Protein AF-0000000069301835 (afdb_homodimer)

Sequence (1114 aa):
MPDAGPPASYEAAAAGYGGNSVKRPHSPSRDGSAAVSAAVAALTTGQQVQFWHEADAGKDQTALVLRHGAKKGVSARLLQSHGWLNGTVEQPFDPAALDPAREETWPLILPKSDNVFIDRRGKPVLAAGLPRRVLLVRAPSSKPPLLSVGFMRWGGVYSKWMDDQEANDGDWGKYGSPPSDEYMGHLVKLGLMAHPQLMADSQGHPTFELLHYFVTSSMDCWNMPELAPKLREIMRGTRKTLFWMLWPAEWEDTGDPDFACYIERQALFAAMRSCEALGIRTAFPHPADQLETITSKKWMATLSVHPGAFLPAATLVSKGAVMDNVARAAENALNALNHIRSFNPMPVSPGDPPAPSEVNKDGVKKGVVKLGWSWENRFVVTFNNPKQLQERLTEMMSQPGCTASQCLVQEWVDFDFEMRLYFLPPSDWPVKAPILPTMIQCNAWGPPDDTKGVGVSRASFSKLTEAACLERWEQDTAAWEMGKEKATKIGQLLLAWLLATEHQPVPMIRLDFMMRRTAPGHARAVFGEYCEMGACCLGWKEGPPTIWRAALDAQLRMPDAGPPASYEAAAAGYGGNSVKRPHSPSRDGSAAVSAAVAALTTGQQVQFWHEADAGKDQTALVLRHGAKKGVSARLLQSHGWLNGTVEQPFDPAALDPAREETWPLILPKSDNVFIDRRGKPVLAAGLPRRVLLVRAPSSKPPLLSVGFMRWGGVYSKWMDDQEANDGDWGKYGSPPSDEYMGHLVKLGLMAHPQLMADSQGHPTFELLHYFVTSSMDCWNMPELAPKLREIMRGTRKTLFWMLWPAEWEDTGDPDFACYIERQALFAAMRSCEALGIRTAFPHPADQLETITSKKWMATLSVHPGAFLPAATLVSKGAVMDNVARAAENALNALNHIRSFNPMPVSPGDPPAPSEVNKDGVKKGVVKLGWSWENRFVVTFNNPKQLQERLTEMMSQPGCTASQCLVQEWVDFDFEMRLYFLPPSDWPVKAPILPTMIQCNAWGPPDDTKGVGVSRASFSKLTEAACLERWEQDTAAWEMGKEKATKIGQLLLAWLLATEHQPVPMIRLDFMMRRTAPGHARAVFGEYCEMGACCLGWKEGPPTIWRAALDAQLR

Solvent-accessible surface area (backbone atoms only — not comparable to full-atom values): 57995 Å² total; per-residue (Å²): 131,81,78,76,67,78,76,76,74,86,65,66,82,64,61,77,59,68,69,70,64,75,56,65,79,58,77,66,73,76,65,90,47,80,63,52,48,62,73,44,67,73,42,49,59,67,38,70,28,24,33,63,42,80,38,58,78,72,43,84,76,30,54,22,34,61,76,42,76,48,56,94,91,43,83,47,39,36,30,31,30,33,31,78,38,56,27,28,26,69,43,67,30,60,51,87,61,53,41,95,90,39,63,88,45,31,47,36,32,28,45,39,83,86,62,45,37,20,20,91,85,65,46,74,28,68,75,66,57,41,70,41,63,40,75,48,50,43,72,69,71,88,71,60,33,55,33,21,40,33,36,39,28,59,58,52,65,72,24,66,66,58,68,66,35,57,81,46,79,49,19,56,65,36,61,52,55,56,56,34,52,59,58,47,53,46,38,45,56,46,18,50,67,57,29,68,77,34,33,41,40,101,63,25,41,70,28,48,34,34,35,36,37,40,35,60,42,29,66,55,28,62,45,26,59,76,43,31,64,56,50,56,67,68,43,58,22,79,32,44,33,32,34,52,36,59,40,41,23,52,36,65,53,80,60,49,36,86,45,34,31,46,24,23,37,68,27,47,42,50,22,43,43,38,30,14,58,71,34,32,37,47,54,30,50,43,41,43,69,48,36,50,52,49,42,42,44,60,53,49,16,50,43,13,55,30,77,70,52,43,32,55,32,20,22,24,43,47,32,25,45,42,60,61,40,34,68,56,40,38,51,35,39,44,51,32,31,46,33,35,32,68,77,30,60,64,82,62,59,91,89,44,62,56,54,59,16,66,85,36,63,91,43,66,42,37,27,36,40,32,58,39,44,37,70,58,71,79,46,47,45,74,29,74,33,67,69,44,38,30,52,49,53,49,56,66,62,64,39,85,58,50,65,56,60,46,32,37,40,31,48,45,70,62,56,73,33,36,40,35,35,32,36,59,51,50,86,77,61,55,71,90,58,83,72,67,63,79,42,78,46,34,34,31,73,43,76,54,52,61,87,68,68,43,59,79,33,62,55,40,28,39,81,41,52,71,67,55,53,28,56,77,51,72,63,36,62,54,14,51,54,45,27,53,49,49,45,48,53,36,45,51,54,53,54,44,41,49,22,12,59,25,26,57,60,54,46,47,40,34,42,32,25,35,28,26,78,56,48,94,56,30,42,43,56,32,48,70,41,73,35,55,42,74,60,63,42,78,71,45,87,66,34,43,43,51,53,35,42,40,32,49,51,62,62,74,101,132,80,79,78,69,79,76,79,74,87,66,67,84,66,63,76,61,68,70,72,63,76,56,68,77,59,77,68,74,73,66,90,44,78,62,50,48,63,73,43,66,74,40,50,60,67,38,72,28,24,34,63,42,80,37,58,80,71,45,85,75,31,53,22,35,61,74,40,76,50,54,93,92,42,83,47,37,36,32,31,30,34,32,78,39,58,26,27,27,69,43,68,32,58,50,87,61,54,41,95,91,39,65,89,44,31,46,36,33,29,45,38,84,85,63,44,36,19,21,91,84,66,46,76,30,68,75,66,58,41,70,39,65,40,76,48,53,43,72,69,72,87,71,60,33,56,32,20,40,31,36,38,28,60,58,52,67,70,24,67,68,55,69,69,34,58,88,53,81,52,18,57,60,52,58,54,58,58,58,34,50,58,56,47,51,48,38,44,56,44,19,51,65,59,29,68,77,36,32,41,41,102,60,26,40,70,27,47,32,34,35,35,36,41,35,60,43,30,66,55,30,59,46,27,59,76,44,30,65,58,50,55,64,70,45,59,22,80,31,45,34,32,34,50,37,59,40,41,24,53,36,65,54,80,60,49,32,86,44,32,32,47,23,22,36,69,27,48,43,50,23,43,44,39,29,14,57,70,32,33,36,47,54,31,51,44,41,45,69,48,37,49,51,50,42,42,46,59,54,49,17,50,44,14,54,32,77,70,51,43,32,54,32,21,23,24,43,45,30,25,45,40,59,61,39,33,67,56,41,37,52,35,38,42,50,30,32,46,34,35,32,68,78,29,60,62,83,62,58,92,88,41,61,56,54,59,15,67,86,36,63,91,43,67,41,36,25,36,40,33,58,40,44,37,71,59,70,79,46,47,44,73,27,73,33,67,69,45,38,28,51,49,51,48,56,67,61,64,37,83,56,49,64,57,60,46,32,38,42,31,49,46,73,63,57,73,34,36,38,35,36,33,35,60,50,51,85,76,63,53,71,89,57,82,72,68,62,79,44,78,47,33,33,31,73,42,75,52,52,59,88,68,68,42,58,77,30,57,53,37,26,39,81,42,51,72,68,55,52,28,55,75,50,72,63,38,60,54,14,50,54,44,26,52,50,49,46,47,55,36,45,51,53,53,53,44,42,49,23,13,58,26,25,58,61,53,47,49,40,36,41,33,25,36,30,26,78,56,48,96,55,29,43,44,56,31,48,69,40,74,38,60,42,70,82,57,39,75,75,46,89,67,33,42,44,52,52,36,43,39,32,50,52,62,64,75,101

Organism: Polarella glacialis (NCBI:txid89957)

Secondary structure (DSSP, 8-state):
---------TTGGGSSS------------SSS-------PPPB-TT-EEEEEEE--TTSTT--EEEEE---TT----EEEEEEEEEEEESS-B-GGG--TT-GGGS-EEEE-TT--EE-TTS-B-GGGGS-EE-S-EE----PPPSEEEEEEEE-SPPPHHHHHS---SS-TTTTSS--HHHHHHHIIIIIITT-TTTS-STTS---EEEEEEEE-SHHHHHTHHHHHHHHHHH--SSEEEEEEE-EEESB-----GGGTTEEEHHHHHHHHHHHHTTT-EEEES--HHHHHHHHH-THHHHHTT-TTT-PPPEEEEEHHHHHH-HHHHHHHHHHHHHHHHHHSPPP--TTPPPSS-STTTTS---EEEE--SS-GGGGEEEESSHHHHHHHHHHHHS-TTB--SEEEEEE----SEEEEEEE---TT--TT-----SEEEEEEE----GGGT-SS-TT-EEEE-HHHHHHHTTT-HHHHHHHHHHHHHHHHHHHHHHHHHSSSPPS-EEEEEEEEEEETTEEEEEEEEEE-TTSSTTSSTTHHHHHHHHHHHHHH-/---------TTGGGSSS------------STT----------B-TT-EEEEEEE--TTSTT--EEEEE---TT----EEEEEEEEEEEESS-B-GGG--TT-GGGS-EEEE-TT--EE-TTS-B-GGGGS-EE-S-EE----PPPSEEEEEEEE-SPPPHHHHSS---SS-TTT--S--HHHHHHHIIIIIITT-TTTS-STTS---EEEEEEEE-SHHHHHTHHHHHHHHHHH--SSEEEEEEE-EEESB-----GGGTTEEEHHHHHHHHHHHHTTT-EEEES--HHHHHHHHH-THHHHGGG-TTT-PPPEEEEEHHHHHH-HHHHHHHHHHHHHHHHHHSPPP--TTPPPSS-STTTTS---EEEE--SS-GGGGEEEESSHHHHHHHHHHHHS-TTB--SEEEEEE----SEEEEEEE---TT--TT-----SEEEEEEE----GGGT-SS-TT-EEEE-HHHHHHHTTT-HHHHHHHHHHHHHHHHHHHHHHHHHSSSPPS-EEEEEEEEEEETTEEEEEEEEEE-HHHHTTSSTTHHHHHHHHHHHHHH-

Radius of gyration: 33.51 Å; Cα contacts (8 Å, |Δi|>4): 2383; chains: 2; bounding box: 70×103×102 Å

Nearest PDB structures (foldseek):
  5k2m-assembly1_A  TM=6.375E-01  e=5.052E-06  Thermococcus kodakarensis KOD1
  1kjq-assembly1_A  TM=6.299E-01  e=2.627E-05  Escherichia coli
  2j9g-assembly1_A  TM=5.727E-01  e=1.667E-03  Escherichia coli
  6no1-assembly1_B  TM=4.934E-01  e=2.628E-03  Blastocystis sp. ATCC 50177/Nand II
  2r86-assembly1_A  TM=3.361E-01  e=2.862E-04  Pyrococcus furiosus

Foldseek 3Di:
DDDPDDPPDPPPVPPPVPCPVPPPPDLPDCDVQPPLLQPDDWDAFFDKWKAWAAWQLLDFLTWWWFLDDDDPPQQKTKTWGTDIFIWGFHHTADPVQDDPVDQVNATWTAGDPNTFIAHLNGHGNVVVRGIGGGRHMGHDDPDAFAEEEEEEFASAAADPLLVPPPPPAAFCPNPQAFPVSVLVVLLVSLFQSPFCVQQDDVSRHGRYIYMYIHDQALVSLQCLLVCLVVVVVSRRHPFAEYAYRAFEDQFHTPSPSNRTRYYHLVSNLSNQVSNVVVRHYYLPFHRSQLVCVAQQCQVLQVCLLPQLLQGFHKDKQFLVCLVVPLLVSLVVRQVNSVVSCVNHPHDDDVPFAHPQDNLQNPGFAKWWKARTRHDTQVGIAIGRGSVRSSVSSCVRSVDPRRNGGIIMTGGDGDFAWKKKFKWFAAQPRDPPDATHGPDIWIWHQPPQPCVVVRHSSSRHIHTDDPVRVCVSVVVQVLQVVVQRVSVSSSVRVVQVVSCVSPVTGRRMKMWMWGKHDGDRNHIDTHTDHIDTCSPCQVVDDCSSSSSSNSSVVVRSD/DDDPDDPPDPPPVPPPVPCVVVPPPDPPDCDVPPPLLQPPDWDAFFDKWKAWAAWQLLDFLTWWWFLDDDDPPQNKTKTWGTDIFIWGFHHTADPVQDDPVDQVNATWTAGDPNTFIAHLNGHGNVVVRGIGGGRHMGHDDPDAFAEEEEEEFASAAAPVQLVPQDPDAQFLPNPFAFVVSVLVVLCVSLFQSPFCVQQDDVSRHGRYIYMYIHDQALVNLQCLLVCLVVVVVSRRHPFAEYAYRAFEDQFHTPSPSNNTRYYHLVSNLSNQVSNVVVRHYYLPFHRSQLVCVAQQCQVLAVCLLPQLLQGFHKDKQFLVCLVVPLLVSLVVRQVNSVVSCVNHPHDDDVPFAHPQDNLQNPGFAKWWKARTRHSTQVGIAIGRGSVRSSVSSCVRSVDPRRNGGIIMTGGDGDFAWKKKFKWFAAQPRDPPDATHGPDIWIWDQPPQPCVVVRHSSSRDIHTDDPVRVCVSVVVQVLQVVQQRVSVSSSVRVVQVVSCVSPVTGRRMKMWMWGKHDGDRNHIDTHTDHIDTCSPCQVVDDCRSSSSSNSSVVVSSD

pLDDT: mean 81.41, std 20.79, range [18.62, 98.31]

Structure (mmCIF, N/CA/C/O backbone):
data_AF-0000000069301835-model_v1
#
loop_
_entity.id
_entity.type
_entity.pdbx_description
1 polymer 'Uncharacterized protein'
#
loop_
_atom_site.group_PDB
_atom_site.id
_atom_site.type_symbol
_atom_site.label_atom_id
_atom_site.label_alt_id
_atom_site.label_comp_id
_atom_site.label_asym_id
_atom_site.label_entity_id
_atom_site.label_seq_id
_atom_site.pdbx_PDB_ins_code
_atom_site.Cartn_x
_atom_site.Cartn_y
_atom_site.Cartn_z
_atom_site.occupancy
_atom_site.B_iso_or_equiv
_atom_site.auth_seq_id
_atom_site.auth_comp_id
_atom_site.auth_asym_id
_atom_site.auth_atom_id
_atom_site.pdbx_PDB_model_num
ATOM 1 N N . MET A 1 1 ? -0.937 -40.906 51.844 1 20.23 1 MET A N 1
ATOM 2 C CA . MET A 1 1 ? -1.339 -39.969 50.812 1 20.23 1 MET A CA 1
ATOM 3 C C . MET A 1 1 ? -1.026 -40.531 49.438 1 20.23 1 MET A C 1
ATOM 5 O O . MET A 1 1 ? 0.124 -40.875 49.125 1 20.23 1 MET A O 1
ATOM 9 N N . PRO A 1 2 ? -1.851 -41.125 48.688 1 20.03 2 PRO A N 1
ATOM 10 C CA . PRO A 1 2 ? -1.482 -42.25 47.844 1 20.03 2 PRO A CA 1
ATOM 11 C C . PRO A 1 2 ? -0.785 -41.812 46.562 1 20.03 2 PRO A C 1
ATOM 13 O O . PRO A 1 2 ? -0.923 -40.656 46.125 1 20.03 2 PRO A O 1
ATOM 16 N N . ASP A 1 3 ? 0.211 -42.5 46.156 1 18.64 3 ASP A N 1
ATOM 17 C CA . ASP A 1 3 ? 1.253 -42.5 45.125 1 18.64 3 ASP A CA 1
ATOM 18 C C . ASP A 1 3 ? 0.652 -42.344 43.719 1 18.64 3 ASP A C 1
ATOM 20 O O . ASP A 1 3 ? -0.146 -43.188 43.312 1 18.64 3 ASP A O 1
ATOM 24 N N . ALA A 1 4 ? 0.324 -41.125 43.438 1 24.08 4 ALA A N 1
ATOM 25 C CA . ALA A 1 4 ? -0.449 -40.781 42.25 1 24.08 4 ALA A CA 1
ATOM 26 C C . ALA A 1 4 ? 0.084 -41.469 41 1 24.08 4 ALA A C 1
ATOM 28 O O . ALA A 1 4 ? 1.288 -41.438 40.75 1 24.08 4 ALA A O 1
ATOM 29 N N . GLY A 1 5 ? -0.422 -42.562 40.656 1 19.27 5 GLY A N 1
ATOM 30 C CA . GLY A 1 5 ? 0.009 -43.562 39.719 1 19.27 5 GLY A CA 1
ATOM 31 C C . GLY A 1 5 ? 0.427 -43 38.375 1 19.27 5 GLY A C 1
ATOM 32 O O . GLY A 1 5 ? 0.106 -41.844 38.062 1 19.27 5 GLY A O 1
ATOM 33 N N . PRO A 1 6 ? 1.382 -43.562 37.781 1 22.69 6 PRO A N 1
ATOM 34 C CA . PRO A 1 6 ? 2.201 -43.062 36.688 1 22.69 6 PRO A CA 1
ATOM 35 C C . PRO A 1 6 ? 1.375 -42.75 35.438 1 22.69 6 PRO A C 1
ATOM 37 O O . PRO A 1 6 ? 0.33 -43.344 35.188 1 22.69 6 PRO A O 1
ATOM 40 N N . PRO A 1 7 ? 1.285 -41.562 35.031 1 21.17 7 PRO A N 1
ATOM 41 C CA . PRO A 1 7 ? 0.322 -41.094 34.062 1 21.17 7 PRO A CA 1
ATOM 42 C C . PRO A 1 7 ? 0.342 -41.906 32.781 1 21.17 7 PRO A C 1
ATOM 44 O O . PRO A 1 7 ? 1.377 -42.5 32.406 1 21.17 7 PRO A O 1
ATOM 47 N N . ALA A 1 8 ? -0.659 -42.625 32.469 1 19.5 8 ALA A N 1
ATOM 48 C CA . ALA A 1 8 ? -0.859 -43.625 31.438 1 19.5 8 ALA A CA 1
ATOM 49 C C . ALA A 1 8 ? -0.158 -43.219 30.141 1 19.5 8 ALA A C 1
ATOM 51 O O . ALA A 1 8 ? -0.048 -42.031 29.828 1 19.5 8 ALA A O 1
ATOM 52 N N . SER A 1 9 ? 0.614 -44.062 29.656 1 18.62 9 SER A N 1
ATOM 53 C CA . SER A 1 9 ? 1.595 -44.031 28.578 1 18.62 9 SER A CA 1
ATOM 54 C C . SER A 1 9 ? 0.954 -43.625 27.25 1 18.62 9 SER A C 1
ATOM 56 O O . SER A 1 9 ? -0.158 -44.062 26.938 1 18.62 9 SER A O 1
ATOM 58 N N . TYR A 1 10 ? 1.2 -42.5 26.844 1 19.48 10 TYR A N 1
ATOM 59 C CA . TYR A 1 10 ? 0.811 -41.75 25.656 1 19.48 10 TYR A CA 1
ATOM 60 C C . TYR A 1 10 ? 0.946 -42.594 24.391 1 19.48 10 TYR A C 1
ATOM 62 O O . TYR A 1 10 ? 0.994 -42.062 23.281 1 19.48 10 TYR A O 1
ATOM 70 N N . GLU A 1 11 ? 1.059 -44.031 24.516 1 20.3 11 GLU A N 1
ATOM 71 C CA . GLU A 1 11 ? 1.358 -44.938 23.422 1 20.3 11 GLU A CA 1
ATOM 72 C C . GLU A 1 11 ? 0.184 -45.031 22.453 1 20.3 11 GLU A C 1
ATOM 74 O O . GLU A 1 11 ? 0.381 -45.156 21.234 1 20.3 11 GLU A O 1
ATOM 79 N N . ALA A 1 12 ? -0.942 -45.25 22.922 1 20.22 12 ALA A N 1
ATOM 80 C CA . ALA A 1 12 ? -1.931 -45.938 22.094 1 20.22 12 ALA A CA 1
ATOM 81 C C . ALA A 1 12 ? -2.441 -45.062 20.969 1 20.22 12 ALA A C 1
ATOM 83 O O . ALA A 1 12 ? -2.84 -45.531 19.922 1 20.22 12 ALA A O 1
ATOM 84 N N . ALA A 1 13 ? -2.773 -43.906 21.375 1 19.95 13 ALA A N 1
ATOM 85 C CA . ALA A 1 13 ? -3.713 -43.219 20.469 1 19.95 13 ALA A CA 1
ATOM 86 C C . ALA A 1 13 ? -3.045 -42.875 19.156 1 19.95 13 ALA A C 1
ATOM 88 O O . ALA A 1 13 ? -3.66 -42.219 18.297 1 19.95 13 ALA A O 1
ATOM 89 N N . ALA A 1 14 ? -1.778 -43.156 18.906 1 22.2 14 ALA A N 1
ATOM 90 C CA . ALA A 1 14 ? -0.933 -43.031 17.719 1 22.2 14 ALA A CA 1
ATOM 91 C C . ALA A 1 14 ? -1.466 -43.875 16.578 1 22.2 14 ALA A C 1
ATOM 93 O O . ALA A 1 14 ? -0.909 -43.875 15.477 1 22.2 14 ALA A O 1
ATOM 94 N N . ALA A 1 15 ? -2.26 -44.875 16.797 1 22.55 15 ALA A N 1
ATOM 95 C CA . ALA A 1 15 ? -2.473 -45.938 15.836 1 22.55 15 ALA A CA 1
ATOM 96 C C . ALA A 1 15 ? -3.289 -45.469 14.641 1 22.55 15 ALA A C 1
ATOM 98 O O . ALA A 1 15 ? -3.145 -46 13.531 1 22.55 15 ALA A O 1
ATOM 99 N N . GLY A 1 16 ? -4.332 -44.812 14.914 1 20.27 16 GLY A N 1
ATOM 100 C CA . GLY A 1 16 ? -5.273 -44.75 13.812 1 20.27 16 GLY A CA 1
ATOM 101 C C . GLY A 1 16 ? -4.859 -43.812 12.711 1 20.27 16 GLY A C 1
ATOM 102 O O . GLY A 1 16 ? -5.629 -43.531 11.789 1 20.27 16 GLY A O 1
ATOM 103 N N . TYR A 1 17 ? -3.977 -42.906 13.172 1 24.22 17 TYR A N 1
ATOM 104 C CA . TYR A 1 17 ? -3.52 -42 12.133 1 24.22 17 TYR A CA 1
ATOM 105 C C . TYR A 1 17 ? -2.805 -42.781 11.023 1 24.22 17 TYR A C 1
ATOM 107 O O . TYR A 1 17 ? -1.649 -43.156 11.18 1 24.22 17 TYR A O 1
ATOM 115 N N . GLY A 1 18 ? -3.396 -43.781 10.422 1 20.97 18 GLY A N 1
ATOM 116 C CA . GLY A 1 18 ? -2.59 -44.375 9.375 1 20.97 18 GLY A CA 1
ATOM 117 C C . GLY A 1 18 ? -1.764 -43.375 8.594 1 20.97 18 GLY A C 1
ATOM 118 O O . GLY A 1 18 ? -2.295 -42.375 8.102 1 20.97 18 GLY A O 1
ATOM 119 N N . GLY A 1 19 ? -0.745 -42.938 9.195 1 24.33 19 GLY A N 1
ATOM 120 C CA . GLY A 1 19 ? 0.363 -42.156 8.664 1 24.33 19 GLY A CA 1
ATOM 121 C C . GLY A 1 19 ? 0.503 -42.25 7.156 1 24.33 19 GLY A C 1
ATOM 122 O O . GLY A 1 19 ? 0.991 -43.25 6.641 1 24.33 19 GLY A O 1
ATOM 123 N N . ASN A 1 20 ? -0.678 -42 6.473 1 21.44 20 ASN A N 1
ATOM 124 C CA . ASN A 1 20 ? -0.341 -42.156 5.062 1 21.44 20 ASN A CA 1
ATOM 125 C C . ASN A 1 20 ? 0.922 -41.406 4.699 1 21.44 20 ASN A C 1
ATOM 127 O O . ASN A 1 20 ? 0.954 -40.156 4.801 1 21.44 20 ASN A O 1
ATOM 131 N N . SER A 1 21 ? 2.012 -41.75 5.23 1 22.86 21 SER A N 1
ATOM 132 C CA . SER A 1 21 ? 3.318 -41.406 4.688 1 22.86 21 SER A CA 1
ATOM 133 C C . SER A 1 21 ? 3.207 -40.938 3.238 1 22.86 21 SER A C 1
ATOM 135 O O . SER A 1 21 ? 2.854 -41.719 2.357 1 22.86 21 SER A O 1
ATOM 137 N N . VAL A 1 22 ? 2.543 -39.812 3.154 1 25.8 22 VAL A N 1
ATOM 138 C CA . VAL A 1 22 ? 2.682 -39.406 1.763 1 25.8 22 VAL A CA 1
ATOM 139 C C . VAL A 1 22 ? 4.094 -39.719 1.271 1 25.8 22 VAL A C 1
ATOM 141 O O . VAL A 1 22 ? 5.066 -39.094 1.737 1 25.8 22 VAL A O 1
ATOM 144 N N . LYS A 1 23 ? 4.387 -40.875 1.141 1 28.7 23 LYS A N 1
ATOM 145 C CA . LYS A 1 23 ? 5.539 -41.281 0.349 1 28.7 23 LYS A CA 1
ATOM 146 C C . LYS A 1 23 ? 5.852 -40.281 -0.747 1 28.7 23 LYS A C 1
ATOM 148 O O . LYS A 1 23 ? 4.945 -39.688 -1.324 1 28.7 23 LYS A O 1
ATOM 153 N N . ARG A 1 24 ? 6.973 -39.656 -0.593 1 27.59 24 ARG A N 1
ATOM 154 C CA . ARG A 1 24 ? 7.547 -38.906 -1.713 1 27.59 24 ARG A CA 1
ATOM 155 C C . ARG A 1 24 ? 7.027 -39.438 -3.045 1 27.59 24 ARG A C 1
ATOM 157 O O . ARG A 1 24 ? 7.082 -40.656 -3.301 1 27.59 24 ARG A O 1
ATOM 164 N N . PRO A 1 25 ? 5.805 -38.938 -3.434 1 28.08 25 PRO A N 1
ATOM 165 C CA . PRO A 1 25 ? 5.602 -39.656 -4.695 1 28.08 25 PRO A CA 1
ATOM 166 C C . PRO A 1 25 ? 6.914 -40.062 -5.344 1 28.08 25 PRO A C 1
ATOM 168 O O . PRO A 1 25 ? 7.816 -39.25 -5.523 1 28.08 25 PRO A O 1
ATOM 171 N N . HIS A 1 26 ? 7.453 -41.125 -5.016 1 22.94 26 HIS A N 1
ATOM 172 C CA . HIS A 1 26 ? 8.477 -41.656 -5.91 1 22.94 26 HIS A CA 1
ATOM 173 C C . HIS A 1 26 ? 8.133 -41.375 -7.367 1 22.94 26 HIS A C 1
ATOM 175 O O . HIS A 1 26 ? 6.965 -41.156 -7.707 1 22.94 26 HIS A O 1
ATOM 181 N N . SER A 1 27 ? 9.109 -40.969 -8.203 1 25 27 SER A N 1
ATOM 182 C CA . SER A 1 27 ? 8.953 -40.875 -9.648 1 25 27 SER A CA 1
ATOM 183 C C . SER A 1 27 ? 7.922 -41.875 -10.164 1 25 27 SER A C 1
ATOM 185 O O . SER A 1 27 ? 8.047 -43.062 -9.93 1 25 27 SER A O 1
ATOM 187 N N . PRO A 1 28 ? 6.543 -41.594 -9.969 1 28.97 28 PRO A N 1
ATOM 188 C CA . PRO A 1 28 ? 5.84 -42.656 -10.68 1 28.97 28 PRO A CA 1
ATOM 189 C C . PRO A 1 28 ? 6.688 -43.312 -11.773 1 28.97 28 PRO A C 1
ATOM 191 O O . PRO A 1 28 ? 7.621 -42.656 -12.281 1 28.97 28 PRO A O 1
ATOM 194 N N . SER A 1 29 ? 6.719 -44.5 -11.734 1 27.73 29 SER A N 1
ATOM 195 C CA . SER A 1 29 ? 7.227 -45.125 -12.945 1 27.73 29 SER A CA 1
ATOM 196 C C . SER A 1 29 ? 6.707 -44.438 -14.203 1 27.73 29 SER A C 1
ATOM 198 O O . SER A 1 29 ? 5.59 -43.906 -14.203 1 27.73 29 SER A O 1
ATOM 200 N N . ARG A 1 30 ? 7.492 -44.094 -15.172 1 33.25 30 ARG A N 1
ATOM 201 C CA . ARG A 1 30 ? 7.367 -43.656 -16.547 1 33.25 30 ARG A CA 1
ATOM 202 C C . ARG A 1 30 ? 6.078 -44.156 -17.188 1 33.25 30 ARG A C 1
ATOM 204 O O . ARG A 1 30 ? 6.086 -44.656 -18.312 1 33.25 30 ARG A O 1
ATOM 211 N N . ASP A 1 31 ? 5.055 -44.406 -16.453 1 31.2 31 ASP A N 1
ATOM 212 C CA . ASP A 1 31 ? 4.051 -45 -17.328 1 31.2 31 ASP A CA 1
ATOM 213 C C . ASP A 1 31 ? 3.543 -44 -18.344 1 31.2 31 ASP A C 1
ATOM 215 O O . ASP A 1 31 ? 3.432 -44.281 -19.531 1 31.2 31 ASP A O 1
ATOM 219 N N . GLY A 1 32 ? 2.453 -43.062 -17.984 1 32.12 32 GLY A N 1
ATOM 220 C CA . GLY A 1 32 ? 1.926 -42.312 -19.109 1 32.12 32 GLY A CA 1
ATOM 221 C C . GLY A 1 32 ? 2.893 -41.25 -19.641 1 32.12 32 GLY A C 1
ATOM 222 O O . GLY A 1 32 ? 2.568 -40.062 -19.672 1 32.12 32 GLY A O 1
ATOM 223 N N . SER A 1 33 ? 4.094 -41.281 -19.422 1 33.22 33 SER A N 1
ATOM 224 C CA . SER A 1 33 ? 5.238 -40.469 -19.828 1 33.22 33 SER A CA 1
ATOM 225 C C . SER A 1 33 ? 5.078 -39.969 -21.266 1 33.22 33 SER A C 1
ATOM 227 O O . SER A 1 33 ? 4.797 -40.781 -22.172 1 33.22 33 SER A O 1
ATOM 229 N N . ALA A 1 34 ? 4.531 -38.844 -21.469 1 40.12 34 ALA A N 1
ATOM 230 C CA . ALA A 1 34 ? 4.902 -38.406 -22.812 1 40.12 34 ALA A CA 1
ATOM 231 C C . ALA A 1 34 ? 6.27 -38.938 -23.219 1 40.12 34 ALA A C 1
ATOM 233 O O . ALA A 1 34 ? 7.273 -38.688 -22.547 1 40.12 34 ALA A O 1
ATOM 234 N N . ALA A 1 35 ? 6.246 -40.062 -23.75 1 42.41 35 ALA A N 1
ATOM 235 C CA . ALA A 1 35 ? 7.391 -40.844 -24.25 1 42.41 35 ALA A CA 1
ATOM 236 C C . ALA A 1 35 ? 8.383 -39.906 -24.969 1 42.41 35 ALA A C 1
ATOM 238 O O . ALA A 1 35 ? 8.055 -39.312 -25.984 1 42.41 35 ALA A O 1
ATOM 239 N N . VAL A 1 36 ? 9.125 -39.188 -24.094 1 47.41 36 VAL A N 1
ATOM 240 C CA . VAL A 1 36 ? 10.289 -38.594 -24.766 1 47.41 36 VAL A CA 1
ATOM 241 C C . VAL A 1 36 ? 10.781 -39.531 -25.859 1 47.41 36 VAL A C 1
ATOM 243 O O . VAL A 1 36 ? 11.039 -40.719 -25.609 1 47.41 36 VAL A O 1
ATOM 246 N N . SER A 1 37 ? 10 -39.438 -26.938 1 49.72 37 SER A N 1
ATOM 247 C CA . SER A 1 37 ? 10.547 -40.25 -28.016 1 49.72 37 SER A CA 1
ATOM 248 C C . SER A 1 37 ? 12.039 -40 -28.203 1 49.72 37 SER A C 1
ATOM 250 O O . SER A 1 37 ? 12.461 -38.844 -28.391 1 49.72 37 SER A O 1
ATOM 252 N N . ALA A 1 38 ? 12.867 -40.688 -27.469 1 54.19 38 ALA A N 1
ATOM 253 C CA . ALA A 1 38 ? 14.32 -40.688 -27.594 1 54.19 38 ALA A CA 1
ATOM 254 C C . ALA A 1 38 ? 14.766 -40.938 -29.031 1 54.19 38 ALA A C 1
ATOM 256 O O . ALA A 1 38 ? 15.016 -42.094 -29.406 1 54.19 38 ALA A O 1
ATOM 257 N N . ALA A 1 39 ? 14.172 -40.219 -29.922 1 56.28 39 ALA A N 1
ATOM 258 C CA . ALA A 1 39 ? 14.812 -40.469 -31.203 1 56.28 39 ALA A CA 1
ATOM 259 C C . ALA A 1 39 ? 16.297 -40.125 -31.172 1 56.28 39 ALA A C 1
ATOM 261 O O . ALA A 1 39 ? 16.641 -38.938 -31.172 1 56.28 39 ALA A O 1
ATOM 262 N N . VAL A 1 40 ? 17.047 -41.062 -30.625 1 69.81 40 VAL A N 1
ATOM 263 C CA . VAL A 1 40 ? 18.5 -40.875 -30.656 1 69.81 40 VAL A CA 1
ATOM 264 C C . VAL A 1 40 ? 19.062 -41.469 -31.938 1 69.81 40 VAL A C 1
ATOM 266 O O . VAL A 1 40 ? 18.703 -42.594 -32.344 1 69.81 40 VAL A O 1
ATOM 269 N N . ALA A 1 41 ? 19.594 -40.656 -32.719 1 78.25 41 ALA A N 1
ATOM 270 C CA . ALA A 1 41 ? 20.281 -41.156 -33.906 1 78.25 41 ALA A CA 1
ATOM 271 C C . ALA A 1 41 ? 21.516 -41.969 -33.562 1 78.25 41 ALA A C 1
ATOM 273 O O . ALA A 1 41 ? 21.922 -42 -32.375 1 78.25 41 ALA A O 1
ATOM 274 N N . ALA A 1 42 ? 21.969 -42.688 -34.625 1 87.88 42 ALA A N 1
ATOM 275 C CA . ALA A 1 42 ? 23.266 -43.344 -34.406 1 87.88 42 ALA A CA 1
ATOM 276 C C . ALA A 1 42 ? 24.344 -42.344 -34.062 1 87.88 42 ALA A C 1
ATOM 278 O O . ALA A 1 42 ? 24.391 -41.25 -34.594 1 87.88 42 ALA A O 1
ATOM 279 N N . LEU A 1 43 ? 25.062 -42.812 -33.094 1 93.62 43 LEU A N 1
ATOM 280 C CA . LEU A 1 43 ? 26.141 -41.938 -32.625 1 93.62 43 LEU A CA 1
ATOM 281 C C . LEU A 1 43 ? 27.484 -42.625 -32.781 1 93.62 43 LEU A C 1
ATOM 283 O O . LEU A 1 43 ? 27.594 -43.844 -32.594 1 93.62 43 LEU A O 1
ATOM 287 N N . THR A 1 44 ? 28.469 -41.812 -33.094 1 94.81 44 THR A N 1
ATOM 288 C CA . THR A 1 44 ? 29.828 -42.312 -33.188 1 94.81 44 THR A CA 1
ATOM 289 C C . THR A 1 44 ? 30.703 -41.781 -32.062 1 94.81 44 THR A C 1
ATOM 291 O O . THR A 1 44 ? 30.438 -40.688 -31.516 1 94.81 44 THR A O 1
ATOM 294 N N . THR A 1 45 ? 31.719 -42.562 -31.766 1 95 45 THR A N 1
ATOM 295 C CA . THR A 1 45 ? 32.656 -42.156 -30.719 1 95 45 THR A CA 1
ATOM 296 C C . THR A 1 45 ? 33.281 -40.812 -31.062 1 95 45 THR A C 1
ATOM 298 O O . THR A 1 45 ? 33.719 -40.562 -32.188 1 95 45 THR A O 1
ATOM 301 N N . GLY A 1 46 ? 33.312 -39.938 -30.062 1 94.75 46 GLY A N 1
ATOM 302 C CA . GLY A 1 46 ? 33.938 -38.625 -30.25 1 94.75 46 GLY A CA 1
ATOM 303 C C . GLY A 1 46 ? 32.969 -37.562 -30.781 1 94.75 46 GLY A C 1
ATOM 304 O O . GLY A 1 46 ? 33.281 -36.375 -30.797 1 94.75 46 GLY A O 1
ATOM 305 N N . GLN A 1 47 ? 31.812 -38.062 -31.172 1 95.31 47 GLN A N 1
ATOM 306 C CA . GLN A 1 47 ? 30.828 -37.125 -31.688 1 95.31 47 GLN A CA 1
ATOM 307 C C . GLN A 1 47 ? 30.359 -36.156 -30.594 1 95.31 47 GLN A C 1
ATOM 309 O O . GLN A 1 47 ? 30.094 -36.562 -29.469 1 95.31 47 GLN A O 1
ATOM 314 N N . GLN A 1 48 ? 30.359 -34.844 -31 1 95.25 48 GLN A N 1
ATOM 315 C CA . GLN A 1 48 ? 29.812 -33.812 -30.094 1 95.25 48 GLN A CA 1
ATOM 316 C C . GLN A 1 48 ? 28.297 -33.875 -30.062 1 95.25 48 GLN A C 1
ATOM 318 O O . GLN A 1 48 ? 27.641 -33.938 -31.109 1 95.25 48 GLN A O 1
ATOM 323 N N . VAL A 1 49 ? 27.75 -33.875 -28.812 1 94.94 49 VAL A N 1
ATOM 324 C CA . VAL A 1 49 ? 26.297 -33.906 -28.641 1 94.94 49 VAL A CA 1
ATOM 325 C C . VAL A 1 49 ? 25.891 -33.031 -27.453 1 94.94 49 VAL A C 1
ATOM 327 O O . VAL A 1 49 ? 26.75 -32.5 -26.75 1 94.94 49 VAL A O 1
ATOM 330 N N . GLN A 1 50 ? 24.641 -32.75 -27.344 1 94.12 50 GLN A N 1
ATOM 331 C CA . GLN A 1 50 ? 24.047 -32.281 -26.109 1 94.12 50 GLN A CA 1
ATOM 332 C C . GLN A 1 50 ? 23.234 -33.375 -25.422 1 94.12 50 GLN A C 1
ATOM 334 O O . GLN A 1 50 ? 22.594 -34.188 -26.078 1 94.12 50 GLN A O 1
ATOM 339 N N . PHE A 1 51 ? 23.359 -33.375 -24.109 1 93.94 51 PHE A N 1
ATOM 340 C CA . PHE A 1 51 ? 22.594 -34.344 -23.328 1 93.94 51 PHE A CA 1
ATOM 341 C C . PHE A 1 51 ? 21.781 -33.656 -22.234 1 93.94 51 PHE A C 1
ATOM 343 O O . PHE A 1 51 ? 22.172 -32.594 -21.766 1 93.94 51 PHE A O 1
ATOM 350 N N . TRP A 1 52 ? 20.625 -34.281 -21.891 1 93.31 52 TRP A N 1
ATOM 351 C CA . TRP A 1 52 ? 19.75 -33.688 -20.875 1 93.31 52 TRP A CA 1
ATOM 352 C C . TRP A 1 52 ? 20.25 -34 -19.469 1 93.31 52 TRP A C 1
ATOM 354 O O . TRP A 1 52 ? 20.422 -35.188 -19.109 1 93.31 52 TRP A O 1
ATOM 364 N N . HIS A 1 53 ? 20.547 -32.969 -18.781 1 94.06 53 HIS A N 1
ATOM 365 C CA . HIS A 1 53 ? 20.953 -33.094 -17.391 1 94.06 53 HIS A CA 1
ATOM 366 C C . HIS A 1 53 ? 19.781 -32.812 -16.453 1 94.06 53 HIS A C 1
ATOM 368 O O . HIS A 1 53 ? 19.094 -31.797 -16.609 1 94.06 53 HIS A O 1
ATOM 374 N N . GLU A 1 54 ? 19.547 -33.719 -15.508 1 92.12 54 GLU A N 1
ATOM 375 C CA . GLU A 1 54 ? 18.531 -33.562 -14.477 1 92.12 54 GLU A CA 1
ATOM 376 C C . GLU A 1 54 ? 19.094 -33.875 -13.094 1 92.12 54 GLU A C 1
ATOM 378 O O . GLU A 1 54 ? 19.688 -34.938 -12.906 1 92.12 54 GLU A O 1
ATOM 383 N N . ALA A 1 55 ? 18.922 -32.906 -12.195 1 89.81 55 ALA A N 1
ATOM 384 C CA . ALA A 1 55 ? 19.359 -33.094 -10.82 1 89.81 55 ALA A CA 1
ATOM 385 C C . ALA A 1 55 ? 18.297 -32.625 -9.836 1 89.81 55 ALA A C 1
ATOM 387 O O . ALA A 1 55 ? 17.656 -31.594 -10.078 1 89.81 55 ALA A O 1
ATOM 388 N N . ASP A 1 56 ? 18.094 -33.344 -8.758 1 81.06 56 ASP A N 1
ATOM 389 C CA . ASP A 1 56 ? 17.203 -32.906 -7.68 1 81.06 56 ASP A CA 1
ATOM 390 C C . ASP A 1 56 ? 17.906 -31.922 -6.746 1 81.06 56 ASP A C 1
ATOM 392 O O . ASP A 1 56 ? 18.562 -32.344 -5.785 1 81.06 56 ASP A O 1
ATOM 396 N N . ALA A 1 57 ? 17.641 -30.75 -6.941 1 72 57 ALA A N 1
ATOM 397 C CA . ALA A 1 57 ? 18.344 -29.672 -6.234 1 72 57 ALA A CA 1
ATOM 398 C C . ALA A 1 57 ? 17.984 -29.672 -4.75 1 72 57 ALA A C 1
ATOM 400 O O . ALA A 1 57 ? 18.578 -28.922 -3.967 1 72 57 ALA A O 1
ATOM 401 N N . GLY A 1 58 ? 16.984 -30.469 -4.352 1 75.38 58 GLY A N 1
ATOM 402 C CA . GLY A 1 58 ? 16.625 -30.578 -2.943 1 75.38 58 GLY A CA 1
ATOM 403 C C . GLY A 1 58 ? 17.5 -31.562 -2.191 1 75.38 58 GLY A C 1
ATOM 404 O O . GLY A 1 58 ? 17.547 -31.562 -0.959 1 75.38 58 GLY A O 1
ATOM 405 N N . LYS A 1 59 ? 18.125 -32.406 -2.889 1 76.19 59 LYS A N 1
ATOM 406 C CA . LYS A 1 59 ? 18.938 -33.438 -2.264 1 76.19 59 LYS A CA 1
ATOM 407 C C . LYS A 1 59 ? 20.391 -32.969 -2.107 1 76.19 59 LYS A C 1
ATOM 409 O O . LYS A 1 59 ? 20.922 -32.312 -2.996 1 76.19 59 LYS A O 1
ATOM 414 N N . ASP A 1 60 ? 20.75 -33.469 -0.976 1 74.06 60 ASP A N 1
ATOM 415 C CA . ASP A 1 60 ? 22.156 -33.156 -0.718 1 74.06 60 ASP A CA 1
ATOM 416 C C . ASP A 1 60 ? 23.078 -33.875 -1.673 1 74.06 60 ASP A C 1
ATOM 418 O O . ASP A 1 60 ? 22.75 -34.969 -2.141 1 74.06 60 ASP A O 1
ATOM 422 N N . GLN A 1 61 ? 24.109 -33.375 -2.188 1 77.38 61 GLN A N 1
ATOM 423 C CA . GLN A 1 61 ? 25.219 -33.969 -2.951 1 77.38 61 GLN A CA 1
ATOM 424 C C . GLN A 1 61 ? 24.844 -34.125 -4.422 1 77.38 61 GLN A C 1
ATOM 426 O O . GLN A 1 61 ? 25.547 -34.812 -5.18 1 77.38 61 GLN A O 1
ATOM 431 N N . THR A 1 62 ? 23.625 -33.656 -4.691 1 87.44 62 THR A N 1
ATOM 432 C CA . THR A 1 62 ? 23.25 -33.688 -6.098 1 87.44 62 THR A CA 1
ATOM 433 C C . THR A 1 62 ? 24.125 -32.781 -6.934 1 87.44 62 THR A C 1
ATOM 435 O O . THR A 1 62 ? 24.547 -31.719 -6.453 1 87.44 62 THR A O 1
ATOM 438 N N . ALA A 1 63 ? 24.438 -33.219 -8.148 1 90.81 63 ALA A N 1
ATOM 439 C CA . ALA A 1 63 ? 25.328 -32.5 -9.031 1 90.81 63 ALA A CA 1
ATOM 440 C C . ALA A 1 63 ? 24.594 -31.375 -9.75 1 90.81 63 ALA A C 1
ATOM 442 O O . ALA A 1 63 ? 23.859 -31.609 -10.711 1 90.81 63 ALA A O 1
ATOM 443 N N . LEU A 1 64 ? 24.844 -30.188 -9.32 1 90.69 64 LEU A N 1
ATOM 444 C CA . LEU A 1 64 ? 24.359 -28.984 -9.984 1 90.69 64 LEU A CA 1
ATOM 445 C C . LEU A 1 64 ? 25.469 -28.328 -10.812 1 90.69 64 LEU A C 1
ATOM 447 O O . LEU A 1 64 ? 26.641 -28.516 -10.523 1 90.69 64 LEU A O 1
ATOM 451 N N . VAL A 1 65 ? 25.062 -27.688 -11.859 1 92.12 65 VAL A N 1
ATOM 452 C CA . VAL A 1 65 ? 26.047 -27.031 -12.727 1 92.12 65 VAL A CA 1
ATOM 453 C C . VAL A 1 65 ? 26.219 -25.578 -12.312 1 92.12 65 VAL A C 1
ATOM 455 O O . VAL A 1 65 ? 25.234 -24.828 -12.25 1 92.12 65 VAL A O 1
ATOM 458 N N . LEU A 1 66 ? 27.422 -25.172 -12.102 1 89 66 LEU A N 1
ATOM 459 C CA . LEU A 1 66 ? 27.719 -23.781 -11.734 1 89 66 LEU A CA 1
ATOM 460 C C . LEU A 1 66 ? 27.625 -22.875 -12.945 1 89 66 LEU A C 1
ATOM 462 O O . LEU A 1 66 ? 28.312 -23.078 -13.945 1 89 66 LEU A O 1
ATOM 466 N N . ARG A 1 67 ? 26.766 -21.906 -12.914 1 86 67 ARG A N 1
ATOM 467 C CA . ARG A 1 67 ? 26.625 -20.953 -14.008 1 86 67 ARG A CA 1
ATOM 468 C C . ARG A 1 67 ? 27.219 -19.594 -13.633 1 86 67 ARG A C 1
ATOM 470 O O . ARG A 1 67 ? 27.641 -18.844 -14.508 1 86 67 ARG A O 1
ATOM 477 N N . HIS A 1 68 ? 27.109 -19.219 -12.461 1 76.06 68 HIS A N 1
ATOM 478 C CA . HIS A 1 68 ? 27.719 -17.984 -11.977 1 76.06 68 HIS A CA 1
ATOM 479 C C . HIS A 1 68 ? 28.172 -18.125 -10.531 1 76.06 68 HIS A C 1
ATOM 481 O O . HIS A 1 68 ? 27.406 -18.531 -9.664 1 76.06 68 HIS A O 1
ATOM 487 N N . GLY A 1 69 ? 29.484 -18.062 -10.391 1 64.06 69 GLY A N 1
ATOM 488 C CA . GLY A 1 69 ? 30.047 -18.25 -9.062 1 64.06 69 GLY A CA 1
ATOM 489 C C . GLY A 1 69 ? 30.125 -16.969 -8.25 1 64.06 69 GLY A C 1
ATOM 490 O O . GLY A 1 69 ? 30.047 -15.875 -8.805 1 64.06 69 GLY A O 1
ATOM 491 N N . ALA A 1 70 ? 29.875 -17.219 -6.945 1 54.81 70 ALA A N 1
ATOM 492 C CA . ALA A 1 70 ? 29.938 -16.156 -5.938 1 54.81 70 ALA A CA 1
ATOM 493 C C . ALA A 1 70 ? 31.266 -15.414 -6.008 1 54.81 70 ALA A C 1
ATOM 495 O O . ALA A 1 70 ? 32.312 -16.016 -6.273 1 54.81 70 ALA A O 1
ATOM 496 N N . LYS A 1 71 ? 31.234 -14.219 -6.574 1 49.72 71 LYS A N 1
ATOM 497 C CA . LYS A 1 71 ? 32.438 -13.461 -6.254 1 49.72 71 LYS A CA 1
ATOM 498 C C . LYS A 1 71 ? 32.688 -13.43 -4.746 1 49.72 71 LYS A C 1
ATOM 500 O O . LYS A 1 71 ? 31.797 -13.742 -3.959 1 49.72 71 LYS A O 1
ATOM 505 N N . LYS A 1 72 ? 33.75 -13.125 -4.363 1 46.41 72 LYS A N 1
ATOM 506 C CA . LYS A 1 72 ? 34.156 -12.914 -2.973 1 46.41 72 LYS A CA 1
ATOM 507 C C . LYS A 1 72 ? 33.094 -12.117 -2.219 1 46.41 72 LYS A C 1
ATOM 509 O O . LYS A 1 72 ? 32.719 -11.023 -2.645 1 46.41 72 LYS A O 1
ATOM 514 N N . GLY A 1 73 ? 32.406 -12.742 -1.143 1 46.56 73 GLY A N 1
ATOM 515 C CA . GLY A 1 73 ? 31.469 -12.117 -0.224 1 46.56 73 GLY A CA 1
ATOM 516 C C . GLY A 1 73 ? 30.016 -12.438 -0.533 1 46.56 73 GLY A C 1
ATOM 517 O O . GLY A 1 73 ? 29.125 -12.141 0.263 1 46.56 73 GLY A O 1
ATOM 518 N N . VAL A 1 74 ? 29.766 -12.641 -1.817 1 48.28 74 VAL A N 1
ATOM 519 C CA . VAL A 1 74 ? 28.375 -13.023 -2.055 1 48.28 74 VAL A CA 1
ATOM 520 C C . VAL A 1 74 ? 28.266 -14.547 -2.111 1 48.28 74 VAL A C 1
ATOM 522 O O . VAL A 1 74 ? 28.953 -15.195 -2.904 1 48.28 74 VAL A O 1
ATOM 525 N N . SER A 1 75 ? 27.688 -15.102 -1.173 1 55.72 75 SER A N 1
ATOM 526 C CA . SER A 1 75 ? 27.5 -16.547 -1.015 1 55.72 75 SER A CA 1
ATOM 527 C C . SER A 1 75 ? 26.547 -17.094 -2.061 1 55.72 75 SER A C 1
ATOM 529 O O . SER A 1 75 ? 26.453 -18.312 -2.246 1 55.72 75 SER A O 1
ATOM 531 N N . ALA A 1 76 ? 25.859 -16.125 -2.686 1 59.69 76 ALA A N 1
ATOM 532 C CA . ALA A 1 76 ? 24.781 -16.625 -3.529 1 59.69 76 ALA A CA 1
ATOM 533 C C . ALA A 1 76 ? 25.344 -17.297 -4.785 1 59.69 76 ALA A C 1
ATOM 535 O O . ALA A 1 76 ? 26.344 -16.844 -5.348 1 59.69 76 ALA A O 1
ATOM 536 N N . ARG A 1 77 ? 24.953 -18.484 -5.027 1 74.44 77 ARG A N 1
ATOM 537 C CA . ARG A 1 77 ? 25.344 -19.281 -6.188 1 74.44 77 ARG A CA 1
ATOM 538 C C . ARG A 1 77 ? 24.172 -19.484 -7.137 1 74.44 77 ARG A C 1
ATOM 540 O O . ARG A 1 77 ? 23.047 -19.719 -6.691 1 74.44 77 ARG A O 1
ATOM 547 N N . LEU A 1 78 ? 24.516 -19.234 -8.344 1 85.12 78 LEU A N 1
ATOM 548 C CA . LEU A 1 78 ? 23.578 -19.594 -9.398 1 85.12 78 LEU A CA 1
ATOM 549 C C . LEU A 1 78 ? 23.906 -20.969 -9.992 1 85.12 78 LEU A C 1
ATOM 551 O O . LEU A 1 78 ? 24.984 -21.141 -10.578 1 85.12 78 LEU A O 1
ATOM 555 N N . LEU A 1 79 ? 23.016 -21.844 -9.734 1 90.62 79 LEU A N 1
ATOM 556 C CA . LEU A 1 79 ? 23.234 -23.234 -10.141 1 90.62 79 LEU A CA 1
ATOM 557 C C . LEU A 1 79 ? 22.141 -23.703 -11.094 1 90.62 79 LEU A C 1
ATOM 559 O O . LEU A 1 79 ? 21 -23.203 -11.039 1 90.62 79 LEU A O 1
ATOM 563 N N . GLN A 1 80 ? 22.5 -24.625 -11.898 1 93.56 80 GLN A N 1
ATOM 564 C CA . GLN A 1 80 ? 21.531 -25.219 -12.82 1 93.56 80 GLN A CA 1
ATOM 565 C C . GLN A 1 80 ? 21.297 -26.688 -12.477 1 93.56 80 GLN A C 1
ATOM 567 O O . GLN A 1 80 ? 22.234 -27.453 -12.289 1 93.56 80 GLN A O 1
ATOM 572 N N . SER A 1 81 ? 20.016 -27.016 -12.422 1 94.12 81 SER A N 1
ATOM 573 C CA . SER A 1 81 ? 19.672 -28.406 -12.117 1 94.12 81 SER A CA 1
ATOM 574 C C . SER A 1 81 ? 19.172 -29.141 -13.359 1 94.12 81 SER A C 1
ATOM 576 O O . SER A 1 81 ? 19.312 -30.359 -13.469 1 94.12 81 SER A O 1
ATOM 578 N N . HIS A 1 82 ? 18.531 -28.453 -14.25 1 94.69 82 HIS A N 1
ATOM 579 C CA . HIS A 1 82 ? 17.969 -29.047 -15.461 1 94.69 82 HIS A CA 1
ATOM 580 C C . HIS A 1 82 ? 18.375 -28.25 -16.703 1 94.69 82 HIS A C 1
ATOM 582 O O . HIS A 1 82 ? 18.406 -27.016 -16.672 1 94.69 82 HIS A O 1
ATOM 588 N N . GLY A 1 83 ? 18.719 -28.938 -17.734 1 94.31 83 GLY A N 1
ATOM 589 C CA . GLY A 1 83 ? 19.031 -28.297 -19 1 94.31 83 GLY A CA 1
ATOM 590 C C . GLY A 1 83 ? 19.922 -29.141 -19.906 1 94.31 83 GLY A C 1
ATOM 591 O O . GLY A 1 83 ? 20.344 -30.219 -19.5 1 94.31 83 GLY A O 1
ATOM 592 N N . TRP A 1 84 ? 20.062 -28.672 -21.062 1 93.75 84 TRP A N 1
ATOM 593 C CA . TRP A 1 84 ? 20.922 -29.359 -22.031 1 93.75 84 TRP A CA 1
ATOM 594 C C . TRP A 1 84 ? 22.375 -28.969 -21.828 1 93.75 84 TRP A C 1
ATOM 596 O O . TRP A 1 84 ? 22.719 -27.781 -21.781 1 93.75 84 TRP A O 1
ATOM 606 N N . LEU A 1 85 ? 23.203 -29.938 -21.703 1 94.62 85 LEU A N 1
ATOM 607 C CA . LEU A 1 85 ? 24.641 -29.734 -21.531 1 94.62 85 LEU A CA 1
ATOM 608 C C . LEU A 1 85 ? 25.422 -30.344 -22.688 1 94.62 85 LEU A C 1
ATOM 610 O O . LEU A 1 85 ? 24.938 -31.281 -23.344 1 94.62 85 LEU A O 1
ATOM 614 N N . ASN A 1 86 ? 26.562 -29.797 -22.891 1 94.44 86 ASN A N 1
ATOM 615 C CA . ASN A 1 86 ? 27.438 -30.328 -23.938 1 94.44 86 ASN A CA 1
ATOM 616 C C . ASN A 1 86 ? 28.25 -31.516 -23.438 1 94.44 86 ASN A C 1
ATOM 618 O O . ASN A 1 86 ? 28.641 -31.562 -22.266 1 94.44 86 ASN A O 1
ATOM 622 N N . GLY A 1 87 ? 28.484 -32.438 -24.375 1 95.75 87 GLY A N 1
ATOM 623 C CA . GLY A 1 87 ? 29.297 -33.594 -24.109 1 95.75 87 GLY A CA 1
ATOM 624 C C . GLY A 1 87 ? 29.766 -34.312 -25.359 1 95.75 87 GLY A C 1
ATOM 625 O O . GLY A 1 87 ? 29.562 -33.812 -26.469 1 95.75 87 GLY A O 1
ATOM 626 N N . THR A 1 88 ? 30.5 -35.438 -25.078 1 96.19 88 THR A N 1
ATOM 627 C CA . THR A 1 88 ? 31 -36.25 -26.172 1 96.19 88 THR A CA 1
ATOM 628 C C . THR A 1 88 ? 30.594 -37.719 -25.984 1 96.19 88 THR A C 1
ATOM 630 O O . THR A 1 88 ? 30.547 -38.219 -24.859 1 96.19 88 THR A O 1
ATOM 633 N N . VAL A 1 89 ? 30.406 -38.344 -27.172 1 95.88 89 VAL A N 1
ATOM 634 C CA . VAL A 1 89 ? 30.047 -39.781 -27.141 1 95.88 89 VAL A CA 1
ATOM 635 C C . VAL A 1 89 ? 31.281 -40.594 -26.828 1 95.88 89 VAL A C 1
ATOM 637 O O . VAL A 1 89 ? 32.312 -40.5 -27.5 1 95.88 89 VAL A O 1
ATOM 640 N N . GLU A 1 90 ? 31.094 -41.438 -25.844 1 95.94 90 GLU A N 1
ATOM 641 C CA . GLU A 1 90 ? 32.25 -42.188 -25.406 1 95.94 90 GLU A CA 1
ATOM 642 C C . GLU A 1 90 ? 32.312 -43.531 -26.125 1 95.94 90 GLU A C 1
ATOM 644 O O . GLU A 1 90 ? 33.406 -44.125 -26.25 1 95.94 90 GLU A O 1
ATOM 649 N N . GLN A 1 91 ? 31.109 -44.094 -26.5 1 94.31 91 GLN A N 1
ATOM 650 C CA . GLN A 1 91 ? 31 -45.375 -27.219 1 94.31 91 GLN A CA 1
ATOM 651 C C . GLN A 1 91 ? 29.938 -45.281 -28.328 1 94.31 91 GLN A C 1
ATOM 653 O O . GLN A 1 91 ? 28.922 -44.625 -28.156 1 94.31 91 GLN A O 1
ATOM 658 N N . PRO A 1 92 ? 30.344 -45.906 -29.438 1 91.94 92 PRO A N 1
ATOM 659 C CA . PRO A 1 92 ? 29.312 -45.906 -30.484 1 91.94 92 PRO A CA 1
ATOM 660 C C . PRO A 1 92 ? 27.953 -46.375 -29.953 1 91.94 92 PRO A C 1
ATOM 662 O O . PRO A 1 92 ? 27.891 -47.312 -29.141 1 91.94 92 PRO A O 1
ATOM 665 N N . PHE A 1 93 ? 26.984 -45.719 -30.484 1 91.44 93 PHE A N 1
ATOM 666 C CA . PHE A 1 93 ? 25.641 -46.031 -30.016 1 91.44 93 PHE A CA 1
ATOM 667 C C . PHE A 1 93 ? 24.734 -46.406 -31.188 1 91.44 93 PHE A C 1
ATOM 669 O O . PHE A 1 93 ? 24.641 -45.656 -32.156 1 91.44 93 PHE A O 1
ATOM 676 N N . ASP A 1 94 ? 24.125 -47.531 -31.047 1 89.25 94 ASP A N 1
ATOM 677 C CA . ASP A 1 94 ? 23.125 -48 -32 1 89.25 94 ASP A CA 1
ATOM 678 C C . ASP A 1 94 ? 21.703 -47.781 -31.469 1 89.25 94 ASP A C 1
ATOM 680 O O . ASP A 1 94 ? 21.297 -48.406 -30.5 1 89.25 94 ASP A O 1
ATOM 684 N N . PRO A 1 95 ? 20.969 -46.938 -32.156 1 88.62 95 PRO A N 1
ATOM 685 C CA . PRO A 1 95 ? 19.625 -46.594 -31.656 1 88.62 95 PRO A CA 1
ATOM 686 C C . PRO A 1 95 ? 18.719 -47.812 -31.547 1 88.62 95 PRO A C 1
ATOM 688 O O . PRO A 1 95 ? 17.766 -47.812 -30.766 1 88.62 95 PRO A O 1
ATOM 691 N N . ALA A 1 96 ? 18.984 -48.906 -32.25 1 87.12 96 ALA A N 1
ATOM 692 C CA . ALA A 1 96 ? 18.188 -50.125 -32.25 1 87.12 96 ALA A CA 1
ATOM 693 C C . ALA A 1 96 ? 18.312 -50.812 -30.891 1 87.12 96 ALA A C 1
ATOM 695 O O . ALA A 1 96 ? 17.438 -51.594 -30.516 1 87.12 96 ALA A O 1
ATOM 696 N N . ALA A 1 97 ? 19.344 -50.531 -30.234 1 87.25 97 ALA A N 1
ATOM 697 C CA . ALA A 1 97 ? 19.609 -51.188 -28.969 1 87.25 97 ALA A CA 1
ATOM 698 C C . ALA A 1 97 ? 19 -50.438 -27.797 1 87.25 97 ALA A C 1
ATOM 700 O O . ALA A 1 97 ? 19 -50.906 -26.672 1 87.25 97 ALA A O 1
ATOM 701 N N . LEU A 1 98 ? 18.391 -49.312 -28.047 1 88 98 LEU A N 1
ATOM 702 C CA . LEU A 1 98 ? 17.922 -48.438 -26.984 1 88 98 LEU A CA 1
ATOM 703 C C . LEU A 1 98 ? 16.656 -49 -26.344 1 88 98 LEU A C 1
ATOM 705 O O . LEU A 1 98 ? 15.688 -49.312 -27.047 1 88 98 LEU A O 1
ATOM 709 N N . ASP A 1 99 ? 16.656 -49.25 -25 1 86.88 99 ASP A N 1
ATOM 710 C CA . ASP A 1 99 ? 15.492 -49.469 -24.141 1 86.88 99 ASP A CA 1
ATOM 711 C C . ASP A 1 99 ? 15.375 -48.406 -23.062 1 86.88 99 ASP A C 1
ATOM 713 O O . ASP A 1 99 ? 16.156 -48.406 -22.109 1 86.88 99 ASP A O 1
ATOM 717 N N . PRO A 1 100 ? 14.43 -47.562 -23.203 1 86.06 100 PRO A N 1
ATOM 718 C CA . PRO A 1 100 ? 14.312 -46.469 -22.266 1 86.06 100 PRO A CA 1
ATOM 719 C C . PRO A 1 100 ? 14.219 -46.938 -20.812 1 86.06 100 PRO A C 1
ATOM 721 O O . PRO A 1 100 ? 14.531 -46.188 -19.891 1 86.06 100 PRO A O 1
ATOM 724 N N . ALA A 1 101 ? 13.789 -48.156 -20.625 1 88.19 101 ALA A N 1
ATOM 725 C CA . ALA A 1 101 ? 13.609 -48.656 -19.266 1 88.19 101 ALA A CA 1
ATOM 726 C C . ALA A 1 101 ? 14.898 -49.281 -18.719 1 88.19 101 ALA A C 1
ATOM 728 O O . ALA A 1 101 ? 15.008 -49.562 -17.531 1 88.19 101 ALA A O 1
ATOM 729 N N . ARG A 1 102 ? 15.898 -49.469 -19.625 1 91.81 102 ARG A N 1
ATOM 730 C CA . ARG A 1 102 ? 17.156 -50.094 -19.234 1 91.81 102 ARG A CA 1
ATOM 731 C C . ARG A 1 102 ? 18.328 -49.156 -19.438 1 91.81 102 ARG A C 1
ATOM 733 O O . ARG A 1 102 ? 18.844 -49.031 -20.562 1 91.81 102 ARG A O 1
ATOM 740 N N . GLU A 1 103 ? 18.859 -48.594 -18.406 1 91.06 103 GLU A N 1
ATOM 741 C CA . GLU A 1 103 ? 19.906 -47.562 -18.438 1 91.06 103 GLU A CA 1
ATOM 742 C C . GLU A 1 103 ? 21.156 -48.062 -19.141 1 91.06 103 GLU A C 1
ATOM 744 O O . GLU A 1 103 ? 21.859 -47.312 -19.797 1 91.06 103 GLU A O 1
ATOM 749 N N . GLU A 1 104 ? 21.453 -49.344 -19.031 1 91.56 104 GLU A N 1
ATOM 750 C CA . GLU A 1 104 ? 22.656 -49.938 -19.609 1 91.56 104 GLU A CA 1
ATOM 751 C C . GLU A 1 104 ? 22.672 -49.781 -21.125 1 91.56 104 GLU A C 1
ATOM 753 O O . GLU A 1 104 ? 23.719 -49.875 -21.766 1 91.56 104 GLU A O 1
ATOM 758 N N . THR A 1 105 ? 21.5 -49.594 -21.672 1 91.94 105 THR A N 1
ATOM 759 C CA . THR A 1 105 ? 21.406 -49.5 -23.125 1 91.94 105 THR A CA 1
ATOM 760 C C . THR A 1 105 ? 21.531 -48.031 -23.594 1 91.94 105 THR A C 1
ATOM 762 O O . THR A 1 105 ? 21.562 -47.781 -24.797 1 91.94 105 THR A O 1
ATOM 765 N N . TRP A 1 106 ? 21.547 -47.094 -22.656 1 93.31 106 TRP A N 1
ATOM 766 C CA . TRP A 1 106 ? 21.578 -45.688 -23.016 1 93.31 106 TRP A CA 1
ATOM 767 C C . TRP A 1 106 ? 22.969 -45.281 -23.531 1 93.31 106 TRP A C 1
ATOM 769 O O . TRP A 1 106 ? 23.953 -45.938 -23.25 1 93.31 106 TRP A O 1
ATOM 779 N N . PRO A 1 107 ? 23 -44.25 -24.375 1 94.19 107 PRO A N 1
ATOM 780 C CA . PRO A 1 107 ? 24.297 -43.75 -24.812 1 94.19 107 PRO A CA 1
ATOM 781 C C . PRO A 1 107 ? 25.203 -43.344 -23.641 1 94.19 107 PRO A C 1
ATOM 783 O O . PRO A 1 107 ? 24.703 -42.75 -22.672 1 94.19 107 PRO A O 1
ATOM 786 N N . LEU A 1 108 ? 26.469 -43.656 -23.812 1 95.94 108 LEU A N 1
ATOM 787 C CA . LEU A 1 108 ? 27.469 -43.219 -22.828 1 95.94 108 LEU A CA 1
ATOM 788 C C . LEU A 1 108 ? 28.109 -41.906 -23.219 1 95.94 108 LEU A C 1
ATOM 790 O O . LEU A 1 108 ? 28.797 -41.812 -24.234 1 95.94 108 LEU A O 1
ATOM 794 N N . ILE A 1 109 ? 27.844 -40.875 -22.375 1 95.88 109 ILE A N 1
ATOM 795 C CA . ILE A 1 109 ? 28.25 -39.531 -22.703 1 95.88 109 ILE A CA 1
ATOM 796 C C . ILE A 1 109 ? 29.281 -39.031 -21.688 1 95.88 109 ILE A C 1
ATOM 798 O O . ILE A 1 109 ? 29.109 -39.219 -20.484 1 95.88 109 ILE A O 1
ATOM 802 N N . LEU A 1 110 ? 30.344 -38.438 -22.156 1 96.88 110 LEU A N 1
ATOM 803 C CA . LEU A 1 110 ? 31.297 -37.688 -21.328 1 96.88 110 LEU A CA 1
ATOM 804 C C . LEU A 1 110 ? 30.969 -36.219 -21.328 1 96.88 110 LEU A C 1
ATOM 806 O O . LEU A 1 110 ? 31.109 -35.531 -22.344 1 96.88 110 LEU A O 1
ATOM 810 N N . PRO A 1 111 ? 30.516 -35.688 -20.109 1 95.62 111 PRO A N 1
ATOM 811 C CA . PRO A 1 111 ? 30.25 -34.25 -20.047 1 95.62 111 PRO A CA 1
ATOM 812 C C . PRO A 1 111 ? 31.484 -33.406 -20.406 1 95.62 111 PRO A C 1
ATOM 814 O O . PRO A 1 111 ? 32.594 -33.781 -20.031 1 95.62 111 PRO A O 1
ATOM 817 N N . LYS A 1 112 ? 31.219 -32.344 -21.078 1 94.06 112 LYS A N 1
ATOM 818 C CA . LYS A 1 112 ? 32.312 -31.438 -21.391 1 94.06 112 LYS A CA 1
ATOM 819 C C . LYS A 1 112 ? 32.969 -30.906 -20.109 1 94.06 112 LYS A C 1
ATOM 821 O O . LYS A 1 112 ? 32.281 -30.656 -19.109 1 94.06 112 LYS A O 1
ATOM 826 N N . SER A 1 113 ? 34.188 -30.578 -20.25 1 86 113 SER A N 1
ATOM 827 C CA . SER A 1 113 ? 35 -30.203 -19.078 1 86 113 SER A CA 1
ATOM 828 C C . SER A 1 113 ? 34.594 -28.828 -18.547 1 86 113 SER A C 1
ATOM 830 O O . SER A 1 113 ? 34.875 -28.516 -17.391 1 86 113 SER A O 1
ATOM 832 N N . ASP A 1 114 ? 34 -28.078 -19.328 1 86.56 114 ASP A N 1
ATOM 833 C CA . ASP A 1 114 ? 33.625 -26.734 -18.891 1 86.56 114 ASP A CA 1
ATOM 834 C C . ASP A 1 114 ? 32.406 -26.75 -17.969 1 86.56 114 ASP A C 1
ATOM 836 O O . ASP A 1 114 ? 32.094 -25.75 -17.328 1 86.56 114 ASP A O 1
ATOM 840 N N . ASN A 1 115 ? 31.812 -27.859 -17.906 1 88.31 115 ASN A N 1
ATOM 841 C CA . ASN A 1 115 ? 30.75 -28.016 -16.922 1 88.31 115 ASN A CA 1
ATOM 842 C C . ASN A 1 115 ? 31.312 -28.234 -15.516 1 88.31 115 ASN A C 1
ATOM 844 O O . ASN A 1 115 ? 31.938 -29.25 -15.25 1 88.31 115 ASN A O 1
ATOM 848 N N . VAL A 1 116 ? 31.125 -27.25 -14.602 1 89.25 116 VAL A N 1
ATOM 849 C CA . VAL A 1 116 ? 31.562 -27.375 -13.219 1 89.25 116 VAL A CA 1
ATOM 850 C C . VAL A 1 116 ? 30.406 -27.844 -12.344 1 89.25 116 VAL A C 1
ATOM 852 O O . VAL A 1 116 ? 29.438 -27.109 -12.148 1 89.25 116 VAL A O 1
ATOM 855 N N . PHE A 1 117 ? 30.594 -29.047 -11.836 1 92.06 117 PHE A N 1
ATOM 856 C CA . PHE A 1 117 ? 29.531 -29.625 -11.031 1 92.06 117 PHE A CA 1
ATOM 857 C C . PHE A 1 117 ? 29.797 -29.438 -9.547 1 92.06 117 PHE A C 1
ATOM 859 O O . PHE A 1 117 ? 30.859 -29.828 -9.047 1 92.06 117 PHE A O 1
ATOM 866 N N . ILE A 1 118 ? 28.844 -28.828 -8.883 1 88.25 118 ILE A N 1
ATOM 867 C CA . ILE A 1 118 ? 28.938 -28.625 -7.441 1 88.25 118 ILE A CA 1
ATOM 868 C C . ILE A 1 118 ? 27.609 -28.953 -6.77 1 88.25 118 ILE A C 1
ATOM 870 O O . ILE A 1 118 ? 26.578 -29 -7.43 1 88.25 118 ILE A O 1
ATOM 874 N N . ASP A 1 119 ? 27.656 -29.25 -5.52 1 84.06 119 ASP A N 1
ATOM 875 C CA . ASP A 1 119 ? 26.406 -29.438 -4.785 1 84.06 119 ASP A CA 1
ATOM 876 C C . ASP A 1 119 ? 25.844 -28.109 -4.297 1 84.06 119 ASP A C 1
ATOM 878 O O . ASP A 1 119 ? 26.406 -27.047 -4.586 1 84.06 119 ASP A O 1
ATOM 882 N N . ARG A 1 120 ? 24.719 -28.125 -3.652 1 80.06 120 ARG A N 1
ATOM 883 C CA . ARG A 1 120 ? 24 -26.922 -3.266 1 80.06 120 ARG A CA 1
ATOM 884 C C . ARG A 1 120 ? 24.812 -26.109 -2.254 1 80.06 120 ARG A C 1
ATOM 886 O O . ARG A 1 120 ? 24.516 -24.938 -2.02 1 80.06 120 ARG A O 1
ATOM 893 N N . ARG A 1 121 ? 25.797 -26.719 -1.674 1 77.69 121 ARG A N 1
ATOM 894 C CA . ARG A 1 121 ? 26.625 -26.047 -0.669 1 77.69 121 ARG A CA 1
ATOM 895 C C . ARG A 1 121 ? 27.953 -25.594 -1.261 1 77.69 121 ARG A C 1
ATOM 897 O O . ARG A 1 121 ? 28.797 -25.031 -0.55 1 77.69 121 ARG A O 1
ATOM 904 N N . GLY A 1 122 ? 28.109 -25.906 -2.434 1 80.62 122 GLY A N 1
ATOM 905 C CA . GLY A 1 122 ? 29.297 -25.406 -3.129 1 80.62 122 GLY A CA 1
ATOM 906 C C . GLY A 1 122 ? 30.422 -26.422 -3.186 1 80.62 122 GLY A C 1
ATOM 907 O O . GLY A 1 122 ? 31.516 -26.125 -3.668 1 80.62 122 GLY A O 1
ATOM 908 N N . LYS A 1 123 ? 30.188 -27.547 -2.779 1 84 123 LYS A N 1
ATOM 909 C CA . LYS A 1 123 ? 31.203 -28.578 -2.83 1 84 123 LYS A CA 1
ATOM 910 C C . LYS A 1 123 ? 31.234 -29.266 -4.195 1 84 123 LYS A C 1
ATOM 912 O O . LYS A 1 123 ? 30.188 -29.594 -4.75 1 84 123 LYS A O 1
ATOM 917 N N . PRO A 1 124 ? 32.406 -29.484 -4.652 1 89.25 124 PRO A N 1
ATOM 918 C CA . PRO A 1 124 ? 32.5 -30.141 -5.957 1 89.25 124 PRO A CA 1
ATOM 919 C C . PRO A 1 124 ? 31.938 -31.562 -5.953 1 89.25 124 PRO A C 1
ATOM 921 O O . PRO A 1 124 ? 32.094 -32.312 -4.977 1 89.25 124 PRO A O 1
ATOM 924 N N . VAL A 1 125 ? 31.266 -31.875 -6.996 1 91.44 125 VAL A N 1
ATOM 925 C CA . VAL A 1 125 ? 30.781 -33.219 -7.242 1 91.44 125 VAL A CA 1
ATOM 926 C C . VAL A 1 125 ? 31.547 -33.844 -8.414 1 91.44 125 VAL A C 1
ATOM 928 O O . VAL A 1 125 ? 31.031 -33.875 -9.539 1 91.44 125 VAL A O 1
ATOM 931 N N . LEU A 1 126 ? 32.562 -34.469 -8.25 1 89.12 126 LEU A N 1
ATOM 932 C CA . LEU A 1 126 ? 33.5 -34.906 -9.266 1 89.12 126 LEU A CA 1
ATOM 933 C C . LEU A 1 126 ? 32.938 -36.031 -10.109 1 89.12 126 LEU A C 1
ATOM 935 O O . LEU A 1 126 ? 33.188 -36.125 -11.312 1 89.12 126 LEU A O 1
ATOM 939 N N . ALA A 1 127 ? 32.188 -36.875 -9.531 1 88.62 127 ALA A N 1
ATOM 940 C CA . ALA A 1 127 ? 31.625 -38.031 -10.211 1 88.62 127 ALA A CA 1
ATOM 941 C C . ALA A 1 127 ? 30.75 -37.594 -11.391 1 88.62 127 ALA A C 1
ATOM 943 O O . ALA A 1 127 ? 30.578 -38.344 -12.344 1 88.62 127 ALA A O 1
ATOM 944 N N . ALA A 1 128 ? 30.312 -36.406 -11.336 1 91.06 128 ALA A N 1
ATOM 945 C CA . ALA A 1 128 ? 29.391 -35.906 -12.359 1 91.06 128 ALA A CA 1
ATOM 946 C C . ALA A 1 128 ? 30.141 -35.562 -13.641 1 91.06 128 ALA A C 1
ATOM 948 O O . ALA A 1 128 ? 29.516 -35.406 -14.695 1 91.06 128 ALA A O 1
ATOM 949 N N . GLY A 1 129 ? 31.422 -35.5 -13.531 1 90.69 129 GLY A N 1
ATOM 950 C CA . GLY A 1 129 ? 32.25 -35.219 -14.703 1 90.69 129 GLY A CA 1
ATOM 951 C C . GLY A 1 129 ? 32.719 -36.469 -15.422 1 90.69 129 GLY A C 1
ATOM 952 O O . GLY A 1 129 ? 33.375 -36.406 -16.453 1 90.69 129 GLY A O 1
ATOM 953 N N . LEU A 1 130 ? 32.312 -37.594 -14.906 1 93.19 130 LEU A N 1
ATOM 954 C CA . LEU A 1 130 ? 32.688 -38.875 -15.508 1 93.19 130 LEU A CA 1
ATOM 955 C C . LEU A 1 130 ? 31.641 -39.281 -16.531 1 93.19 130 LEU A C 1
ATOM 957 O O . LEU A 1 130 ? 30.516 -38.75 -16.547 1 93.19 130 LEU A O 1
ATOM 961 N N . PRO A 1 131 ? 32.094 -40.188 -17.438 1 94.44 131 PRO A N 1
ATOM 962 C CA . PRO A 1 131 ? 31.109 -40.656 -18.406 1 94.44 131 PRO A CA 1
ATOM 963 C C . PRO A 1 131 ? 29.875 -41.281 -17.734 1 94.44 131 PRO A C 1
ATOM 965 O O . PRO A 1 131 ? 30 -41.938 -16.703 1 94.44 131 PRO A O 1
ATOM 968 N N . ARG A 1 132 ? 28.766 -41.031 -18.297 1 93.31 132 ARG A N 1
ATOM 969 C CA . ARG A 1 132 ? 27.531 -41.562 -17.734 1 93.31 132 ARG A CA 1
ATOM 970 C C . ARG A 1 132 ? 26.516 -41.875 -18.844 1 93.31 132 ARG A C 1
ATOM 972 O O . ARG A 1 132 ? 26.594 -41.281 -19.938 1 93.31 132 ARG A O 1
ATOM 979 N N . ARG A 1 133 ? 25.656 -42.75 -18.531 1 93.5 133 ARG A N 1
ATOM 980 C CA . ARG A 1 133 ? 24.578 -43.094 -19.438 1 93.5 133 ARG A CA 1
ATOM 981 C C . ARG A 1 133 ? 23.422 -42.094 -19.328 1 93.5 133 ARG A C 1
ATOM 983 O O . ARG A 1 133 ? 22.953 -41.812 -18.234 1 93.5 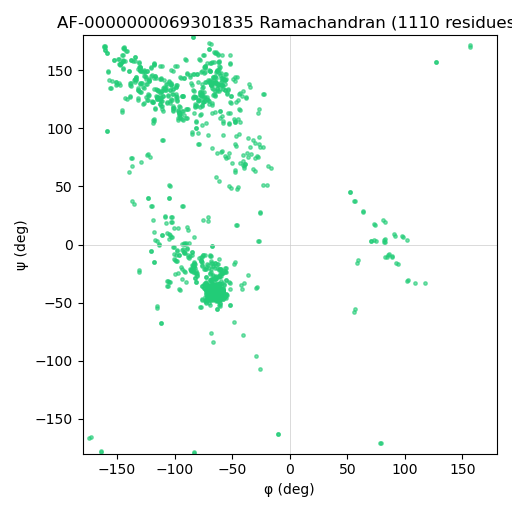133 ARG A O 1
ATOM 990 N N . VAL A 1 134 ? 23.078 -41.594 -20.5 1 92.69 134 VAL A N 1
ATOM 991 C CA . VAL A 1 134 ? 22.031 -40.594 -20.531 1 92.69 134 VAL A CA 1
ATOM 992 C C . VAL A 1 134 ? 21 -40.938 -21.594 1 92.69 134 VAL A C 1
ATOM 994 O O . VAL A 1 134 ? 21.359 -41.312 -22.719 1 92.69 134 VAL A O 1
ATOM 997 N N . LEU A 1 135 ? 19.781 -40.844 -21.172 1 89.25 135 LEU A N 1
ATOM 998 C CA . LEU A 1 135 ? 18.703 -41.25 -22.047 1 89.25 135 LEU A CA 1
ATOM 999 C C . LEU A 1 135 ? 18.484 -40.25 -23.188 1 89.25 135 LEU A C 1
ATOM 1001 O O . LEU A 1 135 ? 18.359 -40.625 -24.344 1 89.25 135 LEU A O 1
ATOM 1005 N N . LEU A 1 136 ? 18.422 -39 -22.875 1 90.25 136 LEU A N 1
ATOM 1006 C CA . LEU A 1 136 ? 18.094 -37.969 -23.859 1 90.25 136 LEU A CA 1
ATOM 1007 C C . LEU A 1 136 ? 19.359 -37.312 -24.406 1 90.25 136 LEU A C 1
ATOM 1009 O O . LEU A 1 136 ? 20.062 -36.625 -23.656 1 90.25 136 LEU A O 1
ATOM 1013 N N . VAL A 1 137 ? 19.562 -37.5 -25.672 1 91.56 137 VAL A N 1
ATOM 1014 C CA . VAL A 1 137 ? 20.719 -36.938 -26.375 1 91.56 137 VAL A CA 1
ATOM 1015 C C . VAL A 1 137 ? 20.266 -36.312 -27.703 1 91.56 137 VAL A C 1
ATOM 1017 O O . VAL A 1 137 ? 19.344 -36.812 -28.344 1 91.56 137 VAL A O 1
ATOM 1020 N N . ARG A 1 138 ? 20.859 -35.219 -28.047 1 90.31 138 ARG A N 1
ATOM 1021 C CA . ARG A 1 138 ? 20.547 -34.562 -29.328 1 90.31 138 ARG A CA 1
ATOM 1022 C C . ARG A 1 138 ? 21.781 -33.938 -29.953 1 90.31 138 ARG A C 1
ATOM 1024 O O . ARG A 1 138 ? 22.828 -33.844 -29.312 1 90.31 138 ARG A O 1
ATOM 1031 N N . ALA A 1 139 ? 21.578 -33.562 -31.234 1 90.12 139 ALA A N 1
ATOM 1032 C CA . ALA A 1 139 ? 22.625 -32.781 -31.891 1 90.12 139 ALA A CA 1
ATOM 1033 C C . ALA A 1 139 ? 22.781 -31.406 -31.219 1 90.12 139 ALA A C 1
ATOM 1035 O O . ALA A 1 139 ? 21.812 -30.828 -30.719 1 90.12 139 ALA A O 1
ATOM 1036 N N . PRO A 1 140 ? 24.016 -30.984 -31.203 1 91.12 140 PRO A N 1
ATOM 1037 C CA . PRO A 1 140 ? 24.234 -29.656 -30.625 1 91.12 140 PRO A CA 1
ATOM 1038 C C . PRO A 1 140 ? 23.359 -28.578 -31.266 1 91.12 140 PRO A C 1
ATOM 1040 O O . PRO A 1 140 ? 23.172 -28.578 -32.469 1 91.12 140 PRO A O 1
ATOM 1043 N N . SER A 1 141 ? 22.766 -27.797 -30.422 1 89.25 141 SER A N 1
ATOM 1044 C CA . SER A 1 141 ? 21.891 -26.719 -30.875 1 89.25 141 SER A CA 1
ATOM 1045 C C . SER A 1 141 ? 22.125 -25.438 -30.078 1 89.25 141 SER A C 1
ATOM 1047 O O . SER A 1 141 ? 22.359 -25.5 -28.859 1 89.25 141 SER A O 1
ATOM 1049 N N . SER A 1 142 ? 22.172 -24.328 -30.797 1 89.62 142 SER A N 1
ATOM 1050 C CA . SER A 1 142 ? 22.266 -23.031 -30.141 1 89.62 142 SER A CA 1
ATOM 1051 C C . SER A 1 142 ? 20.891 -22.438 -29.875 1 89.62 142 SER A C 1
ATOM 1053 O O . SER A 1 142 ? 20.781 -21.359 -29.281 1 89.62 142 SER A O 1
ATOM 1055 N N . LYS A 1 143 ? 19.922 -23.141 -30.25 1 88.88 143 LYS A N 1
ATOM 1056 C CA . LYS A 1 143 ? 18.562 -22.641 -30.031 1 88.88 143 LYS A CA 1
ATOM 1057 C C . LYS A 1 143 ? 18.266 -22.547 -28.531 1 88.88 143 LYS A C 1
ATOM 1059 O O . LYS A 1 143 ? 18.5 -23.484 -27.781 1 88.88 143 LYS A O 1
ATOM 1064 N N . PRO A 1 144 ? 17.812 -21.406 -28.203 1 92.5 144 PRO A N 1
ATOM 1065 C CA . PRO A 1 144 ? 17.469 -21.281 -26.781 1 92.5 144 PRO A CA 1
ATOM 1066 C C . PRO A 1 144 ? 16.234 -22.094 -26.391 1 92.5 144 PRO A C 1
ATOM 1068 O O . PRO A 1 144 ? 15.375 -22.359 -27.234 1 92.5 144 PRO A O 1
ATOM 1071 N N . PRO A 1 145 ? 16.25 -22.5 -25.172 1 93.94 145 PRO A N 1
ATOM 1072 C CA . PRO A 1 145 ? 15 -23.125 -24.734 1 93.94 145 PRO A CA 1
ATOM 1073 C C . PRO A 1 145 ? 13.82 -22.156 -24.719 1 93.94 145 PRO A C 1
ATOM 1075 O O . PRO A 1 145 ? 14.023 -20.938 -24.828 1 93.94 145 PRO A O 1
ATOM 1078 N N . LEU A 1 146 ? 12.672 -22.75 -24.641 1 94.44 146 LEU A N 1
ATOM 1079 C CA . LEU A 1 146 ? 11.453 -21.953 -24.609 1 94.44 146 LEU A CA 1
ATOM 1080 C C . LEU A 1 146 ? 11.344 -21.172 -23.312 1 94.44 146 LEU A C 1
ATOM 1082 O O . LEU A 1 146 ? 10.984 -19.984 -23.312 1 94.44 146 LEU A O 1
ATOM 1086 N N . LEU A 1 147 ? 11.695 -21.812 -22.219 1 96 147 LEU A N 1
ATOM 1087 C CA . LEU A 1 147 ? 11.469 -21.203 -20.906 1 96 147 LEU A CA 1
ATOM 1088 C C . LEU A 1 147 ? 12.672 -21.438 -20 1 96 147 LEU A C 1
ATOM 1090 O O . LEU A 1 147 ? 13.164 -22.562 -19.875 1 96 147 LEU A O 1
ATOM 1094 N N . SER A 1 148 ? 13.172 -20.328 -19.422 1 96.44 148 SER A N 1
ATOM 1095 C CA . SER A 1 148 ? 14.062 -20.422 -18.281 1 96.44 148 SER A CA 1
ATOM 1096 C C . SER A 1 148 ? 13.305 -20.188 -16.969 1 96.44 148 SER A C 1
ATOM 1098 O O . SER A 1 148 ? 12.625 -19.172 -16.812 1 96.44 148 SER A O 1
ATOM 1100 N N . VAL A 1 149 ? 13.438 -21.125 -16.047 1 96.38 149 VAL A N 1
ATOM 1101 C CA . VAL A 1 149 ? 12.82 -20.984 -14.734 1 96.38 149 VAL A CA 1
ATOM 1102 C C . VAL A 1 149 ? 13.914 -20.828 -13.672 1 96.38 149 VAL A C 1
ATOM 1104 O O . VAL A 1 149 ? 14.836 -21.641 -13.602 1 96.38 149 VAL A O 1
ATOM 1107 N N . GLY A 1 150 ? 13.812 -19.781 -12.945 1 94.94 150 GLY A N 1
ATOM 1108 C CA . GLY A 1 150 ? 14.68 -19.609 -11.789 1 94.94 150 GLY A CA 1
ATOM 1109 C C . GLY A 1 150 ? 13.945 -19.781 -10.469 1 94.94 150 GLY A C 1
ATOM 1110 O O . GLY A 1 150 ? 12.852 -19.25 -10.281 1 94.94 150 GLY A O 1
ATOM 1111 N N . PHE A 1 151 ? 14.602 -20.578 -9.586 1 93.06 151 PHE A N 1
ATOM 1112 C CA . PHE A 1 151 ? 14.094 -20.703 -8.227 1 93.06 151 PHE A CA 1
ATOM 1113 C C . PHE A 1 151 ? 14.891 -19.844 -7.262 1 93.06 151 PHE A C 1
ATOM 1115 O O . PHE A 1 151 ? 16.109 -20.016 -7.137 1 93.06 151 PHE A O 1
ATOM 1122 N N . MET A 1 152 ? 14.211 -18.938 -6.691 1 92.19 152 MET A N 1
ATOM 1123 C CA . MET A 1 152 ? 14.766 -18.25 -5.531 1 92.19 152 MET A CA 1
ATOM 1124 C C . MET A 1 152 ? 14.336 -18.922 -4.234 1 92.19 152 MET A C 1
ATOM 1126 O O . MET A 1 152 ? 13.18 -18.828 -3.824 1 92.19 152 MET A O 1
ATOM 1130 N N . ARG A 1 153 ? 15.211 -19.578 -3.607 1 86.5 153 ARG A N 1
ATOM 1131 C CA . ARG A 1 153 ? 14.789 -20.422 -2.498 1 86.5 153 ARG A CA 1
ATOM 1132 C C . ARG A 1 153 ? 15.82 -20.422 -1.376 1 86.5 153 ARG A C 1
ATOM 1134 O O . ARG A 1 153 ? 16.922 -19.875 -1.539 1 86.5 153 ARG A O 1
ATOM 1141 N N . TRP A 1 154 ? 15.43 -20.969 -0.276 1 81.62 154 TRP A N 1
ATOM 1142 C CA . TRP A 1 154 ? 16.266 -20.953 0.921 1 81.62 154 TRP A CA 1
ATOM 1143 C C . TRP A 1 154 ? 17.422 -21.938 0.791 1 81.62 154 TRP A C 1
ATOM 1145 O O . TRP A 1 154 ? 17.203 -23.109 0.432 1 81.62 154 TRP A O 1
ATOM 1155 N N . GLY A 1 155 ? 18.547 -21.453 1.002 1 76.88 155 GLY A N 1
ATOM 1156 C CA . GLY A 1 155 ? 19.75 -22.281 0.967 1 76.88 155 GLY A CA 1
ATOM 1157 C C . GLY A 1 155 ? 20.422 -22.406 2.318 1 76.88 155 GLY A C 1
ATOM 1158 O O . GLY A 1 155 ? 21.438 -23.094 2.449 1 76.88 155 GLY A O 1
ATOM 1159 N N . GLY A 1 156 ? 19.859 -21.766 3.299 1 70.56 156 GLY A N 1
ATOM 1160 C CA . GLY A 1 156 ? 20.453 -21.812 4.625 1 70.56 156 GLY A CA 1
ATOM 1161 C C . GLY A 1 156 ? 20.062 -23.062 5.41 1 70.56 156 GLY A C 1
ATOM 1162 O O . GLY A 1 156 ? 19.453 -23.969 4.867 1 70.56 156 GLY A O 1
ATOM 1163 N N . VAL A 1 157 ? 20.641 -23.047 6.652 1 66.94 157 VAL A N 1
ATOM 1164 C CA . VAL A 1 157 ? 20.391 -24.172 7.555 1 66.94 157 VAL A CA 1
ATOM 1165 C C . VAL A 1 157 ? 18.984 -24.078 8.125 1 66.94 157 VAL A C 1
ATOM 1167 O O . VAL A 1 157 ? 18.453 -22.984 8.32 1 66.94 157 VAL A O 1
ATOM 1170 N N . TYR A 1 158 ? 18.312 -25.188 8.133 1 64.12 158 TYR A N 1
ATOM 1171 C CA . TYR A 1 158 ? 17.016 -25.266 8.797 1 64.12 158 TYR A CA 1
ATOM 1172 C C . TYR A 1 158 ? 17.172 -25.516 10.289 1 64.12 158 TYR A C 1
ATOM 1174 O O . TYR A 1 158 ? 18.109 -26.203 10.711 1 64.12 158 TYR A O 1
ATOM 1182 N N . SER A 1 159 ? 16.422 -24.688 11.086 1 56.81 159 SER A N 1
ATOM 1183 C CA . SER A 1 159 ? 16.469 -25.016 12.508 1 56.81 159 SER A CA 1
ATOM 1184 C C . SER A 1 159 ? 15.961 -26.438 12.758 1 56.81 159 SER A C 1
ATOM 1186 O O . SER A 1 159 ? 15.141 -26.953 12 1 56.81 159 SER A O 1
ATOM 1188 N N . LYS A 1 160 ? 16.609 -27.047 13.844 1 50.97 160 LYS A N 1
ATOM 1189 C CA . LYS A 1 160 ? 16.219 -28.375 14.305 1 50.97 160 LYS A CA 1
ATOM 1190 C C . LYS A 1 160 ? 14.711 -28.438 14.57 1 50.97 160 LYS A C 1
ATOM 1192 O O . LYS A 1 160 ? 14.086 -29.469 14.359 1 50.97 160 LYS A O 1
ATOM 1197 N N . TRP A 1 161 ? 14.242 -27.328 14.969 1 48.22 161 TRP A N 1
ATOM 1198 C CA . TRP A 1 161 ? 12.82 -27.281 15.312 1 48.22 161 TRP A CA 1
ATOM 1199 C C . TRP A 1 161 ? 11.961 -27.484 14.07 1 48.22 161 TRP A C 1
ATOM 1201 O O . TRP A 1 161 ? 10.906 -28.125 14.125 1 48.22 161 TRP A O 1
ATOM 1211 N N . MET A 1 162 ? 12.422 -27 13.016 1 49.59 162 MET A N 1
ATOM 1212 C CA . MET A 1 162 ? 11.68 -27.188 11.773 1 49.59 162 MET A CA 1
ATOM 1213 C C . MET A 1 162 ? 11.773 -28.625 11.297 1 49.59 162 MET A C 1
ATOM 1215 O O . MET A 1 162 ? 10.836 -29.156 10.688 1 49.59 162 MET A O 1
ATOM 1219 N N . ASP A 1 163 ? 13.016 -29.219 11.594 1 46.44 163 ASP A N 1
ATOM 1220 C CA . ASP A 1 163 ? 13.219 -30.625 11.227 1 46.44 163 ASP A CA 1
ATOM 1221 C C . ASP A 1 163 ? 12.312 -31.547 12.047 1 46.44 163 ASP A C 1
ATOM 1223 O O . ASP A 1 163 ? 11.836 -32.562 11.539 1 46.44 163 ASP A O 1
ATOM 1227 N N . ASP A 1 164 ? 12.297 -31.266 13.359 1 43.44 164 ASP A N 1
ATOM 1228 C CA . ASP A 1 164 ? 11.57 -32.156 14.258 1 43.44 164 ASP A CA 1
ATOM 1229 C C . ASP A 1 164 ? 10.062 -31.922 14.164 1 43.44 164 ASP A C 1
ATOM 1231 O O . ASP A 1 164 ? 9.281 -32.625 14.805 1 43.44 164 ASP A O 1
ATOM 1235 N N . GLN A 1 165 ? 9.797 -30.938 13.633 1 41.06 165 GLN A N 1
ATOM 1236 C CA . GLN A 1 165 ? 8.352 -30.734 13.602 1 41.06 165 GLN A CA 1
ATOM 1237 C C . GLN A 1 165 ? 7.68 -31.703 12.633 1 41.06 165 GLN A C 1
ATOM 1239 O O . GLN A 1 165 ? 8.062 -31.781 11.469 1 41.06 165 GLN A O 1
ATOM 1244 N N . GLU A 1 166 ? 7.223 -32.781 13.125 1 39.09 166 GLU A N 1
ATOM 1245 C CA . GLU A 1 166 ? 6.402 -33.719 12.375 1 39.09 166 GLU A CA 1
ATOM 1246 C C . GLU A 1 166 ? 5.324 -33 11.57 1 39.09 166 GLU A C 1
ATOM 1248 O O . GLU A 1 166 ? 4.867 -31.906 11.969 1 39.09 166 GLU A O 1
ATOM 1253 N N . ALA A 1 167 ? 5.301 -33.25 10.227 1 37.41 167 ALA A N 1
ATOM 1254 C CA . ALA A 1 167 ? 4.203 -32.781 9.391 1 37.41 167 ALA A CA 1
ATOM 1255 C C . ALA A 1 167 ? 2.891 -32.75 10.172 1 37.41 167 ALA A C 1
ATOM 1257 O O . ALA A 1 167 ? 2.383 -33.781 10.594 1 37.41 167 ALA A O 1
ATOM 1258 N N . ASN A 1 168 ? 2.779 -31.938 11.172 1 34.62 168 ASN A N 1
ATOM 1259 C CA . ASN A 1 168 ? 1.477 -31.984 11.82 1 34.62 168 ASN A CA 1
ATOM 1260 C C . ASN A 1 168 ? 0.344 -31.719 10.836 1 34.62 168 ASN A C 1
ATOM 1262 O O . ASN A 1 168 ? 0.528 -31 9.859 1 34.62 168 ASN A O 1
ATOM 1266 N N . ASP A 1 169 ? -0.651 -32.562 10.906 1 31.56 169 ASP A N 1
ATOM 1267 C CA . ASP A 1 169 ? -1.967 -32.594 10.273 1 31.56 169 ASP A CA 1
ATOM 1268 C C . ASP A 1 169 ? -2.684 -31.25 10.445 1 31.56 169 ASP A C 1
ATOM 1270 O O . ASP A 1 169 ? -3.326 -31 11.469 1 31.56 169 ASP A O 1
ATOM 1274 N N . GLY A 1 170 ? -2.25 -30.234 9.797 1 37.22 170 GLY A N 1
ATOM 1275 C CA . GLY A 1 170 ? -3.053 -29.031 9.711 1 37.22 170 GLY A CA 1
ATOM 1276 C C . GLY A 1 170 ? -2.385 -27.828 10.359 1 37.22 170 GLY A C 1
ATOM 1277 O O . GLY A 1 170 ? -2.973 -26.734 10.422 1 37.22 170 GLY A O 1
ATOM 1278 N N . ASP A 1 171 ? -1.611 -28.156 11.461 1 37.41 171 ASP A N 1
ATOM 1279 C CA . ASP A 1 171 ? -0.999 -27.062 12.203 1 37.41 171 ASP A CA 1
ATOM 1280 C C . ASP A 1 171 ? -0.046 -26.266 11.312 1 37.41 171 ASP A C 1
ATOM 1282 O O . ASP A 1 171 ? 0.68 -26.844 10.5 1 37.41 171 ASP A O 1
ATOM 1286 N N . TRP A 1 172 ? -0.424 -25.094 11.117 1 42.97 172 TRP A N 1
ATOM 1287 C CA . TRP A 1 172 ? 0.461 -24.109 10.492 1 42.97 172 TRP A CA 1
ATOM 1288 C C . TRP A 1 172 ? 1.904 -24.328 10.938 1 42.97 172 TRP A C 1
ATOM 1290 O O . TRP A 1 172 ? 2.814 -23.656 10.445 1 42.97 172 TRP A O 1
ATOM 1300 N N . GLY A 1 173 ? 2.109 -24.875 12.047 1 38.75 173 GLY A N 1
ATOM 1301 C CA . GLY A 1 173 ? 3.398 -25.062 12.688 1 38.75 173 GLY A CA 1
ATOM 1302 C C . GLY A 1 173 ? 4.445 -25.656 11.758 1 38.75 173 GLY A C 1
ATOM 1303 O O . GLY A 1 173 ? 5.547 -25.109 11.633 1 38.75 173 GLY A O 1
ATOM 1304 N N . LYS A 1 174 ? 4.16 -26.938 11.398 1 41.47 174 LYS A N 1
ATOM 1305 C CA . LYS A 1 174 ? 5.293 -27.531 10.688 1 41.47 174 LYS A CA 1
ATOM 1306 C C . LYS A 1 174 ? 5.648 -26.719 9.453 1 41.47 174 LYS A C 1
ATOM 1308 O O . LYS A 1 174 ? 6.805 -26.703 9.023 1 41.47 174 LYS A O 1
ATOM 1313 N N . TYR A 1 175 ? 4.629 -26.391 8.797 1 40.97 175 TYR A N 1
ATOM 1314 C CA . TYR A 1 175 ? 4.875 -25.719 7.531 1 40.97 175 TYR A CA 1
ATOM 1315 C C . TYR A 1 175 ? 5.102 -24.219 7.746 1 40.97 175 TYR A C 1
ATOM 1317 O O . TYR A 1 175 ? 4.895 -23.422 6.836 1 40.97 175 TYR A O 1
ATOM 1325 N N . GLY A 1 176 ? 5.152 -23.953 9.039 1 41.59 176 GLY A N 1
ATOM 1326 C CA . GLY A 1 176 ? 5.66 -22.578 9.016 1 41.59 176 GLY A CA 1
ATOM 1327 C C . GLY A 1 176 ? 6.539 -22.297 7.82 1 41.59 176 GLY A C 1
ATOM 1328 O O . GLY A 1 176 ? 6.043 -21.938 6.746 1 41.59 176 GLY A O 1
ATOM 1329 N N . SER A 1 177 ? 8.039 -22.484 8.203 1 46.88 177 SER A N 1
ATOM 1330 C CA . SER A 1 177 ? 9.078 -22.047 7.281 1 46.88 177 SER A CA 1
ATOM 1331 C C . SER A 1 177 ? 8.992 -22.797 5.957 1 46.88 177 SER A C 1
ATOM 1333 O O . SER A 1 177 ? 8.594 -23.969 5.922 1 46.88 177 SER A O 1
ATOM 1335 N N . PRO A 1 178 ? 9.336 -22.172 4.879 1 53.53 178 PRO A N 1
ATOM 1336 C CA . PRO A 1 178 ? 9.164 -22.406 3.445 1 53.53 178 PRO A CA 1
ATOM 1337 C C . PRO A 1 178 ? 9.758 -23.734 2.986 1 53.53 178 PRO A C 1
ATOM 1339 O O . PRO A 1 178 ? 10.977 -23.922 3.062 1 53.53 178 PRO A O 1
ATOM 1342 N N . PRO A 1 179 ? 8.977 -24.812 2.914 1 58.03 179 PRO A N 1
ATOM 1343 C CA . PRO A 1 179 ? 9.195 -26.094 2.225 1 58.03 179 PRO A CA 1
ATOM 1344 C C . PRO A 1 179 ? 9.711 -25.906 0.797 1 58.03 179 PRO A C 1
ATOM 1346 O O . PRO A 1 179 ? 9.531 -26.781 -0.047 1 58.03 179 PRO A O 1
ATOM 1349 N N . SER A 1 180 ? 10.68 -25.094 0.673 1 73.56 180 SER A N 1
ATOM 1350 C CA . SER A 1 180 ? 10.992 -24.719 -0.703 1 73.56 180 SER A CA 1
ATOM 1351 C C . SER A 1 180 ? 11.367 -25.953 -1.531 1 73.56 180 SER A C 1
ATOM 1353 O O . SER A 1 180 ? 11.055 -26.016 -2.723 1 73.56 180 SER A O 1
ATOM 1355 N N . ASP A 1 181 ? 11.867 -26.938 -0.856 1 76.06 181 ASP A N 1
ATOM 1356 C CA . ASP A 1 181 ? 12.25 -28.141 -1.602 1 76.06 181 ASP A CA 1
ATOM 1357 C C . ASP A 1 181 ? 11.016 -28.891 -2.09 1 76.06 181 ASP A C 1
ATOM 1359 O O . ASP A 1 181 ? 10.984 -29.375 -3.225 1 76.06 181 ASP A O 1
ATOM 1363 N N . GLU A 1 182 ? 10.07 -28.953 -1.276 1 75.31 182 GLU A N 1
ATOM 1364 C CA . GLU A 1 182 ? 8.852 -29.672 -1.651 1 75.31 182 GLU A CA 1
ATOM 1365 C C . GLU A 1 182 ? 8.117 -28.953 -2.783 1 75.31 182 GLU A C 1
ATOM 1367 O O . GLU A 1 182 ? 7.691 -29.578 -3.752 1 75.31 182 GLU A O 1
ATOM 1372 N N . TYR A 1 183 ? 8.008 -27.688 -2.672 1 79.56 183 TYR A N 1
ATOM 1373 C CA . TYR A 1 183 ? 7.352 -26.906 -3.721 1 79.56 183 TYR A CA 1
ATOM 1374 C C . TYR A 1 183 ? 8.094 -27.062 -5.047 1 79.56 183 TYR A C 1
ATOM 1376 O O . TYR A 1 183 ? 7.473 -27.281 -6.086 1 79.56 183 TYR A O 1
ATOM 1384 N N . MET A 1 184 ? 9.297 -26.984 -4.891 1 83.5 184 MET A N 1
ATOM 1385 C CA . MET A 1 184 ? 10.117 -27.109 -6.098 1 83.5 184 MET A CA 1
ATOM 1386 C C . MET A 1 184 ? 9.953 -28.5 -6.719 1 83.5 184 MET A C 1
ATOM 1388 O O . MET A 1 184 ? 9.75 -28.625 -7.926 1 83.5 184 MET A O 1
ATOM 1392 N N . GLY A 1 185 ? 10.055 -29.5 -5.879 1 83.62 185 GLY A N 1
ATOM 1393 C CA . GLY A 1 185 ? 9.891 -30.844 -6.375 1 83.62 185 GLY A CA 1
ATOM 1394 C C . GLY A 1 185 ? 8.578 -31.062 -7.105 1 83.62 185 GLY A C 1
ATOM 1395 O O . GLY A 1 185 ? 8.555 -31.672 -8.18 1 83.62 185 GLY A O 1
ATOM 1396 N N . HIS A 1 186 ? 7.555 -30.547 -6.574 1 84.94 186 HIS A N 1
ATOM 1397 C CA . HIS A 1 186 ? 6.234 -30.672 -7.184 1 84.94 186 HIS A CA 1
ATOM 1398 C C . HIS A 1 186 ? 6.148 -29.891 -8.484 1 84.94 186 HIS A C 1
ATOM 1400 O O . HIS A 1 186 ? 5.578 -30.375 -9.469 1 84.94 186 HIS A O 1
ATOM 1406 N N . LEU A 1 187 ? 6.676 -28.812 -8.469 1 88 187 LEU A N 1
ATOM 1407 C CA . LEU A 1 187 ? 6.656 -28 -9.68 1 88 187 LEU A CA 1
ATOM 1408 C C . LEU A 1 187 ? 7.406 -28.688 -10.812 1 88 187 LEU A C 1
ATOM 1410 O O . LEU A 1 187 ? 6.941 -28.703 -11.953 1 88 187 LEU A O 1
ATOM 1414 N N . VAL A 1 188 ? 8.516 -29.188 -10.43 1 89.62 188 VAL A N 1
ATOM 1415 C CA . VAL A 1 188 ? 9.32 -29.844 -11.445 1 89.62 188 VAL A CA 1
ATOM 1416 C C . VAL A 1 188 ? 8.57 -31.047 -12.016 1 89.62 188 VAL A C 1
ATOM 1418 O O . VAL A 1 188 ? 8.383 -31.156 -13.227 1 89.62 188 VAL A O 1
ATOM 1421 N N . LYS A 1 189 ? 8.086 -31.797 -11.172 1 88.06 189 LYS A N 1
ATOM 1422 C CA . LYS A 1 189 ? 7.496 -33.062 -11.562 1 88.06 189 LYS A CA 1
ATOM 1423 C C . LYS A 1 189 ? 6.117 -32.875 -12.188 1 88.06 189 LYS A C 1
ATOM 1425 O O . LYS A 1 189 ? 5.812 -33.438 -13.227 1 88.06 189 LYS A O 1
ATOM 1430 N N . LEU A 1 190 ? 5.336 -32.094 -11.516 1 88.88 190 LEU A N 1
ATOM 1431 C CA . LEU A 1 190 ? 3.92 -32 -11.867 1 88.88 190 LEU A CA 1
ATOM 1432 C C . LEU A 1 190 ? 3.633 -30.781 -12.727 1 88.88 190 LEU A C 1
ATOM 1434 O O . LEU A 1 190 ? 2.531 -30.641 -13.258 1 88.88 190 LEU A O 1
ATOM 1438 N N . GLY A 1 191 ? 4.551 -29.953 -12.867 1 90.69 191 GLY A N 1
ATOM 1439 C CA . GLY A 1 191 ? 4.418 -28.75 -13.68 1 90.69 191 GLY A CA 1
ATOM 1440 C C . GLY A 1 191 ? 5.277 -28.781 -14.93 1 90.69 191 GLY A C 1
ATOM 1441 O O . GLY A 1 191 ? 4.793 -29.109 -16.016 1 90.69 191 GLY A O 1
ATOM 1442 N N . LEU A 1 192 ? 6.551 -28.734 -14.742 1 92.19 192 LEU A N 1
ATOM 1443 C CA . LEU A 1 192 ? 7.48 -28.562 -15.852 1 92.19 192 LEU A CA 1
ATOM 1444 C C . LEU A 1 192 ? 7.574 -29.828 -16.688 1 92.19 192 LEU A C 1
ATOM 1446 O O . LEU A 1 192 ? 7.328 -29.812 -17.891 1 92.19 192 LEU A O 1
ATOM 1450 N N . MET A 1 193 ? 7.781 -30.906 -16.047 1 88.88 193 MET A N 1
ATOM 1451 C CA . MET A 1 193 ? 8.008 -32.156 -16.766 1 88.88 193 MET A CA 1
ATOM 1452 C C . MET A 1 193 ? 6.695 -32.719 -17.312 1 88.88 193 MET A C 1
ATOM 1454 O O . MET A 1 193 ? 6.703 -33.562 -18.219 1 88.88 193 MET A O 1
ATOM 1458 N N . ALA A 1 194 ? 5.629 -32.25 -16.781 1 87.75 194 ALA A N 1
ATOM 1459 C CA . ALA A 1 194 ? 4.32 -32.719 -17.234 1 87.75 194 ALA A CA 1
ATOM 1460 C C . ALA A 1 194 ? 3.691 -31.766 -18.234 1 87.75 194 ALA A C 1
ATOM 1462 O O . ALA A 1 194 ? 2.648 -32.062 -18.812 1 87.75 194 ALA A O 1
ATOM 1463 N N . HIS A 1 195 ? 4.305 -30.703 -18.453 1 91.19 195 HIS A N 1
ATOM 1464 C CA . HIS A 1 195 ? 3.701 -29.672 -19.297 1 91.19 195 HIS A CA 1
ATOM 1465 C C . HIS A 1 195 ? 3.834 -30.031 -20.781 1 91.19 195 HIS A C 1
ATOM 1467 O O . HIS A 1 195 ? 4.941 -30.266 -21.266 1 91.19 195 HIS A O 1
ATOM 1473 N N . PRO A 1 196 ? 2.82 -29.969 -21.547 1 86.5 196 PRO A N 1
ATOM 1474 C CA . PRO A 1 196 ? 2.881 -30.453 -22.922 1 86.5 196 PRO A CA 1
ATOM 1475 C C . PRO A 1 196 ? 3.785 -29.594 -23.812 1 86.5 196 PRO A C 1
ATOM 1477 O O . PRO A 1 196 ? 4.449 -30.109 -24.703 1 86.5 196 PRO A O 1
ATOM 1480 N N . GLN A 1 197 ? 3.859 -28.297 -23.578 1 88.31 197 GLN A N 1
ATOM 1481 C CA . GLN A 1 197 ? 4.652 -27.406 -24.422 1 88.31 197 GLN A CA 1
ATOM 1482 C C . GLN A 1 197 ? 6.125 -27.438 -24.031 1 88.31 197 GLN A C 1
ATOM 1484 O O . GLN A 1 197 ? 6.992 -27.047 -24.812 1 88.31 197 GLN A O 1
ATOM 1489 N N . LEU A 1 198 ? 6.348 -27.828 -22.812 1 91.88 198 LEU A N 1
ATOM 1490 C CA . LEU A 1 198 ? 7.719 -27.766 -22.312 1 91.88 198 LEU A CA 1
ATOM 1491 C C . LEU A 1 198 ? 8.43 -29.094 -22.5 1 91.88 198 LEU A C 1
ATOM 1493 O O . LEU A 1 198 ? 9.664 -29.156 -22.453 1 91.88 198 LEU A O 1
ATOM 1497 N N . MET A 1 199 ? 7.703 -30.172 -22.641 1 83.12 199 MET A N 1
ATOM 1498 C CA . MET A 1 199 ? 8.289 -31.484 -22.891 1 83.12 199 MET A CA 1
ATOM 1499 C C . MET A 1 199 ? 8.094 -31.891 -24.344 1 83.12 199 MET A C 1
ATOM 1501 O O . MET A 1 199 ? 8.422 -33.031 -24.719 1 83.12 199 MET A O 1
ATOM 1505 N N . ALA A 1 200 ? 7.605 -31.156 -25.141 1 70.69 200 ALA A N 1
ATOM 1506 C CA . ALA A 1 200 ? 7.281 -31.719 -26.453 1 70.69 200 ALA A CA 1
ATOM 1507 C C . ALA A 1 200 ? 7.672 -30.766 -27.578 1 70.69 200 ALA A C 1
ATOM 1509 O O . ALA A 1 200 ? 6.824 -30.047 -28.109 1 70.69 200 ALA A O 1
ATOM 1510 N N . ASP A 1 201 ? 9.008 -30.672 -27.609 1 63.66 201 ASP A N 1
ATOM 1511 C CA . ASP A 1 201 ? 9.266 -30.125 -28.938 1 63.66 201 ASP A CA 1
ATOM 1512 C C . ASP A 1 201 ? 8.969 -31.141 -30.031 1 63.66 201 ASP A C 1
ATOM 1514 O O . ASP A 1 201 ? 8.344 -32.188 -29.766 1 63.66 201 ASP A O 1
ATOM 1518 N N . SER A 1 202 ? 9.031 -30.781 -31.203 1 62.28 202 SER A N 1
ATOM 1519 C CA . SER A 1 202 ? 8.68 -31.656 -32.312 1 62.28 202 SER A CA 1
ATOM 1520 C C . SER A 1 202 ? 9.344 -33.031 -32.188 1 62.28 202 SER A C 1
ATOM 1522 O O . SER A 1 202 ? 8.852 -34 -32.719 1 62.28 202 SER A O 1
ATOM 1524 N N . GLN A 1 203 ? 10.391 -33.094 -31.312 1 67.12 203 GLN A N 1
ATOM 1525 C CA . GLN A 1 203 ? 11.156 -34.344 -31.172 1 67.12 203 GLN A CA 1
ATOM 1526 C C . GLN A 1 203 ? 10.984 -34.938 -29.766 1 67.12 203 GLN A C 1
ATOM 1528 O O . GLN A 1 203 ? 11.68 -35.875 -29.406 1 67.12 203 GLN A O 1
ATOM 1533 N N . GLY A 1 204 ? 10.133 -34.25 -28.984 1 75.75 204 GLY A N 1
ATOM 1534 C CA . GLY A 1 204 ? 9.867 -34.75 -27.641 1 75.75 204 GLY A CA 1
ATOM 1535 C C . GLY A 1 204 ? 10.914 -34.344 -26.625 1 75.75 204 GLY A C 1
ATOM 1536 O O . GLY A 1 204 ? 11.148 -35.062 -25.641 1 75.75 204 GLY A O 1
ATOM 1537 N N . HIS A 1 205 ? 11.656 -33.344 -26.922 1 85.75 205 HIS A N 1
ATOM 1538 C CA . HIS A 1 205 ? 12.719 -32.875 -26.031 1 85.75 205 HIS A CA 1
ATOM 1539 C C . HIS A 1 205 ? 12.242 -31.75 -25.125 1 85.75 205 HIS A C 1
ATOM 1541 O O . HIS A 1 205 ? 11.438 -30.922 -25.547 1 85.75 205 HIS A O 1
ATOM 1547 N N . PRO A 1 206 ? 12.758 -31.797 -23.875 1 91.12 206 PRO A N 1
ATOM 1548 C CA . PRO A 1 206 ? 12.438 -30.672 -23 1 91.12 206 PRO A CA 1
ATOM 1549 C C . PRO A 1 206 ? 12.906 -29.328 -23.562 1 91.12 206 PRO A C 1
ATOM 1551 O O . PRO A 1 206 ? 13.977 -29.25 -24.172 1 91.12 206 PRO A O 1
ATOM 1554 N N . THR A 1 207 ? 12.125 -28.344 -23.391 1 94 207 THR A N 1
ATOM 1555 C CA . THR A 1 207 ? 12.438 -27.016 -23.906 1 94 207 THR A CA 1
ATOM 1556 C C . THR A 1 207 ? 12.5 -26 -22.766 1 94 207 THR A C 1
ATOM 1558 O O . THR A 1 207 ? 12.039 -24.875 -22.922 1 94 207 THR A O 1
ATOM 1561 N N . PHE A 1 208 ? 12.938 -26.453 -21.625 1 95.19 208 PHE A N 1
ATOM 1562 C CA . PHE A 1 208 ? 13.102 -25.562 -20.5 1 95.19 208 PHE A CA 1
ATOM 1563 C C . PHE A 1 208 ? 14.438 -25.797 -19.797 1 95.19 208 PHE A C 1
ATOM 1565 O O . PHE A 1 208 ? 15.133 -26.766 -20.109 1 95.19 208 PHE A O 1
ATOM 1572 N N . GLU A 1 209 ? 14.906 -24.891 -19.031 1 95.94 209 GLU A N 1
ATOM 1573 C CA . GLU A 1 209 ? 16.016 -25.016 -18.094 1 95.94 209 GLU A CA 1
ATOM 1574 C C . GLU A 1 209 ? 15.648 -24.5 -16.703 1 95.94 209 GLU A C 1
ATOM 1576 O O . GLU A 1 209 ? 14.742 -23.672 -16.562 1 95.94 209 GLU A O 1
ATOM 1581 N N . LEU A 1 210 ? 16.312 -25.078 -15.742 1 96.38 210 LEU A N 1
ATOM 1582 C CA . LEU A 1 210 ? 16.016 -24.734 -14.359 1 96.38 210 LEU A CA 1
ATOM 1583 C C . LEU A 1 210 ? 17.266 -24.25 -13.633 1 96.38 210 LEU A C 1
ATOM 1585 O O . LEU A 1 210 ? 18.266 -24.969 -13.586 1 96.38 210 LEU A O 1
ATOM 1589 N N . LEU A 1 211 ? 17.109 -23.078 -13.102 1 94.5 211 LEU A N 1
ATOM 1590 C CA . LEU A 1 211 ? 18.188 -22.469 -12.344 1 94.5 211 LEU A CA 1
ATOM 1591 C C . LEU A 1 211 ? 17.781 -22.234 -10.898 1 94.5 211 LEU A C 1
ATOM 1593 O O . LEU A 1 211 ? 16.594 -22.094 -10.602 1 94.5 211 LEU A O 1
ATOM 1597 N N . HIS A 1 212 ? 18.812 -22.172 -10.039 1 91.31 212 HIS A N 1
ATOM 1598 C CA . HIS A 1 212 ? 18.562 -21.969 -8.609 1 91.31 212 HIS A CA 1
ATOM 1599 C C . HIS A 1 212 ? 19.469 -20.859 -8.062 1 91.31 212 HIS A C 1
ATOM 1601 O O . HIS A 1 212 ? 20.672 -20.828 -8.328 1 91.31 212 HIS A O 1
ATOM 1607 N N . TYR A 1 213 ? 18.812 -20.031 -7.352 1 89.5 213 TYR A N 1
ATOM 1608 C CA . TYR A 1 213 ? 19.5 -19.047 -6.516 1 89.5 213 TYR A CA 1
ATOM 1609 C C . TYR A 1 213 ? 19.188 -19.281 -5.039 1 89.5 213 TYR A C 1
ATOM 1611 O O . TYR A 1 213 ? 18.047 -19.109 -4.602 1 89.5 213 TYR A O 1
ATOM 1619 N N . PHE A 1 214 ? 20.203 -19.594 -4.324 1 83.94 214 PHE A N 1
ATOM 1620 C CA . PHE A 1 214 ? 20.031 -19.938 -2.916 1 83.94 214 PHE A CA 1
ATOM 1621 C C . PHE A 1 214 ? 20.281 -18.719 -2.033 1 83.94 214 PHE A C 1
ATOM 1623 O O . PHE A 1 214 ? 21.391 -18.172 -2.018 1 83.94 214 PHE A O 1
ATOM 1630 N N . VAL A 1 215 ? 19.234 -18.391 -1.349 1 83.88 215 VAL A N 1
ATOM 1631 C CA . VAL A 1 215 ? 19.234 -17.25 -0.441 1 83.88 215 VAL A CA 1
ATOM 1632 C C . VAL A 1 215 ? 19.453 -17.734 0.992 1 83.88 215 VAL A C 1
ATOM 1634 O O . VAL A 1 215 ? 18.828 -18.703 1.429 1 83.88 215 VAL A O 1
ATOM 1637 N N . THR A 1 216 ? 20.344 -17.031 1.746 1 81.06 216 THR A N 1
ATOM 1638 C CA . THR A 1 216 ? 20.594 -17.453 3.117 1 81.06 216 THR A CA 1
ATOM 1639 C C . THR A 1 216 ? 20.203 -16.375 4.109 1 81.06 216 THR A C 1
ATOM 1641 O O . THR A 1 216 ? 20.094 -16.625 5.309 1 81.06 216 THR A O 1
ATOM 1644 N N . SER A 1 217 ? 20.016 -15.203 3.619 1 83.19 217 SER A N 1
ATOM 1645 C CA . SER A 1 217 ? 19.609 -14.07 4.441 1 83.19 217 SER A CA 1
ATOM 1646 C C . SER A 1 217 ? 19 -12.953 3.588 1 83.19 217 SER A C 1
ATOM 1648 O O . SER A 1 217 ? 19.078 -12.992 2.359 1 83.19 217 SER A O 1
ATOM 1650 N N . SER A 1 218 ? 18.438 -11.961 4.219 1 87.94 218 SER A N 1
ATOM 1651 C CA . SER A 1 218 ? 17.875 -10.797 3.531 1 87.94 218 SER A CA 1
ATOM 1652 C C . SER A 1 218 ? 18.938 -10.047 2.746 1 87.94 218 SER A C 1
ATOM 1654 O O . SER A 1 218 ? 18.656 -9.414 1.733 1 87.94 218 SER A O 1
ATOM 1656 N N . MET A 1 219 ? 20.188 -10.141 3.178 1 86.88 219 MET A N 1
ATOM 1657 C CA . MET A 1 219 ? 21.266 -9.445 2.496 1 86.88 219 MET A CA 1
ATOM 1658 C C . MET A 1 219 ? 21.438 -9.969 1.072 1 86.88 219 MET A C 1
ATOM 1660 O O . MET A 1 219 ? 21.766 -9.203 0.163 1 86.88 219 MET A O 1
ATOM 1664 N N . ASP A 1 220 ? 21.203 -11.211 0.895 1 86.25 220 ASP A N 1
ATOM 1665 C CA . ASP A 1 220 ? 21.281 -11.781 -0.447 1 86.25 220 ASP A CA 1
ATOM 1666 C C . ASP A 1 220 ? 20.234 -11.156 -1.366 1 86.25 220 ASP A C 1
ATOM 1668 O O . ASP A 1 220 ? 20.5 -10.938 -2.553 1 86.25 220 ASP A O 1
ATOM 1672 N N . CYS A 1 221 ? 19.078 -10.883 -0.818 1 90.88 221 CYS A N 1
ATOM 1673 C CA . CYS A 1 221 ? 18.016 -10.25 -1.59 1 90.88 221 CYS A CA 1
ATOM 1674 C C . CYS A 1 221 ? 18.344 -8.797 -1.889 1 90.88 221 CYS A C 1
ATOM 1676 O O . CYS A 1 221 ? 18.047 -8.297 -2.977 1 90.88 221 CYS A O 1
ATOM 1678 N N . TRP A 1 222 ? 19.016 -8.156 -0.943 1 89.94 222 TRP A N 1
ATOM 1679 C CA . TRP A 1 222 ? 19.406 -6.77 -1.143 1 89.94 222 TRP A CA 1
ATOM 1680 C C . TRP A 1 222 ? 20.438 -6.652 -2.254 1 89.94 222 TRP A C 1
ATOM 1682 O O . TRP A 1 222 ? 20.594 -5.586 -2.857 1 89.94 222 TRP A O 1
ATOM 1692 N N . ASN A 1 223 ? 21.078 -7.676 -2.6 1 89.56 223 ASN A N 1
ATOM 1693 C CA . ASN A 1 223 ? 22.109 -7.68 -3.633 1 89.56 223 ASN A CA 1
ATOM 1694 C C . ASN A 1 223 ? 21.531 -8 -5.004 1 89.56 223 ASN A C 1
ATOM 1696 O O . ASN A 1 223 ? 22.203 -7.863 -6.023 1 89.56 223 ASN A O 1
ATOM 1700 N N . MET A 1 224 ? 20.328 -8.336 -5.055 1 91.25 224 MET A N 1
ATOM 1701 C CA . MET A 1 224 ? 19.719 -8.812 -6.289 1 91.25 224 MET A CA 1
ATOM 1702 C C . MET A 1 224 ? 19.672 -7.703 -7.34 1 91.25 224 MET A C 1
ATOM 1704 O O . MET A 1 224 ? 19.875 -7.965 -8.531 1 91.25 224 MET A O 1
ATOM 1708 N N . PRO A 1 225 ? 19.422 -6.465 -6.977 1 87.5 225 PRO A N 1
ATOM 1709 C CA . PRO A 1 225 ? 19.406 -5.418 -8 1 87.5 225 PRO A CA 1
ATOM 1710 C C . PRO A 1 225 ? 20.703 -5.359 -8.805 1 87.5 225 PRO A C 1
ATOM 1712 O O . PRO A 1 225 ? 20.672 -5.074 -10.008 1 87.5 225 PRO A O 1
ATOM 1715 N N . GLU A 1 226 ? 21.766 -5.699 -8.227 1 88 226 GLU A N 1
ATOM 1716 C CA . GLU A 1 226 ? 23.047 -5.727 -8.914 1 88 226 GLU A CA 1
ATOM 1717 C C . GLU A 1 226 ? 23.219 -7.02 -9.711 1 88 226 GLU A C 1
ATOM 1719 O O . GLU A 1 226 ? 23.875 -7.031 -10.75 1 88 226 GLU A O 1
ATOM 1724 N N . LEU A 1 227 ? 22.625 -7.996 -9.273 1 88.75 227 LEU A N 1
ATOM 1725 C CA . LEU A 1 227 ? 22.812 -9.32 -9.844 1 88.75 227 LEU A CA 1
ATOM 1726 C C . LEU A 1 227 ? 21.812 -9.594 -10.953 1 88.75 227 LEU A C 1
ATOM 1728 O O . LEU A 1 227 ? 22.016 -10.484 -11.781 1 88.75 227 LEU A O 1
ATOM 1732 N N . ALA A 1 228 ? 20.688 -8.914 -10.938 1 92.31 228 ALA A N 1
ATOM 1733 C CA . ALA A 1 228 ? 19.547 -9.203 -11.805 1 92.31 228 ALA A CA 1
ATOM 1734 C C . ALA A 1 228 ? 19.938 -9.141 -13.273 1 92.31 228 ALA A C 1
ATOM 1736 O O . ALA A 1 228 ? 19.562 -10.016 -14.062 1 92.31 228 ALA A O 1
ATOM 1737 N N . PRO A 1 229 ? 20.797 -8.18 -13.703 1 91.38 229 PRO A N 1
ATOM 1738 C CA . PRO A 1 229 ? 21.203 -8.172 -15.109 1 91.38 229 PRO A CA 1
ATOM 1739 C C . PRO A 1 229 ? 21.984 -9.422 -15.508 1 91.38 229 PRO A C 1
ATOM 1741 O O . PRO A 1 229 ? 21.781 -9.961 -16.594 1 91.38 229 PRO A O 1
ATOM 1744 N N . LYS A 1 230 ? 22.812 -9.828 -14.68 1 90.56 230 LYS A N 1
ATOM 1745 C CA . LYS A 1 230 ? 23.578 -11.039 -14.938 1 90.56 230 LYS A CA 1
ATOM 1746 C C . LYS A 1 230 ? 22.656 -12.266 -14.984 1 90.56 230 LYS A C 1
ATOM 1748 O O . LYS A 1 230 ? 22.844 -13.156 -15.82 1 90.56 230 LYS A O 1
ATOM 1753 N N . LEU A 1 231 ? 21.781 -12.328 -14.086 1 92.81 231 LEU A N 1
ATOM 1754 C CA . LEU A 1 231 ? 20.812 -13.414 -14.078 1 92.81 231 LEU A CA 1
ATOM 1755 C C . LEU A 1 231 ? 20.062 -13.492 -15.406 1 92.81 231 LEU A C 1
ATOM 1757 O O . LEU A 1 231 ? 19.922 -14.57 -15.984 1 92.81 231 LEU A O 1
ATOM 1761 N N . ARG A 1 232 ? 19.625 -12.359 -15.867 1 93.75 232 ARG A N 1
ATOM 1762 C CA . ARG A 1 232 ? 18.906 -12.312 -17.125 1 93.75 232 ARG A CA 1
ATOM 1763 C C . ARG A 1 232 ? 19.766 -12.852 -18.281 1 93.75 232 ARG A C 1
ATOM 1765 O O . ARG A 1 232 ? 19.266 -13.547 -19.156 1 93.75 232 ARG A O 1
ATOM 1772 N N . GLU A 1 233 ? 21.016 -12.523 -18.188 1 92.94 233 GLU A N 1
ATOM 1773 C CA . GLU A 1 233 ? 21.953 -12.977 -19.234 1 92.94 233 GLU A CA 1
ATOM 1774 C C . GLU A 1 233 ? 22.141 -14.484 -19.172 1 92.94 233 GLU A C 1
ATOM 1776 O O . GLU A 1 233 ? 22.203 -15.148 -20.219 1 92.94 233 GLU A O 1
ATOM 1781 N N . ILE A 1 234 ? 22.172 -14.977 -18.047 1 92.81 234 ILE A N 1
ATOM 1782 C CA . ILE A 1 234 ? 22.453 -16.391 -17.844 1 92.81 234 ILE A CA 1
ATOM 1783 C C . ILE A 1 234 ? 21.219 -17.219 -18.25 1 92.81 234 ILE A C 1
ATOM 1785 O O . ILE A 1 234 ? 21.359 -18.328 -18.766 1 92.81 234 ILE A O 1
ATOM 1789 N N . MET A 1 235 ? 20.062 -16.688 -18.016 1 94.94 235 MET A N 1
ATOM 1790 C CA . MET A 1 235 ? 18.828 -17.312 -18.469 1 94.94 235 MET A CA 1
ATOM 1791 C C . MET A 1 235 ? 18.719 -17.281 -19.984 1 94.94 235 MET A C 1
ATOM 1793 O O . MET A 1 235 ? 18.5 -16.203 -20.562 1 94.94 235 MET A O 1
ATOM 1797 N N . ARG A 1 236 ? 18.641 -18.328 -20.562 1 94 236 ARG A N 1
ATOM 1798 C CA . ARG A 1 236 ? 18.766 -18.391 -22.016 1 94 236 ARG A CA 1
ATOM 1799 C C . ARG A 1 236 ? 17.391 -18.5 -22.672 1 94 236 ARG A C 1
ATOM 1801 O O . ARG A 1 236 ? 17.281 -18.359 -23.891 1 94 236 ARG A O 1
ATOM 1808 N N . GLY A 1 237 ? 16.438 -18.766 -21.906 1 94.75 237 GLY A N 1
ATOM 1809 C CA . GLY A 1 237 ? 15.109 -18.984 -22.453 1 94.75 237 GLY A CA 1
ATOM 1810 C C . GLY A 1 237 ? 14.539 -17.75 -23.141 1 94.75 237 GLY A C 1
ATOM 1811 O O . GLY A 1 237 ? 14.828 -16.625 -22.734 1 94.75 237 GLY A O 1
ATOM 1812 N N . THR A 1 238 ? 13.711 -18.031 -24.141 1 92.81 238 THR A N 1
ATOM 1813 C CA . THR A 1 238 ? 12.992 -16.938 -24.797 1 92.81 238 THR A CA 1
ATOM 1814 C C . THR A 1 238 ? 12.07 -16.234 -23.797 1 92.81 238 THR A C 1
ATOM 1816 O O . THR A 1 238 ? 11.867 -15.023 -23.875 1 92.81 238 THR A O 1
ATOM 1819 N N . ARG A 1 239 ? 11.555 -17.031 -22.938 1 92.88 239 ARG A N 1
ATOM 1820 C CA . ARG A 1 239 ? 10.812 -16.531 -21.781 1 92.88 239 ARG A CA 1
ATOM 1821 C C . ARG A 1 239 ? 11.57 -16.797 -20.484 1 92.88 239 ARG A C 1
ATOM 1823 O O . ARG A 1 239 ? 12.258 -17.812 -20.359 1 92.88 239 ARG A O 1
ATOM 1830 N N . LYS A 1 240 ? 11.484 -15.891 -19.656 1 95.12 240 LYS A N 1
ATOM 1831 C CA . LYS A 1 240 ? 12.195 -15.992 -18.391 1 95.12 240 LYS A CA 1
ATOM 1832 C C . LYS A 1 240 ? 11.258 -15.727 -17.203 1 95.12 240 LYS A C 1
ATOM 1834 O O . LYS A 1 240 ? 10.477 -14.781 -17.234 1 95.12 240 LYS A O 1
ATOM 1839 N N . THR A 1 241 ? 11.305 -16.609 -16.219 1 95.56 241 THR A N 1
ATOM 1840 C CA . THR A 1 241 ? 10.438 -16.422 -15.062 1 95.56 241 THR A CA 1
ATOM 1841 C C . THR A 1 241 ? 11.133 -16.875 -13.781 1 95.56 241 THR A C 1
ATOM 1843 O O . THR A 1 241 ? 12.047 -17.703 -13.828 1 95.56 241 THR A O 1
ATOM 1846 N N . LEU A 1 242 ? 10.742 -16.25 -12.727 1 95.88 242 LEU A N 1
ATOM 1847 C CA . LEU A 1 242 ? 11.25 -16.641 -11.414 1 95.88 242 LEU A CA 1
ATOM 1848 C C . LEU A 1 242 ? 10.117 -17.156 -10.523 1 95.88 242 LEU A C 1
ATOM 1850 O O . LEU A 1 242 ? 8.992 -16.656 -10.594 1 95.88 242 LEU A O 1
ATOM 1854 N N . PHE A 1 243 ? 10.414 -18.141 -9.742 1 93.44 243 PHE A N 1
ATOM 1855 C CA . PHE A 1 243 ? 9.602 -18.641 -8.648 1 93.44 243 PHE A CA 1
ATOM 1856 C C . PHE A 1 243 ? 10.25 -18.328 -7.305 1 93.44 243 PHE A C 1
ATOM 1858 O O . PHE A 1 243 ? 11.32 -18.859 -6.988 1 93.44 243 PHE A O 1
ATOM 1865 N N . TRP A 1 244 ? 9.555 -17.516 -6.59 1 92.19 244 TRP A N 1
ATOM 1866 C CA . TRP A 1 244 ? 10.078 -17.109 -5.293 1 92.19 244 TRP A CA 1
ATOM 1867 C C . TRP A 1 244 ? 9.516 -17.984 -4.172 1 92.19 244 TRP A C 1
ATOM 1869 O O . TRP A 1 244 ? 8.336 -17.875 -3.836 1 92.19 244 TRP A O 1
ATOM 1879 N N . MET A 1 245 ? 10.336 -18.797 -3.627 1 87.5 245 MET A N 1
ATOM 1880 C CA . MET A 1 245 ? 9.945 -19.672 -2.531 1 87.5 245 MET A CA 1
ATOM 1881 C C . MET A 1 245 ? 10.492 -19.172 -1.202 1 87.5 245 MET A C 1
ATOM 1883 O O . MET A 1 245 ? 11.164 -19.906 -0.479 1 87.5 245 MET A O 1
ATOM 1887 N N . LEU A 1 246 ? 10.234 -17.953 -0.966 1 85.25 246 LEU A N 1
ATOM 1888 C CA . LEU A 1 246 ? 10.609 -17.203 0.233 1 85.25 246 LEU A CA 1
ATOM 1889 C C . LEU A 1 246 ? 9.406 -16.469 0.817 1 85.25 246 LEU A C 1
ATOM 1891 O O . LEU A 1 246 ? 8.469 -16.125 0.091 1 85.25 246 LEU A O 1
ATOM 1895 N N . TRP A 1 247 ? 9.445 -16.25 2.098 1 82.75 247 TRP A N 1
ATOM 1896 C CA . TRP A 1 247 ? 8.305 -15.648 2.775 1 82.75 247 TRP A CA 1
ATOM 1897 C C . TRP A 1 247 ? 8.664 -14.273 3.336 1 82.75 247 TRP A C 1
ATOM 1899 O O . TRP A 1 247 ? 9.602 -14.148 4.121 1 82.75 247 TRP A O 1
ATOM 1909 N N . PRO A 1 248 ? 7.871 -13.266 2.938 1 87.12 248 PRO A N 1
ATOM 1910 C CA . PRO A 1 248 ? 8.156 -11.93 3.469 1 87.12 248 PRO A CA 1
ATOM 1911 C C . PRO A 1 248 ? 7.766 -11.781 4.938 1 87.12 248 PRO A C 1
ATOM 1913 O O . PRO A 1 248 ? 6.723 -12.289 5.359 1 87.12 248 PRO A O 1
ATOM 1916 N N . ALA A 1 249 ? 8.602 -11.078 5.742 1 82.62 249 ALA A N 1
ATOM 1917 C CA . ALA A 1 249 ? 8.32 -10.836 7.156 1 82.62 249 ALA A CA 1
ATOM 1918 C C . ALA A 1 249 ? 8.656 -9.398 7.547 1 82.62 249 ALA A C 1
ATOM 1920 O O . ALA A 1 249 ? 9.406 -8.719 6.844 1 82.62 249 ALA A O 1
ATOM 1921 N N . GLU A 1 250 ? 8.031 -8.969 8.656 1 83.38 250 GLU A N 1
ATOM 1922 C CA . GLU A 1 250 ? 8.305 -7.656 9.242 1 83.38 250 GLU A CA 1
ATOM 1923 C C . GLU A 1 250 ? 9.375 -7.75 10.32 1 83.38 250 GLU A C 1
ATOM 1925 O O . GLU A 1 250 ? 9.281 -7.086 11.359 1 83.38 250 GLU A O 1
ATOM 1930 N N . TRP A 1 251 ? 10.281 -8.633 10.148 1 78.69 251 TRP A N 1
ATOM 1931 C CA . TRP A 1 251 ? 11.328 -8.82 11.148 1 78.69 251 TRP A CA 1
ATOM 1932 C C . TRP A 1 251 ? 12.703 -8.812 10.492 1 78.69 251 TRP A C 1
ATOM 1934 O O . TRP A 1 251 ? 12.859 -9.242 9.352 1 78.69 251 TRP A O 1
ATOM 1944 N N . GLU A 1 252 ? 13.555 -8.336 11.359 1 74.62 252 GLU A N 1
ATOM 1945 C CA . GLU A 1 252 ? 14.945 -8.422 10.93 1 74.62 252 GLU A CA 1
ATOM 1946 C C . GLU A 1 252 ? 15.406 -9.867 10.836 1 74.62 252 GLU A C 1
ATOM 1948 O O . GLU A 1 252 ? 15.031 -10.703 11.656 1 74.62 252 GLU A O 1
ATOM 1953 N N . ASP A 1 253 ? 15.953 -10.086 9.656 1 71.19 253 ASP A N 1
ATOM 1954 C CA . ASP A 1 253 ? 16.484 -11.422 9.422 1 71.19 253 ASP A CA 1
ATOM 1955 C C . ASP A 1 253 ? 17.906 -11.555 9.961 1 71.19 253 ASP A C 1
ATOM 1957 O O . ASP A 1 253 ? 18.844 -11.047 9.359 1 71.19 253 ASP A O 1
ATOM 1961 N N . THR A 1 254 ? 18 -12.094 11.172 1 63.09 254 THR A N 1
ATOM 1962 C CA . THR A 1 254 ? 19.328 -12.211 11.758 1 63.09 254 THR A CA 1
ATOM 1963 C C . THR A 1 254 ? 19.969 -13.531 11.375 1 63.09 254 THR A C 1
ATOM 1965 O O . THR A 1 254 ? 20.969 -13.938 11.969 1 63.09 254 THR A O 1
ATOM 1968 N N . GLY A 1 255 ? 19.391 -14.141 10.391 1 59.28 255 GLY A N 1
ATOM 1969 C CA . GLY A 1 255 ? 19.953 -15.422 10 1 59.28 255 GLY A CA 1
ATOM 1970 C C . GLY A 1 255 ? 19.656 -16.531 10.992 1 59.28 255 GLY A C 1
ATOM 1971 O O . GLY A 1 255 ? 20.328 -17.562 10.984 1 59.28 255 GLY A O 1
ATOM 1972 N N . ASP A 1 256 ? 18.656 -16.266 11.82 1 63.12 256 ASP A N 1
ATOM 1973 C CA . ASP A 1 256 ? 18.266 -17.281 12.797 1 63.12 256 ASP A CA 1
ATOM 1974 C C . ASP A 1 256 ? 17.594 -18.469 12.102 1 63.12 256 ASP A C 1
ATOM 1976 O O . ASP A 1 256 ? 16.625 -18.297 11.367 1 63.12 256 ASP A O 1
ATOM 1980 N N . PRO A 1 257 ? 18.203 -19.641 12.359 1 63.81 257 PRO A N 1
ATOM 1981 C CA . PRO A 1 257 ? 17.672 -20.844 11.703 1 63.81 257 PRO A CA 1
ATOM 1982 C C . PRO A 1 257 ? 16.203 -21.078 11.992 1 63.81 257 PRO A C 1
ATOM 1984 O O . PRO A 1 257 ? 15.516 -21.75 11.227 1 63.81 257 PRO A O 1
ATOM 1987 N N . ASP A 1 258 ? 15.703 -20.469 13.07 1 64.12 258 ASP A N 1
ATOM 1988 C CA . ASP A 1 258 ? 14.297 -20.625 13.43 1 64.12 258 ASP A CA 1
ATOM 1989 C C . ASP A 1 258 ? 13.398 -19.828 12.492 1 64.12 258 ASP A C 1
ATOM 1991 O O . ASP A 1 258 ? 12.195 -20.094 12.398 1 64.12 258 ASP A O 1
ATOM 1995 N N . PHE A 1 259 ? 14.086 -19.031 11.695 1 67.62 259 PHE A N 1
ATOM 1996 C CA . PHE A 1 259 ? 13.312 -18.203 10.781 1 67.62 259 PHE A CA 1
ATOM 1997 C C . PHE A 1 259 ? 13.727 -18.453 9.336 1 67.62 259 PHE A C 1
ATOM 1999 O O . PHE A 1 259 ? 13.742 -17.531 8.516 1 67.62 259 PHE A O 1
ATOM 2006 N N . ALA A 1 260 ? 13.945 -19.812 9.195 1 72.75 260 ALA A N 1
ATOM 2007 C CA . ALA A 1 260 ? 14.359 -20.188 7.848 1 72.75 260 ALA A CA 1
ATOM 2008 C C . ALA A 1 260 ? 13.289 -19.844 6.82 1 72.75 260 ALA A C 1
ATOM 2010 O O . ALA A 1 260 ? 12.094 -20.047 7.059 1 72.75 260 ALA A O 1
ATOM 2011 N N . CYS A 1 261 ? 13.664 -19.188 5.684 1 77.5 261 CYS A N 1
ATOM 2012 C CA . CYS A 1 261 ? 12.875 -18.844 4.512 1 77.5 261 CYS A CA 1
ATOM 2013 C C . CYS A 1 261 ? 12.156 -17.516 4.711 1 77.5 261 CYS A C 1
ATOM 2015 O O . CYS A 1 261 ? 11.555 -16.984 3.779 1 77.5 261 CYS A O 1
ATOM 2017 N N . TYR A 1 262 ? 12.25 -17.031 5.969 1 80.44 262 TYR A N 1
ATOM 2018 C CA . TYR A 1 262 ? 11.68 -15.695 6.184 1 80.44 262 TYR A CA 1
ATOM 2019 C C . TYR A 1 262 ? 12.68 -14.609 5.801 1 80.44 262 TYR A C 1
ATOM 2021 O O . TYR A 1 262 ? 13.844 -14.656 6.211 1 80.44 262 TYR A O 1
ATOM 2029 N N . ILE A 1 263 ? 12.203 -13.773 4.977 1 85.5 263 ILE A N 1
ATOM 2030 C CA . ILE A 1 263 ? 13.031 -12.68 4.473 1 85.5 263 ILE A CA 1
ATOM 2031 C C . ILE A 1 263 ? 12.367 -11.344 4.785 1 85.5 263 ILE A C 1
ATOM 2033 O O . ILE A 1 263 ? 11.141 -11.219 4.707 1 85.5 263 ILE A O 1
ATOM 2037 N N . GLU A 1 264 ? 13.234 -10.375 5.152 1 88.31 264 GLU A N 1
ATOM 2038 C CA . GLU A 1 264 ? 12.688 -9.031 5.289 1 88.31 264 GLU A CA 1
ATOM 2039 C C . GLU A 1 264 ? 11.898 -8.625 4.047 1 88.31 264 GLU A C 1
ATOM 2041 O O . GLU A 1 264 ? 12.406 -8.719 2.928 1 88.31 264 GLU A O 1
ATOM 2046 N N . ARG A 1 265 ? 10.688 -8.18 4.27 1 90.5 265 ARG A N 1
ATOM 2047 C CA . ARG A 1 265 ? 9.789 -7.918 3.15 1 90.5 265 ARG A CA 1
ATOM 2048 C C . ARG A 1 265 ? 10.391 -6.902 2.188 1 90.5 265 ARG A C 1
ATOM 2050 O O . ARG A 1 265 ? 10.234 -7.02 0.972 1 90.5 265 ARG A O 1
ATOM 2057 N N . GLN A 1 266 ? 11.047 -5.855 2.678 1 89.81 266 GLN A N 1
ATOM 2058 C CA . GLN A 1 266 ? 11.617 -4.828 1.812 1 89.81 266 GLN A CA 1
ATOM 2059 C C . GLN A 1 266 ? 12.688 -5.418 0.897 1 89.81 266 GLN A C 1
ATOM 2061 O O . GLN A 1 266 ? 12.734 -5.105 -0.295 1 89.81 266 GLN A O 1
ATOM 2066 N N . ALA A 1 267 ? 13.492 -6.227 1.489 1 92.12 267 ALA A N 1
ATOM 2067 C CA . ALA A 1 267 ? 14.547 -6.875 0.713 1 92.12 267 ALA A CA 1
ATOM 2068 C C . ALA A 1 267 ? 13.961 -7.781 -0.364 1 92.12 267 ALA A C 1
ATOM 2070 O O . ALA A 1 267 ? 14.375 -7.734 -1.522 1 92.12 267 ALA A O 1
ATOM 2071 N N . LEU A 1 268 ? 13.023 -8.547 0.02 1 93.25 268 LEU A N 1
ATOM 2072 C CA . LEU A 1 268 ? 12.406 -9.492 -0.903 1 93.25 268 LEU A CA 1
ATOM 2073 C C . LEU A 1 268 ? 11.766 -8.766 -2.08 1 93.25 268 LEU A C 1
ATOM 2075 O O . LEU A 1 268 ? 12.039 -9.094 -3.238 1 93.25 268 LEU A O 1
ATOM 2079 N N . PHE A 1 269 ? 10.961 -7.785 -1.822 1 95.12 269 PHE A N 1
ATOM 2080 C CA . PHE A 1 269 ? 10.211 -7.125 -2.885 1 95.12 269 PHE A CA 1
ATOM 2081 C C . PHE A 1 269 ? 11.125 -6.258 -3.736 1 95.12 269 PHE A C 1
ATOM 2083 O O . PHE A 1 269 ? 10.898 -6.102 -4.938 1 95.12 269 PHE A O 1
ATOM 2090 N N . ALA A 1 270 ? 12.148 -5.691 -3.119 1 93.94 270 ALA A N 1
ATOM 2091 C CA . ALA A 1 270 ? 13.156 -5.004 -3.926 1 93.94 270 ALA A CA 1
ATOM 2092 C C . ALA A 1 270 ? 13.812 -5.961 -4.918 1 93.94 270 ALA A C 1
ATOM 2094 O O . ALA A 1 270 ? 14.008 -5.617 -6.086 1 93.94 270 ALA A O 1
ATOM 2095 N N . ALA A 1 271 ? 14.125 -7.098 -4.453 1 95.81 271 ALA A N 1
ATOM 2096 C CA . ALA A 1 271 ? 14.727 -8.125 -5.305 1 95.81 271 ALA A CA 1
ATOM 2097 C C . ALA A 1 271 ? 13.781 -8.516 -6.434 1 95.81 271 ALA A C 1
ATOM 2099 O O . ALA A 1 271 ? 14.18 -8.547 -7.602 1 95.81 271 ALA A O 1
ATOM 2100 N N . MET A 1 272 ? 12.562 -8.773 -6.117 1 96.69 272 MET A N 1
ATOM 2101 C CA . MET A 1 272 ? 11.57 -9.18 -7.113 1 96.69 272 MET A CA 1
ATOM 2102 C C . MET A 1 272 ? 11.391 -8.094 -8.172 1 96.69 272 MET A C 1
ATOM 2104 O O . MET A 1 272 ? 11.445 -8.383 -9.375 1 96.69 272 MET A O 1
ATOM 2108 N N . ARG A 1 273 ? 11.258 -6.906 -7.719 1 95.19 273 ARG A N 1
ATOM 2109 C CA . ARG A 1 273 ? 11.016 -5.789 -8.625 1 95.19 273 ARG A CA 1
ATOM 2110 C C . ARG A 1 273 ? 12.203 -5.57 -9.555 1 95.19 273 ARG A C 1
ATOM 2112 O O . ARG A 1 273 ? 12.031 -5.207 -10.719 1 95.19 273 ARG A O 1
ATOM 2119 N N . SER A 1 274 ? 13.367 -5.742 -9.016 1 94 274 SER A N 1
ATOM 2120 C CA . SER A 1 274 ? 14.562 -5.566 -9.844 1 94 274 SER A CA 1
ATOM 2121 C C . SER A 1 274 ? 14.602 -6.582 -10.977 1 94 274 SER A C 1
ATOM 2123 O O . SER A 1 274 ? 14.961 -6.242 -12.109 1 94 274 SER A O 1
ATOM 2125 N N . CYS A 1 275 ? 14.203 -7.734 -10.711 1 96.06 275 CYS A N 1
ATOM 2126 C CA . CYS A 1 275 ? 14.164 -8.766 -11.742 1 96.06 275 CYS A CA 1
ATOM 2127 C C . CYS A 1 275 ? 13.039 -8.5 -12.734 1 96.06 275 CYS A C 1
ATOM 2129 O O . CYS A 1 275 ? 13.242 -8.586 -13.945 1 96.06 275 CYS A O 1
ATOM 2131 N N . GLU A 1 276 ? 11.93 -8.156 -12.25 1 94.31 276 GLU A N 1
ATOM 2132 C CA . GLU A 1 276 ? 10.781 -7.883 -13.109 1 94.31 276 GLU A CA 1
ATOM 2133 C C . GLU A 1 276 ? 11.055 -6.699 -14.031 1 94.31 276 GLU A C 1
ATOM 2135 O O . GLU A 1 276 ? 10.648 -6.707 -15.195 1 94.31 276 GLU A O 1
ATOM 2140 N N . ALA A 1 277 ? 11.742 -5.738 -13.508 1 91.44 277 ALA A N 1
ATOM 2141 C CA . ALA A 1 277 ? 12.07 -4.543 -14.281 1 91.44 277 ALA A CA 1
ATOM 2142 C C . ALA A 1 277 ? 12.945 -4.883 -15.484 1 91.44 277 ALA A C 1
ATOM 2144 O O . ALA A 1 277 ? 13.062 -4.086 -16.422 1 91.44 277 ALA A O 1
ATOM 2145 N N . LEU A 1 278 ? 13.539 -6.035 -15.477 1 92.12 278 LEU A N 1
ATOM 2146 C CA . LEU A 1 278 ? 14.414 -6.465 -16.562 1 92.12 278 LEU A CA 1
ATOM 2147 C C . LEU A 1 278 ? 13.703 -7.465 -17.469 1 92.12 278 LEU A C 1
ATOM 2149 O O . LEU A 1 278 ? 14.328 -8.102 -18.312 1 92.12 278 LEU A O 1
ATOM 2153 N N . GLY A 1 279 ? 12.477 -7.648 -17.219 1 89.88 279 GLY A N 1
ATOM 2154 C CA . GLY A 1 279 ? 11.688 -8.523 -18.062 1 89.88 279 GLY A CA 1
ATOM 2155 C C . GLY A 1 279 ? 11.672 -9.961 -17.594 1 89.88 279 GLY A C 1
ATOM 2156 O O . GLY A 1 279 ? 11.211 -10.852 -18.312 1 89.88 279 GLY A O 1
ATOM 2157 N N . ILE A 1 280 ? 12.211 -10.203 -16.391 1 94.88 280 ILE A N 1
ATOM 2158 C CA . ILE A 1 280 ? 12.055 -11.523 -15.789 1 94.88 280 ILE A CA 1
ATOM 2159 C C . ILE A 1 280 ? 10.781 -11.562 -14.945 1 94.88 280 ILE A C 1
ATOM 2161 O O . ILE A 1 280 ? 10.758 -11.062 -13.82 1 94.88 280 ILE A O 1
ATOM 2165 N N . ARG A 1 281 ? 9.852 -12.203 -15.359 1 91.25 281 ARG A N 1
ATOM 2166 C CA . ARG A 1 281 ? 8.547 -12.195 -14.695 1 91.25 281 ARG A CA 1
ATOM 2167 C C . ARG A 1 281 ? 8.562 -13.078 -13.453 1 91.25 281 ARG A C 1
ATOM 2169 O O . ARG A 1 281 ? 9.414 -13.953 -13.32 1 91.25 281 ARG A O 1
ATOM 2176 N N . THR A 1 282 ? 7.621 -12.781 -12.617 1 93.94 282 THR A N 1
ATOM 2177 C CA . THR A 1 282 ? 7.387 -13.648 -11.469 1 93.94 282 THR A CA 1
ATOM 2178 C C . THR A 1 282 ? 6.141 -14.508 -11.688 1 93.94 282 THR A C 1
ATOM 2180 O O . THR A 1 282 ? 5.031 -13.984 -11.797 1 93.94 282 THR A O 1
ATOM 2183 N N . ALA A 1 283 ? 6.367 -15.797 -11.633 1 91.12 283 ALA A N 1
ATOM 2184 C CA . ALA A 1 283 ? 5.254 -16.719 -11.867 1 91.12 283 ALA A CA 1
ATOM 2185 C C . ALA A 1 283 ? 4.652 -17.203 -10.547 1 91.12 283 ALA A C 1
ATOM 2187 O O . ALA A 1 283 ? 3.51 -17.656 -10.508 1 91.12 283 ALA A O 1
ATOM 2188 N N . PHE A 1 284 ? 5.5 -17.141 -9.562 1 89.81 284 PHE A N 1
ATOM 2189 C CA . PHE A 1 284 ? 5.078 -17.656 -8.266 1 89.81 284 PHE A CA 1
ATOM 2190 C C . PHE A 1 284 ? 5.73 -16.875 -7.133 1 89.81 284 PHE A C 1
ATOM 2192 O O . PHE A 1 284 ? 6.949 -16.672 -7.133 1 89.81 284 PHE A O 1
ATOM 2199 N N . PRO A 1 285 ? 5.051 -16.562 -6.109 1 88.94 285 PRO A N 1
ATOM 2200 C CA . PRO A 1 285 ? 3.604 -16.719 -5.957 1 88.94 285 PRO A CA 1
ATOM 2201 C C . PRO A 1 285 ? 2.811 -15.711 -6.793 1 88.94 285 PRO A C 1
ATOM 2203 O O . PRO A 1 285 ? 1.765 -16.047 -7.348 1 88.94 285 PRO A O 1
ATOM 2206 N N . HIS A 1 286 ? 3.139 -14.508 -6.812 1 91.75 286 HIS A N 1
ATOM 2207 C CA . HIS A 1 286 ? 2.568 -13.406 -7.59 1 91.75 286 HIS A CA 1
ATOM 2208 C C . HIS A 1 286 ? 3.629 -12.367 -7.938 1 91.75 286 HIS A C 1
ATOM 2210 O O . HIS A 1 286 ? 4.707 -12.352 -7.336 1 91.75 286 HIS A O 1
ATOM 2216 N N . PRO A 1 287 ? 3.326 -11.578 -8.977 1 93.06 287 PRO A N 1
ATOM 2217 C CA . PRO A 1 287 ? 4.238 -10.445 -9.18 1 93.06 287 PRO A CA 1
ATOM 2218 C C . PRO A 1 287 ? 4.445 -9.625 -7.91 1 93.06 287 PRO A C 1
ATOM 2220 O O . PRO A 1 287 ? 3.58 -9.602 -7.031 1 93.06 287 PRO A O 1
ATOM 2223 N N . ALA A 1 288 ? 5.559 -8.961 -7.879 1 95.25 288 ALA A N 1
ATOM 2224 C CA . ALA A 1 288 ? 6.059 -8.328 -6.66 1 95.25 288 ALA A CA 1
ATOM 2225 C C . ALA A 1 288 ? 4.992 -7.449 -6.02 1 95.25 288 ALA A C 1
ATOM 2227 O O . ALA A 1 288 ? 4.688 -7.59 -4.832 1 95.25 288 ALA A O 1
ATOM 2228 N N . ASP A 1 289 ? 4.426 -6.582 -6.746 1 93.69 289 ASP A N 1
ATOM 2229 C CA . ASP A 1 289 ? 3.506 -5.598 -6.184 1 93.69 289 ASP A CA 1
ATOM 2230 C C . ASP A 1 289 ? 2.191 -6.25 -5.762 1 93.69 289 ASP A C 1
ATOM 2232 O O . ASP A 1 289 ? 1.602 -5.871 -4.746 1 93.69 289 ASP A O 1
ATOM 2236 N N . GLN A 1 290 ? 1.74 -7.152 -6.465 1 93.94 290 GLN A N 1
ATOM 2237 C CA . GLN A 1 290 ? 0.529 -7.879 -6.094 1 93.94 290 GLN A CA 1
ATOM 2238 C C . GLN A 1 290 ? 0.765 -8.742 -4.859 1 93.94 290 GLN A C 1
ATOM 2240 O O . GLN A 1 290 ? -0.083 -8.805 -3.967 1 93.94 290 GLN A O 1
ATOM 2245 N N . LEU A 1 291 ? 1.903 -9.391 -4.895 1 93.75 291 LEU A N 1
ATOM 2246 C CA . LEU A 1 291 ? 2.244 -10.188 -3.721 1 93.75 291 LEU A CA 1
ATOM 2247 C C . LEU A 1 291 ? 2.326 -9.312 -2.475 1 93.75 291 LEU A C 1
ATOM 2249 O O . LEU A 1 291 ? 1.826 -9.695 -1.412 1 93.75 291 LEU A O 1
ATOM 2253 N N . GLU A 1 292 ? 2.961 -8.234 -2.629 1 94.12 292 GLU A N 1
ATOM 2254 C CA . GLU A 1 292 ? 3.055 -7.297 -1.513 1 94.12 292 GLU A CA 1
ATOM 2255 C C . GLU A 1 292 ? 1.671 -6.883 -1.021 1 94.12 292 GLU A C 1
ATOM 2257 O O . GLU A 1 292 ? 1.412 -6.875 0.184 1 94.12 292 GLU A O 1
ATOM 2262 N N . THR A 1 293 ? 0.827 -6.586 -1.931 1 94 293 THR A N 1
ATOM 2263 C CA . THR A 1 293 ? -0.534 -6.191 -1.579 1 94 293 THR A CA 1
ATOM 2264 C C . THR A 1 293 ? -1.244 -7.316 -0.829 1 94 293 THR A C 1
ATOM 2266 O O . THR A 1 293 ? -1.82 -7.09 0.237 1 94 293 THR A O 1
ATOM 2269 N N . ILE A 1 294 ? -1.152 -8.477 -1.317 1 93 294 ILE A N 1
ATOM 2270 C CA . ILE A 1 294 ? -1.882 -9.609 -0.764 1 93 294 ILE A CA 1
ATOM 2271 C C . ILE A 1 294 ? -1.339 -9.945 0.624 1 93 294 ILE A C 1
ATOM 2273 O O . ILE A 1 294 ? -2.105 -10.086 1.58 1 93 294 ILE A O 1
ATOM 2277 N N . THR A 1 295 ? -0.085 -9.992 0.771 1 90.88 295 THR A N 1
ATOM 2278 C CA . THR A 1 295 ? 0.517 -10.492 2 1 90.88 295 THR A CA 1
ATOM 2279 C C . THR A 1 295 ? 0.535 -9.414 3.078 1 90.88 295 THR A C 1
ATOM 2281 O O . THR A 1 295 ? 0.62 -9.719 4.27 1 90.88 295 THR A O 1
ATOM 2284 N N . SER A 1 296 ? 0.506 -8.18 2.707 1 91.19 296 SER A N 1
ATOM 2285 C CA . SER A 1 296 ? 0.528 -7.105 3.691 1 91.19 296 SER A CA 1
ATOM 2286 C C . SER A 1 296 ? -0.705 -7.148 4.586 1 91.19 296 SER A C 1
ATOM 2288 O O . SER A 1 296 ? -0.662 -6.699 5.734 1 91.19 296 SER A O 1
ATOM 2290 N N . LYS A 1 297 ? -1.833 -7.547 4.008 1 92.31 297 LYS A N 1
ATOM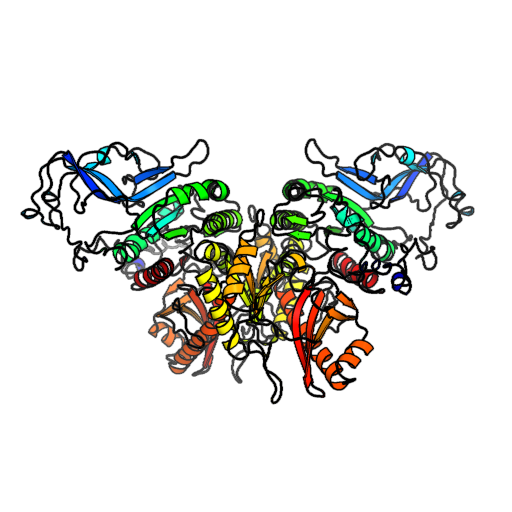 2291 C CA . LYS A 1 297 ? -3.141 -7.652 4.648 1 92.31 297 LYS A CA 1
ATOM 2292 C C . LYS A 1 297 ? -3.719 -6.273 4.953 1 92.31 297 LYS A C 1
ATOM 2294 O O . LYS A 1 297 ? -4.836 -6.164 5.461 1 92.31 297 LYS A O 1
ATOM 2299 N N . LYS A 1 298 ? -3.043 -5.223 4.578 1 92.62 298 LYS A N 1
ATOM 2300 C CA . LYS A 1 298 ? -3.551 -3.875 4.801 1 92.62 298 LYS A CA 1
ATOM 2301 C C . LYS A 1 298 ? -4.867 -3.654 4.062 1 92.62 298 LYS A C 1
ATOM 2303 O O . LYS A 1 298 ? -5.68 -2.816 4.465 1 92.62 298 LYS A O 1
ATOM 2308 N N . TRP A 1 299 ? -4.984 -4.395 2.998 1 95.62 299 TRP A N 1
ATOM 2309 C CA . TRP A 1 299 ? -6.207 -4.301 2.205 1 95.62 299 TRP A CA 1
ATOM 2310 C C . TRP A 1 299 ? -7.43 -4.645 3.045 1 95.62 299 TRP A C 1
ATOM 2312 O O . TRP A 1 299 ? -8.539 -4.207 2.74 1 95.62 299 TRP A O 1
ATOM 2322 N N . MET A 1 300 ? -7.27 -5.422 4.113 1 95.75 300 MET A N 1
ATOM 2323 C CA . MET A 1 300 ? -8.391 -5.773 4.98 1 95.75 300 MET A CA 1
ATOM 2324 C C . MET A 1 300 ? -9.039 -4.52 5.562 1 95.75 300 MET A C 1
ATOM 2326 O O . MET A 1 300 ? -10.266 -4.457 5.703 1 95.75 300 MET A O 1
ATOM 2330 N N . ALA A 1 301 ? -8.211 -3.604 5.902 1 96.44 301 ALA A N 1
ATOM 2331 C CA . ALA A 1 301 ? -8.727 -2.359 6.469 1 96.44 301 ALA A CA 1
ATOM 2332 C C . ALA A 1 301 ? -9.438 -1.525 5.406 1 96.44 301 ALA A C 1
ATOM 2334 O O . ALA A 1 301 ? -10.617 -1.185 5.562 1 96.44 301 ALA A O 1
ATOM 2335 N N . THR A 1 302 ? -8.875 -1.351 4.297 1 94.38 302 THR A N 1
ATOM 2336 C CA . THR A 1 302 ? -9.414 -0.448 3.287 1 94.38 302 THR A CA 1
ATOM 2337 C C . THR A 1 302 ? -10.609 -1.083 2.582 1 94.38 302 THR A C 1
ATOM 2339 O O . THR A 1 302 ? -11.578 -0.395 2.24 1 94.38 302 THR A O 1
ATOM 2342 N N . LEU A 1 303 ? -10.547 -2.326 2.395 1 95.38 303 LEU A N 1
ATOM 2343 C CA . LEU A 1 303 ? -11.633 -3.02 1.713 1 95.38 303 LEU A CA 1
ATOM 2344 C C . LEU A 1 303 ? -12.82 -3.219 2.648 1 95.38 303 LEU A C 1
ATOM 2346 O O . LEU A 1 303 ? -13.922 -3.545 2.199 1 95.38 303 LEU A O 1
ATOM 2350 N N . SER A 1 304 ? -12.648 -3.039 3.914 1 95.38 304 SER A N 1
ATOM 2351 C CA . SER A 1 304 ? -13.727 -3.252 4.875 1 95.38 304 SER A CA 1
ATOM 2352 C C . SER A 1 304 ? -14.828 -2.209 4.715 1 95.38 304 SER A C 1
ATOM 2354 O O . SER A 1 304 ? -15.953 -2.406 5.184 1 95.38 304 SER A O 1
ATOM 2356 N N . VAL A 1 305 ? -14.508 -1.167 4.035 1 94.44 305 VAL A N 1
ATOM 2357 C CA . VAL A 1 305 ? -15.5 -0.125 3.807 1 94.44 305 VAL A CA 1
ATOM 2358 C C . VAL A 1 305 ? -16.375 -0.501 2.615 1 94.44 305 VAL A C 1
ATOM 2360 O O . VAL A 1 305 ? -17.422 0.115 2.387 1 94.44 305 VAL A O 1
ATOM 2363 N N . HIS A 1 306 ? -16 -1.431 1.829 1 95 306 HIS A N 1
ATOM 2364 C CA . HIS A 1 306 ? -16.75 -1.843 0.646 1 95 306 HIS A CA 1
ATOM 2365 C C . HIS A 1 306 ? -17.922 -2.752 1.021 1 95 306 HIS A C 1
ATOM 2367 O O . HIS A 1 306 ? -17.703 -3.836 1.571 1 95 306 HIS A O 1
ATOM 2373 N N . PRO A 1 307 ? -19.094 -2.424 0.651 1 93.69 307 PRO A N 1
ATOM 2374 C CA . PRO A 1 307 ? -20.25 -3.217 1.08 1 93.69 307 PRO A CA 1
ATOM 2375 C C . PRO A 1 307 ? -20.281 -4.605 0.443 1 93.69 307 PRO A C 1
ATOM 2377 O O . PRO A 1 307 ? -20.844 -5.539 1.018 1 93.69 307 PRO A O 1
ATOM 2380 N N . GLY A 1 308 ? -19.688 -4.789 -0.651 1 93.56 308 GLY A N 1
ATOM 2381 C CA . GLY A 1 308 ? -19.719 -6.059 -1.357 1 93.56 308 GLY A CA 1
ATOM 2382 C C . GLY A 1 308 ? -18.609 -7.008 -0.918 1 93.56 308 GLY A C 1
ATOM 2383 O O . GLY A 1 308 ? -18.625 -8.188 -1.272 1 93.56 308 GLY A O 1
ATOM 2384 N N . ALA A 1 309 ? -17.703 -6.5 -0.137 1 94.75 309 ALA A N 1
ATOM 2385 C CA . ALA A 1 309 ? -16.562 -7.324 0.237 1 94.75 309 ALA A CA 1
ATOM 2386 C C . ALA A 1 309 ? -16.875 -8.188 1.453 1 94.75 309 ALA A C 1
ATOM 2388 O O . ALA A 1 309 ? -16.203 -9.18 1.716 1 94.75 309 ALA A O 1
ATOM 2389 N N . PHE A 1 310 ? -17.891 -7.75 2.246 1 96.12 310 PHE A N 1
ATOM 2390 C CA . PHE A 1 310 ? -18.312 -8.461 3.445 1 96.12 310 PHE A CA 1
ATOM 2391 C C . PHE A 1 310 ? -17.125 -8.742 4.355 1 96.12 310 PHE A C 1
ATOM 2393 O O . PHE A 1 310 ? -16.938 -9.875 4.812 1 96.12 310 PHE A O 1
ATOM 2400 N N . LEU A 1 311 ? -16.312 -7.789 4.555 1 96.56 311 LEU A N 1
ATOM 2401 C CA . LEU A 1 311 ? -15.203 -7.809 5.5 1 96.56 311 LEU A CA 1
ATOM 2402 C C . LEU A 1 311 ? -15.578 -7.105 6.801 1 96.56 311 LEU A C 1
ATOM 2404 O O . LEU A 1 311 ? -16.266 -6.082 6.781 1 96.56 311 LEU A O 1
ATOM 2408 N N . PRO A 1 312 ? -15.172 -7.738 7.906 1 96.44 312 PRO A N 1
ATOM 2409 C CA . PRO A 1 312 ? -15.383 -6.984 9.141 1 96.44 312 PRO A CA 1
ATOM 2410 C C . PRO A 1 312 ? -14.617 -5.664 9.172 1 96.44 312 PRO A C 1
ATOM 2412 O O . PRO A 1 312 ? -13.594 -5.527 8.492 1 96.44 312 PRO A O 1
ATOM 2415 N N . ALA A 1 313 ? -15.109 -4.742 9.992 1 96.94 313 ALA A N 1
ATOM 2416 C CA . ALA A 1 313 ? -14.461 -3.439 10.117 1 96.94 313 ALA A CA 1
ATOM 2417 C C . ALA A 1 313 ? -13.016 -3.59 10.586 1 96.94 313 ALA A C 1
ATOM 2419 O O . ALA A 1 313 ? -12.719 -4.402 11.469 1 96.94 313 ALA A O 1
ATOM 2420 N N . ALA A 1 314 ? -12.156 -2.867 10.008 1 97.56 314 ALA A N 1
ATOM 2421 C CA . ALA A 1 314 ? -10.742 -2.898 10.359 1 97.56 314 ALA A CA 1
ATOM 2422 C C . ALA A 1 314 ? -10.094 -1.528 10.172 1 97.56 314 ALA A C 1
ATOM 2424 O O . ALA A 1 314 ? -10.594 -0.701 9.406 1 97.56 314 ALA A O 1
ATOM 2425 N N . THR A 1 315 ? -9.039 -1.271 10.883 1 97.81 315 THR A N 1
ATOM 2426 C CA . THR A 1 315 ? -8.234 -0.061 10.742 1 97.81 315 THR A CA 1
ATOM 2427 C C . THR A 1 315 ? -6.762 -0.36 10.992 1 97.81 315 THR A C 1
ATOM 2429 O O . THR A 1 315 ? -6.414 -1.444 11.461 1 97.81 315 THR A O 1
ATOM 2432 N N . LEU A 1 316 ? -5.945 0.525 10.57 1 97.38 316 LEU A N 1
ATOM 2433 C CA . LEU A 1 316 ? -4.508 0.414 10.797 1 97.38 316 LEU A CA 1
ATOM 2434 C C . LEU A 1 316 ? -4.055 1.36 11.906 1 97.38 316 LEU A C 1
ATOM 2436 O O . LEU A 1 316 ? -4.461 2.525 11.938 1 97.38 316 LEU A O 1
ATOM 2440 N N . VAL A 1 317 ? -3.277 0.839 12.805 1 96.62 317 VAL A N 1
ATOM 2441 C CA . VAL A 1 317 ? -2.748 1.618 13.914 1 96.62 317 VAL A CA 1
ATOM 2442 C C . VAL A 1 317 ? -1.238 1.787 13.758 1 96.62 317 VAL A C 1
ATOM 2444 O O . VAL A 1 317 ? -0.505 0.802 13.648 1 96.62 317 VAL A O 1
ATOM 2447 N N . SER A 1 318 ? -0.823 2.955 13.797 1 93.62 318 SER A N 1
ATOM 2448 C CA . SER A 1 318 ? 0.589 3.238 13.57 1 93.62 318 SER A CA 1
ATOM 2449 C C . SER A 1 318 ? 1.419 2.979 14.82 1 93.62 318 SER A C 1
ATOM 2451 O O . SER A 1 318 ? 0.954 3.209 15.938 1 93.62 318 SER A O 1
ATOM 2453 N N . LYS A 1 319 ? 2.646 2.547 14.602 1 92.25 319 LYS A N 1
ATOM 2454 C CA . LYS A 1 319 ? 3.602 2.34 15.688 1 92.25 319 LYS A CA 1
ATOM 2455 C C . LYS A 1 319 ? 3.863 3.639 16.438 1 92.25 319 LYS A C 1
ATOM 2457 O O . LYS A 1 319 ? 3.98 3.635 17.672 1 92.25 319 LYS A O 1
ATOM 2462 N N . GLY A 1 320 ? 3.924 4.727 15.711 1 88.81 320 GLY A N 1
ATOM 2463 C CA . GLY A 1 320 ? 4.125 6.023 16.344 1 88.81 320 GLY A CA 1
ATOM 2464 C C . GLY A 1 320 ? 3.055 6.363 17.359 1 88.81 320 GLY A C 1
ATOM 2465 O O . GLY A 1 320 ? 3.359 6.875 18.438 1 88.81 320 GLY A O 1
ATOM 2466 N N . ALA A 1 321 ? 1.865 6.121 17.031 1 91.25 321 ALA A N 1
ATOM 2467 C CA . ALA A 1 321 ? 0.76 6.391 17.953 1 91.25 321 ALA A CA 1
ATOM 2468 C C . ALA A 1 321 ? 0.853 5.516 19.203 1 91.25 321 ALA A C 1
ATOM 2470 O O . ALA A 1 321 ? 0.572 5.973 20.312 1 91.25 321 ALA A O 1
ATOM 2471 N N . VAL A 1 322 ? 1.215 4.289 18.984 1 94.06 322 VAL A N 1
ATOM 2472 C CA . VAL A 1 322 ? 1.333 3.348 20.094 1 94.06 322 VAL A CA 1
ATOM 2473 C C . VAL A 1 322 ? 2.455 3.791 21.031 1 94.06 322 VAL A C 1
ATOM 2475 O O . VAL A 1 322 ? 2.281 3.807 22.25 1 94.06 322 VAL A O 1
ATOM 2478 N N . MET A 1 323 ? 3.561 4.156 20.469 1 89.88 323 MET A N 1
ATOM 2479 C CA . MET A 1 323 ? 4.727 4.566 21.25 1 89.88 323 MET A CA 1
ATOM 2480 C C . MET A 1 323 ? 4.461 5.879 21.984 1 89.88 323 MET A C 1
ATOM 2482 O O . MET A 1 323 ? 4.996 6.109 23.062 1 89.88 323 MET A O 1
ATOM 2486 N N . ASP A 1 324 ? 3.662 6.691 21.469 1 86.06 324 ASP A N 1
ATOM 2487 C CA . ASP A 1 324 ? 3.34 7.98 22.078 1 86.06 324 ASP A CA 1
ATOM 2488 C C . ASP A 1 324 ? 2.354 7.812 23.234 1 86.06 324 ASP A C 1
ATOM 2490 O O . ASP A 1 324 ? 2.605 8.281 24.344 1 86.06 324 ASP A O 1
ATOM 2494 N N . ASN A 1 325 ? 1.259 7.152 22.922 1 90.5 325 ASN A N 1
ATOM 2495 C CA . ASN A 1 325 ? 0.184 6.938 23.891 1 90.5 325 ASN A CA 1
ATOM 2496 C C . ASN A 1 325 ? -0.697 5.758 23.484 1 90.5 325 ASN A C 1
ATOM 2498 O O . ASN A 1 325 ? -1.665 5.922 22.75 1 90.5 325 ASN A O 1
ATOM 2502 N N . VAL A 1 326 ? -0.406 4.621 24.078 1 95 326 VAL A N 1
ATOM 2503 C CA . VAL A 1 326 ? -1.051 3.383 23.656 1 95 326 VAL A CA 1
ATOM 2504 C C . VAL A 1 326 ? -2.527 3.41 24.031 1 95 326 VAL A C 1
ATOM 2506 O O . VAL A 1 326 ? -3.373 2.875 23.312 1 95 326 VAL A O 1
ATOM 2509 N N . ALA A 1 327 ? -2.855 4.004 25.203 1 95.81 327 ALA A N 1
ATOM 2510 C CA . ALA A 1 327 ? -4.254 4.094 25.609 1 95.81 327 ALA A CA 1
ATOM 2511 C C . ALA A 1 327 ? -5.078 4.875 24.594 1 95.81 327 ALA A C 1
ATOM 2513 O O . ALA A 1 327 ? -6.16 4.434 24.203 1 95.81 327 ALA A O 1
ATOM 2514 N N . ARG A 1 328 ? -4.547 5.898 24.156 1 92.56 328 ARG A N 1
ATOM 2515 C CA . ARG A 1 328 ? -5.23 6.711 23.156 1 92.56 328 ARG A CA 1
ATOM 2516 C C . ARG A 1 328 ? -5.293 5.992 21.812 1 92.56 328 ARG A C 1
ATOM 2518 O O . ARG A 1 328 ? -6.297 6.078 21.094 1 92.56 328 ARG A O 1
ATOM 2525 N N . ALA A 1 329 ? -4.203 5.387 21.438 1 94.5 329 ALA A N 1
ATOM 2526 C CA . ALA A 1 329 ? -4.184 4.625 20.203 1 94.5 329 ALA A CA 1
ATOM 2527 C C . ALA A 1 329 ? -5.289 3.574 20.172 1 94.5 329 ALA A C 1
ATOM 2529 O O . ALA A 1 329 ? -5.996 3.428 19.172 1 94.5 329 ALA A O 1
ATOM 2530 N N . ALA A 1 330 ? -5.438 2.91 21.266 1 97.5 330 ALA A N 1
ATOM 2531 C CA . ALA A 1 330 ? -6.473 1.884 21.391 1 97.5 330 ALA A CA 1
ATOM 2532 C C . ALA A 1 330 ? -7.867 2.498 21.297 1 97.5 330 ALA A C 1
ATOM 2534 O O . ALA A 1 330 ? -8.734 1.984 20.594 1 97.5 330 ALA A O 1
ATOM 2535 N N . GLU A 1 331 ? -8.047 3.568 22.031 1 95.19 331 GLU A N 1
ATOM 2536 C CA . GLU A 1 331 ? -9.328 4.262 22.016 1 95.19 331 GLU A CA 1
ATOM 2537 C C . GLU A 1 331 ? -9.688 4.727 20.609 1 95.19 331 GLU A C 1
ATOM 2539 O O . GLU A 1 331 ? -10.82 4.527 20.141 1 95.19 331 GLU A O 1
ATOM 2544 N N . ASN A 1 332 ? -8.75 5.305 19.969 1 93.94 332 ASN A N 1
ATOM 2545 C CA . ASN A 1 332 ? -8.969 5.781 18.609 1 93.94 332 ASN A CA 1
ATOM 2546 C C . ASN A 1 332 ? -9.273 4.625 17.656 1 93.94 332 ASN A C 1
ATOM 2548 O O . ASN A 1 332 ? -10.094 4.766 16.75 1 93.94 332 ASN A O 1
ATOM 2552 N N . ALA A 1 333 ? -8.57 3.559 17.844 1 97.12 333 ALA A N 1
ATOM 2553 C CA . ALA A 1 333 ? -8.797 2.393 17 1 97.12 333 ALA A CA 1
ATOM 2554 C C . ALA A 1 333 ? -10.234 1.892 17.125 1 97.12 333 ALA A C 1
ATOM 2556 O O . ALA A 1 333 ? -10.906 1.624 16.125 1 97.12 333 ALA A O 1
ATOM 2557 N N . LEU A 1 334 ? -10.695 1.812 18.328 1 96.81 334 LEU A N 1
ATOM 2558 C CA . LEU A 1 334 ? -12.062 1.355 18.562 1 96.81 334 LEU A CA 1
ATOM 2559 C C . LEU A 1 334 ? -13.07 2.344 18 1 96.81 334 LEU A C 1
ATOM 2561 O O . LEU A 1 334 ? -14.07 1.939 17.391 1 96.81 334 LEU A O 1
ATOM 2565 N N . ASN A 1 335 ? -12.797 3.594 18.156 1 94.44 335 ASN A N 1
ATOM 2566 C CA . ASN A 1 335 ? -13.664 4.613 17.562 1 94.44 335 ASN A CA 1
ATOM 2567 C C . ASN A 1 335 ? -13.695 4.508 16.047 1 94.44 335 ASN A C 1
ATOM 2569 O O . ASN A 1 335 ? -14.766 4.617 15.438 1 94.44 335 ASN A O 1
ATOM 2573 N N . ALA A 1 336 ? -12.57 4.324 15.5 1 95.75 336 ALA A N 1
ATOM 2574 C CA . ALA A 1 336 ? -12.477 4.176 14.055 1 95.75 336 ALA A CA 1
ATOM 2575 C C . ALA A 1 336 ? -13.305 2.984 13.57 1 95.75 336 ALA A C 1
ATOM 2577 O O . ALA A 1 336 ? -14.047 3.09 12.594 1 95.75 336 ALA A O 1
ATOM 2578 N N . LEU A 1 337 ? -13.172 1.87 14.258 1 96.75 337 LEU A N 1
ATOM 2579 C CA . LEU A 1 337 ? -13.938 0.68 13.898 1 96.75 337 LEU A CA 1
ATOM 2580 C C . LEU A 1 337 ? -15.438 0.961 13.945 1 96.75 337 LEU A C 1
ATOM 2582 O O . LEU A 1 337 ? -16.172 0.57 13.031 1 96.75 337 LEU A O 1
ATOM 2586 N N . ASN A 1 338 ? -15.82 1.661 14.938 1 94.94 338 ASN A N 1
ATOM 2587 C CA . ASN A 1 338 ? -17.234 1.987 15.07 1 94.94 338 ASN A CA 1
ATOM 2588 C C . ASN A 1 338 ? -17.703 2.924 13.953 1 94.94 338 ASN A C 1
ATOM 2590 O O . ASN A 1 338 ? -18.828 2.807 13.469 1 94.94 338 ASN A O 1
ATOM 2594 N N . HIS A 1 339 ? -16.844 3.764 13.594 1 92.88 339 HIS A N 1
ATOM 2595 C CA . HIS A 1 339 ? -17.156 4.652 12.477 1 92.88 339 HIS A CA 1
ATOM 2596 C C . HIS A 1 339 ? -17.281 3.871 11.172 1 92.88 339 HIS A C 1
ATOM 2598 O O . HIS A 1 339 ? -18.25 4.043 10.43 1 92.88 339 HIS A O 1
ATOM 2604 N N . ILE A 1 340 ? -16.375 3.033 10.898 1 93.19 340 ILE A N 1
ATOM 2605 C CA . ILE A 1 340 ? -16.344 2.242 9.672 1 93.19 340 ILE A CA 1
ATOM 2606 C C . ILE A 1 340 ? -17.578 1.345 9.602 1 93.19 340 ILE A C 1
ATOM 2608 O O . ILE A 1 340 ? -18.25 1.271 8.57 1 93.19 340 ILE A O 1
ATOM 2612 N N . ARG A 1 341 ? -17.969 0.825 10.703 1 92.06 341 ARG A N 1
ATOM 2613 C CA . ARG A 1 341 ? -19.156 0 10.812 1 92.06 341 ARG A CA 1
ATOM 2614 C C . ARG A 1 341 ? -20.406 0.802 10.453 1 92.06 341 ARG A C 1
ATOM 2616 O O . ARG A 1 341 ? -21.344 0.271 9.852 1 92.06 341 ARG A O 1
ATOM 2623 N N . SER A 1 342 ? -20.375 1.92 10.906 1 90.06 342 SER A N 1
ATOM 2624 C CA . SER A 1 342 ? -21.562 2.75 10.688 1 90.06 342 SER A CA 1
ATOM 2625 C C . SER A 1 342 ? -21.719 3.121 9.219 1 90.06 342 SER A C 1
ATOM 2627 O O . SER A 1 342 ? -22.828 3.303 8.734 1 90.06 342 SER A O 1
ATOM 2629 N N . PHE A 1 343 ? -20.641 3.227 8.523 1 86.5 343 PHE A N 1
ATOM 2630 C CA . PHE A 1 343 ? -20.672 3.576 7.109 1 86.5 343 PHE A CA 1
ATOM 2631 C C . PHE A 1 343 ? -20.984 2.355 6.254 1 86.5 343 PHE A C 1
ATOM 2633 O O . PHE A 1 343 ? -21.594 2.477 5.191 1 86.5 343 PHE A O 1
ATOM 2640 N N . ASN A 1 344 ? -20.531 1.268 6.75 1 87.88 344 ASN A N 1
ATOM 2641 C CA . ASN A 1 344 ? -20.75 0.015 6.035 1 87.88 344 ASN A CA 1
ATOM 2642 C C . ASN A 1 344 ? -21.141 -1.109 6.988 1 87.88 344 ASN A C 1
ATOM 2644 O O . ASN A 1 344 ? -20.406 -2.074 7.16 1 87.88 344 ASN A O 1
ATOM 2648 N N . PRO A 1 345 ? -22.344 -1.01 7.41 1 88.81 345 PRO A N 1
ATOM 2649 C CA . PRO A 1 345 ? -22.781 -2.088 8.297 1 88.81 345 PRO A CA 1
ATOM 2650 C C . PRO A 1 345 ? -22.938 -3.422 7.574 1 88.81 345 PRO A C 1
ATOM 2652 O O . PRO A 1 345 ? -23.438 -3.463 6.449 1 88.81 345 PRO A O 1
ATOM 2655 N N . MET A 1 346 ? -22.516 -4.422 8.219 1 90.69 346 MET A N 1
ATOM 2656 C CA . MET A 1 346 ? -22.781 -5.746 7.656 1 90.69 346 MET A CA 1
ATOM 2657 C C . MET A 1 346 ? -24.281 -6.055 7.668 1 90.69 346 MET A C 1
ATOM 2659 O O . MET A 1 346 ? -24.938 -5.883 8.688 1 90.69 346 MET A O 1
ATOM 2663 N N . PRO A 1 347 ? -24.75 -6.559 6.559 1 87.88 347 PRO A N 1
ATOM 2664 C CA . PRO A 1 347 ? -26.188 -6.824 6.496 1 87.88 347 PRO A CA 1
ATOM 2665 C C . PRO A 1 347 ? -26.609 -7.949 7.43 1 87.88 347 PRO A C 1
ATOM 2667 O O . PRO A 1 347 ? -25.891 -8.938 7.59 1 87.88 347 PRO A O 1
ATOM 2670 N N . VAL A 1 348 ? -27.734 -7.699 8.023 1 89.25 348 VAL A N 1
ATOM 2671 C CA . VAL A 1 348 ? -28.359 -8.695 8.883 1 89.25 348 VAL A CA 1
ATOM 2672 C C . VAL A 1 348 ? -29.812 -8.914 8.438 1 89.25 348 VAL A C 1
ATOM 2674 O O . VAL A 1 348 ? -30.594 -7.973 8.359 1 89.25 348 VAL A O 1
ATOM 2677 N N . SER A 1 349 ? -30.062 -10.164 8.102 1 83.38 349 SER A N 1
ATOM 2678 C CA . SER A 1 349 ? -31.438 -10.492 7.77 1 83.38 349 SER A CA 1
ATOM 2679 C C . SER A 1 349 ? -32.312 -10.531 9.016 1 83.38 349 SER A C 1
ATOM 2681 O O . SER A 1 349 ? -31.828 -10.805 10.117 1 83.38 349 SER A O 1
ATOM 2683 N N . PRO A 1 350 ? -33.656 -10.227 8.75 1 83.81 350 PRO A N 1
ATOM 2684 C CA . PRO A 1 350 ? -34.531 -10.336 9.891 1 83.81 350 PRO A CA 1
ATOM 2685 C C . PRO A 1 350 ? -34.469 -11.703 10.57 1 83.81 350 PRO A C 1
ATOM 2687 O O . PRO A 1 350 ? -34.531 -12.734 9.891 1 83.81 350 PRO A O 1
ATOM 2690 N N . GLY A 1 351 ? -34.312 -11.656 11.852 1 82.62 351 GLY A N 1
ATOM 2691 C CA . GLY A 1 351 ? -34.25 -12.898 12.602 1 82.62 351 GLY A CA 1
ATOM 2692 C C . GLY A 1 351 ? -32.844 -13.43 12.797 1 82.62 351 GLY A C 1
ATOM 2693 O O . GLY A 1 351 ? -32.625 -14.312 13.633 1 82.62 351 GLY A O 1
ATOM 2694 N N . ASP A 1 352 ? -31.875 -12.953 12.047 1 87.5 352 ASP A N 1
ATOM 2695 C CA . ASP A 1 352 ? -30.484 -13.375 12.172 1 87.5 352 ASP A CA 1
ATOM 2696 C C . ASP A 1 352 ? -29.812 -12.727 13.383 1 87.5 352 ASP A C 1
ATOM 2698 O O . ASP A 1 352 ? -30.203 -11.633 13.797 1 87.5 352 ASP A O 1
ATOM 2702 N N . PRO A 1 353 ? -28.922 -13.453 13.898 1 90.5 353 PRO A N 1
ATOM 2703 C CA . PRO A 1 353 ? -28.141 -12.812 14.953 1 90.5 353 PRO A CA 1
ATOM 2704 C C . PRO A 1 353 ? -27.359 -11.609 14.445 1 90.5 353 PRO A C 1
ATOM 2706 O O . PRO A 1 353 ? -27.172 -11.445 13.242 1 90.5 353 PRO A O 1
ATOM 2709 N N . PRO A 1 354 ? -26.906 -10.781 15.406 1 89.69 354 PRO A N 1
ATOM 2710 C CA . PRO A 1 354 ? -26.094 -9.617 15.023 1 89.69 354 PRO A CA 1
ATOM 2711 C C . PRO A 1 354 ? -24.859 -10 14.211 1 89.69 354 PRO A C 1
ATOM 2713 O O . PRO A 1 354 ? -24.312 -11.086 14.406 1 89.69 354 PRO A O 1
ATOM 2716 N N . ALA A 1 355 ? -24.5 -9.141 13.328 1 91.44 355 ALA A N 1
ATOM 2717 C CA . ALA A 1 355 ? -23.344 -9.352 12.469 1 91.44 355 ALA A CA 1
ATOM 2718 C C . ALA A 1 355 ? -22.281 -8.289 12.711 1 91.44 355 ALA A C 1
ATOM 2720 O O . ALA A 1 355 ? -22.594 -7.129 12.984 1 91.44 355 ALA A O 1
ATOM 2721 N N . PRO A 1 356 ? -20.969 -8.562 12.633 1 93.44 356 PRO A N 1
ATOM 2722 C CA . PRO A 1 356 ? -20.5 -9.914 12.312 1 93.44 356 PRO A CA 1
ATOM 2723 C C . PRO A 1 356 ? -20.406 -10.812 13.539 1 93.44 356 PRO A C 1
ATOM 2725 O O . PRO A 1 356 ? -20.094 -12 13.422 1 93.44 356 PRO A O 1
ATOM 2728 N N . SER A 1 357 ? -20.641 -10.164 14.742 1 95.5 357 SER A N 1
ATOM 2729 C CA . SER A 1 357 ? -20.578 -10.945 15.977 1 95.5 357 SER A CA 1
ATOM 2730 C C . SER A 1 357 ? -21.578 -10.438 17.016 1 95.5 357 SER A C 1
ATOM 2732 O O . SER A 1 357 ? -21.875 -9.25 17.062 1 95.5 357 SER A O 1
ATOM 2734 N N . GLU A 1 358 ? -21.906 -11.352 17.891 1 94.94 358 GLU A N 1
ATOM 2735 C CA . GLU A 1 358 ? -22.828 -11.016 18.969 1 94.94 358 GLU A CA 1
ATOM 2736 C C . GLU A 1 358 ? -22.156 -10.133 20.016 1 94.94 358 GLU A C 1
ATOM 2738 O O . GLU A 1 358 ? -22.75 -9.172 20.516 1 94.94 358 GLU A O 1
ATOM 2743 N N . VAL A 1 359 ? -21 -10.398 20.266 1 95.12 359 VAL A N 1
ATOM 2744 C CA . VAL A 1 359 ? -20.281 -9.719 21.344 1 95.12 359 VAL A CA 1
ATOM 2745 C C . VAL A 1 359 ? -20.094 -8.242 20.984 1 95.12 359 VAL A C 1
ATOM 2747 O O . VAL A 1 359 ? -20 -7.395 21.875 1 95.12 359 VAL A O 1
ATOM 2750 N N . ASN A 1 360 ? -20.062 -7.887 19.688 1 96.06 360 ASN A N 1
ATOM 2751 C CA . ASN A 1 360 ? -19.797 -6.523 19.25 1 96.06 360 ASN A CA 1
ATOM 2752 C C . ASN A 1 360 ? -21.078 -5.824 18.812 1 96.06 360 ASN A C 1
ATOM 2754 O O . ASN A 1 360 ? -21.031 -4.824 18.094 1 96.06 360 ASN A O 1
ATOM 2758 N N . LYS A 1 361 ? -22.203 -6.285 19.203 1 93.56 361 LYS A N 1
ATOM 2759 C CA . LYS A 1 361 ? -23.484 -5.777 18.719 1 93.56 361 LYS A CA 1
ATOM 2760 C C . LYS A 1 361 ? -23.656 -4.301 19.078 1 93.56 361 LYS A C 1
ATOM 2762 O O . LYS A 1 361 ? -24.234 -3.535 18.312 1 93.56 361 LYS A O 1
ATOM 2767 N N . ASP A 1 362 ? -23.125 -3.822 20.266 1 92.38 362 ASP A N 1
ATOM 2768 C CA . ASP A 1 362 ? -23.297 -2.453 20.734 1 92.38 362 ASP A CA 1
ATOM 2769 C C . ASP A 1 362 ? -21.984 -1.664 20.625 1 92.38 362 ASP A C 1
ATOM 2771 O O . ASP A 1 362 ? -21.734 -0.757 21.422 1 92.38 362 ASP A O 1
ATOM 2775 N N . GLY A 1 363 ? -21.203 -2.125 19.766 1 93.5 363 GLY A N 1
ATOM 2776 C CA . GLY A 1 363 ? -19.906 -1.511 19.609 1 93.5 363 GLY A CA 1
ATOM 2777 C C . GLY A 1 363 ? -18.766 -2.506 19.688 1 93.5 363 GLY A C 1
ATOM 2778 O O . GLY A 1 363 ? -18.891 -3.555 20.328 1 93.5 363 GLY A O 1
ATOM 2779 N N . VAL A 1 364 ? -17.75 -2.135 19.141 1 96 364 VAL A N 1
ATOM 2780 C CA . VAL A 1 364 ? -16.641 -3.072 19.062 1 96 364 VAL A CA 1
ATOM 2781 C C . VAL A 1 364 ? -15.898 -3.115 20.391 1 96 364 VAL A C 1
ATOM 2783 O O . VAL A 1 364 ? -15.398 -2.092 20.875 1 96 364 VAL A O 1
ATOM 2786 N N . LYS A 1 365 ? -15.789 -4.266 20.938 1 94.94 365 LYS A N 1
ATOM 2787 C CA . LYS A 1 365 ? -15.062 -4.488 22.172 1 94.94 365 LYS A CA 1
ATOM 2788 C C . LYS A 1 365 ? -14.094 -5.656 22.047 1 94.94 365 LYS A C 1
ATOM 2790 O O . LYS A 1 365 ? -13.156 -5.781 22.828 1 94.94 365 LYS A O 1
ATOM 2795 N N . LYS A 1 366 ? -14.391 -6.527 21.078 1 96.81 366 LYS A N 1
ATOM 2796 C CA . LYS A 1 366 ? -13.57 -7.699 20.797 1 96.81 366 LYS A CA 1
ATOM 2797 C C . LYS A 1 366 ? -13.078 -7.699 19.344 1 96.81 366 LYS A C 1
ATOM 2799 O O . LYS A 1 366 ? -13.805 -7.27 18.438 1 96.81 366 LYS A O 1
ATOM 2804 N N . GLY A 1 367 ? -11.867 -8.148 19.219 1 96.69 367 GLY A N 1
ATOM 2805 C CA . GLY A 1 367 ? -11.305 -8.195 17.875 1 96.69 367 GLY A CA 1
ATOM 2806 C C . GLY A 1 367 ? -9.945 -8.859 17.828 1 96.69 367 GLY A C 1
ATOM 2807 O O . GLY A 1 367 ? -9.617 -9.68 18.688 1 96.69 367 GLY A O 1
ATOM 2808 N N . VAL A 1 368 ? -9.305 -8.672 16.734 1 94.38 368 VAL A N 1
ATOM 2809 C CA . VAL A 1 368 ? -7.992 -9.258 16.5 1 94.38 368 VAL A CA 1
ATOM 2810 C C . VAL A 1 368 ? -7 -8.164 16.109 1 94.38 368 VAL A C 1
ATOM 2812 O O . VAL A 1 368 ? -7.383 -7.148 15.531 1 94.38 368 VAL A O 1
ATOM 2815 N N . VAL A 1 369 ? -5.754 -8.32 16.547 1 93.44 369 VAL A N 1
ATOM 2816 C CA . VAL A 1 369 ? -4.617 -7.52 16.109 1 93.44 369 VAL A CA 1
ATOM 2817 C C . VAL A 1 369 ? -3.672 -8.375 15.258 1 93.44 369 VAL A C 1
ATOM 2819 O O . VAL A 1 369 ? -3.277 -9.469 15.672 1 93.44 369 VAL A O 1
ATOM 2822 N N . LYS A 1 370 ? -3.363 -7.824 14.031 1 89.44 370 LYS A N 1
ATOM 2823 C CA . LYS A 1 370 ? -2.533 -8.57 13.094 1 89.44 370 LYS A CA 1
ATOM 2824 C C . LYS A 1 370 ? -1.362 -7.727 12.602 1 89.44 370 LYS A C 1
ATOM 2826 O O . LYS A 1 370 ? -1.516 -6.527 12.352 1 89.44 370 LYS A O 1
ATOM 2831 N N . LEU A 1 371 ? -0.185 -8.211 12.453 1 84.44 371 LEU A N 1
ATOM 2832 C CA . LEU A 1 371 ? 0.95 -7.52 11.852 1 84.44 371 LEU A CA 1
ATOM 2833 C C . LEU A 1 371 ? 0.951 -7.695 10.336 1 84.44 371 LEU A C 1
ATOM 2835 O O . LEU A 1 371 ? 1.51 -6.867 9.609 1 84.44 371 LEU A O 1
ATOM 2839 N N . GLY A 1 372 ? 0.324 -8.664 9.758 1 77.94 372 GLY A N 1
ATOM 2840 C CA . GLY A 1 372 ? 0.427 -8.977 8.344 1 77.94 372 GLY A CA 1
ATOM 2841 C C . GLY A 1 372 ? 1.695 -9.734 7.988 1 77.94 372 GLY A C 1
ATOM 2842 O O . GLY A 1 372 ? 2.477 -10.094 8.867 1 77.94 372 GLY A O 1
ATOM 2843 N N . TRP A 1 373 ? 2.039 -9.945 6.609 1 73.75 373 TRP A N 1
ATOM 2844 C CA . TRP A 1 373 ? 3.221 -10.539 5.992 1 73.75 373 TRP A CA 1
ATOM 2845 C C . TRP A 1 373 ? 3.457 -11.953 6.52 1 73.75 373 TRP A C 1
ATOM 2847 O O . TRP A 1 373 ? 3.943 -12.82 5.789 1 73.75 373 TRP A O 1
ATOM 2857 N N . SER A 1 374 ? 3.623 -11.898 8.133 1 58.97 374 SER A N 1
ATOM 2858 C CA . SER A 1 374 ? 4.145 -13.117 8.75 1 58.97 374 SER A CA 1
ATOM 2859 C C . SER A 1 374 ? 3.105 -14.234 8.734 1 58.97 374 SER A C 1
ATOM 2861 O O . SER A 1 374 ? 1.927 -13.992 8.469 1 58.97 374 SER A O 1
ATOM 2863 N N . TRP A 1 375 ? 3.803 -15.312 8.812 1 55.62 375 TRP A N 1
ATOM 2864 C CA . TRP A 1 375 ? 2.934 -16.469 9.039 1 55.62 375 TRP A CA 1
ATOM 2865 C C . TRP A 1 375 ? 1.948 -16.188 10.172 1 55.62 375 TRP A C 1
ATOM 2867 O O . TRP A 1 375 ? 2.342 -15.727 11.242 1 55.62 375 TRP A O 1
ATOM 2877 N N . GLU A 1 376 ? 0.693 -16.016 9.711 1 54.47 376 GLU A N 1
ATOM 2878 C CA . GLU A 1 376 ? -0.535 -15.547 10.352 1 54.47 376 GLU A CA 1
ATOM 2879 C C . GLU A 1 376 ? -0.55 -15.875 11.836 1 54.47 376 GLU A C 1
ATOM 2881 O O . GLU A 1 376 ? -0.875 -15.023 12.664 1 54.47 376 GLU A O 1
ATOM 2886 N N . ASN A 1 377 ? -0.038 -17 12.102 1 54.66 377 ASN A N 1
ATOM 2887 C CA . ASN A 1 377 ? -0.43 -17.391 13.453 1 54.66 377 ASN A CA 1
ATOM 2888 C C . ASN A 1 377 ? 0.485 -16.766 14.5 1 54.66 377 ASN A C 1
ATOM 2890 O O . ASN A 1 377 ? 0.073 -16.562 15.648 1 54.66 377 ASN A O 1
ATOM 2894 N N . ARG A 1 378 ? 1.601 -16.344 14.008 1 61.62 378 ARG A N 1
ATOM 2895 C CA . ARG A 1 378 ? 2.549 -15.867 15.008 1 61.62 378 ARG A CA 1
ATOM 2896 C C . ARG A 1 378 ? 2.271 -14.422 15.391 1 61.62 378 ARG A C 1
ATOM 2898 O O . ARG A 1 378 ? 2.578 -13.992 16.5 1 61.62 378 ARG A O 1
ATOM 2905 N N . PHE A 1 379 ? 1.554 -13.852 14.523 1 75.25 379 PHE A N 1
ATOM 2906 C CA . PHE A 1 379 ? 1.44 -12.43 14.805 1 75.25 379 PHE A CA 1
ATOM 2907 C C . PHE A 1 379 ? 0 -11.953 14.641 1 75.25 379 PHE A C 1
ATOM 2909 O O . PHE A 1 379 ? -0.252 -10.898 14.062 1 75.25 379 PHE A O 1
ATOM 2916 N N . VAL A 1 380 ? -0.844 -12.844 15 1 82 380 VAL A N 1
ATOM 2917 C CA . VAL A 1 380 ? -2.26 -12.523 15.148 1 82 380 VAL A CA 1
ATOM 2918 C C . VAL A 1 380 ? -2.699 -12.789 16.594 1 82 380 VAL A C 1
ATOM 2920 O O . VAL A 1 380 ? -2.545 -13.898 17.094 1 82 380 VAL A O 1
ATOM 2923 N N . VAL A 1 381 ? -3.221 -11.852 17.281 1 87.44 381 VAL A N 1
ATOM 2924 C CA . VAL A 1 381 ? -3.662 -11.984 18.656 1 87.44 381 VAL A CA 1
ATOM 2925 C C . VAL A 1 381 ? -5.07 -11.422 18.812 1 87.44 381 VAL A C 1
ATOM 2927 O O . VAL A 1 381 ? -5.473 -10.523 18.062 1 87.44 381 VAL A O 1
ATOM 2930 N N . THR A 1 382 ? -5.777 -11.977 19.797 1 92.12 382 THR A N 1
ATOM 2931 C CA . THR A 1 382 ? -7.137 -11.516 20.062 1 92.12 382 THR A CA 1
ATOM 2932 C C . THR A 1 382 ? -7.156 -10.539 21.234 1 92.12 382 THR A C 1
ATOM 2934 O O . THR A 1 382 ? -6.246 -10.547 22.062 1 92.12 382 THR A O 1
ATOM 2937 N N . PHE A 1 383 ? -8.102 -9.67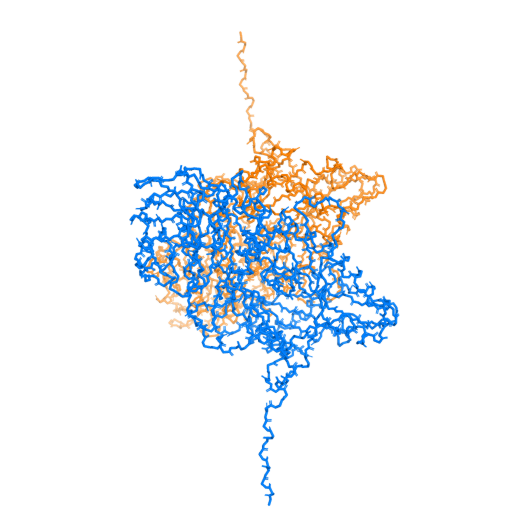2 21.266 1 95.94 383 PHE A N 1
ATOM 2938 C CA . PHE A 1 383 ? -8.422 -8.859 22.438 1 95.94 383 PHE A CA 1
ATOM 2939 C C . PHE A 1 383 ? -9.906 -8.914 22.75 1 95.94 383 PHE A C 1
ATOM 2941 O O . PHE A 1 383 ? -10.734 -9.055 21.844 1 95.94 383 PHE A O 1
ATOM 2948 N N . ASN A 1 384 ? -10.258 -8.766 24.062 1 96.44 384 ASN A N 1
ATOM 2949 C CA . ASN A 1 384 ? -11.641 -8.906 24.484 1 96.44 384 ASN A CA 1
ATOM 2950 C C . ASN A 1 384 ? -12.164 -7.641 25.156 1 96.44 384 ASN A C 1
ATOM 2952 O O . ASN A 1 384 ? -13.328 -7.574 25.547 1 96.44 384 ASN A O 1
ATOM 2956 N N . ASN A 1 385 ? -11.336 -6.719 25.344 1 95.19 385 ASN A N 1
ATOM 2957 C CA . ASN A 1 385 ? -11.695 -5.418 25.906 1 95.19 385 ASN A CA 1
ATOM 2958 C C . ASN A 1 385 ? -10.641 -4.363 25.578 1 95.19 385 ASN A C 1
ATOM 2960 O O . ASN A 1 385 ? -9.555 -4.691 25.109 1 95.19 385 ASN A O 1
ATOM 2964 N N . PRO A 1 386 ? -10.93 -3.109 25.781 1 95.56 386 PRO A N 1
ATOM 2965 C CA . PRO A 1 386 ? -10 -2.035 25.406 1 95.56 386 PRO A CA 1
ATOM 2966 C C . PRO A 1 386 ? -8.648 -2.158 26.109 1 95.56 386 PRO A C 1
ATOM 2968 O O . PRO A 1 386 ? -7.613 -1.852 25.5 1 95.56 386 PRO A O 1
ATOM 2971 N N . LYS A 1 387 ? -8.633 -2.527 27.328 1 97.12 387 LYS A N 1
ATOM 2972 C CA . LYS A 1 387 ? -7.379 -2.674 28.047 1 97.12 387 LYS A CA 1
ATOM 2973 C C . LYS A 1 387 ? -6.496 -3.746 27.406 1 97.12 387 LYS A C 1
ATOM 2975 O O . LYS A 1 387 ? -5.289 -3.561 27.266 1 97.12 387 LYS A O 1
ATOM 2980 N N . GLN A 1 388 ? -7.125 -4.82 27.047 1 97.25 388 GLN A N 1
ATOM 2981 C CA . GLN A 1 388 ? -6.379 -5.879 26.375 1 97.25 388 GLN A CA 1
ATOM 2982 C C . GLN A 1 388 ? -5.871 -5.414 25.016 1 97.25 388 GLN A C 1
ATOM 2984 O O . GLN A 1 388 ? -4.789 -5.812 24.578 1 97.25 388 GLN A O 1
ATOM 2989 N N . LEU A 1 389 ? -6.672 -4.652 24.344 1 97.94 389 LEU A N 1
ATOM 2990 C CA . LEU A 1 389 ? -6.207 -4.105 23.078 1 97.94 389 LEU A CA 1
ATOM 2991 C C . LEU A 1 389 ? -4.938 -3.285 23.266 1 97.94 389 LEU A C 1
ATOM 2993 O O . LEU A 1 389 ? -3.996 -3.396 22.484 1 97.94 389 LEU A O 1
ATOM 2997 N N . GLN A 1 390 ? -4.887 -2.49 24.375 1 97.69 390 GLN A N 1
ATOM 2998 C CA . GLN A 1 390 ? -3.68 -1.736 24.688 1 97.69 390 GLN A CA 1
ATOM 2999 C C . GLN A 1 390 ? -2.475 -2.662 24.844 1 97.69 390 GLN A C 1
ATOM 3001 O O . GLN A 1 390 ? -1.411 -2.4 24.281 1 97.69 390 GLN A O 1
ATOM 3006 N N . GLU A 1 391 ? -2.709 -3.697 25.516 1 96.62 391 GLU A N 1
ATOM 3007 C CA . GLU A 1 391 ? -1.644 -4.66 25.766 1 96.62 391 GLU A CA 1
ATOM 3008 C C . GLU A 1 391 ? -1.172 -5.312 24.469 1 96.62 391 GLU A C 1
ATOM 3010 O O . GLU A 1 391 ? 0.031 -5.461 24.234 1 96.62 391 GLU A O 1
ATOM 3015 N N . ARG A 1 392 ? -2.133 -5.664 23.656 1 95 392 ARG A N 1
ATOM 3016 C CA . ARG A 1 392 ? -1.806 -6.328 22.391 1 95 392 ARG A CA 1
ATOM 3017 C C . ARG A 1 392 ? -1.051 -5.391 21.453 1 95 392 ARG A C 1
ATOM 3019 O O . ARG A 1 392 ? -0.116 -5.809 20.766 1 95 392 ARG A O 1
ATOM 3026 N N . LEU A 1 393 ? -1.478 -4.176 21.359 1 95.81 393 LEU A N 1
ATOM 3027 C CA . LEU A 1 393 ? -0.792 -3.188 20.531 1 95.81 393 LEU A CA 1
ATOM 3028 C C . LEU A 1 393 ? 0.658 -3.02 20.969 1 95.81 393 LEU A C 1
ATOM 3030 O O . LEU A 1 393 ? 1.567 -3.008 20.141 1 95.81 393 LEU A O 1
ATOM 3034 N N . THR A 1 394 ? 0.858 -2.971 22.266 1 94.25 394 THR A N 1
ATOM 3035 C CA . THR A 1 394 ? 2.205 -2.852 22.812 1 94.25 394 THR A CA 1
ATOM 3036 C C . THR A 1 394 ? 3.033 -4.094 22.484 1 94.25 394 THR A C 1
ATOM 3038 O O . THR A 1 394 ? 4.18 -3.984 22.047 1 94.25 394 THR A O 1
ATOM 3041 N N . GLU A 1 395 ? 2.422 -5.168 22.688 1 89.62 395 GLU A N 1
ATOM 3042 C CA . GLU A 1 395 ? 3.086 -6.441 22.422 1 89.62 395 GLU A CA 1
ATOM 3043 C C . GLU A 1 395 ? 3.537 -6.547 20.969 1 89.62 395 GLU A C 1
ATOM 3045 O O . GLU A 1 395 ? 4.676 -6.926 20.688 1 89.62 395 GLU A O 1
ATOM 3050 N N . MET A 1 396 ? 2.705 -6.188 20.094 1 87.56 396 MET A N 1
ATOM 3051 C CA . MET A 1 396 ? 2.961 -6.352 18.672 1 87.56 396 MET A CA 1
ATOM 3052 C C . MET A 1 396 ? 3.969 -5.324 18.172 1 87.56 396 MET A C 1
ATOM 3054 O O . MET A 1 396 ? 4.844 -5.641 17.359 1 87.56 396 MET A O 1
ATOM 3058 N N . MET A 1 397 ? 3.92 -4.137 18.656 1 89.25 397 MET A N 1
ATOM 3059 C CA . MET A 1 397 ? 4.66 -3.033 18.047 1 89.25 397 MET A CA 1
ATOM 3060 C C . MET A 1 397 ? 5.992 -2.816 18.766 1 89.25 397 MET A C 1
ATOM 3062 O O . MET A 1 397 ? 6.863 -2.105 18.266 1 89.25 397 MET A O 1
ATOM 3066 N N . SER A 1 398 ? 6.188 -3.479 19.891 1 85.25 398 SER A N 1
ATOM 3067 C CA . SER A 1 398 ? 7.398 -3.221 20.656 1 85.25 398 SER A CA 1
ATOM 3068 C C . SER A 1 398 ? 8.344 -4.418 20.625 1 85.25 398 SER A C 1
ATOM 3070 O O . SER A 1 398 ? 9.344 -4.445 21.344 1 85.25 398 SER A O 1
ATOM 3072 N N . GLN A 1 399 ? 8.047 -5.348 19.844 1 79.81 399 GLN A N 1
ATOM 3073 C CA . GLN A 1 399 ? 8.922 -6.516 19.766 1 79.81 399 GLN A CA 1
ATOM 3074 C C . GLN A 1 399 ? 10.266 -6.16 19.141 1 79.81 399 GLN A C 1
ATOM 3076 O O . GLN A 1 399 ? 10.312 -5.457 18.125 1 79.81 399 GLN A O 1
ATOM 3081 N N . PRO A 1 400 ? 11.281 -6.699 19.75 1 78 400 PRO A N 1
ATOM 3082 C CA . PRO A 1 400 ? 12.602 -6.441 19.156 1 78 400 PRO A CA 1
ATOM 3083 C C . PRO A 1 400 ? 12.727 -6.996 17.734 1 78 400 PRO A C 1
ATOM 3085 O O . PRO A 1 400 ? 12.258 -8.102 17.469 1 78 400 PRO A O 1
ATOM 3088 N N . GLY A 1 401 ? 13.281 -6.262 16.938 1 78.12 401 GLY A N 1
ATOM 3089 C CA . GLY A 1 401 ? 13.516 -6.703 15.578 1 78.12 401 GLY A CA 1
ATOM 3090 C C . GLY A 1 401 ? 12.32 -6.492 14.672 1 78.12 401 GLY A C 1
ATOM 3091 O O . GLY A 1 401 ? 12.422 -6.652 13.453 1 78.12 401 GLY A O 1
ATOM 3092 N N . CYS A 1 402 ? 11.156 -6.145 15.281 1 82.25 402 CYS A N 1
ATOM 3093 C CA . CYS A 1 402 ? 9.977 -5.871 14.477 1 82.25 402 CYS A CA 1
ATOM 3094 C C . CYS A 1 402 ? 10.117 -4.555 13.719 1 82.25 402 CYS A C 1
ATOM 3096 O O . CYS A 1 402 ? 10.344 -3.508 14.328 1 82.25 402 CYS A O 1
ATOM 3098 N N . THR A 1 403 ? 9.961 -4.66 12.461 1 83.75 403 THR A N 1
ATOM 3099 C CA . THR A 1 403 ? 10.148 -3.477 11.625 1 83.75 403 THR A CA 1
ATOM 3100 C C . THR A 1 403 ? 8.812 -2.914 11.172 1 83.75 403 THR A C 1
ATOM 3102 O O . THR A 1 403 ? 8.758 -1.976 10.375 1 83.75 403 THR A O 1
ATOM 3105 N N . ALA A 1 404 ? 7.746 -3.43 11.695 1 89 404 ALA A N 1
ATOM 3106 C CA . ALA A 1 404 ? 6.418 -2.984 11.281 1 89 404 ALA A CA 1
ATOM 3107 C C . ALA A 1 404 ? 6.152 -1.551 11.734 1 89 404 ALA A C 1
ATOM 3109 O O . ALA A 1 404 ? 6.512 -1.17 12.852 1 89 404 ALA A O 1
ATOM 3110 N N . SER A 1 405 ? 5.562 -0.78 10.812 1 91.56 405 SER A N 1
ATOM 3111 C CA . SER A 1 405 ? 5.195 0.59 11.148 1 91.56 405 SER A CA 1
ATOM 3112 C C . SER A 1 405 ? 3.719 0.688 11.523 1 91.56 405 SER A C 1
ATOM 3114 O O . SER A 1 405 ? 3.273 1.708 12.055 1 91.56 405 SER A O 1
ATOM 3116 N N . GLN A 1 406 ? 2.984 -0.332 11.219 1 92.75 406 GLN A N 1
ATOM 3117 C CA . GLN A 1 406 ? 1.558 -0.391 11.516 1 92.75 406 GLN A CA 1
ATOM 3118 C C . GLN A 1 406 ? 1.129 -1.811 11.875 1 92.75 406 GLN A C 1
ATOM 3120 O O . GLN A 1 406 ? 1.812 -2.777 11.531 1 92.75 406 GLN A O 1
ATOM 3125 N N . CYS A 1 407 ? 0.069 -1.886 12.547 1 93.44 407 CYS A N 1
ATOM 3126 C CA . CYS A 1 407 ? -0.634 -3.152 12.719 1 93.44 407 CYS A CA 1
ATOM 3127 C C . CYS A 1 407 ? -2.119 -2.996 12.422 1 93.44 407 CYS A C 1
ATOM 3129 O O . CYS A 1 407 ? -2.645 -1.88 12.422 1 93.44 407 CYS A O 1
ATOM 3131 N N . LEU A 1 408 ? -2.736 -4.098 12.07 1 95.56 408 LEU A N 1
ATOM 3132 C CA . LEU A 1 408 ? -4.156 -4.145 11.742 1 95.56 408 LEU A CA 1
ATOM 3133 C C . LEU A 1 408 ? -4.988 -4.488 12.969 1 95.56 408 LEU A C 1
ATOM 3135 O O . LEU A 1 408 ? -4.68 -5.441 13.688 1 95.56 408 LEU A O 1
ATOM 3139 N N . VAL A 1 409 ? -5.969 -3.697 13.258 1 97.69 409 VAL A N 1
ATOM 3140 C CA . VAL A 1 409 ? -6.984 -4.004 14.258 1 97.69 409 VAL A CA 1
ATOM 3141 C C . VAL A 1 409 ? -8.328 -4.246 13.578 1 97.69 409 VAL A C 1
ATOM 3143 O O . VAL A 1 409 ? -8.828 -3.383 12.852 1 97.69 409 VAL A O 1
ATOM 3146 N N . GLN A 1 410 ? -8.906 -5.359 13.805 1 97.06 410 GLN A N 1
ATOM 3147 C CA . GLN A 1 410 ? -10.117 -5.781 13.117 1 97.06 410 GLN A CA 1
ATOM 3148 C C . GLN A 1 410 ? -11.141 -6.34 14.102 1 97.06 410 GLN A C 1
ATOM 3150 O O . GLN A 1 410 ? -10.781 -7.035 15.055 1 97.06 410 GLN A O 1
ATOM 3155 N N . GLU A 1 411 ? -12.438 -6.059 13.914 1 97.06 411 GLU A N 1
ATOM 3156 C CA . GLU A 1 411 ? -13.461 -6.578 14.812 1 97.06 411 GLU A CA 1
ATOM 3157 C C . GLU A 1 411 ? -13.602 -8.094 14.672 1 97.06 411 GLU A C 1
ATOM 3159 O O . GLU A 1 411 ? -13.281 -8.656 13.625 1 97.06 411 GLU A O 1
ATOM 3164 N N . TRP A 1 412 ? -14.07 -8.664 15.664 1 96.56 412 TRP A N 1
ATOM 3165 C CA . TRP A 1 412 ? -14.227 -10.109 15.758 1 96.56 412 TRP A CA 1
ATOM 3166 C C . TRP A 1 412 ? -15.406 -10.578 14.906 1 96.56 412 TRP A C 1
ATOM 3168 O O . TRP A 1 412 ? -16.422 -9.883 14.797 1 96.56 412 TRP A O 1
ATOM 3178 N N . VAL A 1 413 ? -15.25 -11.828 14.367 1 96.19 413 VAL A N 1
ATOM 3179 C CA . VAL A 1 413 ? -16.312 -12.469 13.594 1 96.19 413 VAL A CA 1
ATOM 3180 C C . VAL A 1 413 ? -16.656 -13.812 14.234 1 96.19 413 VAL A C 1
ATOM 3182 O O . VAL A 1 413 ? -15.781 -14.617 14.547 1 96.19 413 VAL A O 1
ATOM 3185 N N . ASP A 1 414 ? -18.016 -13.992 14.461 1 95 414 ASP A N 1
ATOM 3186 C CA . ASP A 1 414 ? -18.484 -15.312 14.859 1 95 414 ASP A CA 1
ATOM 3187 C C . ASP A 1 414 ? -18.562 -16.25 13.656 1 95 414 ASP A C 1
ATOM 3189 O O . ASP A 1 414 ? -19.188 -15.922 12.641 1 95 414 ASP A O 1
ATOM 3193 N N . PHE A 1 415 ? -17.969 -17.453 13.789 1 94.31 415 PHE A N 1
ATOM 3194 C CA . PHE A 1 415 ? -18.047 -18.391 12.672 1 94.31 415 PHE A CA 1
ATOM 3195 C C . PHE A 1 415 ? -17.953 -19.828 13.172 1 94.31 415 PHE A C 1
ATOM 3197 O O . PHE A 1 415 ? -17.531 -20.078 14.297 1 94.31 415 PHE A O 1
ATOM 3204 N N . ASP A 1 416 ? -18.422 -20.781 12.398 1 94.38 416 ASP A N 1
ATOM 3205 C CA . ASP A 1 416 ? -18.438 -22.203 12.734 1 94.38 416 ASP A CA 1
ATOM 3206 C C . ASP A 1 416 ? -17.219 -22.906 12.156 1 94.38 416 ASP A C 1
ATOM 3208 O O . ASP A 1 416 ? -16.656 -23.812 12.789 1 94.38 416 ASP A O 1
ATOM 3212 N N . PHE A 1 417 ? -16.875 -22.547 11.023 1 93.81 417 PHE A N 1
ATOM 3213 C CA . PHE A 1 417 ? -15.703 -23.094 10.344 1 93.81 417 PHE A CA 1
ATOM 3214 C C . PHE A 1 417 ? -15.258 -22.156 9.219 1 93.81 417 PHE A C 1
ATOM 3216 O O . PHE A 1 417 ? -15.938 -21.188 8.898 1 93.81 417 PHE A O 1
ATOM 3223 N N . GLU A 1 418 ? -14.07 -22.453 8.664 1 93.69 418 GLU A N 1
ATOM 3224 C CA . GLU A 1 418 ? -13.516 -21.688 7.539 1 93.69 418 GLU A CA 1
ATOM 3225 C C . GLU A 1 418 ? -13.68 -22.453 6.23 1 93.69 418 GLU A C 1
ATOM 3227 O O . GLU A 1 418 ? -13.359 -23.641 6.152 1 93.69 418 GLU A O 1
ATOM 3232 N N . MET A 1 419 ? -14.273 -21.812 5.305 1 95.56 419 MET A N 1
ATOM 3233 C CA . MET A 1 419 ? -14.391 -22.344 3.957 1 95.56 419 MET A CA 1
ATOM 3234 C C . MET A 1 419 ? -13.391 -21.703 3.014 1 95.56 419 MET A C 1
ATOM 3236 O O . MET A 1 419 ? -13.32 -20.469 2.924 1 95.56 419 MET A O 1
ATOM 3240 N N . ARG A 1 420 ? -12.641 -22.531 2.275 1 92.88 420 ARG A N 1
ATOM 3241 C CA . ARG A 1 420 ? -11.602 -22.078 1.351 1 92.88 420 ARG A CA 1
ATOM 3242 C C . ARG A 1 420 ? -12.008 -22.344 -0.096 1 92.88 420 ARG A C 1
ATOM 3244 O O . ARG A 1 420 ? -12.266 -23.484 -0.477 1 92.88 420 ARG A O 1
ATOM 3251 N N . LEU A 1 421 ? -12.109 -21.297 -0.832 1 95 421 LEU A N 1
ATOM 3252 C CA . LEU A 1 421 ? -12.414 -21.406 -2.254 1 95 421 LEU A CA 1
ATOM 3253 C C . LEU A 1 421 ? -11.18 -21.125 -3.1 1 95 421 LEU A C 1
ATOM 3255 O O . LEU A 1 421 ? -10.516 -20.094 -2.92 1 95 421 LEU A O 1
ATOM 3259 N N . TYR A 1 422 ? -10.859 -22.031 -4.016 1 93.19 422 TYR A N 1
ATOM 3260 C CA . TYR A 1 422 ? -9.75 -21.859 -4.945 1 93.19 422 TYR A CA 1
ATOM 3261 C C . TYR A 1 422 ? -10.25 -21.406 -6.312 1 93.19 422 TYR A C 1
ATOM 3263 O O . TYR A 1 422 ? -11.055 -22.094 -6.949 1 93.19 422 TYR A O 1
ATOM 3271 N N . PHE A 1 423 ? -9.828 -20.219 -6.715 1 93.5 423 PHE A N 1
ATOM 3272 C CA . PHE A 1 423 ? -10.211 -19.672 -8.008 1 93.5 423 PHE A CA 1
ATOM 3273 C C . PHE A 1 423 ? -9.031 -19.672 -8.977 1 93.5 423 PHE A C 1
ATOM 3275 O O . PHE A 1 423 ? -7.922 -19.297 -8.602 1 93.5 423 PHE A O 1
ATOM 3282 N N . LEU A 1 424 ? -9.281 -20.109 -10.195 1 91.62 424 LEU A N 1
ATOM 3283 C CA . LEU A 1 424 ? -8.305 -20.078 -11.273 1 91.62 424 LEU A CA 1
ATOM 3284 C C . LEU A 1 424 ? -8.844 -19.312 -12.477 1 91.62 424 LEU A C 1
ATOM 3286 O O . LEU A 1 424 ? -9.172 -19.922 -13.508 1 91.62 424 LEU A O 1
ATOM 3290 N N . PRO A 1 425 ? -8.82 -18 -12.352 1 90.44 425 PRO A N 1
ATOM 3291 C CA . PRO A 1 425 ? -9.289 -17.25 -13.523 1 90.44 425 PRO A CA 1
ATOM 3292 C C . PRO A 1 425 ? -8.43 -17.484 -14.758 1 90.44 425 PRO A C 1
ATOM 3294 O O . PRO A 1 425 ? -7.203 -17.578 -14.656 1 90.44 425 PRO A O 1
ATOM 3297 N N . PRO A 1 426 ? -9.117 -17.625 -15.875 1 87.06 426 PRO A N 1
ATOM 3298 C CA . PRO A 1 426 ? -8.312 -17.734 -17.094 1 87.06 426 PRO A CA 1
ATOM 3299 C C . PRO A 1 426 ? -7.57 -16.453 -17.438 1 87.06 426 PRO A C 1
ATOM 3301 O O . PRO A 1 426 ? -7.996 -15.359 -17.031 1 87.06 426 PRO A O 1
ATOM 3304 N N . SER A 1 427 ? -6.52 -16.562 -18.188 1 79.62 427 SER A N 1
ATOM 3305 C CA . SER A 1 427 ? -5.715 -15.406 -18.547 1 79.62 427 SER A CA 1
ATOM 3306 C C . SER A 1 427 ? -6.496 -14.438 -19.422 1 79.62 427 SER A C 1
ATOM 3308 O O . SER A 1 427 ? -6.215 -13.242 -19.453 1 79.62 427 SER A O 1
ATOM 3310 N N . ASP A 1 428 ? -7.438 -15.016 -20.188 1 80.31 428 ASP A N 1
ATOM 3311 C CA . ASP A 1 428 ? -8.312 -14.219 -21.047 1 80.31 428 ASP A CA 1
ATOM 3312 C C . ASP A 1 428 ? -9.711 -14.102 -20.453 1 80.31 428 ASP A C 1
ATOM 3314 O O . ASP A 1 428 ? -10.711 -14.203 -21.172 1 80.31 428 ASP A O 1
ATOM 3318 N N . TRP A 1 429 ? -9.727 -13.93 -19.125 1 86.62 429 TRP A N 1
ATOM 3319 C CA . TRP A 1 429 ? -10.992 -13.852 -18.406 1 86.62 429 TRP A CA 1
ATOM 3320 C C . TRP A 1 429 ? -11.953 -12.891 -19.109 1 86.62 429 TRP A C 1
ATOM 3322 O O . TRP A 1 429 ? -11.758 -11.672 -19.078 1 86.62 429 TRP A O 1
ATOM 3332 N N . PRO A 1 430 ? -12.969 -13.469 -19.781 1 86.44 430 PRO A N 1
ATOM 3333 C CA . PRO A 1 430 ? -13.938 -12.609 -20.469 1 86.44 430 PRO A CA 1
ATOM 3334 C C . PRO A 1 430 ? -14.719 -11.719 -19.5 1 86.44 430 PRO A C 1
ATOM 3336 O O . PRO A 1 430 ? -15.07 -12.156 -18.391 1 86.44 430 PRO A O 1
ATOM 3339 N N . VAL A 1 431 ? -15.062 -10.609 -20.016 1 85.81 431 VAL A N 1
ATOM 3340 C CA . VAL A 1 431 ? -15.789 -9.641 -19.203 1 85.81 431 VAL A CA 1
ATOM 3341 C C . VAL A 1 431 ? -17.141 -10.234 -18.781 1 85.81 431 VAL A C 1
ATOM 3343 O O . VAL A 1 431 ? -17.828 -10.859 -19.594 1 85.81 431 VAL A O 1
ATOM 3346 N N . LYS A 1 432 ? -17.547 -10.125 -17.594 1 79.31 432 LYS A N 1
ATOM 3347 C CA . LYS A 1 432 ? -18.828 -10.469 -16.984 1 79.31 432 LYS A CA 1
ATOM 3348 C C . LYS A 1 432 ? -18.984 -11.984 -16.844 1 79.31 432 LYS A C 1
ATOM 3350 O O . LYS A 1 432 ? -20.031 -12.469 -16.406 1 79.31 432 LYS A O 1
ATOM 3355 N N . ALA A 1 433 ? -17.953 -12.727 -17.203 1 87.38 433 ALA A N 1
ATOM 3356 C CA . ALA A 1 433 ? -18.031 -14.164 -17 1 87.38 433 ALA A CA 1
ATOM 3357 C C . ALA A 1 433 ? -17.703 -14.547 -15.555 1 87.38 433 ALA A C 1
ATOM 3359 O O . ALA A 1 433 ? -16.594 -14.266 -15.078 1 87.38 433 ALA A O 1
ATOM 3360 N N . PRO A 1 434 ? -18.609 -15.148 -14.93 1 90.81 434 PRO A N 1
ATOM 3361 C CA . PRO A 1 434 ? -18.266 -15.539 -13.562 1 90.81 434 PRO A CA 1
ATOM 3362 C C . PRO A 1 434 ? -17.234 -16.641 -13.5 1 90.81 434 PRO A C 1
ATOM 3364 O O . PRO A 1 434 ? -17.156 -17.484 -14.406 1 90.81 434 PRO A O 1
ATOM 3367 N N . ILE A 1 435 ? -16.453 -16.641 -12.5 1 93.88 435 ILE A N 1
ATOM 3368 C CA . ILE A 1 435 ? -15.492 -17.703 -12.242 1 93.88 435 ILE A CA 1
ATOM 3369 C C . ILE A 1 435 ? -15.977 -18.562 -11.078 1 93.88 435 ILE A C 1
ATOM 3371 O O . ILE A 1 435 ? -16.234 -18.062 -9.984 1 93.88 435 ILE A O 1
ATOM 3375 N N . LEU A 1 436 ? -16.109 -19.828 -11.359 1 95.56 436 LEU A N 1
ATOM 3376 C CA . LEU A 1 436 ? -16.469 -20.75 -10.297 1 95.56 436 LEU A CA 1
ATOM 3377 C C . LEU A 1 436 ? -15.234 -21.297 -9.594 1 95.56 436 LEU A C 1
ATOM 3379 O O . LEU A 1 436 ? -14.188 -21.469 -10.211 1 95.56 436 LEU A O 1
ATOM 3383 N N . PRO A 1 437 ? -15.383 -21.578 -8.266 1 95.19 437 PRO A N 1
ATOM 3384 C CA . PRO A 1 437 ? -14.234 -22.203 -7.594 1 95.19 437 PRO A CA 1
ATOM 3385 C C . PRO A 1 437 ? -13.906 -23.594 -8.133 1 95.19 437 PRO A C 1
ATOM 3387 O O . PRO A 1 437 ? -14.812 -24.391 -8.383 1 95.19 437 PRO A O 1
ATOM 3390 N N . THR A 1 438 ? -12.672 -23.828 -8.266 1 92.19 438 THR A N 1
ATOM 3391 C CA . THR A 1 438 ? -12.203 -25.125 -8.719 1 92.19 438 THR A CA 1
ATOM 3392 C C . THR A 1 438 ? -12.195 -26.125 -7.574 1 92.19 438 THR A C 1
ATOM 3394 O O . THR A 1 438 ? -12.336 -27.344 -7.797 1 92.19 438 THR A O 1
ATOM 3397 N N . MET A 1 439 ? -12.078 -25.672 -6.406 1 91.56 439 MET A N 1
ATOM 3398 C CA . MET A 1 439 ? -12.031 -26.5 -5.203 1 91.56 439 MET A CA 1
ATOM 3399 C C . MET A 1 439 ? -12.586 -25.75 -4 1 91.56 439 MET A C 1
ATOM 3401 O O . MET A 1 439 ? -12.367 -24.531 -3.867 1 91.56 439 MET A O 1
ATOM 3405 N N . ILE A 1 440 ? -13.367 -26.422 -3.211 1 93.25 440 ILE A N 1
ATOM 3406 C CA . ILE A 1 440 ? -13.852 -25.922 -1.93 1 93.25 440 ILE A CA 1
ATOM 3407 C C . ILE A 1 440 ? -13.367 -26.828 -0.802 1 93.25 440 ILE A C 1
ATOM 3409 O O . ILE A 1 440 ? -13.547 -28.047 -0.858 1 93.25 440 ILE A O 1
ATOM 3413 N N . GLN A 1 441 ? -12.664 -26.25 0.147 1 90 441 GLN A N 1
ATOM 3414 C CA . GLN A 1 441 ? -12.219 -26.953 1.342 1 90 441 GLN A CA 1
ATOM 3415 C C . GLN A 1 441 ? -12.695 -26.25 2.609 1 90 441 GLN A C 1
ATOM 3417 O O . GLN A 1 441 ? -12.867 -25.031 2.621 1 90 441 GLN A O 1
ATOM 3422 N N . CYS A 1 442 ? -12.898 -27.016 3.568 1 92.06 442 CYS A N 1
ATOM 3423 C CA . CYS A 1 442 ? -13.305 -26.438 4.848 1 92.06 442 CYS A CA 1
ATOM 3424 C C . CYS A 1 442 ? -12.367 -26.875 5.965 1 92.06 442 CYS A C 1
ATOM 3426 O O . CYS A 1 442 ? -11.852 -28 5.938 1 92.06 442 CYS A O 1
ATOM 3428 N N . ASN A 1 443 ? -12.172 -25.922 6.844 1 86.44 443 ASN A N 1
ATOM 3429 C CA . ASN A 1 443 ? -11.32 -26.188 8 1 86.44 443 ASN A CA 1
ATOM 3430 C C . ASN A 1 443 ? -11.961 -25.703 9.297 1 86.44 443 ASN A C 1
ATOM 3432 O O . ASN A 1 443 ? -12.766 -24.766 9.273 1 86.44 443 ASN A O 1
ATOM 3436 N N . ALA A 1 444 ? -11.68 -26.5 10.266 1 82.12 444 ALA A N 1
ATOM 3437 C CA . ALA A 1 444 ? -12.102 -26.062 11.602 1 82.12 444 ALA A CA 1
ATOM 3438 C C . ALA A 1 444 ? -10.898 -25.734 12.477 1 82.12 444 ALA A C 1
ATOM 3440 O O . ALA A 1 444 ? -9.82 -26.312 12.305 1 82.12 444 ALA A O 1
ATOM 3441 N N . TRP A 1 445 ? -11.195 -24.734 13.219 1 69.5 445 TRP A N 1
ATOM 3442 C CA . TRP A 1 445 ? -10.195 -24.391 14.219 1 69.5 445 TRP A CA 1
ATOM 3443 C C . TRP A 1 445 ? -10.445 -25.125 15.531 1 69.5 445 TRP A C 1
ATOM 3445 O O . TRP A 1 445 ? -11.602 -25.281 15.945 1 69.5 445 TRP A O 1
ATOM 3455 N N . GLY A 1 446 ? -9.531 -25.953 15.891 1 59.09 446 GLY A N 1
ATOM 3456 C CA . GLY A 1 446 ? -9.688 -26.641 17.172 1 59.09 446 GLY A CA 1
ATOM 3457 C C . GLY A 1 446 ? -9.727 -25.688 18.344 1 59.09 446 GLY A C 1
ATOM 3458 O O . GLY A 1 446 ? -9.438 -24.5 18.203 1 59.09 446 GLY A O 1
ATOM 3459 N N . PRO A 1 447 ? -10.477 -26.125 19.453 1 52.72 447 PRO A N 1
ATOM 3460 C CA . PRO A 1 447 ? -10.477 -25.297 20.656 1 52.72 447 PRO A CA 1
ATOM 3461 C C . PRO A 1 447 ? -9.086 -24.781 21.031 1 52.72 447 PRO A C 1
ATOM 3463 O O . PRO A 1 447 ? -8.086 -25.438 20.734 1 52.72 447 PRO A O 1
ATOM 3466 N N . PRO A 1 448 ? -9.055 -23.391 21.266 1 45.62 448 PRO A N 1
ATOM 3467 C CA . PRO A 1 448 ? -7.746 -22.938 21.75 1 45.62 448 PRO A CA 1
ATOM 3468 C C . PRO A 1 448 ? -7.141 -23.859 22.797 1 45.62 448 PRO A C 1
ATOM 3470 O O . PRO A 1 448 ? -7.859 -24.359 23.672 1 45.62 448 PRO A O 1
ATOM 3473 N N . ASP A 1 449 ? -6.191 -24.609 22.484 1 41.56 449 ASP A N 1
ATOM 3474 C CA . ASP A 1 449 ? -5.492 -25.281 23.578 1 41.56 449 ASP A CA 1
ATOM 3475 C C . ASP A 1 449 ? -4.883 -24.266 24.547 1 41.56 449 ASP A C 1
ATOM 3477 O O . ASP A 1 449 ? -3.861 -23.641 24.234 1 41.56 449 ASP A O 1
ATOM 3481 N N . ASP A 1 450 ? -5.664 -23.703 25.422 1 41.88 450 ASP A N 1
ATOM 3482 C CA . ASP A 1 450 ? -5.289 -22.75 26.469 1 41.88 450 ASP A CA 1
ATOM 3483 C C . ASP A 1 450 ? -3.992 -23.172 27.156 1 41.88 450 ASP A C 1
ATOM 3485 O O . ASP A 1 450 ? -3.418 -22.406 27.922 1 41.88 450 ASP A O 1
ATOM 3489 N N . THR A 1 451 ? -3.74 -24.359 27.328 1 42.59 451 THR A N 1
ATOM 3490 C CA . THR A 1 451 ? -2.59 -24.766 28.125 1 42.59 451 THR A CA 1
ATOM 3491 C C . THR A 1 451 ? -1.294 -24.234 27.531 1 42.59 451 THR A C 1
ATOM 3493 O O . THR A 1 451 ? -0.25 -24.25 28.188 1 42.59 451 THR A O 1
ATOM 3496 N N . LYS A 1 452 ? -1.404 -24.031 26.359 1 40.94 452 LYS A N 1
ATOM 3497 C CA . LYS A 1 452 ? -0.123 -23.609 25.797 1 40.94 452 LYS A CA 1
ATOM 3498 C C . LYS A 1 452 ? -0.045 -22.078 25.688 1 40.94 452 LYS A C 1
ATOM 3500 O O . LYS A 1 452 ? 0.938 -21.547 25.188 1 40.94 452 LYS A O 1
ATOM 3505 N N . GLY A 1 453 ? -1.073 -21.422 26.438 1 37.94 453 GLY A N 1
ATOM 3506 C CA . GLY A 1 453 ? -1.032 -19.984 26.641 1 37.94 453 GLY A CA 1
ATOM 3507 C C . GLY A 1 453 ? -1.026 -19.203 25.328 1 37.94 453 GLY A C 1
ATOM 3508 O O . GLY A 1 453 ? -0.712 -18.016 25.312 1 37.94 453 GLY A O 1
ATOM 3509 N N . VAL A 1 454 ? -0.731 -19.969 24.391 1 37.34 454 VAL A N 1
ATOM 3510 C CA . VAL A 1 454 ? -0.686 -19.188 23.172 1 37.34 454 VAL A CA 1
ATOM 3511 C C . VAL A 1 454 ? -2.104 -18.812 22.734 1 37.34 454 VAL A C 1
ATOM 3513 O O . VAL A 1 454 ? -3.051 -19.562 22.984 1 37.34 454 VAL A O 1
ATOM 3516 N N . GLY A 1 455 ? -2.621 -17.703 22.844 1 36.59 455 GLY A N 1
ATOM 3517 C CA . GLY A 1 455 ? -3.91 -17.266 22.344 1 36.59 455 GLY A CA 1
ATOM 3518 C C . GLY A 1 455 ? -4.566 -18.266 21.406 1 36.59 455 GLY A C 1
ATOM 3519 O O . GLY A 1 455 ? -4.18 -19.438 21.375 1 36.59 455 GLY A O 1
ATOM 3520 N N . VAL A 1 456 ? -5.574 -17.953 20.578 1 39 456 VAL A N 1
ATOM 3521 C CA . VAL A 1 456 ? -6.168 -18.875 19.625 1 39 456 VAL A CA 1
ATOM 3522 C C . VAL A 1 456 ? -5.078 -19.734 18.984 1 39 456 VAL A C 1
ATOM 3524 O O . VAL A 1 456 ? -4.234 -19.219 18.25 1 39 456 VAL A O 1
ATOM 3527 N N . SER A 1 457 ? -4.473 -20.531 19.75 1 38.22 457 SER A N 1
ATOM 3528 C CA . SER A 1 457 ? -3.543 -21.438 19.078 1 38.22 457 SER A CA 1
ATOM 3529 C C . SER A 1 457 ? -4.117 -21.953 17.766 1 38.22 457 SER A C 1
ATOM 3531 O O . SER A 1 457 ? -5.145 -22.641 17.75 1 38.22 457 SER A O 1
ATOM 3533 N N . ARG A 1 458 ? -4.258 -21.203 16.844 1 43.44 458 ARG A N 1
ATOM 3534 C CA . ARG A 1 458 ? -4.453 -21.688 15.477 1 43.44 458 ARG A CA 1
ATOM 3535 C C . ARG A 1 458 ? -3.801 -23.047 15.266 1 43.44 458 ARG A C 1
ATOM 3537 O O . ARG A 1 458 ? -3.598 -23.469 14.133 1 43.44 458 ARG A O 1
ATOM 3544 N N . ALA A 1 459 ? -3.193 -23.719 16.203 1 44.47 459 ALA A N 1
ATOM 3545 C CA . ALA A 1 459 ? -2.414 -24.953 16.219 1 44.47 459 ALA A CA 1
ATOM 3546 C C . ALA A 1 459 ? -3.174 -26.094 15.547 1 44.47 459 ALA A C 1
ATOM 3548 O O . ALA A 1 459 ? -2.564 -27.016 14.992 1 44.47 459 ALA A O 1
ATOM 3549 N N . SER A 1 460 ? -4.629 -26.172 15.773 1 51.38 460 SER A N 1
ATOM 3550 C CA . SER A 1 460 ? -4.988 -27.453 15.18 1 51.38 460 SER A CA 1
ATOM 3551 C C . SER A 1 460 ? -6.027 -27.281 14.078 1 51.38 460 SER A C 1
ATOM 3553 O O . SER A 1 460 ? -7.211 -27.078 14.352 1 51.38 460 SER A O 1
ATOM 3555 N N . PHE A 1 461 ? -5.496 -26.781 12.945 1 62.84 461 PHE A N 1
ATOM 3556 C CA . PHE A 1 461 ? -6.367 -26.781 11.773 1 62.84 461 PHE A CA 1
ATOM 3557 C C . PHE A 1 461 ? -6.703 -28.203 11.344 1 62.84 461 PHE A C 1
ATOM 3559 O O . PHE A 1 461 ? -5.824 -29.062 11.281 1 62.84 461 PHE A O 1
ATOM 3566 N N . SER A 1 462 ? -8.039 -28.516 11.5 1 71.38 462 SER A N 1
ATOM 3567 C CA . SER A 1 462 ? -8.484 -29.812 10.977 1 71.38 462 SER A CA 1
ATOM 3568 C C . SER A 1 462 ? -9.328 -29.641 9.719 1 71.38 462 SER A C 1
ATOM 3570 O O . SER A 1 462 ? -10.172 -28.75 9.656 1 71.38 462 SER A O 1
ATOM 3572 N N . LYS A 1 463 ? -8.992 -30.453 8.797 1 81.31 463 LYS A N 1
ATOM 3573 C CA . LYS A 1 463 ? -9.805 -30.453 7.582 1 81.31 463 LYS A CA 1
ATOM 3574 C C . LYS A 1 463 ? -11.18 -31.047 7.844 1 81.31 463 LYS A C 1
ATOM 3576 O O . LYS A 1 463 ? -11.312 -32.062 8.555 1 81.31 463 LYS A O 1
ATOM 3581 N N . LEU A 1 464 ? -12.141 -30.422 7.227 1 88.06 464 LEU A N 1
ATOM 3582 C CA . LEU A 1 464 ? -13.516 -30.906 7.344 1 88.06 464 LEU A CA 1
ATOM 3583 C C . LEU A 1 464 ? -14.031 -31.391 6 1 88.06 464 LEU A C 1
ATOM 3585 O O . LEU A 1 464 ? -13.867 -30.719 4.98 1 88.06 464 LEU A O 1
ATOM 3589 N N . THR A 1 465 ? -14.617 -32.531 6.062 1 89.19 465 THR A N 1
ATOM 3590 C CA . THR A 1 465 ? -15.391 -32.969 4.902 1 89.19 465 THR A CA 1
ATOM 3591 C C . THR A 1 465 ? -16.719 -32.219 4.824 1 89.19 465 THR A C 1
ATOM 3593 O O . THR A 1 465 ? -17.141 -31.609 5.809 1 89.19 465 THR A O 1
ATOM 3596 N N . GLU A 1 466 ? -17.281 -32.281 3.689 1 92.38 466 GLU A N 1
ATOM 3597 C CA . GLU A 1 466 ? -18.594 -31.672 3.549 1 92.38 466 GLU A CA 1
ATOM 3598 C C . GLU A 1 466 ? -19.594 -32.281 4.535 1 92.38 466 GLU A C 1
ATOM 3600 O O . GLU A 1 466 ? -20.406 -31.562 5.129 1 92.38 466 GLU A O 1
ATOM 3605 N N . ALA A 1 467 ? -19.516 -33.531 4.691 1 94 467 ALA A N 1
ATOM 3606 C CA . ALA A 1 467 ? -20.391 -34.25 5.629 1 94 467 ALA A CA 1
ATOM 3607 C C . ALA A 1 467 ? -20.219 -33.719 7.047 1 94 467 ALA A C 1
ATOM 3609 O O . ALA A 1 467 ? -21.188 -33.531 7.781 1 94 467 ALA A O 1
ATOM 3610 N N . ALA A 1 468 ? -18.969 -33.5 7.402 1 93.06 468 ALA A N 1
ATOM 3611 C CA . ALA A 1 468 ? -18.688 -32.969 8.742 1 93.06 468 ALA A CA 1
ATOM 3612 C C . ALA A 1 468 ? -19.234 -31.562 8.914 1 93.06 468 ALA A C 1
ATOM 3614 O O . ALA A 1 468 ? -19.719 -31.219 9.992 1 93.06 468 ALA A O 1
ATOM 3615 N N . CYS A 1 469 ? -19.094 -30.75 7.91 1 95.06 469 CYS A N 1
ATOM 3616 C CA . CYS A 1 469 ? -19.672 -29.406 7.941 1 95.06 469 CYS A CA 1
ATOM 3617 C C . CYS A 1 469 ? -21.188 -29.469 8.117 1 95.06 469 CYS A C 1
ATOM 3619 O O . CYS A 1 469 ? -21.734 -28.734 8.938 1 95.06 469 CYS A O 1
ATOM 3621 N N . LEU A 1 470 ? -21.781 -30.375 7.387 1 96.12 470 LEU A N 1
ATOM 3622 C CA . LEU A 1 470 ? -23.234 -30.516 7.457 1 96.12 470 LEU A CA 1
ATOM 3623 C C . LEU A 1 470 ? -23.672 -31.031 8.828 1 96.12 470 LEU A C 1
ATOM 3625 O O . LEU A 1 470 ? -24.719 -30.641 9.336 1 96.12 470 LEU A O 1
ATOM 3629 N N . GLU A 1 471 ? -22.891 -31.891 9.352 1 95.69 471 GLU A N 1
ATOM 3630 C CA . GLU A 1 471 ? -23.172 -32.344 10.703 1 95.69 471 GLU A CA 1
ATOM 3631 C C . GLU A 1 471 ? -23.172 -31.188 11.703 1 95.69 471 GLU A C 1
ATOM 3633 O O . GLU A 1 471 ? -24.062 -31.094 12.547 1 95.69 471 GLU A O 1
ATOM 3638 N N . ARG A 1 472 ? -22.219 -30.328 11.523 1 93.62 472 ARG A N 1
ATOM 3639 C CA . ARG A 1 472 ? -22.125 -29.156 12.383 1 93.62 472 ARG A CA 1
ATOM 3640 C C . ARG A 1 472 ? -23.344 -28.25 12.188 1 93.62 472 ARG A C 1
ATOM 3642 O O . ARG A 1 472 ? -23.734 -27.531 13.102 1 93.62 472 ARG A O 1
ATOM 3649 N N . TRP A 1 473 ? -23.875 -28.312 10.977 1 96.81 473 TRP A N 1
ATOM 3650 C CA . TRP A 1 473 ? -25.016 -27.469 10.633 1 96.81 473 TRP A CA 1
ATOM 3651 C C . TRP A 1 473 ? -26.312 -28.266 10.664 1 96.81 473 TRP A C 1
ATOM 3653 O O . TRP A 1 473 ? -27.25 -27.984 9.906 1 96.81 473 TRP A O 1
ATOM 3663 N N . GLU A 1 474 ? -26.328 -29.375 11.43 1 96.56 474 GLU A N 1
ATOM 3664 C CA . GLU A 1 474 ? -27.516 -30.203 11.641 1 96.56 474 GLU A CA 1
ATOM 3665 C C . GLU A 1 474 ? -28.094 -30.688 10.312 1 96.56 474 GLU A C 1
ATOM 3667 O O . GLU A 1 474 ? -29.297 -30.656 10.109 1 96.56 474 GLU A O 1
ATOM 3672 N N . GLN A 1 475 ? -27.25 -30.984 9.438 1 96.88 475 GLN A N 1
ATOM 3673 C CA . GLN A 1 475 ? -27.578 -31.531 8.133 1 96.88 475 GLN A CA 1
ATOM 3674 C C . GLN A 1 475 ? -28.391 -30.531 7.305 1 96.88 475 GLN A C 1
ATOM 3676 O O . GLN A 1 475 ? -29.266 -30.922 6.523 1 96.88 475 GLN A O 1
ATOM 3681 N N . ASP A 1 476 ? -28.25 -29.281 7.504 1 97.25 476 ASP A N 1
ATOM 3682 C CA . ASP A 1 476 ? -28.953 -28.219 6.809 1 97.25 476 ASP A CA 1
ATOM 3683 C C . ASP A 1 476 ? -28.344 -27.953 5.434 1 97.25 476 ASP A C 1
ATOM 3685 O O . ASP A 1 476 ? -27.609 -26.984 5.25 1 97.25 476 ASP A O 1
ATOM 3689 N N . THR A 1 477 ? -28.766 -28.672 4.398 1 97.5 477 THR A N 1
ATOM 3690 C CA . THR A 1 477 ? -28.234 -28.609 3.045 1 97.5 477 THR A CA 1
ATOM 3691 C C . THR A 1 477 ? -28.562 -27.266 2.398 1 97.5 477 THR A C 1
ATOM 3693 O O . THR A 1 477 ? -27.781 -26.734 1.61 1 97.5 477 THR A O 1
ATOM 3696 N N . ALA A 1 478 ? -29.656 -26.797 2.809 1 97.38 478 ALA A N 1
ATOM 3697 C CA . ALA A 1 478 ? -30.062 -25.516 2.248 1 97.38 478 ALA A CA 1
ATOM 3698 C C . ALA A 1 478 ? -29.141 -24.391 2.703 1 97.38 478 ALA A C 1
ATOM 3700 O O . ALA A 1 478 ? -28.734 -23.547 1.901 1 97.38 478 ALA A O 1
ATOM 3701 N N . ALA A 1 479 ? -28.781 -24.344 3.922 1 96.94 479 ALA A N 1
ATOM 3702 C CA . ALA A 1 479 ? -27.844 -23.359 4.445 1 96.94 479 ALA A CA 1
ATOM 3703 C C . ALA A 1 479 ? -26.469 -23.531 3.805 1 96.94 479 ALA A C 1
ATOM 3705 O O . ALA A 1 479 ? -25.797 -22.547 3.486 1 96.94 479 ALA A O 1
ATOM 3706 N N . TRP A 1 480 ? -26.109 -24.75 3.615 1 97.25 480 TRP A N 1
ATOM 3707 C CA . TRP A 1 480 ? -24.812 -25.047 3.004 1 97.25 480 TRP A CA 1
ATOM 3708 C C . TRP A 1 480 ? -24.734 -24.484 1.589 1 97.25 480 TRP A C 1
ATOM 3710 O O . TRP A 1 480 ? -23.766 -23.812 1.238 1 97.25 480 TRP A O 1
ATOM 3720 N N . GLU A 1 481 ? -25.766 -24.75 0.809 1 97.56 481 GLU A N 1
ATOM 3721 C CA . GLU A 1 481 ? -25.797 -24.281 -0.573 1 97.56 481 GLU A CA 1
ATOM 3722 C C . GLU A 1 481 ? -25.844 -22.75 -0.639 1 97.56 481 GLU A C 1
ATOM 3724 O O . GLU A 1 481 ? -25.172 -22.141 -1.474 1 97.56 481 GLU A O 1
ATOM 3729 N N . MET A 1 482 ? -26.547 -22.172 0.268 1 96.44 482 MET A N 1
ATOM 3730 C CA . MET A 1 482 ? -26.578 -20.719 0.333 1 96.44 482 MET A CA 1
ATOM 3731 C C . MET A 1 482 ? -25.203 -20.156 0.667 1 96.44 482 MET A C 1
ATOM 3733 O O . MET A 1 482 ? -24.781 -19.156 0.076 1 96.44 482 MET A O 1
ATOM 3737 N N . GLY A 1 483 ? -24.609 -20.766 1.653 1 97.12 483 GLY A N 1
ATOM 3738 C CA . GLY A 1 483 ? -23.266 -20.328 2.033 1 97.12 483 GLY A CA 1
ATOM 3739 C C . GLY A 1 483 ? -22.281 -20.375 0.887 1 97.12 483 GLY A C 1
ATOM 3740 O O . GLY A 1 483 ? -21.547 -19.406 0.66 1 97.12 483 GLY A O 1
ATOM 3741 N N . LYS A 1 484 ? -22.312 -21.422 0.149 1 97.38 484 LYS A N 1
ATOM 3742 C CA . LYS A 1 484 ? -21.422 -21.578 -1.003 1 97.38 484 LYS A CA 1
ATOM 3743 C C . LYS A 1 484 ? -21.719 -20.531 -2.066 1 97.38 484 LYS A C 1
ATOM 3745 O O . LYS A 1 484 ? -20.797 -19.922 -2.623 1 97.38 484 LYS A O 1
ATOM 3750 N N . GLU A 1 485 ? -22.906 -20.344 -2.262 1 97.38 485 GLU A N 1
ATOM 3751 C CA . GLU A 1 485 ? -23.328 -19.375 -3.258 1 97.38 485 GLU A CA 1
ATOM 3752 C C . GLU A 1 485 ? -22.875 -17.969 -2.865 1 97.38 485 GLU A C 1
ATOM 3754 O O . GLU A 1 485 ? -22.328 -17.234 -3.689 1 97.38 485 GLU A O 1
ATOM 3759 N N . LYS A 1 486 ? -23.109 -17.609 -1.653 1 96.69 486 LYS A N 1
ATOM 3760 C CA . LYS A 1 486 ? -22.719 -16.297 -1.16 1 96.69 486 LYS A CA 1
ATOM 3761 C C . LYS A 1 486 ? -21.203 -16.109 -1.246 1 96.69 486 LYS A C 1
ATOM 3763 O O . LYS A 1 486 ? -20.734 -15.07 -1.733 1 96.69 486 LYS A O 1
ATOM 3768 N N . ALA A 1 487 ? -20.5 -17.094 -0.776 1 98.31 487 ALA A N 1
ATOM 3769 C CA . ALA A 1 487 ? -19.047 -17.016 -0.823 1 98.31 487 ALA A CA 1
ATOM 3770 C C . ALA A 1 487 ? -18.547 -16.875 -2.26 1 98.31 487 ALA A C 1
ATOM 3772 O O . ALA A 1 487 ? -17.656 -16.062 -2.537 1 98.31 487 ALA A O 1
ATOM 3773 N N . THR A 1 488 ? -19.156 -17.578 -3.162 1 97.75 488 THR A N 1
ATOM 3774 C CA . THR A 1 488 ? -18.766 -17.531 -4.566 1 97.75 488 THR A CA 1
ATOM 3775 C C . THR A 1 488 ? -19.094 -16.156 -5.168 1 97.75 488 THR A C 1
ATOM 3777 O O . THR A 1 488 ? -18.297 -15.617 -5.938 1 97.75 488 THR A O 1
ATOM 3780 N N . LYS A 1 489 ? -20.188 -15.672 -4.773 1 95.69 489 LYS A N 1
ATOM 3781 C CA . LYS A 1 489 ? -20.594 -14.359 -5.266 1 95.69 489 LYS A CA 1
ATOM 3782 C C . LYS A 1 489 ? -19.641 -13.273 -4.766 1 95.69 489 LYS A C 1
ATOM 3784 O O . LYS A 1 489 ? -19.219 -12.406 -5.535 1 95.69 489 LYS A O 1
ATOM 3789 N N . ILE A 1 490 ? -19.328 -13.281 -3.523 1 96.75 490 ILE A N 1
ATOM 3790 C CA . ILE A 1 490 ? -18.359 -12.352 -2.961 1 96.75 490 ILE A CA 1
ATOM 3791 C C . ILE A 1 490 ? -17.016 -12.492 -3.684 1 96.75 490 ILE A C 1
ATOM 3793 O O . ILE A 1 490 ? -16.359 -11.5 -3.977 1 96.75 490 ILE A O 1
ATOM 3797 N N . GLY A 1 491 ? -16.688 -13.734 -3.982 1 96.81 491 GLY A N 1
ATOM 3798 C CA . GLY A 1 491 ? -15.445 -14.031 -4.672 1 96.81 491 GLY A CA 1
ATOM 3799 C C . GLY A 1 491 ? -15.312 -13.312 -6.008 1 96.81 491 GLY A C 1
ATOM 3800 O O . GLY A 1 491 ? -14.219 -12.914 -6.398 1 96.81 491 GLY A O 1
ATOM 3801 N N . GLN A 1 492 ? -16.438 -13.109 -6.723 1 94.5 492 GLN A N 1
ATOM 3802 C CA . GLN A 1 492 ? -16.391 -12.406 -8 1 94.5 492 GLN A CA 1
ATOM 3803 C C . GLN A 1 492 ? -15.852 -10.992 -7.836 1 94.5 492 GLN A C 1
ATOM 3805 O O . GLN A 1 492 ? -14.984 -10.547 -8.602 1 94.5 492 GLN A O 1
ATOM 3810 N N . LEU A 1 493 ? -16.344 -10.328 -6.832 1 93.88 493 LEU A N 1
ATOM 3811 C CA . LEU A 1 493 ? -15.898 -8.961 -6.547 1 93.88 493 LEU A CA 1
ATOM 3812 C C . LEU A 1 493 ? -14.43 -8.938 -6.152 1 93.88 493 LEU A C 1
ATOM 3814 O O . LEU A 1 493 ? -13.672 -8.078 -6.605 1 93.88 493 LEU A O 1
ATOM 3818 N N . LEU A 1 494 ? -14.07 -9.844 -5.34 1 96.38 494 LEU A N 1
ATOM 3819 C CA . LEU A 1 494 ? -12.703 -9.898 -4.828 1 96.38 494 LEU A CA 1
ATOM 3820 C C . LEU A 1 494 ? -11.711 -10.172 -5.953 1 96.38 494 LEU A C 1
ATOM 3822 O O . LEU A 1 494 ? -10.602 -9.633 -5.953 1 96.38 494 LEU A O 1
ATOM 3826 N N . LEU A 1 495 ? -12.117 -10.961 -6.918 1 94.38 495 LEU A N 1
ATOM 3827 C CA . LEU A 1 495 ? -11.281 -11.203 -8.086 1 94.38 495 LEU A CA 1
ATOM 3828 C C . LEU A 1 495 ? -11.141 -9.938 -8.93 1 94.38 495 LEU A C 1
ATOM 3830 O O . LEU A 1 495 ? -10.055 -9.625 -9.422 1 94.38 495 LEU A O 1
ATOM 3834 N N . ALA A 1 496 ? -12.195 -9.242 -9.023 1 92.81 496 ALA A N 1
ATOM 3835 C CA . ALA A 1 496 ? -12.148 -7.973 -9.734 1 92.81 496 ALA A CA 1
ATOM 3836 C C . ALA A 1 496 ? -11.242 -6.977 -9.016 1 92.81 496 ALA A C 1
ATOM 3838 O O . ALA A 1 496 ? -10.523 -6.203 -9.656 1 92.81 496 ALA A O 1
ATOM 3839 N N . TRP A 1 497 ? -11.32 -6.992 -7.723 1 96.38 497 TRP A N 1
ATOM 3840 C CA . TRP A 1 497 ? -10.461 -6.113 -6.934 1 96.38 497 TRP A CA 1
ATOM 3841 C C . TRP A 1 497 ? -8.992 -6.426 -7.18 1 96.38 497 TRP A C 1
ATOM 3843 O O . TRP A 1 497 ? -8.172 -5.512 -7.301 1 96.38 497 TRP A O 1
ATOM 3853 N N . LEU A 1 498 ? -8.672 -7.66 -7.277 1 95.75 498 LEU A N 1
ATOM 3854 C CA . LEU A 1 498 ? -7.293 -8.039 -7.566 1 95.75 498 LEU A CA 1
ATOM 3855 C C . LEU A 1 498 ? -6.867 -7.531 -8.945 1 95.75 498 LEU A C 1
ATOM 3857 O O . LEU A 1 498 ? -5.707 -7.168 -9.141 1 95.75 498 LEU A O 1
ATOM 3861 N N . LEU A 1 499 ? -7.766 -7.512 -9.852 1 94.69 499 LEU A N 1
ATOM 3862 C CA . LEU A 1 499 ? -7.484 -6.98 -11.18 1 94.69 499 LEU A CA 1
ATOM 3863 C C . LEU A 1 499 ? -7.168 -5.488 -11.117 1 94.69 499 LEU A C 1
ATOM 3865 O O . LEU A 1 499 ? -6.445 -4.969 -11.969 1 94.69 499 LEU A O 1
ATOM 3869 N N . ALA A 1 500 ? -7.707 -4.848 -10.141 1 96.06 500 ALA A N 1
ATOM 3870 C CA . ALA A 1 500 ? -7.41 -3.432 -9.945 1 96.06 500 ALA A CA 1
ATOM 3871 C C . ALA A 1 500 ? -5.992 -3.236 -9.414 1 96.06 500 ALA A C 1
ATOM 3873 O O . ALA A 1 500 ? -5.371 -2.199 -9.648 1 96.06 500 ALA A O 1
ATOM 3874 N N . THR A 1 501 ? -5.484 -4.23 -8.703 1 96.06 501 THR A N 1
ATOM 3875 C CA . THR A 1 501 ? -4.148 -4.129 -8.125 1 96.06 501 THR A CA 1
ATOM 3876 C C . THR A 1 501 ? -3.086 -4.539 -9.141 1 96.06 501 THR A C 1
ATOM 3878 O O . THR A 1 501 ? -1.902 -4.246 -8.961 1 96.06 501 THR A O 1
ATOM 3881 N N . GLU A 1 502 ? -3.479 -5.234 -10.086 1 95.19 502 GLU A N 1
ATOM 3882 C CA . GLU A 1 502 ? -2.648 -5.727 -11.18 1 95.19 502 GLU A CA 1
ATOM 3883 C C . GLU A 1 502 ? -3.486 -6.023 -12.414 1 95.19 502 GLU A C 1
ATOM 3885 O O . GLU A 1 502 ? -4.473 -6.762 -12.344 1 95.19 502 GLU A O 1
ATOM 3890 N N . HIS A 1 503 ? -3.041 -5.613 -13.523 1 94.25 503 HIS A N 1
ATOM 3891 C CA . HIS A 1 503 ? -3.842 -5.602 -14.742 1 94.25 503 HIS A CA 1
ATOM 3892 C C . HIS A 1 503 ? -4.07 -7.016 -15.266 1 94.25 503 HIS A C 1
ATOM 3894 O O . HIS A 1 503 ? -4.941 -7.242 -16.109 1 94.25 503 HIS A O 1
ATOM 3900 N N . GLN A 1 504 ? -3.295 -7.953 -14.812 1 90.88 504 GLN A N 1
ATOM 3901 C CA . GLN A 1 504 ? -3.459 -9.336 -15.242 1 90.88 504 GLN A CA 1
ATOM 3902 C C . GLN A 1 504 ? -4.156 -10.172 -14.18 1 90.88 504 GLN A C 1
ATOM 3904 O O . GLN A 1 504 ? -3.861 -10.039 -12.984 1 90.88 504 GLN A O 1
ATOM 3909 N N . PRO A 1 505 ? -5.035 -10.992 -14.648 1 90.56 505 PRO A N 1
ATOM 3910 C CA . PRO A 1 505 ? -5.633 -11.898 -13.656 1 90.56 505 PRO A CA 1
ATOM 3911 C C . PRO A 1 505 ? -4.602 -12.789 -12.969 1 90.56 505 PRO A C 1
ATOM 3913 O O . PRO A 1 505 ? -3.641 -13.227 -13.609 1 90.56 505 PRO A O 1
ATOM 3916 N N . VAL A 1 506 ? -4.816 -13.016 -11.781 1 90.94 506 VAL A N 1
ATOM 3917 C CA . VAL A 1 506 ? -3.977 -13.977 -11.07 1 90.94 506 VAL A CA 1
ATOM 3918 C C . VAL A 1 506 ? -4.195 -15.375 -11.625 1 90.94 506 VAL A C 1
ATOM 3920 O O . VAL A 1 506 ? -5.324 -15.75 -11.953 1 90.94 506 VAL A O 1
ATOM 3923 N N . PRO A 1 507 ? -3.113 -16.141 -11.664 1 89.12 507 PRO A N 1
ATOM 3924 C CA . PRO A 1 507 ? -3.318 -17.516 -12.125 1 89.12 507 PRO A CA 1
ATOM 3925 C C . PRO A 1 507 ? -4.164 -18.344 -11.156 1 89.12 507 PRO A C 1
ATOM 3927 O O . PRO A 1 507 ? -4.902 -19.234 -11.578 1 89.12 507 PRO A O 1
ATOM 3930 N N . MET A 1 508 ? -3.984 -18.047 -9.945 1 90.62 508 MET A N 1
ATOM 3931 C CA . MET A 1 508 ? -4.766 -18.703 -8.906 1 90.62 508 MET A CA 1
ATOM 3932 C C . MET A 1 508 ? -4.801 -17.844 -7.637 1 90.62 508 MET A C 1
ATOM 3934 O O . MET A 1 508 ? -3.836 -17.141 -7.328 1 90.62 508 MET A O 1
ATOM 3938 N N . ILE A 1 509 ? -5.902 -17.984 -6.949 1 92.81 509 ILE A N 1
ATOM 3939 C CA . ILE A 1 509 ? -6.016 -17.359 -5.633 1 92.81 509 ILE A CA 1
ATOM 3940 C C . ILE A 1 509 ? -6.961 -18.172 -4.754 1 92.81 509 ILE A C 1
ATOM 3942 O O . ILE A 1 509 ? -7.922 -18.766 -5.25 1 92.81 509 ILE A O 1
ATOM 3946 N N . ARG A 1 510 ? -6.566 -18.266 -3.551 1 93 510 ARG A N 1
ATOM 3947 C CA . ARG A 1 510 ? -7.473 -18.844 -2.564 1 93 510 ARG A CA 1
ATOM 3948 C C . ARG A 1 510 ? -8.141 -17.75 -1.729 1 93 510 ARG A C 1
ATOM 3950 O O . ARG A 1 510 ? -7.477 -16.828 -1.27 1 93 510 ARG A O 1
ATOM 3957 N N . LEU A 1 511 ? -9.43 -17.875 -1.571 1 95.5 511 LEU A N 1
ATOM 3958 C CA . LEU A 1 511 ? -10.203 -16.984 -0.714 1 95.5 511 LEU A CA 1
ATOM 3959 C C . LEU A 1 511 ? -10.789 -17.734 0.47 1 95.5 511 LEU A C 1
ATOM 3961 O O . LEU A 1 511 ? -11.453 -18.766 0.289 1 95.5 511 LEU A O 1
ATOM 3965 N N . ASP A 1 512 ? -10.523 -17.234 1.621 1 93.94 512 ASP A N 1
ATOM 3966 C CA . ASP A 1 512 ? -11.023 -17.875 2.836 1 93.94 512 ASP A CA 1
ATOM 3967 C C . ASP A 1 512 ? -12.227 -17.109 3.396 1 93.94 512 ASP A C 1
ATOM 3969 O O . ASP A 1 512 ? -12.203 -15.883 3.475 1 93.94 512 ASP A O 1
ATOM 3973 N N . PHE A 1 513 ? -13.211 -17.891 3.807 1 97 513 PHE A N 1
ATOM 3974 C CA . PHE A 1 513 ? -14.445 -17.312 4.332 1 97 513 PHE A CA 1
ATOM 3975 C C . PHE A 1 513 ? -14.781 -17.906 5.699 1 97 513 PHE A C 1
ATOM 3977 O O . PHE A 1 513 ? -14.672 -19.109 5.898 1 97 513 PHE A O 1
ATOM 3984 N N . MET A 1 514 ? -15.141 -17.062 6.562 1 96.38 514 MET A N 1
ATOM 3985 C CA . MET A 1 514 ? -15.734 -17.484 7.824 1 96.38 514 MET A CA 1
ATOM 3986 C C . MET A 1 514 ? -17.219 -17.766 7.66 1 96.38 514 MET A C 1
ATOM 3988 O O . MET A 1 514 ? -18 -16.844 7.414 1 96.38 514 MET A O 1
ATOM 3992 N N . MET A 1 515 ? -17.562 -19.016 7.922 1 96.69 515 MET A N 1
ATOM 3993 C CA . MET A 1 515 ? -18.938 -19.453 7.664 1 96.69 515 MET A CA 1
ATOM 3994 C C . MET A 1 515 ? -19.703 -19.641 8.969 1 96.69 515 MET A C 1
ATOM 3996 O O . MET A 1 515 ? -19.172 -20.156 9.945 1 96.69 515 MET A O 1
ATOM 4000 N N . ARG A 1 516 ? -20.984 -19.156 8.898 1 96.38 516 ARG A N 1
ATOM 4001 C CA . ARG A 1 516 ? -21.844 -19.328 10.062 1 96.38 516 ARG A CA 1
ATOM 4002 C C . ARG A 1 516 ? -23.281 -19.625 9.633 1 96.38 516 ARG A C 1
ATOM 4004 O O . ARG A 1 516 ? -23.844 -18.906 8.805 1 96.38 516 ARG A O 1
ATOM 4011 N N . ARG A 1 517 ? -23.766 -20.688 10.164 1 96.62 517 ARG A N 1
ATOM 4012 C CA . ARG A 1 517 ? -25.203 -20.906 10.047 1 96.62 517 ARG A CA 1
ATOM 4013 C C . ARG A 1 517 ? -25.969 -19.969 10.984 1 96.62 517 ARG A C 1
ATOM 4015 O O . ARG A 1 517 ? -25.766 -19.984 12.195 1 96.62 517 ARG A O 1
ATOM 4022 N N . THR A 1 518 ? -26.859 -19.203 10.453 1 95.19 518 THR A N 1
ATOM 4023 C CA . THR A 1 518 ? -27.516 -18.188 11.258 1 95.19 518 THR A CA 1
ATOM 4024 C C . THR A 1 518 ? -28.938 -18.609 11.602 1 95.19 518 THR A C 1
ATOM 4026 O O . THR A 1 518 ? -29.484 -18.219 12.641 1 95.19 518 THR A O 1
ATOM 4029 N N . ALA A 1 519 ? -29.641 -19.344 10.766 1 93.5 519 ALA A N 1
ATOM 4030 C CA . ALA A 1 519 ? -30.984 -19.906 10.883 1 93.5 519 ALA A CA 1
ATOM 4031 C C . ALA A 1 519 ? -31.172 -21.078 9.93 1 93.5 519 ALA A C 1
ATOM 4033 O O . ALA A 1 519 ? -30.312 -21.344 9.086 1 93.5 519 ALA A O 1
ATOM 4034 N N . PRO A 1 520 ? -32.281 -21.875 10.203 1 93.38 520 PRO A N 1
ATOM 4035 C CA . PRO A 1 520 ? -32.531 -22.938 9.227 1 93.38 520 PRO A CA 1
ATOM 4036 C C . PRO A 1 520 ? -32.562 -22.438 7.789 1 93.38 520 PRO A C 1
ATOM 4038 O O . PRO A 1 520 ? -33.344 -21.531 7.469 1 93.38 520 PRO A O 1
ATOM 4041 N N . GLY A 1 521 ? -31.734 -22.969 6.996 1 94.88 521 GLY A N 1
ATOM 4042 C CA . GLY A 1 521 ? -31.672 -22.609 5.586 1 94.88 521 GLY A CA 1
ATOM 4043 C C . GLY A 1 521 ? -30.875 -21.344 5.32 1 94.88 521 GLY A C 1
ATOM 4044 O O . GLY A 1 521 ? -30.797 -20.891 4.176 1 94.88 521 GLY A O 1
ATOM 4045 N N . HIS A 1 522 ? -30.312 -20.781 6.398 1 94.81 522 HIS A N 1
ATOM 4046 C CA . HIS A 1 522 ? -29.625 -19.516 6.242 1 94.81 522 HIS A CA 1
ATOM 4047 C C . HIS A 1 522 ? -28.188 -19.594 6.73 1 94.81 522 HIS A C 1
ATOM 4049 O O . HIS A 1 522 ? -27.906 -20.234 7.75 1 94.81 522 HIS A O 1
ATOM 4055 N N . ALA A 1 523 ? -27.328 -18.969 5.934 1 95.81 523 ALA A N 1
ATOM 4056 C CA . ALA A 1 523 ? -25.906 -18.922 6.285 1 95.81 523 ALA A CA 1
ATOM 4057 C C . ALA A 1 523 ? -25.312 -17.562 5.973 1 95.81 523 ALA A C 1
ATOM 4059 O O . ALA A 1 523 ? -25.828 -16.828 5.117 1 95.81 523 ALA A O 1
ATOM 4060 N N . ARG A 1 524 ? -24.359 -17.203 6.73 1 95.81 524 ARG A N 1
ATOM 4061 C CA . ARG A 1 524 ? -23.562 -16 6.512 1 95.81 524 ARG A CA 1
ATOM 4062 C C . ARG A 1 524 ? -22.125 -16.359 6.113 1 95.81 524 ARG A C 1
ATOM 4064 O O . ARG A 1 524 ? -21.531 -17.281 6.684 1 95.81 524 ARG A O 1
ATOM 4071 N N . ALA A 1 525 ? -21.703 -15.727 5.094 1 97.06 525 ALA A N 1
ATOM 4072 C CA . ALA A 1 525 ? -20.297 -15.812 4.668 1 97.06 525 ALA A CA 1
ATOM 4073 C C . ALA A 1 525 ? -19.594 -14.477 4.859 1 97.06 525 ALA A C 1
ATOM 4075 O O . ALA A 1 525 ? -20.031 -13.445 4.336 1 97.06 525 ALA A O 1
ATOM 4076 N N . VAL A 1 526 ? -18.516 -14.5 5.668 1 97.31 526 VAL A N 1
ATOM 4077 C CA . VAL A 1 526 ? -17.688 -13.32 5.883 1 97.31 526 VAL A CA 1
ATOM 4078 C C . VAL A 1 526 ? -16.297 -13.57 5.309 1 97.31 526 VAL A C 1
ATOM 4080 O O . VAL A 1 526 ? -15.648 -14.57 5.629 1 97.31 526 VAL A O 1
ATOM 4083 N N . PHE A 1 527 ? -15.875 -12.68 4.48 1 97.69 527 PHE A N 1
ATOM 4084 C CA . PHE A 1 527 ? -14.547 -12.812 3.893 1 97.69 527 PHE A CA 1
ATOM 4085 C C . PHE A 1 527 ? -13.469 -12.648 4.957 1 97.69 527 PHE A C 1
ATOM 4087 O O . PHE A 1 527 ? -13.562 -11.758 5.805 1 97.69 527 PHE A O 1
ATOM 4094 N N . GLY A 1 528 ? -12.469 -13.523 4.809 1 93.75 528 GLY A N 1
ATOM 4095 C CA . GLY A 1 528 ? -11.398 -13.5 5.793 1 93.75 528 GLY A CA 1
ATOM 4096 C C . GLY A 1 528 ? -10.062 -13.094 5.211 1 93.75 528 GLY A C 1
ATOM 4097 O O . GLY A 1 528 ? -9.477 -12.094 5.633 1 93.75 528 GLY A O 1
ATOM 4098 N N . GLU A 1 529 ? -9.719 -13.867 4.176 1 91.5 529 GLU A N 1
ATOM 4099 C CA . GLU A 1 529 ? -8.352 -13.617 3.75 1 91.5 529 GLU A CA 1
ATOM 4100 C C . GLU A 1 529 ? -8.148 -13.977 2.281 1 91.5 529 GLU A C 1
ATOM 4102 O O . GLU A 1 529 ? -8.727 -14.961 1.798 1 91.5 529 GLU A O 1
ATOM 4107 N N . TYR A 1 530 ? -7.32 -13.07 1.616 1 92.75 530 TYR A N 1
ATOM 4108 C CA . TYR A 1 530 ? -6.633 -13.523 0.413 1 92.75 530 TYR A CA 1
ATOM 4109 C C . TYR A 1 530 ? -5.445 -14.406 0.765 1 92.75 530 TYR A C 1
ATOM 4111 O O . TYR A 1 530 ? -4.617 -14.047 1.606 1 92.75 530 TYR A O 1
ATOM 4119 N N . CYS A 1 531 ? -5.434 -15.477 0.135 1 88.62 531 CYS A N 1
ATOM 4120 C CA . CYS A 1 531 ? -4.266 -16.328 0.317 1 88.62 531 CYS A CA 1
ATOM 4121 C C . CYS A 1 531 ? -3.502 -16.484 -0.991 1 88.62 531 CYS A C 1
ATOM 4123 O O . CYS A 1 531 ? -4.07 -16.922 -1.999 1 88.62 531 CYS A O 1
ATOM 4125 N N . GLU A 1 532 ? -2.271 -16.219 -0.914 1 82.44 532 GLU A N 1
ATOM 4126 C CA . GLU A 1 532 ? -1.438 -16.266 -2.111 1 82.44 532 GLU A CA 1
ATOM 4127 C C . GLU A 1 532 ? -1.243 -17.703 -2.584 1 82.44 532 GLU A C 1
ATOM 4129 O O . GLU A 1 532 ? -1.507 -18.656 -1.838 1 82.44 532 GLU A O 1
ATOM 4134 N N . MET A 1 533 ? -0.708 -17.828 -3.775 1 72.19 533 MET A N 1
ATOM 4135 C CA . MET A 1 533 ? -0.545 -19.125 -4.438 1 72.19 533 MET A CA 1
ATOM 4136 C C . MET A 1 533 ? 0.366 -20.047 -3.629 1 72.19 533 MET A C 1
ATOM 4138 O O . MET A 1 533 ? 0.195 -21.266 -3.641 1 72.19 533 MET A O 1
ATOM 4142 N N . GLY A 1 534 ? 1.279 -19.359 -3.002 1 63.22 534 GLY A N 1
ATOM 4143 C CA . GLY A 1 534 ? 2.254 -20.172 -2.279 1 63.22 534 GLY A CA 1
ATOM 4144 C C . GLY A 1 534 ? 1.671 -20.859 -1.064 1 63.22 534 GLY A C 1
ATOM 4145 O O . GLY A 1 534 ? 2.148 -21.922 -0.663 1 63.22 534 GLY A O 1
ATOM 4146 N N . ALA A 1 535 ? 0.496 -20.141 -0.734 1 59.38 535 ALA A N 1
ATOM 4147 C CA . ALA A 1 535 ? -0.096 -20.734 0.466 1 59.38 535 ALA A CA 1
ATOM 4148 C C . ALA A 1 535 ? -1.114 -21.812 0.105 1 59.38 535 ALA A C 1
ATOM 4150 O O . ALA A 1 535 ? -1.967 -21.609 -0.762 1 59.38 535 ALA A O 1
ATOM 4151 N N . CYS A 1 536 ? -1.051 -23.156 0.292 1 62.91 536 CYS A N 1
ATOM 4152 C CA . CYS A 1 536 ? -2.043 -24.234 0.302 1 62.91 536 CYS A CA 1
ATOM 4153 C C . CYS A 1 536 ? -2.018 -25.016 -1.009 1 62.91 536 CYS A C 1
ATOM 4155 O O . CYS A 1 536 ? -2.891 -25.844 -1.257 1 62.91 536 CYS A O 1
ATOM 4157 N N . CYS A 1 537 ? -1.021 -24.594 -1.887 1 62.16 537 CYS A N 1
ATOM 4158 C CA . CYS A 1 537 ? -1.096 -25.203 -3.209 1 62.16 537 CYS A CA 1
ATOM 4159 C C . CYS A 1 537 ? -0.933 -26.719 -3.117 1 62.16 537 CYS A C 1
ATOM 4161 O O . CYS A 1 537 ? -1.316 -27.453 -4.035 1 62.16 537 CYS A O 1
ATOM 4163 N N . LEU A 1 538 ? -0.543 -27.109 -2.023 1 66 538 LEU A N 1
ATOM 4164 C CA . LEU A 1 538 ? -0.315 -28.531 -1.873 1 66 538 LEU A CA 1
ATOM 4165 C C . LEU A 1 538 ? -1.401 -29.172 -1.012 1 66 538 LEU A C 1
ATOM 4167 O O . LEU A 1 538 ? -1.241 -30.297 -0.534 1 66 538 LEU A O 1
ATOM 4171 N N . GLY A 1 539 ? -2.49 -28.453 -0.895 1 65.69 539 GLY A N 1
ATOM 4172 C CA . GLY A 1 539 ? -3.471 -28.844 0.107 1 65.69 539 GLY A CA 1
ATOM 4173 C C . GLY A 1 539 ? -4.398 -29.953 -0.362 1 65.69 539 GLY A C 1
ATOM 4174 O O . GLY A 1 539 ? -5.09 -30.562 0.447 1 65.69 539 GLY A O 1
ATOM 4175 N N . TRP A 1 540 ? -4.48 -30.219 -1.669 1 73.19 540 TRP A N 1
ATOM 4176 C CA . TRP A 1 540 ? -5.332 -31.281 -2.207 1 73.19 540 TRP A CA 1
ATOM 4177 C C . TRP A 1 540 ? -4.66 -31.969 -3.393 1 73.19 540 TRP A C 1
ATOM 4179 O O . TRP A 1 540 ? -3.756 -31.406 -4.016 1 73.19 540 TRP A O 1
ATOM 4189 N N . LYS A 1 541 ? -5.035 -33.125 -3.676 1 77.5 541 LYS A N 1
ATOM 4190 C CA . LYS A 1 541 ? -4.336 -34.062 -4.574 1 77.5 541 LYS A CA 1
ATOM 4191 C C . LYS A 1 541 ? -4.18 -33.438 -5.965 1 77.5 541 LYS A C 1
ATOM 4193 O O . LYS A 1 541 ? -3.092 -33.469 -6.547 1 77.5 541 LYS A O 1
ATOM 4198 N N . GLU A 1 542 ? -5.223 -32.844 -6.535 1 83.62 542 GLU A N 1
ATOM 4199 C CA . GLU A 1 542 ? -5.191 -32.312 -7.887 1 83.62 542 GLU A CA 1
ATOM 4200 C C . GLU A 1 542 ? -4.738 -30.844 -7.879 1 83.62 542 GLU A C 1
ATOM 4202 O O . GLU A 1 542 ? -4.598 -30.234 -8.938 1 83.62 542 GLU A O 1
ATOM 4207 N N . GLY A 1 543 ? -4.449 -30.344 -6.727 1 84 543 GLY A N 1
ATOM 4208 C CA . GLY A 1 543 ? -4.066 -28.953 -6.574 1 84 543 GLY A CA 1
ATOM 4209 C C . GLY A 1 543 ? -2.779 -28.609 -7.293 1 84 543 GLY A C 1
ATOM 4210 O O . GLY A 1 543 ? -2.783 -27.797 -8.227 1 84 543 GLY A O 1
ATOM 4211 N N . PRO A 1 544 ? -1.728 -29.328 -6.992 1 83.75 544 PRO A N 1
ATOM 4212 C CA . PRO A 1 544 ? -0.427 -28.953 -7.551 1 83.75 544 PRO A CA 1
ATOM 4213 C C . PRO A 1 544 ? -0.407 -28.984 -9.078 1 83.75 544 PRO A C 1
ATOM 4215 O O . PRO A 1 544 ? -0.12 -27.969 -9.719 1 83.75 544 PRO A O 1
ATOM 4218 N N . PRO A 1 545 ? -0.811 -30.094 -9.734 1 86.5 545 PRO A N 1
ATOM 4219 C CA . PRO A 1 545 ? -0.763 -30.078 -11.195 1 86.5 545 PRO A CA 1
ATOM 4220 C C . PRO A 1 545 ? -1.657 -29 -11.797 1 86.5 545 PRO A C 1
ATOM 4222 O O . PRO A 1 545 ? -1.311 -28.406 -12.828 1 86.5 545 PRO A O 1
ATOM 4225 N N . THR A 1 546 ? -2.764 -28.75 -11.141 1 87.44 546 THR A N 1
ATOM 4226 C CA . THR A 1 546 ? -3.703 -27.75 -11.625 1 87.44 546 THR A CA 1
ATOM 4227 C C . THR A 1 546 ? -3.117 -26.344 -11.492 1 87.44 546 THR A C 1
ATOM 4229 O O . THR A 1 546 ? -3.133 -25.562 -12.445 1 87.44 546 THR A O 1
ATOM 4232 N N . ILE A 1 547 ? -2.607 -26.094 -10.398 1 87.06 547 ILE A N 1
ATOM 4233 C CA . ILE A 1 547 ? -2.104 -24.766 -10.07 1 87.06 547 ILE A CA 1
ATOM 4234 C C . ILE A 1 547 ? -0.817 -24.484 -10.844 1 87.06 547 ILE A C 1
ATOM 4236 O O . ILE A 1 547 ? -0.647 -23.406 -11.422 1 87.06 547 ILE A O 1
ATOM 4240 N N . TRP A 1 548 ? 0.038 -25.453 -10.922 1 89.94 548 TRP A N 1
ATOM 4241 C CA . TRP A 1 548 ? 1.299 -25.281 -11.641 1 89.94 548 TRP A CA 1
ATOM 4242 C C . TRP A 1 548 ? 1.058 -25.109 -13.133 1 89.94 548 TRP A C 1
ATOM 4244 O O . TRP A 1 548 ? 1.719 -24.297 -13.789 1 89.94 548 TRP A O 1
ATOM 4254 N N . ARG A 1 549 ? 0.146 -25.875 -13.641 1 89.5 549 ARG A N 1
ATOM 4255 C CA . ARG A 1 549 ? -0.214 -25.703 -15.047 1 89.5 549 ARG A CA 1
ATOM 4256 C C . ARG A 1 549 ? -0.694 -24.281 -15.328 1 89.5 549 ARG A C 1
ATOM 4258 O O . ARG A 1 549 ? -0.271 -23.656 -16.297 1 89.5 549 ARG A O 1
ATOM 4265 N N . ALA A 1 550 ? -1.523 -23.797 -14.484 1 88.44 550 ALA A N 1
ATOM 4266 C CA . ALA A 1 550 ? -2.049 -22.438 -14.664 1 88.44 550 ALA A CA 1
ATOM 4267 C C . ALA A 1 550 ? -0.931 -21.406 -14.594 1 88.44 550 ALA A C 1
ATOM 4269 O O . ALA A 1 550 ? -0.89 -20.469 -15.406 1 88.44 550 ALA A O 1
ATOM 4270 N N . ALA A 1 551 ? -0.039 -21.531 -13.672 1 89.88 551 ALA A N 1
ATOM 4271 C CA . ALA A 1 551 ? 1.076 -20.609 -13.5 1 89.88 551 ALA A CA 1
ATOM 4272 C C . ALA A 1 551 ? 1.996 -20.609 -14.719 1 89.88 551 ALA A C 1
ATOM 4274 O O . ALA A 1 551 ? 2.406 -19.562 -15.203 1 89.88 551 ALA A O 1
ATOM 4275 N N . LEU A 1 552 ? 2.262 -21.781 -15.203 1 91.88 552 L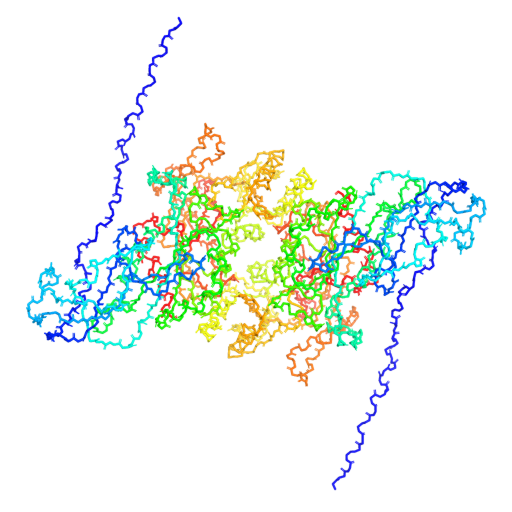EU A N 1
ATOM 4276 C CA . LEU A 1 552 ? 3.172 -21.922 -16.328 1 91.88 552 LEU A CA 1
ATOM 4277 C C . LEU A 1 552 ? 2.516 -21.438 -17.625 1 91.88 552 LEU A C 1
ATOM 4279 O O . LEU A 1 552 ? 3.16 -20.781 -18.438 1 91.88 552 LEU A O 1
ATOM 4283 N N . ASP A 1 553 ? 1.274 -21.75 -17.781 1 89.62 553 ASP A N 1
ATOM 4284 C CA . ASP A 1 553 ? 0.554 -21.281 -18.969 1 89.62 553 ASP A CA 1
ATOM 4285 C C . ASP A 1 553 ? 0.581 -19.766 -19.062 1 89.62 553 ASP A C 1
ATOM 4287 O O . ASP A 1 553 ? 0.716 -19.203 -20.141 1 89.62 553 ASP A O 1
ATOM 4291 N N . ALA A 1 554 ? 0.477 -19.188 -17.953 1 86.69 554 ALA A N 1
ATOM 4292 C CA . ALA A 1 554 ? 0.483 -17.719 -17.906 1 86.69 554 ALA A CA 1
ATOM 4293 C C . ALA A 1 554 ? 1.833 -17.172 -18.359 1 86.69 554 ALA A C 1
ATOM 4295 O O . ALA A 1 554 ? 1.908 -16.062 -18.891 1 86.69 554 ALA A O 1
ATOM 4296 N N . GLN A 1 555 ? 2.871 -17.891 -18.172 1 88.19 555 GLN A N 1
ATOM 4297 C CA . GLN A 1 555 ? 4.215 -17.453 -18.531 1 88.19 555 GLN A CA 1
ATOM 4298 C C . GLN A 1 555 ? 4.512 -17.719 -20 1 88.19 555 GLN A C 1
ATOM 4300 O O . GLN A 1 555 ? 5.41 -17.109 -20.594 1 88.19 555 GLN A O 1
ATOM 4305 N N . LEU A 1 556 ? 3.824 -18.641 -20.609 1 87.25 556 LEU A N 1
ATOM 4306 C CA . LEU A 1 556 ? 4.117 -19.062 -21.969 1 87.25 556 LEU A CA 1
ATOM 4307 C C . LEU A 1 556 ? 3.281 -18.281 -22.984 1 87.25 556 LEU A C 1
ATOM 4309 O O . LEU A 1 556 ? 3.48 -18.422 -24.188 1 87.25 556 LEU A O 1
ATOM 4313 N N . ARG A 1 557 ? 2.424 -17.469 -22.484 1 76.44 557 ARG A N 1
ATOM 4314 C CA . ARG A 1 557 ? 1.634 -16.609 -23.359 1 76.44 557 ARG A CA 1
ATOM 4315 C C . ARG A 1 557 ? 2.332 -15.273 -23.594 1 76.44 557 ARG A C 1
ATOM 4317 O O . ARG A 1 557 ? 2.893 -14.688 -22.672 1 76.44 557 ARG A O 1
ATOM 4324 N N . MET B 1 1 ? 6.871 39.938 -52.281 1 20.62 1 MET B N 1
ATOM 4325 C CA . MET B 1 1 ? 6.648 38.906 -51.25 1 20.62 1 MET B CA 1
ATOM 4326 C C . MET B 1 1 ? 6.504 39.562 -49.875 1 20.62 1 MET B C 1
ATOM 4328 O O . MET B 1 1 ? 7.438 40.188 -49.375 1 20.62 1 MET B O 1
ATOM 4332 N N . PRO B 1 2 ? 5.422 40 -49.438 1 19.8 2 PRO B N 1
ATOM 4333 C CA . PRO B 1 2 ? 5.355 41.188 -48.562 1 19.8 2 PRO B CA 1
ATOM 4334 C C . PRO B 1 2 ? 5.793 40.875 -47.125 1 19.8 2 PRO B C 1
ATOM 4336 O O . PRO B 1 2 ? 5.773 39.719 -46.688 1 19.8 2 PRO B O 1
ATOM 4339 N N . ASP B 1 3 ? 6.562 41.781 -46.531 1 18.73 3 ASP B N 1
ATOM 4340 C CA . ASP B 1 3 ? 7.32 41.938 -45.281 1 18.73 3 ASP B CA 1
ATOM 4341 C C . ASP B 1 3 ? 6.426 41.719 -44.062 1 18.73 3 ASP B C 1
ATOM 4343 O O . ASP B 1 3 ? 5.453 42.469 -43.875 1 18.73 3 ASP B O 1
ATOM 4347 N N . ALA B 1 4 ? 6.137 40.438 -43.875 1 24.2 4 ALA B N 1
ATOM 4348 C CA . ALA B 1 4 ? 5.145 40.031 -42.875 1 24.2 4 ALA B CA 1
ATOM 4349 C C . ALA B 1 4 ? 5.348 40.812 -41.562 1 24.2 4 ALA B C 1
ATOM 4351 O O . ALA B 1 4 ? 6.469 40.875 -41.062 1 24.2 4 ALA B O 1
ATOM 4352 N N . GLY B 1 5 ? 4.668 41.844 -41.375 1 19.61 5 GLY B N 1
ATOM 4353 C CA . GLY B 1 5 ? 4.762 42.906 -40.344 1 19.61 5 GLY B CA 1
ATOM 4354 C C . GLY B 1 5 ? 4.938 42.375 -38.938 1 19.61 5 GLY B C 1
ATOM 4355 O O . GLY B 1 5 ? 4.676 41.188 -38.688 1 19.61 5 GLY B O 1
ATOM 4356 N N . PRO B 1 6 ? 5.691 43.031 -38.125 1 23.22 6 PRO B N 1
ATOM 4357 C CA . PRO B 1 6 ? 6.305 42.656 -36.875 1 23.22 6 PRO B CA 1
ATOM 4358 C C . PRO B 1 6 ? 5.277 42.219 -35.812 1 23.22 6 PRO B C 1
ATOM 4360 O O . PRO B 1 6 ? 4.156 42.75 -35.812 1 23.22 6 PRO B O 1
ATOM 4363 N N . PRO B 1 7 ? 5.207 41 -35.438 1 21.3 7 PRO B N 1
ATOM 4364 C CA . PRO B 1 7 ? 4.121 40.406 -34.656 1 21.3 7 PRO B CA 1
ATOM 4365 C C . PRO B 1 7 ? 3.822 41.219 -33.375 1 21.3 7 PRO B C 1
ATOM 4367 O O . PRO B 1 7 ? 4.719 41.875 -32.844 1 21.3 7 PRO B O 1
ATOM 4370 N N . ALA B 1 8 ? 2.686 41.844 -33.25 1 19.89 8 ALA B N 1
ATOM 4371 C CA . ALA B 1 8 ? 2.182 42.781 -32.281 1 19.89 8 ALA B CA 1
ATOM 4372 C C . ALA B 1 8 ? 2.656 42.406 -30.875 1 19.89 8 ALA B C 1
ATOM 4374 O O . ALA B 1 8 ? 2.828 41.219 -30.562 1 19.89 8 ALA B O 1
ATOM 4375 N N . SER B 1 9 ? 3.246 43.312 -30.219 1 18.98 9 SER B N 1
ATOM 4376 C CA . SER B 1 9 ? 3.982 43.375 -28.969 1 18.98 9 SER B CA 1
ATOM 4377 C C . SER B 1 9 ? 3.119 42.906 -27.797 1 18.98 9 SER B C 1
ATOM 4379 O O . SER B 1 9 ? 1.936 43.25 -27.719 1 18.98 9 SER B O 1
ATOM 4381 N N . TYR B 1 10 ? 3.348 41.75 -27.328 1 19.77 10 TYR B N 1
ATOM 4382 C CA . TYR B 1 10 ? 2.771 40.969 -26.25 1 19.77 10 TYR B CA 1
ATOM 4383 C C . TYR B 1 10 ? 2.611 41.781 -24.984 1 19.77 10 TYR B C 1
ATOM 4385 O O . TYR B 1 10 ? 2.484 41.219 -23.891 1 19.77 10 TYR B O 1
ATOM 4393 N N . GLU B 1 11 ? 2.654 43.219 -25 1 19.95 11 GLU B N 1
ATOM 4394 C CA . GLU B 1 11 ? 2.672 44.125 -23.859 1 19.95 11 GLU B CA 1
ATOM 4395 C C . GLU B 1 11 ? 1.331 44.125 -23.125 1 19.95 11 GLU B C 1
ATOM 4397 O O . GLU B 1 11 ? 1.282 44.25 -21.906 1 19.95 11 GLU B O 1
ATOM 4402 N N . ALA B 1 12 ? 0.271 44.312 -23.766 1 20.97 12 ALA B N 1
ATOM 4403 C CA . ALA B 1 12 ? -0.92 44.875 -23.156 1 20.97 12 ALA B CA 1
ATOM 4404 C C . ALA B 1 12 ? -1.553 43.938 -22.156 1 20.97 12 ALA B C 1
ATOM 4406 O O . ALA B 1 12 ? -2.238 44.375 -21.219 1 20.97 12 ALA B O 1
ATOM 4407 N N . ALA B 1 13 ? -1.695 42.75 -22.578 1 20.19 13 ALA B N 1
ATOM 4408 C CA . ALA B 1 13 ? -2.705 41.969 -21.859 1 20.19 13 ALA B CA 1
ATOM 4409 C C . ALA B 1 13 ? -2.266 41.688 -20.422 1 20.19 13 ALA B C 1
ATOM 4411 O O . ALA B 1 13 ? -2.926 40.938 -19.703 1 20.19 13 ALA B O 1
ATOM 4412 N N . ALA B 1 14 ? -1.112 42.094 -19.938 1 22.25 14 ALA B N 1
ATOM 4413 C CA . ALA B 1 14 ? -0.506 42 -18.609 1 22.25 14 ALA B CA 1
ATOM 4414 C C . ALA B 1 14 ? -1.307 42.812 -17.594 1 22.25 14 ALA B C 1
ATOM 4416 O O . ALA B 1 14 ? -0.97 42.812 -16.406 1 22.25 14 ALA B O 1
ATOM 4417 N N . ALA B 1 15 ? -2.117 43.75 -17.922 1 22.91 15 ALA B N 1
ATOM 4418 C CA . ALA B 1 15 ? -2.598 44.812 -17.016 1 22.91 15 ALA B CA 1
ATOM 4419 C C . ALA B 1 15 ? -3.596 44.219 -16.016 1 22.91 15 ALA B C 1
ATOM 4421 O O . ALA B 1 15 ? -3.746 44.781 -14.914 1 22.91 15 ALA B O 1
ATOM 4422 N N . GLY B 1 16 ? -4.492 43.5 -16.5 1 19.91 16 GLY B N 1
ATOM 4423 C CA . GLY B 1 16 ? -5.641 43.344 -15.609 1 19.91 16 GLY B CA 1
ATOM 4424 C C . GLY B 1 16 ? -5.367 42.438 -14.43 1 19.91 16 GLY B C 1
ATOM 4425 O O . GLY B 1 16 ? -6.281 42.094 -13.672 1 19.91 16 GLY B O 1
ATOM 4426 N N . TYR B 1 17 ? -4.355 41.656 -14.695 1 23.77 17 TYR B N 1
ATOM 4427 C CA . TYR B 1 17 ? -4.078 40.75 -13.57 1 23.77 17 TYR B CA 1
ATOM 4428 C C . TYR B 1 17 ? -3.645 41.562 -12.344 1 23.77 17 TYR B C 1
ATOM 4430 O O . TYR B 1 17 ? -2.51 42.031 -12.273 1 23.77 17 TYR B O 1
ATOM 4438 N N . GLY B 1 18 ? -4.426 42.5 -11.836 1 20.38 18 GLY B N 1
ATOM 4439 C CA . GLY B 1 18 ? -3.893 43.188 -10.664 1 20.38 18 GLY B CA 1
ATOM 4440 C C . GLY B 1 18 ? -3.123 42.25 -9.742 1 20.38 18 GLY B C 1
ATOM 4441 O O . GLY B 1 18 ? -3.615 41.188 -9.375 1 20.38 18 GLY B O 1
ATOM 4442 N N . GLY B 1 19 ? -1.97 41.969 -10.102 1 24.09 19 GLY B N 1
ATOM 4443 C CA . GLY B 1 19 ? -0.91 41.281 -9.367 1 24.09 19 GLY B CA 1
ATOM 4444 C C . GLY B 1 19 ? -1.09 41.375 -7.859 1 24.09 19 GLY B C 1
ATOM 4445 O O . GLY B 1 19 ? -0.832 42.406 -7.254 1 24.09 19 GLY B O 1
ATOM 4446 N N . ASN B 1 20 ? -2.359 41 -7.426 1 21.25 20 ASN B N 1
ATOM 4447 C CA . ASN B 1 20 ? -2.324 41.156 -5.977 1 21.25 20 ASN B CA 1
ATOM 4448 C C . ASN B 1 20 ? -1.078 40.531 -5.363 1 21.25 20 ASN B C 1
ATOM 4450 O O . ASN B 1 20 ? -0.905 39.312 -5.414 1 21.25 20 ASN B O 1
ATOM 4454 N N . SER B 1 21 ? 0.053 41 -5.707 1 22.83 21 SER B N 1
ATOM 4455 C CA . SER B 1 21 ? 1.257 40.781 -4.914 1 22.83 21 SER B CA 1
ATOM 4456 C C . SER B 1 21 ? 0.909 40.375 -3.484 1 22.83 21 SER B C 1
ATOM 4458 O O . SER B 1 21 ? 0.339 41.156 -2.729 1 22.83 21 SER B O 1
ATOM 4460 N N . VAL B 1 22 ? 0.347 39.188 -3.453 1 25.55 22 VAL B N 1
ATOM 4461 C CA . VAL B 1 22 ? 0.267 38.875 -2.035 1 25.55 22 VAL B CA 1
ATOM 4462 C C . VAL B 1 22 ? 1.538 39.344 -1.325 1 25.55 22 VAL B C 1
ATOM 4464 O O . VAL B 1 22 ? 2.623 38.812 -1.568 1 25.55 22 VAL B O 1
ATOM 4467 N N . LYS B 1 23 ? 1.733 40.562 -1.248 1 28.03 23 LYS B N 1
ATOM 4468 C CA . LYS B 1 23 ? 2.713 41.125 -0.324 1 28.03 23 LYS B CA 1
ATOM 4469 C C . LYS B 1 23 ? 2.922 40.219 0.882 1 28.03 23 LYS B C 1
ATOM 4471 O O . LYS B 1 23 ? 1.982 39.562 1.347 1 28.03 23 LYS B O 1
ATOM 4476 N N . ARG B 1 24 ? 4.102 39.75 0.97 1 27.11 24 ARG B N 1
ATOM 4477 C CA . ARG B 1 24 ? 4.527 39.125 2.221 1 27.11 24 ARG B CA 1
ATOM 4478 C C . ARG B 1 24 ? 3.738 39.688 3.402 1 27.11 24 ARG B C 1
ATOM 4480 O O . ARG B 1 24 ? 3.658 40.906 3.59 1 27.11 24 ARG B O 1
ATOM 4487 N N . PRO B 1 25 ? 2.52 39.094 3.602 1 27.47 25 PRO B N 1
ATOM 4488 C CA . PRO B 1 25 ? 2.029 39.844 4.758 1 27.47 25 PRO B CA 1
ATOM 4489 C C . PRO B 1 25 ? 3.158 40.406 5.625 1 27.47 25 PRO B C 1
ATOM 4491 O O . PRO B 1 25 ? 4.113 39.688 5.93 1 27.47 25 PRO B O 1
ATOM 4494 N N . HIS B 1 26 ? 3.582 41.531 5.422 1 22.62 26 HIS B N 1
ATOM 4495 C CA . HIS B 1 26 ? 4.371 42.156 6.477 1 22.62 26 HIS B CA 1
ATOM 4496 C C . HIS B 1 26 ? 3.861 41.75 7.859 1 22.62 26 HIS B C 1
ATOM 4498 O O . HIS B 1 26 ? 2.695 41.406 8.016 1 22.62 26 HIS B O 1
ATOM 4504 N N . SER B 1 27 ? 4.742 41.406 8.82 1 24.36 27 SER B N 1
ATOM 4505 C CA . SER B 1 27 ? 4.383 41.219 10.227 1 24.36 27 SER B CA 1
ATOM 4506 C C . SER B 1 27 ? 3.174 42.062 10.609 1 24.36 27 SER B C 1
ATOM 4508 O O . SER B 1 27 ? 3.18 43.281 10.43 1 24.36 27 SER B O 1
ATOM 4510 N N . PRO B 1 28 ? 1.897 41.656 10.18 1 28.44 28 PRO B N 1
ATOM 4511 C CA . PRO B 1 28 ? 0.96 42.625 10.773 1 28.44 28 PRO B CA 1
ATOM 4512 C C . PRO B 1 28 ? 1.533 43.312 12 1 28.44 28 PRO B C 1
ATOM 4514 O O . PRO B 1 28 ? 2.43 42.781 12.656 1 28.44 28 PRO B O 1
ATOM 4517 N N . SER B 1 29 ? 1.443 44.531 11.969 1 27.33 29 SER B N 1
ATOM 4518 C CA . SER B 1 29 ? 1.675 45.188 13.25 1 27.33 29 SER B CA 1
ATOM 4519 C C . SER B 1 29 ? 1.004 44.438 14.391 1 27.33 29 SER B C 1
ATOM 4521 O O . SER B 1 29 ? -0.059 43.844 14.211 1 27.33 29 SER B O 1
ATOM 4523 N N . ARG B 1 30 ? 1.664 44.094 15.453 1 33.19 30 ARG B N 1
ATOM 4524 C CA . ARG B 1 30 ? 1.32 43.625 16.797 1 33.19 30 ARG B CA 1
ATOM 4525 C C . ARG B 1 30 ? -0.074 44.094 17.203 1 33.19 30 ARG B C 1
ATOM 4527 O O . ARG B 1 30 ? -0.274 44.562 18.312 1 33.19 30 ARG B O 1
ATOM 4534 N N . ASP B 1 31 ? -0.954 44.312 16.328 1 30.86 31 ASP B N 1
ATOM 4535 C CA . ASP B 1 31 ? -2.125 44.875 17 1 30.86 31 ASP B CA 1
ATOM 4536 C C . ASP B 1 31 ? -2.797 43.844 17.891 1 30.86 31 ASP B C 1
ATOM 4538 O O . ASP B 1 31 ? -3.225 44.156 19 1 30.86 31 ASP B O 1
ATOM 4542 N N . GLY B 1 32 ? -3.629 42.781 17.297 1 31.83 32 GLY B N 1
ATOM 4543 C CA . GLY B 1 32 ? -4.301 41.969 18.297 1 31.83 32 GLY B CA 1
ATOM 4544 C C . GLY B 1 32 ? -3.352 41.062 19.062 1 31.83 32 GLY B C 1
ATOM 4545 O O . GLY B 1 32 ? -3.316 39.875 18.844 1 31.83 32 GLY B O 1
ATOM 4546 N N . SER B 1 33 ? -2.191 41.281 19.172 1 31.97 33 SER B N 1
ATOM 4547 C CA . SER B 1 33 ? -1.086 40.688 19.906 1 31.97 33 SER B CA 1
ATOM 4548 C C . SER B 1 33 ? -1.547 40.156 21.266 1 31.97 33 SER B C 1
ATOM 4550 O O . SER B 1 33 ? -2.1 40.906 22.078 1 31.97 33 SER B O 1
ATOM 4552 N N . ALA B 1 34 ? -2.057 39.031 21.328 1 38.72 34 ALA B N 1
ATOM 4553 C CA . ALA B 1 34 ? -1.955 38.594 22.719 1 38.72 34 ALA B CA 1
ATOM 4554 C C . ALA B 1 34 ? -0.708 39.156 23.391 1 38.72 34 ALA B C 1
ATOM 4556 O O . ALA B 1 34 ? 0.411 38.938 22.922 1 38.72 34 ALA B O 1
ATOM 4557 N N . ALA B 1 35 ? -0.903 40.25 23.938 1 41.78 35 ALA B N 1
ATOM 4558 C CA . ALA B 1 35 ? 0.087 41 24.688 1 41.78 35 ALA B CA 1
ATOM 4559 C C . ALA B 1 35 ? 0.946 40.094 25.562 1 41.78 35 ALA B C 1
ATOM 4561 O O . ALA B 1 35 ? 0.44 39.438 26.469 1 41.78 35 ALA B O 1
ATOM 4562 N N . VAL B 1 36 ? 1.82 39.344 24.828 1 46.41 36 VAL B N 1
ATOM 4563 C CA . VAL B 1 36 ? 2.838 38.781 25.703 1 46.41 36 VAL B CA 1
ATOM 4564 C C . VAL B 1 36 ? 3.076 39.719 26.891 1 46.41 36 VAL B C 1
ATOM 4566 O O . VAL B 1 36 ? 3.369 40.875 26.703 1 46.41 36 VAL B O 1
ATOM 4569 N N . SER B 1 37 ? 2.059 39.625 27.75 1 47.97 37 SER B N 1
ATOM 4570 C CA . SER B 1 37 ? 2.348 40.438 28.938 1 47.97 37 SER B CA 1
ATOM 4571 C C . SER B 1 37 ? 3.771 40.188 29.438 1 47.97 37 SER B C 1
ATOM 4573 O O . SER B 1 37 ? 4.16 39.062 29.719 1 47.97 37 SER B O 1
ATOM 4575 N N . ALA B 1 38 ? 4.719 40.906 28.844 1 53.03 38 ALA B N 1
ATOM 4576 C CA . ALA B 1 38 ? 6.117 40.906 29.266 1 53.03 38 ALA B CA 1
ATOM 4577 C C . ALA B 1 38 ? 6.238 41.219 30.766 1 53.03 38 ALA B C 1
ATOM 4579 O O . ALA B 1 38 ? 6.359 42.375 31.172 1 53.03 38 ALA B O 1
ATOM 4580 N N . ALA B 1 39 ? 5.48 40.5 31.516 1 55.5 39 ALA B N 1
ATOM 4581 C CA . ALA B 1 39 ? 5.836 40.781 32.906 1 55.5 39 ALA B CA 1
ATOM 4582 C C . ALA B 1 39 ? 7.312 40.531 33.156 1 55.5 39 ALA B C 1
ATOM 4584 O O . ALA B 1 39 ? 7.734 39.375 33.25 1 55.5 39 ALA B O 1
ATOM 4585 N N . VAL B 1 40 ? 8.109 41.469 32.688 1 68.38 40 VAL B N 1
ATOM 4586 C CA . VAL B 1 40 ? 9.531 41.406 33.031 1 68.38 40 VAL B CA 1
ATOM 4587 C C . VAL B 1 40 ? 9.789 42 34.375 1 68.38 40 VAL B C 1
ATOM 4589 O O . VAL B 1 40 ? 9.289 43.094 34.688 1 68.38 40 VAL B O 1
ATOM 4592 N N . ALA B 1 41 ? 10.164 41.219 35.281 1 78.06 41 ALA B N 1
ATOM 4593 C CA . ALA B 1 41 ? 10.57 41.75 36.594 1 78.06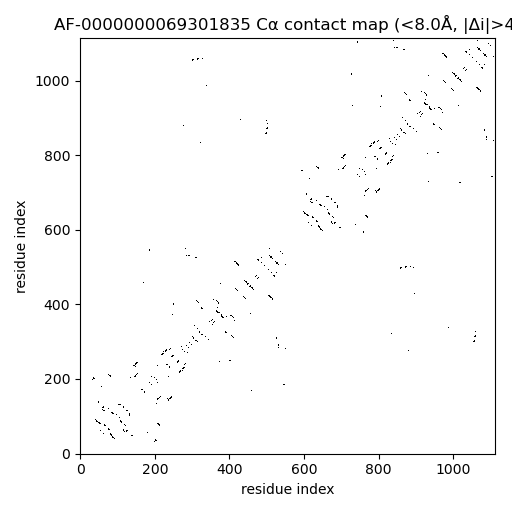 41 ALA B CA 1
ATOM 4594 C C . ALA B 1 41 ? 11.812 42.625 36.469 1 78.06 41 ALA B C 1
ATOM 4596 O O . ALA B 1 41 ? 12.414 42.719 35.406 1 78.06 41 ALA B O 1
ATOM 4597 N N . ALA B 1 42 ? 12 43.375 37.594 1 87.31 42 ALA B N 1
ATOM 4598 C CA . ALA B 1 42 ? 13.258 44.094 37.625 1 87.31 42 ALA B CA 1
ATOM 4599 C C . ALA B 1 42 ? 14.453 43.156 37.5 1 87.31 42 ALA B C 1
ATOM 4601 O O . ALA B 1 42 ? 14.438 42.062 38.062 1 87.31 42 ALA B O 1
ATOM 4602 N N . LEU B 1 43 ? 15.312 43.688 36.656 1 93.25 43 LEU B N 1
ATOM 4603 C CA . LEU B 1 43 ? 16.5 42.875 36.438 1 93.25 43 LEU B CA 1
ATOM 4604 C C . LEU B 1 43 ? 17.766 43.625 36.844 1 93.25 43 LEU B C 1
ATOM 4606 O O . LEU B 1 43 ? 17.844 44.844 36.688 1 93.25 43 LEU B O 1
ATOM 4610 N N . THR B 1 44 ? 18.703 42.844 37.344 1 94.69 44 THR B N 1
ATOM 4611 C CA . THR B 1 44 ? 19.984 43.438 37.719 1 94.69 44 THR B CA 1
ATOM 4612 C C . THR B 1 44 ? 21.094 42.938 36.812 1 94.69 44 THR B C 1
ATOM 4614 O O . THR B 1 44 ? 21 41.875 36.219 1 94.69 44 THR B O 1
ATOM 4617 N N . THR B 1 45 ? 22.109 43.812 36.719 1 95.06 45 THR B N 1
ATOM 4618 C CA . THR B 1 45 ? 23.266 43.469 35.906 1 95.06 45 THR B CA 1
ATOM 4619 C C . THR B 1 45 ? 23.875 42.156 36.344 1 95.06 45 THR B C 1
ATOM 4621 O O . THR B 1 45 ? 24.078 41.938 37.562 1 95.06 45 THR B O 1
ATOM 4624 N N . GLY B 1 46 ? 24.172 41.281 35.375 1 94.69 46 GLY B N 1
ATOM 4625 C CA . GLY B 1 46 ? 24.812 40 35.688 1 94.69 46 GLY B CA 1
ATOM 4626 C C . GLY B 1 46 ? 23.812 38.906 36 1 94.69 46 GLY B C 1
ATOM 4627 O O . GLY B 1 46 ? 24.188 37.719 36.094 1 94.69 46 GLY B O 1
ATOM 4628 N N . GLN B 1 47 ? 22.594 39.312 36.156 1 95.19 47 GLN B N 1
ATOM 4629 C CA . GLN B 1 47 ? 21.562 38.312 36.469 1 95.19 47 GLN B CA 1
ATOM 4630 C C . GLN B 1 47 ? 21.406 37.312 35.312 1 95.19 47 GLN B C 1
ATOM 4632 O O . GLN B 1 47 ? 21.344 37.719 34.156 1 95.19 47 GLN B O 1
ATOM 4637 N N . GLN B 1 48 ? 21.391 36.031 35.719 1 95.25 48 GLN B N 1
ATOM 4638 C CA . GLN B 1 48 ? 21.109 35 34.719 1 95.25 48 GLN B CA 1
ATOM 4639 C C . GLN B 1 48 ? 19.625 34.938 34.375 1 95.25 48 GLN B C 1
ATOM 4641 O O . GLN B 1 48 ? 18.766 34.969 35.281 1 95.25 48 GLN B O 1
ATOM 4646 N N . VAL B 1 49 ? 19.344 34.938 33.062 1 95 49 VAL B N 1
ATOM 4647 C CA . VAL B 1 49 ? 17.969 34.906 32.594 1 95 49 VAL B CA 1
ATOM 4648 C C . VAL B 1 49 ? 17.859 34 31.359 1 95 49 VAL B C 1
ATOM 4650 O O . VAL B 1 49 ? 18.859 33.531 30.844 1 95 49 VAL B O 1
ATOM 4653 N N . GLN B 1 50 ? 16.656 33.656 30.984 1 94.06 50 GLN B N 1
ATOM 4654 C CA . GLN B 1 50 ? 16.344 33.156 29.656 1 94.06 50 GLN B CA 1
ATOM 4655 C C . GLN B 1 50 ? 15.641 34.219 28.812 1 94.06 50 GLN B C 1
ATOM 4657 O O . GLN B 1 50 ? 14.82 34.969 29.328 1 94.06 50 GLN B O 1
ATOM 4662 N N . PHE B 1 51 ? 16.031 34.25 27.562 1 94 51 PHE B N 1
ATOM 4663 C CA . PHE B 1 51 ? 15.398 35.188 26.625 1 94 51 PHE B CA 1
ATOM 4664 C C . PHE B 1 51 ? 14.867 34.438 25.406 1 94 51 PHE B C 1
ATOM 4666 O O . PHE B 1 51 ? 15.398 33.406 25.031 1 94 51 PHE B O 1
ATOM 4673 N N . TRP B 1 52 ? 13.758 34.969 24.828 1 93.38 52 TRP B N 1
ATOM 4674 C CA . TRP B 1 52 ? 13.148 34.375 23.656 1 93.38 52 TRP B CA 1
ATOM 4675 C C . TRP B 1 52 ? 13.914 34.719 22.391 1 93.38 52 TRP B C 1
ATOM 4677 O O . TRP B 1 52 ? 14.086 35.906 22.078 1 93.38 52 TRP B O 1
ATOM 4687 N N . HIS B 1 53 ? 14.398 33.688 21.781 1 94.19 53 HIS B N 1
ATOM 4688 C CA . HIS B 1 53 ? 15.07 33.844 20.5 1 94.19 53 HIS B CA 1
ATOM 4689 C C . HIS B 1 53 ? 14.133 33.5 19.344 1 94.19 53 HIS B C 1
ATOM 4691 O O . HIS B 1 53 ? 13.469 32.469 19.375 1 94.19 53 HIS B O 1
ATOM 4697 N N . GLU B 1 54 ? 14.023 34.406 18.375 1 92.06 54 GLU B N 1
ATOM 4698 C CA . GLU B 1 54 ? 13.242 34.219 17.156 1 92.06 54 GLU B CA 1
ATOM 4699 C C . GLU B 1 54 ? 14.039 34.594 15.914 1 92.06 54 GLU B C 1
ATOM 4701 O O . GLU B 1 54 ? 14.594 35.688 15.836 1 92.06 54 GLU B O 1
ATOM 4706 N N . ALA B 1 55 ? 14.117 33.594 15.008 1 89.5 55 ALA B N 1
ATOM 4707 C CA . ALA B 1 55 ? 14.805 33.844 13.742 1 89.5 55 ALA B CA 1
ATOM 4708 C C . ALA B 1 55 ? 14 33.281 12.57 1 89.5 55 ALA B C 1
ATOM 4710 O O . ALA B 1 55 ? 13.375 32.219 12.68 1 89.5 55 ALA B O 1
ATOM 4711 N N . ASP B 1 56 ? 13.977 34 11.461 1 80.19 56 ASP B N 1
ATOM 4712 C CA . ASP B 1 56 ? 13.352 33.531 10.227 1 80.19 56 ASP B CA 1
ATOM 4713 C C . ASP B 1 56 ? 14.289 32.594 9.469 1 80.19 56 ASP B C 1
ATOM 4715 O O . ASP B 1 56 ? 15.109 33.031 8.672 1 80.19 56 ASP B O 1
ATOM 4719 N N . ALA B 1 57 ? 14.047 31.422 9.602 1 72.38 57 ALA B N 1
ATOM 4720 C CA . ALA B 1 57 ? 14.938 30.391 9.062 1 72.38 57 ALA B CA 1
ATOM 4721 C C . ALA B 1 57 ? 14.883 30.375 7.539 1 72.38 57 ALA B C 1
ATOM 4723 O O . ALA B 1 57 ? 15.672 29.672 6.895 1 72.38 57 ALA B O 1
ATOM 4724 N N . GLY B 1 58 ? 13.938 31.109 6.93 1 75 58 GLY B N 1
ATOM 4725 C CA . GLY B 1 58 ? 13.883 31.219 5.48 1 75 58 GLY B CA 1
ATOM 4726 C C . GLY B 1 58 ? 14.836 32.25 4.918 1 75 58 GLY B C 1
ATOM 4727 O O . GLY B 1 58 ? 15.125 32.25 3.721 1 75 58 GLY B O 1
ATOM 4728 N N . LYS B 1 59 ? 15.25 33.125 5.715 1 75.88 59 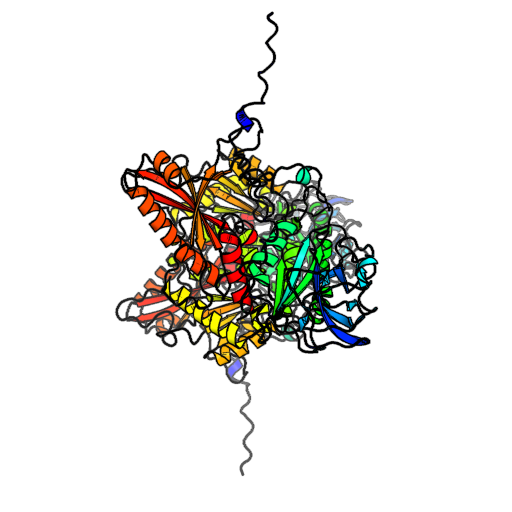LYS B N 1
ATOM 4729 C CA . LYS B 1 59 ? 16.109 34.219 5.258 1 75.88 59 LYS B CA 1
ATOM 4730 C C . LYS B 1 59 ? 17.594 33.844 5.402 1 75.88 59 LYS B C 1
ATOM 4732 O O . LYS B 1 59 ? 17.984 33.219 6.391 1 75.88 59 LYS B O 1
ATOM 4737 N N . ASP B 1 60 ? 18.141 34.375 4.371 1 74 60 ASP B N 1
ATOM 4738 C CA . ASP B 1 60 ? 19.578 34.125 4.402 1 74 60 ASP B CA 1
ATOM 4739 C C . ASP B 1 60 ? 20.25 34.906 5.523 1 74 60 ASP B C 1
ATOM 4741 O O . ASP B 1 60 ? 19.781 36 5.902 1 74 60 ASP B O 1
ATOM 4745 N N . GLN B 1 61 ? 21.172 34.5 6.246 1 77.94 61 GLN B N 1
ATOM 4746 C CA . GLN B 1 61 ? 22.062 35.125 7.211 1 77.94 61 GLN B CA 1
ATOM 4747 C C . GLN B 1 61 ? 21.391 35.25 8.57 1 77.94 61 GLN B C 1
ATOM 4749 O O . GLN B 1 61 ? 21.875 35.969 9.445 1 77.94 61 GLN B O 1
ATOM 4754 N N . THR B 1 62 ? 20.188 34.688 8.617 1 87.69 62 THR B N 1
ATOM 4755 C CA . THR B 1 62 ? 19.531 34.688 9.922 1 87.69 62 THR B CA 1
ATOM 4756 C C . THR B 1 62 ? 20.281 33.812 10.914 1 87.69 62 THR B C 1
ATOM 4758 O O . THR B 1 62 ? 20.859 32.781 10.539 1 87.69 62 THR B O 1
ATOM 4761 N N . ALA B 1 63 ? 20.297 34.281 12.164 1 91.19 63 ALA B N 1
ATOM 4762 C CA . ALA B 1 63 ? 21.047 33.594 13.219 1 91.19 63 ALA B CA 1
ATOM 4763 C C . ALA B 1 63 ? 20.234 32.406 13.766 1 91.19 63 ALA B C 1
ATOM 4765 O O . ALA B 1 63 ? 19.312 32.594 14.555 1 91.19 63 ALA B O 1
ATOM 4766 N N . LEU B 1 64 ? 20.656 31.25 13.406 1 91.31 64 LEU B N 1
ATOM 4767 C CA . LEU B 1 64 ? 20.125 30.016 13.953 1 91.31 64 LEU B CA 1
ATOM 4768 C C . LEU B 1 64 ? 21.078 29.422 14.984 1 91.31 64 LEU B C 1
ATOM 4770 O O . LEU B 1 64 ? 22.281 29.672 14.938 1 91.31 64 LEU B O 1
ATOM 4774 N N . VAL B 1 65 ? 20.516 28.734 15.93 1 92.69 65 VAL B N 1
ATOM 4775 C CA . VAL B 1 65 ? 21.328 28.141 16.984 1 92.69 65 VAL B CA 1
ATOM 4776 C C . VAL B 1 65 ? 21.672 26.703 16.609 1 92.69 65 VAL B C 1
ATOM 4778 O O . VAL B 1 65 ? 20.781 25.891 16.359 1 92.69 65 VAL B O 1
ATOM 4781 N N . LEU B 1 66 ? 22.922 26.359 16.641 1 89.81 66 LEU B N 1
ATOM 4782 C CA . LEU B 1 66 ? 23.375 25 16.344 1 89.81 66 LEU B CA 1
ATOM 4783 C C . LEU B 1 66 ? 23.094 24.062 17.516 1 89.81 66 LEU B C 1
ATOM 4785 O O . LEU B 1 66 ? 23.578 24.297 18.625 1 89.81 66 LEU B O 1
ATOM 4789 N N . ARG B 1 67 ? 22.328 23.078 17.312 1 86.62 67 ARG B N 1
ATOM 4790 C CA . ARG B 1 67 ? 22.016 22.094 18.359 1 86.62 67 ARG B CA 1
ATOM 4791 C C . ARG B 1 67 ? 22.75 20.781 18.125 1 86.62 67 ARG B C 1
ATOM 4793 O O . ARG B 1 67 ? 23.031 20.047 19.062 1 86.62 67 ARG B O 1
ATOM 4800 N N . HIS B 1 68 ? 22.906 20.422 16.953 1 76.75 68 HIS B N 1
ATOM 4801 C CA . HIS B 1 68 ? 23.672 19.234 16.594 1 76.75 68 HIS B CA 1
ATOM 4802 C C . HIS B 1 68 ? 24.406 19.422 15.273 1 76.75 68 HIS B C 1
ATOM 4804 O O . HIS B 1 68 ? 23.781 19.797 14.273 1 76.75 68 HIS B O 1
ATOM 4810 N N . GLY B 1 69 ? 25.719 19.391 15.414 1 64.62 69 GLY B N 1
ATOM 4811 C CA . GLY B 1 69 ? 26.531 19.625 14.227 1 64.62 69 GLY B CA 1
ATOM 4812 C C . GLY B 1 69 ? 26.797 18.359 13.422 1 64.62 69 GLY B C 1
ATOM 4813 O O . GLY B 1 69 ? 26.656 17.25 13.945 1 64.62 69 GLY B O 1
ATOM 4814 N N . ALA B 1 70 ? 26.844 18.641 12.125 1 55.69 70 ALA B N 1
ATOM 4815 C CA . ALA B 1 70 ? 27.141 17.609 11.133 1 55.69 70 ALA B CA 1
ATOM 4816 C C . ALA B 1 70 ? 28.422 16.859 11.477 1 55.69 70 ALA B C 1
ATOM 4818 O O . ALA B 1 70 ? 29.359 17.438 12 1 55.69 70 ALA B O 1
ATOM 4819 N N . LYS B 1 71 ? 28.297 15.617 11.977 1 49.94 71 LYS B N 1
ATOM 4820 C CA . LYS B 1 71 ? 29.531 14.852 11.945 1 49.94 71 LYS B CA 1
ATOM 4821 C C . LYS B 1 71 ? 30.062 14.727 10.516 1 49.94 71 LYS B C 1
ATOM 4823 O O . LYS B 1 71 ? 29.344 15.008 9.555 1 49.94 71 LYS B O 1
ATOM 4828 N N . LYS B 1 72 ? 31.188 14.398 10.383 1 46.94 72 LYS B N 1
ATOM 4829 C CA . LYS B 1 72 ? 31.828 14.102 9.109 1 46.94 72 LYS B CA 1
ATOM 4830 C C . LYS B 1 72 ? 30.938 13.25 8.219 1 46.94 72 LYS B C 1
ATOM 4832 O O . LYS B 1 72 ? 30.469 12.188 8.633 1 46.94 72 LYS B O 1
ATOM 4837 N N . GLY B 1 73 ? 30.469 13.789 6.973 1 47.75 73 GLY B N 1
ATOM 4838 C CA . GLY B 1 73 ? 29.703 13.102 5.934 1 47.75 73 GLY B CA 1
ATOM 4839 C C . GLY B 1 73 ? 28.234 13.438 5.949 1 47.75 73 GLY B C 1
ATOM 4840 O O . GLY B 1 73 ? 27.5 13.109 5.012 1 47.75 73 GLY B O 1
ATOM 4841 N N . VAL B 1 74 ? 27.75 13.703 7.156 1 49.22 74 VAL B N 1
ATOM 4842 C CA . VAL B 1 74 ? 26.344 14.102 7.133 1 49.22 74 VAL B CA 1
ATOM 4843 C C . VAL B 1 74 ? 26.234 15.617 7.168 1 49.22 74 VAL B C 1
ATOM 4845 O O . VAL B 1 74 ? 26.734 16.266 8.094 1 49.22 74 VAL B O 1
ATOM 4848 N N . SER B 1 75 ? 25.891 16.172 6.125 1 56.31 75 SER B N 1
ATOM 4849 C CA . SER B 1 75 ? 25.766 17.625 5.949 1 56.31 75 SER B CA 1
ATOM 4850 C C . SER B 1 75 ? 24.578 18.172 6.754 1 56.31 75 SER B C 1
ATOM 4852 O O . SER B 1 75 ? 24.453 19.375 6.918 1 56.31 75 SER B O 1
ATOM 4854 N N . ALA B 1 76 ? 23.828 17.188 7.254 1 60.69 76 ALA B N 1
ATOM 4855 C CA . ALA B 1 76 ? 22.578 17.688 7.832 1 60.69 76 ALA B CA 1
ATOM 4856 C C . ALA B 1 76 ? 22.828 18.391 9.164 1 60.69 76 ALA B C 1
ATOM 4858 O O . ALA B 1 76 ? 23.688 17.969 9.938 1 60.69 76 ALA B O 1
ATOM 4859 N N . ARG B 1 77 ? 22.359 19.578 9.289 1 74.75 77 ARG B N 1
ATOM 4860 C CA . ARG B 1 77 ? 22.453 20.391 10.492 1 74.75 77 ARG B CA 1
ATOM 4861 C C . ARG B 1 77 ? 21.094 20.531 11.18 1 74.75 77 ARG B C 1
ATOM 4863 O O . ARG B 1 77 ? 20.062 20.672 10.508 1 74.75 77 ARG B O 1
ATOM 4870 N N . LEU B 1 78 ? 21.188 20.312 12.438 1 85.56 78 LEU B N 1
ATOM 4871 C CA . LEU B 1 78 ? 20.031 20.609 13.273 1 85.56 78 LEU B CA 1
ATOM 4872 C C . LEU B 1 78 ? 20.156 21.984 13.906 1 85.56 78 LEU B C 1
ATOM 4874 O O . LEU B 1 78 ? 21.062 22.219 14.711 1 85.56 78 LEU B O 1
ATOM 4878 N N . LEU B 1 79 ? 19.281 22.828 13.461 1 90.88 79 LEU B N 1
ATOM 4879 C CA . LEU B 1 79 ? 19.344 24.219 13.891 1 90.88 79 LEU B CA 1
ATOM 4880 C C . LEU B 1 79 ? 18.047 24.625 14.594 1 90.88 79 LEU B C 1
ATOM 4882 O O . LEU B 1 79 ? 16.984 24.078 14.305 1 90.88 79 LEU B O 1
ATOM 4886 N N . GLN B 1 80 ? 18.172 25.547 15.461 1 93.62 80 GLN B N 1
ATOM 4887 C CA . GLN B 1 80 ? 17.016 26.078 16.172 1 93.62 80 GLN B CA 1
ATOM 4888 C C . GLN B 1 80 ? 16.75 27.531 15.781 1 93.62 80 GLN B C 1
ATOM 4890 O O . GLN B 1 80 ? 17.672 28.344 15.781 1 93.62 80 GLN B O 1
ATOM 4895 N N . SER B 1 81 ? 15.508 27.781 15.453 1 94.25 81 SER B N 1
ATOM 4896 C CA . SER B 1 81 ? 15.156 29.156 15.086 1 94.25 81 SER B CA 1
ATOM 4897 C C . SER B 1 81 ? 14.375 29.844 16.203 1 94.25 81 SER B C 1
ATOM 4899 O O . SER B 1 81 ? 14.414 31.062 16.328 1 94.25 81 SER B O 1
ATOM 4901 N N . HIS B 1 82 ? 13.609 29.109 16.938 1 94.75 82 HIS B N 1
ATOM 4902 C CA . HIS B 1 82 ? 12.789 29.656 18.016 1 94.75 82 HIS B CA 1
ATOM 4903 C C . HIS B 1 82 ? 12.977 28.875 19.297 1 94.75 82 HIS B C 1
ATOM 4905 O O . HIS B 1 82 ? 13.07 27.641 19.281 1 94.75 82 HIS B O 1
ATOM 4911 N N . GLY B 1 83 ? 13.047 29.578 20.391 1 94.31 83 GLY B N 1
ATOM 4912 C CA . GLY B 1 83 ? 13.141 28.938 21.688 1 94.31 83 GLY B CA 1
ATOM 4913 C C . GLY B 1 83 ? 13.766 29.828 22.75 1 94.31 83 GLY B C 1
ATOM 4914 O O . GLY B 1 83 ? 14.219 30.938 22.453 1 94.31 83 GLY B O 1
ATOM 4915 N N . TRP B 1 84 ? 13.695 29.391 23.922 1 93.94 84 TRP B N 1
ATOM 4916 C CA . TRP B 1 84 ? 14.297 30.109 25.047 1 93.94 84 TRP B CA 1
ATOM 4917 C C . TRP B 1 84 ? 15.781 29.797 25.156 1 93.94 84 TRP B C 1
ATOM 4919 O O . TRP B 1 84 ? 16.188 28.641 25.188 1 93.94 84 TRP B O 1
ATOM 4929 N N . LEU B 1 85 ? 16.562 30.812 25.188 1 94.81 85 LEU B N 1
ATOM 4930 C CA . LEU B 1 85 ? 18.016 30.688 25.328 1 94.81 85 LEU B CA 1
ATOM 4931 C C . LEU B 1 85 ? 18.5 31.344 26.609 1 94.81 85 LEU B C 1
ATOM 4933 O O . LEU B 1 85 ? 17.844 32.25 27.141 1 94.81 85 LEU B O 1
ATOM 4937 N N . ASN B 1 86 ? 19.609 30.859 27.047 1 94.56 86 ASN B N 1
ATOM 4938 C CA . ASN B 1 86 ? 20.219 31.438 28.25 1 94.56 86 ASN B CA 1
ATOM 4939 C C . ASN B 1 86 ? 21.047 32.656 27.906 1 94.56 86 ASN B C 1
ATOM 4941 O O . ASN B 1 86 ? 21.672 32.75 26.844 1 94.56 86 ASN B O 1
ATOM 4945 N N . GLY B 1 87 ? 21.031 33.594 28.891 1 95.88 87 GLY B N 1
ATOM 4946 C CA . GLY B 1 87 ? 21.812 34.812 28.781 1 95.88 87 GLY B CA 1
ATOM 4947 C C . GLY B 1 87 ? 21.969 35.531 30.094 1 95.88 87 GLY B C 1
ATOM 4948 O O . GLY B 1 87 ? 21.562 35.031 31.141 1 95.88 87 GLY B O 1
ATOM 4949 N N . THR B 1 88 ? 22.672 36.688 29.969 1 96.25 88 THR B N 1
ATOM 4950 C CA . THR B 1 88 ? 22.891 37.531 31.141 1 96.25 88 THR B CA 1
ATOM 4951 C C . THR B 1 88 ? 22.438 38.969 30.859 1 96.25 88 THR B C 1
ATOM 4953 O O . THR B 1 88 ? 22.609 39.469 29.734 1 96.25 88 THR B O 1
ATOM 4956 N N . VAL B 1 89 ? 21.984 39.594 31.969 1 95.88 89 VAL B N 1
ATOM 4957 C CA . VAL B 1 89 ? 21.562 40.969 31.859 1 95.88 89 VAL B CA 1
ATOM 4958 C C . VAL B 1 89 ? 22.797 41.906 31.797 1 95.88 89 VAL B C 1
ATOM 4960 O O . VAL B 1 89 ? 23.656 41.844 32.688 1 95.88 89 VAL B O 1
ATOM 4963 N N . GLU B 1 90 ? 22.75 42.688 30.812 1 95.94 90 GLU B N 1
ATOM 4964 C CA . GLU B 1 90 ? 23.922 43.562 30.609 1 95.94 90 GLU B CA 1
ATOM 4965 C C . GLU B 1 90 ? 23.766 44.875 31.328 1 95.94 90 GLU B C 1
ATOM 4967 O O . GLU B 1 90 ? 24.766 45.531 31.656 1 95.94 90 GLU B O 1
ATOM 4972 N N . GLN B 1 91 ? 22.469 45.375 31.453 1 94.19 91 GLN B N 1
ATOM 4973 C CA . GLN B 1 91 ? 22.141 46.594 32.125 1 94.19 91 GLN B CA 1
ATOM 4974 C C . GLN B 1 91 ? 20.891 46.469 32.969 1 94.19 91 GLN B C 1
ATOM 4976 O O . GLN B 1 91 ? 19.969 45.719 32.625 1 94.19 91 GLN B O 1
ATOM 4981 N N . PRO B 1 92 ? 21.031 47.094 34.156 1 91.94 92 PRO B N 1
ATOM 4982 C CA . PRO B 1 92 ? 19.812 47.031 34.969 1 91.94 92 PRO B CA 1
ATOM 4983 C C . PRO B 1 92 ? 18.562 47.406 34.188 1 91.94 92 PRO B C 1
ATOM 4985 O O . PRO B 1 92 ? 18.609 48.344 33.344 1 91.94 92 PRO B O 1
ATOM 4988 N N . PHE B 1 93 ? 17.547 46.688 34.469 1 91.62 93 PHE B N 1
ATOM 4989 C CA . PHE B 1 93 ? 16.312 46.938 33.75 1 91.62 93 PHE B CA 1
ATOM 4990 C C . PHE B 1 93 ? 15.164 47.25 34.719 1 91.62 93 PHE B C 1
ATOM 4992 O O . PHE B 1 93 ? 14.922 46.5 35.656 1 91.62 93 PHE B O 1
ATOM 4999 N N . ASP B 1 94 ? 14.539 48.344 34.438 1 89.06 94 ASP B N 1
ATOM 5000 C CA . ASP B 1 94 ? 13.344 48.75 35.188 1 89.06 94 ASP B CA 1
ATOM 5001 C C . ASP B 1 94 ? 12.086 48.438 34.375 1 89.06 94 ASP B C 1
ATOM 5003 O O . ASP B 1 94 ? 11.836 49.062 33.344 1 89.06 94 ASP B O 1
ATOM 5007 N N . PRO B 1 95 ? 11.281 47.531 34.875 1 88.44 95 PRO B N 1
ATOM 5008 C CA . PRO B 1 95 ? 10.078 47.156 34.156 1 88.44 95 PRO B CA 1
ATOM 5009 C C . PRO B 1 95 ? 9.148 48.312 33.844 1 88.44 95 PRO B C 1
ATOM 5011 O O . PRO B 1 95 ? 8.375 48.25 32.906 1 88.44 95 PRO B O 1
ATOM 5014 N N . ALA B 1 96 ? 9.219 49.406 34.625 1 87 96 ALA B N 1
ATOM 5015 C CA . ALA B 1 96 ? 8.375 50.562 34.406 1 87 96 ALA B CA 1
ATOM 5016 C C . ALA B 1 96 ? 8.719 51.281 33.125 1 87 96 ALA B C 1
ATOM 5018 O O . ALA B 1 96 ? 7.898 52.031 32.562 1 87 96 ALA B O 1
ATOM 5019 N N . ALA B 1 97 ? 9.875 51.062 32.688 1 86.69 97 ALA B N 1
ATOM 5020 C CA . ALA B 1 97 ? 10.359 51.75 31.484 1 86.69 97 ALA B CA 1
ATOM 5021 C C . ALA B 1 97 ? 10.031 50.969 30.219 1 86.69 97 ALA B C 1
ATOM 5023 O O . ALA B 1 97 ? 10.234 51.438 29.109 1 86.69 97 ALA B O 1
ATOM 5024 N N . LEU B 1 98 ? 9.461 49.812 30.375 1 87.94 98 LEU B N 1
ATOM 5025 C CA . LEU B 1 98 ? 9.273 48.906 29.234 1 87.94 98 LEU B CA 1
ATOM 5026 C C . LEU B 1 98 ? 8.125 49.406 28.344 1 87.94 98 LEU B C 1
ATOM 5028 O O . LEU B 1 98 ? 7.016 49.625 28.828 1 87.94 98 LEU B O 1
ATOM 5032 N N . ASP B 1 99 ? 8.375 49.656 27.047 1 87.06 99 ASP B N 1
ATOM 5033 C CA . ASP B 1 99 ? 7.395 49.844 25.969 1 87.06 99 ASP B CA 1
ATOM 5034 C C . ASP B 1 99 ? 7.559 48.781 24.891 1 87.06 99 ASP B C 1
ATOM 5036 O O . ASP B 1 99 ? 8.508 48.812 24.109 1 87.06 99 ASP B O 1
ATOM 5040 N N . PRO B 1 100 ? 6.656 47.875 24.844 1 86 100 PRO B N 1
ATOM 5041 C CA . PRO B 1 100 ? 6.805 46.781 23.891 1 86 100 PRO B CA 1
ATOM 5042 C C . PRO B 1 100 ? 6.969 47.25 22.453 1 86 100 PRO B C 1
ATOM 5044 O O . PRO B 1 100 ? 7.516 46.531 21.625 1 86 100 PRO B O 1
ATOM 5047 N N . ALA B 1 101 ? 6.508 48.438 22.172 1 88 101 ALA B N 1
ATOM 5048 C CA . ALA B 1 101 ? 6.566 48.938 20.797 1 88 101 ALA B CA 1
ATOM 5049 C C . ALA B 1 101 ? 7.906 49.625 20.531 1 88 101 ALA B C 1
ATOM 5051 O O . ALA B 1 101 ? 8.242 49.906 19.375 1 88 101 ALA B O 1
ATOM 5052 N N . ARG B 1 102 ? 8.695 49.875 21.609 1 91.94 102 ARG B N 1
ATOM 5053 C CA . ARG B 1 102 ? 9.969 50.562 21.469 1 91.94 102 ARG B CA 1
ATOM 5054 C C . ARG B 1 102 ? 11.133 49.688 21.906 1 91.94 102 ARG B C 1
ATOM 5056 O O . ARG B 1 102 ? 11.438 49.625 23.109 1 91.94 102 ARG B O 1
ATOM 5063 N N . GLU B 1 103 ? 11.891 49.188 21.016 1 91 103 GLU B N 1
ATOM 5064 C CA . GLU B 1 103 ? 12.969 48.219 21.266 1 91 103 GLU B CA 1
ATOM 5065 C C . GLU B 1 103 ? 14.016 48.781 22.203 1 91 103 GLU B C 1
ATOM 5067 O O . GLU B 1 103 ? 14.617 48.062 23 1 91 103 GLU B O 1
ATOM 5072 N N . GLU B 1 104 ? 14.234 50.094 22.156 1 91.62 104 GLU B N 1
ATOM 5073 C CA . GLU B 1 104 ? 15.266 50.75 22.969 1 91.62 104 GLU B CA 1
ATOM 5074 C C . GLU B 1 104 ? 14.977 50.594 24.453 1 91.62 104 GLU B C 1
ATOM 5076 O O . GLU B 1 104 ? 15.883 50.75 25.281 1 91.62 104 GLU B O 1
ATOM 5081 N N . THR B 1 105 ? 13.742 50.312 24.75 1 92 105 THR B N 1
ATOM 5082 C CA . THR B 1 105 ? 13.359 50.188 26.141 1 92 105 THR B CA 1
ATOM 5083 C C . THR B 1 105 ? 13.484 48.75 26.625 1 92 105 THR B C 1
ATOM 5085 O O . THR B 1 105 ? 13.297 48.469 27.812 1 92 105 THR B O 1
ATOM 5088 N N . TRP B 1 106 ? 13.758 47.812 25.734 1 93.31 106 TRP B N 1
ATOM 5089 C CA . TRP B 1 106 ? 13.805 46.406 26.078 1 93.31 106 TRP B CA 1
ATOM 5090 C C . TRP B 1 106 ? 15.07 46.094 26.875 1 93.31 106 TRP B C 1
ATOM 5092 O O . TRP B 1 106 ? 16.062 46.812 26.797 1 93.31 106 TRP B O 1
ATOM 5102 N N . PRO B 1 107 ? 14.992 45.062 27.703 1 94.19 107 PRO B N 1
ATOM 5103 C CA . PRO B 1 107 ? 16.219 44.625 28.391 1 94.19 107 PRO B CA 1
ATOM 5104 C C . PRO B 1 107 ? 17.344 44.281 27.438 1 94.19 107 PRO B C 1
ATOM 5106 O O . PRO B 1 107 ? 17.109 43.656 26.391 1 94.19 107 PRO B O 1
ATOM 5109 N N . LEU B 1 108 ? 18.531 44.656 27.859 1 95.94 108 LEU B N 1
ATOM 5110 C CA . LEU B 1 108 ? 19.734 44.312 27.109 1 95.94 108 LEU B CA 1
ATOM 5111 C C . LEU B 1 108 ? 20.344 43 27.625 1 95.94 108 LEU B C 1
ATOM 5113 O O . LEU B 1 108 ? 20.812 42.969 28.766 1 95.94 108 LEU B O 1
ATOM 5117 N N . ILE B 1 109 ? 20.328 42 26.75 1 95.94 109 ILE B N 1
ATOM 5118 C CA . ILE B 1 109 ? 20.75 40.656 27.172 1 95.94 109 ILE B CA 1
ATOM 5119 C C . ILE B 1 109 ? 21.984 40.219 26.375 1 95.94 109 ILE B C 1
ATOM 5121 O O . ILE B 1 109 ? 22.031 40.406 25.156 1 95.94 109 ILE B O 1
ATOM 5125 N N . LEU B 1 110 ? 22.953 39.688 27.047 1 96.88 110 LEU B N 1
ATOM 5126 C CA . LEU B 1 110 ? 24.094 39.031 26.438 1 96.88 110 LEU B CA 1
ATOM 5127 C C . LEU B 1 110 ? 23.875 37.5 26.375 1 96.88 110 LEU B C 1
ATOM 5129 O O . LEU B 1 110 ? 23.844 36.844 27.406 1 96.88 110 LEU B O 1
ATOM 5133 N N . PRO B 1 111 ? 23.703 36.969 25.094 1 95.88 111 PRO B N 1
ATOM 5134 C CA . PRO B 1 111 ? 23.547 35.531 25 1 95.88 111 PRO B CA 1
ATOM 5135 C C . PRO B 1 111 ? 24.719 34.75 25.594 1 95.88 111 PRO B C 1
ATOM 5137 O O . PRO B 1 111 ? 25.875 35.188 25.453 1 95.88 111 PRO B O 1
ATOM 5140 N N . LYS B 1 112 ? 24.391 33.656 26.188 1 94.44 112 LYS B N 1
ATOM 5141 C CA . LYS B 1 112 ? 25.469 32.812 26.719 1 94.44 112 LYS B CA 1
ATOM 5142 C C . LYS B 1 112 ? 26.391 32.344 25.594 1 94.44 112 LYS B C 1
ATOM 5144 O O . LYS B 1 112 ? 25.938 32.062 24.484 1 94.44 112 LYS B O 1
ATOM 5149 N N . SER B 1 113 ? 27.578 32.094 25.984 1 86.69 113 SER B N 1
ATOM 5150 C CA . SER B 1 113 ? 28.609 31.781 25 1 86.69 113 SER B CA 1
ATOM 5151 C C . SER B 1 113 ? 28.422 30.391 24.406 1 86.69 113 SER B C 1
ATOM 5153 O O . SER B 1 113 ? 28.938 30.094 23.328 1 86.69 113 SER B O 1
ATOM 5155 N N . ASP B 1 114 ? 27.703 29.594 25.062 1 87.06 114 ASP B N 1
ATOM 5156 C CA . ASP B 1 114 ? 27.516 28.234 24.562 1 87.06 114 ASP B CA 1
ATOM 5157 C C . ASP B 1 114 ? 26.516 28.203 23.406 1 87.06 114 ASP B C 1
ATOM 5159 O O . ASP B 1 114 ? 26.406 27.188 22.703 1 87.06 114 ASP B O 1
ATOM 5163 N N . ASN B 1 115 ? 25.875 29.266 23.219 1 88.81 115 ASN B N 1
ATOM 5164 C CA . ASN B 1 115 ? 25.016 29.375 22.031 1 88.81 115 ASN B CA 1
ATOM 5165 C C . ASN B 1 115 ? 25.844 29.641 20.781 1 88.81 115 ASN B C 1
ATOM 5167 O O . ASN B 1 115 ? 26.438 30.719 20.641 1 88.81 115 ASN B O 1
ATOM 5171 N N . VAL B 1 116 ? 25.906 28.656 19.844 1 89.62 116 VAL B N 1
ATOM 5172 C CA . VAL B 1 116 ? 26.609 28.812 18.578 1 89.62 116 VAL B CA 1
ATOM 5173 C C . VAL B 1 116 ? 25.625 29.219 17.484 1 89.62 116 VAL B C 1
ATOM 5175 O O . VAL B 1 116 ? 24.781 28.422 17.078 1 89.62 116 VAL B O 1
ATOM 5178 N N . PHE B 1 117 ? 25.828 30.438 17.031 1 92.38 117 PHE B N 1
ATOM 5179 C CA . PHE B 1 117 ? 24.906 30.969 16.031 1 92.38 117 PHE B CA 1
ATOM 5180 C C . PHE B 1 117 ? 25.5 30.812 14.633 1 92.38 117 PHE B C 1
ATOM 5182 O O . PHE B 1 117 ? 26.609 31.281 14.359 1 92.38 117 PHE B O 1
ATOM 5189 N N . ILE B 1 118 ? 24.734 30.141 13.797 1 88.44 118 ILE B N 1
ATOM 5190 C CA . ILE B 1 118 ? 25.141 29.953 12.406 1 88.44 118 ILE B CA 1
ATOM 5191 C C . ILE B 1 118 ? 23.953 30.234 11.484 1 88.44 118 ILE B C 1
ATOM 5193 O O . ILE B 1 118 ? 22.797 30.203 11.922 1 88.44 118 ILE B O 1
ATOM 5197 N N . ASP B 1 119 ? 24.234 30.547 10.266 1 84.31 119 ASP B N 1
ATOM 5198 C CA . ASP B 1 119 ? 23.156 30.656 9.289 1 84.31 119 ASP B CA 1
ATOM 5199 C C . ASP B 1 119 ? 22.797 29.297 8.703 1 84.31 119 ASP B C 1
ATOM 5201 O O . ASP B 1 119 ? 23.344 28.281 9.109 1 84.31 119 ASP B O 1
ATOM 5205 N N . ARG B 1 120 ? 21.828 29.25 7.832 1 80.12 120 ARG B N 1
ATOM 5206 C CA . ARG B 1 120 ? 21.297 28 7.312 1 80.12 120 ARG B CA 1
ATOM 5207 C C . ARG B 1 120 ? 22.344 27.25 6.496 1 80.12 120 ARG B C 1
ATOM 5209 O O . ARG B 1 120 ? 22.188 26.062 6.219 1 80.12 120 ARG B O 1
ATOM 5216 N N . ARG B 1 121 ? 23.375 27.938 6.121 1 78 121 ARG B N 1
ATOM 5217 C CA . ARG B 1 121 ? 24.422 27.328 5.309 1 78 121 ARG B CA 1
ATOM 5218 C C . ARG B 1 121 ? 25.625 26.938 6.164 1 78 121 ARG B C 1
ATOM 5220 O O . ARG B 1 121 ? 26.625 26.438 5.648 1 78 121 ARG B O 1
ATOM 5227 N N . GLY B 1 122 ? 25.531 27.234 7.355 1 80.75 122 GLY B N 1
ATOM 5228 C CA . GLY B 1 122 ? 26.562 26.812 8.281 1 80.75 122 GLY B CA 1
ATOM 5229 C C . GLY B 1 122 ? 27.594 27.891 8.562 1 80.75 122 GLY B C 1
ATOM 5230 O O . GLY B 1 122 ? 28.578 27.656 9.266 1 80.75 122 GLY B O 1
ATOM 5231 N N . LYS B 1 123 ? 27.359 29.016 8.102 1 84.25 123 LYS B N 1
ATOM 5232 C CA . LYS B 1 123 ? 28.297 30.109 8.359 1 84.25 123 LYS B CA 1
ATOM 5233 C C . LYS B 1 123 ? 28 30.781 9.695 1 84.25 123 LYS B C 1
ATOM 5235 O O . LYS B 1 123 ? 26.844 31.047 10.023 1 84.25 123 LYS B O 1
ATOM 5240 N N . PRO B 1 124 ? 29.031 31.094 10.391 1 89.44 124 PRO B N 1
ATOM 5241 C CA . PRO B 1 124 ? 28.828 31.734 11.688 1 89.44 124 PRO B CA 1
ATOM 5242 C C . PRO B 1 124 ? 28.172 33.125 11.562 1 89.44 124 PRO B C 1
ATOM 5244 O O . PRO B 1 124 ? 28.5 33.875 10.641 1 89.44 124 PRO B O 1
ATOM 5247 N N . VAL B 1 125 ? 27.297 33.375 12.438 1 91.88 125 VAL B N 1
ATOM 5248 C CA . VAL B 1 125 ? 26.688 34.688 12.578 1 91.88 125 VAL B CA 1
ATOM 5249 C C . VAL B 1 125 ? 27.156 35.344 13.883 1 91.88 125 VAL B C 1
ATOM 5251 O O . VAL B 1 125 ? 26.438 35.344 14.875 1 91.88 125 VAL B O 1
ATOM 5254 N N . LEU B 1 126 ? 28.141 36.031 13.938 1 89.38 126 LEU B N 1
ATOM 5255 C CA . LEU B 1 126 ? 28.844 36.5 15.125 1 89.38 126 LEU B CA 1
ATOM 5256 C C . LEU B 1 126 ? 28.047 37.594 15.836 1 89.38 126 LEU B C 1
ATOM 5258 O O . LEU B 1 126 ? 28.047 37.656 17.062 1 89.38 126 LEU B O 1
ATOM 5262 N N . ALA B 1 127 ? 27.391 38.375 15.094 1 88.56 127 ALA B N 1
ATOM 5263 C CA . ALA B 1 127 ? 26.625 39.5 15.656 1 88.56 127 ALA B CA 1
ATOM 5264 C C . ALA B 1 127 ? 25.562 39 16.625 1 88.56 127 ALA B C 1
ATOM 5266 O O . ALA B 1 127 ? 25.156 39.719 17.547 1 88.56 127 ALA B O 1
ATOM 5267 N N . ALA B 1 128 ? 25.219 37.781 16.484 1 91 128 ALA B N 1
ATOM 5268 C CA . ALA B 1 128 ? 24.141 37.219 17.297 1 91 128 ALA B CA 1
ATOM 5269 C C . ALA B 1 128 ? 24.641 36.875 18.703 1 91 128 ALA B C 1
ATOM 5271 O O . ALA B 1 128 ? 23.844 36.656 19.625 1 91 128 ALA B O 1
ATOM 5272 N N . GLY B 1 129 ? 25.922 36.906 18.875 1 90.69 129 GLY B N 1
ATOM 5273 C CA . GLY B 1 129 ? 26.5 36.656 20.188 1 90.69 129 GLY B CA 1
ATOM 5274 C C . GLY B 1 129 ? 26.75 37.938 20.984 1 90.69 129 GLY B C 1
ATOM 5275 O O . GLY B 1 129 ? 27.203 37.875 22.125 1 90.69 129 GLY B O 1
ATOM 5276 N N . LEU B 1 130 ? 26.406 39.031 20.391 1 93.25 130 LEU B N 1
ATOM 5277 C CA . LEU B 1 130 ? 26.562 40.312 21.047 1 93.25 130 LEU B CA 1
ATOM 5278 C C . LEU B 1 130 ? 25.312 40.688 21.844 1 93.25 130 LEU B C 1
ATOM 5280 O O . LEU B 1 130 ? 24.25 40.094 21.625 1 93.25 130 LEU B O 1
ATOM 5284 N N . PRO B 1 131 ? 25.516 41.594 22.812 1 94.62 131 PRO B N 1
ATOM 5285 C CA . PRO B 1 131 ? 24.312 42 23.547 1 94.62 131 PRO B CA 1
ATOM 5286 C C . PRO B 1 131 ? 23.219 42.531 22.641 1 94.62 131 PRO B C 1
ATOM 5288 O O . PRO B 1 131 ? 23.5 43.25 21.672 1 94.62 131 PRO B O 1
ATOM 5291 N N . ARG B 1 132 ? 22.031 42.219 22.953 1 93.38 132 ARG B N 1
ATOM 5292 C CA . ARG B 1 132 ? 20.906 42.688 22.156 1 93.38 132 ARG B CA 1
ATOM 5293 C C . ARG B 1 132 ? 19.672 42.906 23.016 1 93.38 132 ARG B C 1
ATOM 5295 O O . ARG B 1 132 ? 19.562 42.344 24.109 1 93.38 132 ARG B O 1
ATOM 5302 N N . ARG B 1 133 ? 18.859 43.75 22.531 1 93.88 133 ARG B N 1
ATOM 5303 C CA . ARG B 1 133 ? 17.594 44.031 23.203 1 93.88 133 ARG B CA 1
ATOM 5304 C C . ARG B 1 133 ? 16.547 42.969 22.859 1 93.88 133 ARG B C 1
ATOM 5306 O O . ARG B 1 133 ? 16.344 42.656 21.688 1 93.88 133 ARG B O 1
ATOM 5313 N N . VAL B 1 134 ? 16 42.438 23.938 1 92.75 134 VAL B N 1
ATOM 5314 C CA . VAL B 1 134 ? 15.023 41.375 23.75 1 92.75 134 VAL B CA 1
ATOM 5315 C C . VAL B 1 134 ? 13.781 41.656 24.594 1 92.75 134 VAL B C 1
ATOM 5317 O O . VAL B 1 134 ? 13.883 42.031 25.75 1 92.75 134 VAL B O 1
ATOM 5320 N N . LEU B 1 135 ? 12.688 41.469 23.953 1 89.25 135 LEU B N 1
ATOM 5321 C CA . LEU B 1 135 ? 11.422 41.812 24.578 1 89.25 135 LEU B CA 1
ATOM 5322 C C . LEU B 1 135 ? 11.047 40.812 25.656 1 89.25 135 LEU B C 1
ATOM 5324 O O . LEU B 1 135 ? 10.641 41.156 26.75 1 89.25 135 LEU B O 1
ATOM 5328 N N . LEU B 1 136 ? 11.117 39.562 25.344 1 90.31 136 LEU B N 1
ATOM 5329 C CA . LEU B 1 136 ? 10.648 38.5 26.234 1 90.31 136 LEU B CA 1
ATOM 5330 C C . LEU B 1 136 ? 11.812 37.906 27.031 1 90.31 136 LEU B C 1
ATOM 5332 O O . LEU B 1 136 ? 12.703 37.281 26.453 1 90.31 136 LEU B O 1
ATOM 5336 N N . VAL B 1 137 ? 11.758 38.094 28.312 1 91.56 137 VAL B N 1
ATOM 5337 C CA . VAL B 1 137 ? 12.773 37.625 29.234 1 91.56 137 VAL B CA 1
ATOM 5338 C C . VAL B 1 137 ? 12.102 36.938 30.438 1 91.56 137 VAL B C 1
ATOM 5340 O O . VAL B 1 137 ? 11.039 37.375 30.875 1 91.56 137 VAL B O 1
ATOM 5343 N N . ARG B 1 138 ? 12.695 35.875 30.922 1 90.44 138 ARG B N 1
ATOM 5344 C CA . ARG B 1 138 ? 12.164 35.219 32.094 1 90.44 138 ARG B CA 1
ATOM 5345 C C . ARG B 1 138 ? 13.281 34.656 32.969 1 90.44 138 ARG B C 1
ATOM 5347 O O . ARG B 1 138 ? 14.445 34.625 32.562 1 90.44 138 ARG B O 1
ATOM 5354 N N . ALA B 1 139 ? 12.844 34.25 34.188 1 90.06 139 ALA B N 1
ATOM 5355 C CA . ALA B 1 139 ? 13.781 33.5 35.031 1 90.06 139 ALA B CA 1
ATOM 5356 C C . ALA B 1 139 ? 14.148 32.156 34.438 1 90.06 139 ALA B C 1
ATOM 5358 O O . ALA B 1 139 ? 13.336 31.547 33.75 1 90.06 139 ALA B O 1
ATOM 5359 N N . PRO B 1 140 ? 15.391 31.812 34.656 1 91.12 140 PRO B N 1
ATOM 5360 C CA . PRO B 1 140 ? 15.797 30.5 34.125 1 91.12 140 PRO B CA 1
ATOM 5361 C C . PRO B 1 140 ? 14.867 29.391 34.594 1 91.12 140 PRO B C 1
ATOM 5363 O O . PRO B 1 140 ? 14.445 29.359 35.75 1 91.12 140 PRO B O 1
ATOM 5366 N N . SER B 1 141 ? 14.5 28.578 33.656 1 89.31 141 SER B N 1
ATOM 5367 C CA . SER B 1 141 ? 13.617 27.453 33.938 1 89.31 141 SER B CA 1
ATOM 5368 C C . SER B 1 141 ? 14.078 26.203 33.188 1 89.31 141 SER B C 1
ATOM 5370 O O . SER B 1 141 ? 14.547 26.266 32.062 1 89.31 141 SER B O 1
ATOM 5372 N N . SER B 1 142 ? 14.031 25.078 33.938 1 89.62 142 SER B N 1
ATOM 5373 C CA . SER B 1 142 ? 14.336 23.781 33.312 1 89.62 142 SER B CA 1
ATOM 5374 C C . SER B 1 142 ? 13.078 23.109 32.781 1 89.62 142 SER B C 1
ATOM 5376 O O . SER B 1 142 ? 13.148 22.031 32.188 1 89.62 142 SER B O 1
ATOM 5378 N N . LYS B 1 143 ? 12.016 23.766 32.938 1 88.81 143 LYS B N 1
ATOM 5379 C CA . LYS B 1 143 ? 10.766 23.203 32.438 1 88.81 143 LYS B CA 1
ATOM 5380 C C . LYS B 1 143 ? 10.773 23.094 30.922 1 88.81 143 LYS B C 1
ATOM 5382 O O . LYS B 1 143 ? 11.102 24.047 30.219 1 88.81 143 LYS B O 1
ATOM 5387 N N . PRO B 1 144 ? 10.477 21.938 30.5 1 92.75 144 PRO B N 1
ATOM 5388 C CA . PRO B 1 144 ? 10.438 21.797 29.047 1 92.75 144 PRO B CA 1
ATOM 5389 C C . PRO B 1 144 ? 9.266 22.547 28.406 1 92.75 144 PRO B C 1
ATOM 5391 O O . PRO B 1 144 ? 8.234 22.75 29.047 1 92.75 144 PRO B O 1
ATOM 5394 N N . PRO B 1 145 ? 9.516 22.969 27.219 1 94.06 145 PRO B N 1
ATOM 5395 C CA . PRO B 1 145 ? 8.352 23.516 26.531 1 94.06 145 PRO B CA 1
ATOM 5396 C C . PRO B 1 145 ? 7.262 22.484 26.281 1 94.06 145 PRO B C 1
ATOM 5398 O O . PRO B 1 145 ? 7.512 21.281 26.422 1 94.06 145 PRO B O 1
ATOM 5401 N N . LEU B 1 146 ? 6.117 23 25.953 1 94.44 146 LEU B N 1
ATOM 5402 C CA . LEU B 1 146 ? 4.984 22.125 25.688 1 94.44 146 LEU B CA 1
ATOM 5403 C C . LEU B 1 146 ? 5.188 21.359 24.391 1 94.44 146 LEU B C 1
ATOM 5405 O O . LEU B 1 146 ? 4.895 20.156 24.328 1 94.44 146 LEU B O 1
ATOM 5409 N N . LEU B 1 147 ? 5.715 22.016 23.391 1 96 147 LEU B N 1
ATOM 5410 C CA . LEU B 1 147 ? 5.801 21.406 22.062 1 96 147 LEU B CA 1
ATOM 5411 C C . LEU B 1 147 ? 7.145 21.719 21.406 1 96 147 LEU B C 1
ATOM 5413 O O . LEU B 1 147 ? 7.582 22.875 21.391 1 96 147 LEU B O 1
ATOM 5417 N N . SER B 1 148 ? 7.82 20.641 20.969 1 96.44 148 SER B N 1
ATOM 5418 C CA . SER B 1 148 ? 8.922 20.797 20.016 1 96.44 148 SER B CA 1
ATOM 5419 C C . SER B 1 148 ? 8.453 20.531 18.594 1 96.44 148 SER B C 1
ATOM 5421 O O . SER B 1 148 ? 7.891 19.469 18.297 1 96.44 148 SER B O 1
ATOM 5423 N N . VAL B 1 149 ? 8.703 21.453 17.703 1 96.38 149 VAL B N 1
ATOM 5424 C CA . VAL B 1 149 ? 8.383 21.297 16.297 1 96.38 149 VAL B CA 1
ATOM 5425 C C . VAL B 1 149 ? 9.664 21.219 15.477 1 96.38 149 VAL B C 1
ATOM 5427 O O . VAL B 1 149 ? 10.547 22.078 15.602 1 96.38 149 VAL B O 1
ATOM 5430 N N . GLY B 1 150 ? 9.766 20.188 14.742 1 94.88 150 GLY B N 1
ATOM 5431 C CA . GLY B 1 150 ? 10.859 20.078 13.781 1 94.88 150 GLY B CA 1
ATOM 5432 C C . GLY B 1 150 ? 10.406 20.203 12.344 1 94.88 150 GLY B C 1
ATOM 5433 O O . GLY B 1 150 ? 9.406 19.594 11.945 1 94.88 150 GLY B O 1
ATOM 5434 N N . PHE B 1 151 ? 11.18 21.031 11.609 1 92.88 151 PHE B N 1
ATOM 5435 C CA . PHE B 1 151 ? 10.945 21.125 10.172 1 92.88 151 PHE B CA 1
ATOM 5436 C C . PHE B 1 151 ? 11.984 20.312 9.398 1 92.88 151 PHE B C 1
ATOM 5438 O O . PHE B 1 151 ? 13.188 20.562 9.523 1 92.88 151 PHE B O 1
ATOM 5445 N N . MET B 1 152 ? 11.477 19.391 8.703 1 92.06 152 MET B N 1
ATOM 5446 C CA . MET B 1 152 ? 12.297 18.734 7.688 1 92.06 152 MET B CA 1
ATOM 5447 C C . MET B 1 152 ? 12.109 19.391 6.324 1 92.06 152 MET B C 1
ATOM 5449 O O . MET B 1 152 ? 11.062 19.234 5.691 1 92.06 152 MET B O 1
ATOM 5453 N N . ARG B 1 153 ? 13.078 20.094 5.875 1 86.12 153 ARG B N 1
ATOM 5454 C CA . ARG B 1 153 ? 12.852 20.922 4.699 1 86.12 153 ARG B CA 1
ATOM 5455 C C . ARG B 1 153 ? 14.086 20.969 3.811 1 86.12 153 ARG B C 1
ATOM 5457 O O . ARG B 1 153 ? 15.148 20.469 4.195 1 86.12 153 ARG B O 1
ATOM 5464 N N . TRP B 1 154 ? 13.891 21.516 2.648 1 81.69 154 TRP B N 1
ATOM 5465 C CA . TRP B 1 154 ? 14.953 21.547 1.649 1 81.69 154 TRP B CA 1
ATOM 5466 C C . TRP B 1 154 ? 16 22.594 2.01 1 81.69 154 TRP B C 1
ATOM 5468 O O . TRP B 1 154 ? 15.672 23.734 2.311 1 81.69 154 TRP B O 1
ATOM 5478 N N . GLY B 1 155 ? 17.203 22.172 2.059 1 77.06 155 GLY B N 1
ATOM 5479 C CA . GLY B 1 155 ? 18.312 23.062 2.336 1 77.06 155 GLY B CA 1
ATOM 5480 C C . GLY B 1 155 ? 19.25 23.234 1.153 1 77.06 155 GLY B C 1
ATOM 5481 O O . GLY B 1 155 ? 20.234 23.969 1.23 1 77.06 155 GLY B O 1
ATOM 5482 N N . GLY B 1 156 ? 18.922 22.578 0.075 1 70.88 156 GLY B N 1
ATOM 5483 C CA . GLY B 1 156 ? 19.766 22.656 -1.102 1 70.88 156 GLY B CA 1
ATOM 5484 C C . GLY B 1 156 ? 19.484 23.891 -1.955 1 70.88 156 GLY B C 1
ATOM 5485 O O . GLY B 1 156 ? 18.734 24.766 -1.55 1 70.88 156 GLY B O 1
ATOM 5486 N N . VAL B 1 157 ? 20.281 23.906 -3.061 1 67.31 157 VAL B N 1
ATOM 5487 C CA . VAL B 1 157 ? 20.188 25.031 -3.992 1 67.31 157 VAL B CA 1
ATOM 5488 C C . VAL B 1 157 ? 18.922 24.875 -4.844 1 67.31 157 VAL B C 1
ATOM 5490 O O . VAL B 1 157 ? 18.5 23.75 -5.145 1 67.31 157 VAL B O 1
ATOM 5493 N N . TYR B 1 158 ? 18.203 25.953 -4.992 1 64.19 158 TYR B N 1
ATOM 5494 C CA . TYR B 1 158 ? 17.078 25.984 -5.914 1 64.19 158 TYR B CA 1
ATOM 5495 C C . TYR B 1 158 ? 17.531 26.281 -7.336 1 64.19 158 TYR B C 1
ATOM 5497 O O . TYR B 1 158 ? 18.484 27.047 -7.535 1 64.19 158 TYR B O 1
ATOM 5505 N N . SER B 1 159 ? 17 25.453 -8.289 1 57.38 159 SER B N 1
ATOM 5506 C CA . SER B 1 159 ? 17.328 25.828 -9.664 1 57.38 159 SER B CA 1
ATOM 5507 C C . SER B 1 159 ? 16.797 27.234 -9.977 1 57.38 159 SER B C 1
ATOM 5509 O O . SER B 1 159 ? 15.789 27.656 -9.414 1 57.38 159 SER B O 1
ATOM 5511 N N . LYS B 1 160 ? 17.625 27.953 -10.852 1 51.19 160 LYS B N 1
ATOM 5512 C CA . LYS B 1 160 ? 17.266 29.281 -11.336 1 51.19 160 LYS B CA 1
ATOM 5513 C C . LYS B 1 160 ? 15.859 29.297 -11.922 1 51.19 160 LYS B C 1
ATOM 5515 O O . LYS B 1 160 ? 15.148 30.297 -11.828 1 51.19 160 LYS B O 1
ATOM 5520 N N . TRP B 1 161 ? 15.555 28.219 -12.477 1 47.53 161 TRP B N 1
ATOM 5521 C CA . TRP B 1 161 ? 14.25 28.109 -13.117 1 47.53 161 TRP B CA 1
ATOM 5522 C C . TRP B 1 161 ? 13.133 28.219 -12.086 1 47.53 161 TRP B C 1
ATOM 5524 O O . TRP B 1 161 ? 12.078 28.797 -12.352 1 47.53 161 TRP B O 1
ATOM 5534 N N . MET B 1 162 ? 13.398 27.75 -10.969 1 48.78 162 MET B N 1
ATOM 5535 C CA . MET B 1 162 ? 12.398 27.844 -9.906 1 48.78 162 MET B CA 1
ATOM 5536 C C . MET B 1 162 ? 12.297 29.266 -9.367 1 48.78 162 MET B C 1
ATOM 5538 O O . MET B 1 162 ? 11.234 29.703 -8.93 1 48.78 162 MET B O 1
ATOM 5542 N N . ASP B 1 163 ? 13.539 29.969 -9.359 1 45.88 163 ASP B N 1
ATOM 5543 C CA . ASP B 1 163 ? 13.586 31.344 -8.906 1 45.88 163 ASP B CA 1
ATOM 5544 C C . ASP B 1 163 ? 12.789 32.25 -9.836 1 45.88 163 ASP B C 1
ATOM 5546 O O . ASP B 1 163 ? 12.172 33.219 -9.383 1 45.88 163 ASP B O 1
ATOM 5550 N N . ASP B 1 164 ? 13.039 32.062 -11.141 1 42.59 164 ASP B N 1
ATOM 5551 C CA . ASP B 1 164 ? 12.43 32.969 -12.102 1 42.59 164 ASP B CA 1
ATOM 5552 C C . ASP B 1 164 ? 10.938 32.656 -12.273 1 42.59 164 ASP B C 1
ATOM 5554 O O . ASP B 1 164 ? 10.242 33.344 -13.023 1 42.59 164 ASP B O 1
ATOM 5558 N N . GLN B 1 165 ? 10.641 31.656 -11.727 1 40.53 165 GLN B N 1
ATOM 5559 C CA . GLN B 1 165 ? 9.234 31.344 -11.961 1 40.53 165 GLN B CA 1
ATOM 5560 C C . GLN B 1 165 ? 8.328 32.156 -11.047 1 40.53 165 GLN B C 1
ATOM 5562 O O . GLN B 1 165 ? 8.5 32.156 -9.828 1 40.53 165 GLN B O 1
ATOM 5567 N N . GLU B 1 166 ? 7.848 33.219 -11.531 1 38.06 166 GLU B N 1
ATOM 5568 C CA . GLU B 1 166 ? 6.832 34.031 -10.844 1 38.06 166 GLU B CA 1
ATOM 5569 C C . GLU B 1 166 ? 5.707 33.156 -10.312 1 38.06 166 GLU B C 1
ATOM 5571 O O . GLU B 1 166 ? 5.414 32.094 -10.875 1 38.06 166 GLU B O 1
ATOM 5576 N N . ALA B 1 167 ? 5.453 33.219 -8.984 1 37.38 167 ALA B N 1
ATOM 5577 C CA . ALA B 1 167 ? 4.273 32.594 -8.391 1 37.38 167 ALA B CA 1
ATOM 5578 C C . ALA B 1 167 ? 3.109 32.562 -9.375 1 37.38 167 ALA B C 1
ATOM 5580 O O . ALA B 1 167 ? 2.584 33.625 -9.758 1 37.38 167 ALA B O 1
ATOM 5581 N N . ASN B 1 168 ? 3.211 31.875 -10.484 1 34.66 168 ASN B N 1
ATOM 5582 C CA . ASN B 1 168 ? 2.061 31.922 -11.375 1 34.66 168 ASN B CA 1
ATOM 5583 C C . ASN B 1 168 ? 0.785 31.469 -10.68 1 34.66 168 ASN B C 1
ATOM 5585 O O . ASN B 1 168 ? 0.841 30.672 -9.742 1 34.66 168 ASN B O 1
ATOM 5589 N N . ASP B 1 169 ? -0.286 32.156 -10.93 1 32.16 169 ASP B N 1
ATOM 5590 C CA . ASP B 1 169 ? -1.702 32.031 -10.602 1 32.16 169 ASP B CA 1
ATOM 5591 C C . ASP B 1 169 ? -2.232 30.656 -11.008 1 32.16 169 ASP B C 1
ATOM 5593 O O . ASP B 1 169 ? -2.631 30.453 -12.156 1 32.16 169 ASP B O 1
ATOM 5597 N N . GLY B 1 170 ? -1.961 29.656 -10.344 1 37.56 170 GLY B N 1
ATOM 5598 C CA . GLY B 1 170 ? -2.717 28.406 -10.461 1 37.56 170 GLY B CA 1
ATOM 5599 C C . GLY B 1 170 ? -1.938 27.297 -11.141 1 37.56 170 GLY B C 1
ATOM 5600 O O . GLY B 1 170 ? -2.471 26.219 -11.367 1 37.56 170 GLY B O 1
ATOM 5601 N N . ASP B 1 171 ? -1.067 27.75 -12.117 1 37.22 171 ASP B N 1
ATOM 5602 C CA . ASP B 1 171 ? -0.372 26.719 -12.875 1 37.22 171 ASP B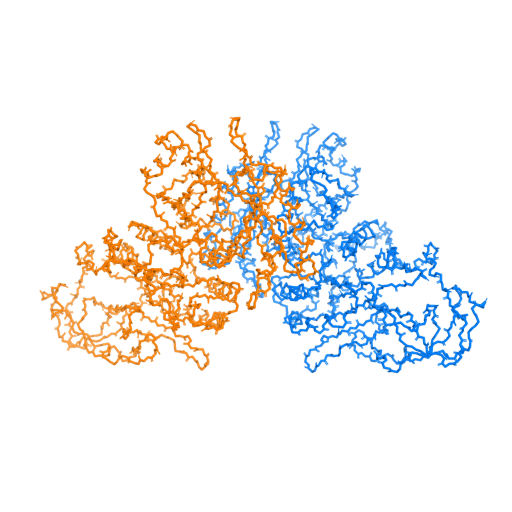 CA 1
ATOM 5603 C C . ASP B 1 171 ? 0.487 25.844 -11.961 1 37.22 171 ASP B C 1
ATOM 5605 O O . ASP B 1 171 ? 1.208 26.359 -11.102 1 37.22 171 ASP B O 1
ATOM 5609 N N . TRP B 1 172 ? 0.038 24.703 -11.812 1 42.56 172 TRP B N 1
ATOM 5610 C CA . TRP B 1 172 ? 0.862 23.688 -11.156 1 42.56 172 TRP B CA 1
ATOM 5611 C C . TRP B 1 172 ? 2.318 23.812 -11.594 1 42.56 172 TRP B C 1
ATOM 5613 O O . TRP B 1 172 ? 3.178 23.062 -11.117 1 42.56 172 TRP B O 1
ATOM 5623 N N . GLY B 1 173 ? 2.564 24.203 -12.805 1 37.62 173 GLY B N 1
ATOM 5624 C CA . GLY B 1 173 ? 3.889 24.328 -13.398 1 37.62 173 GLY B CA 1
ATOM 5625 C C . GLY B 1 173 ? 4.914 24.906 -12.445 1 37.62 173 GLY B C 1
ATOM 5626 O O . GLY B 1 173 ? 5.965 24.312 -12.211 1 37.62 173 GLY B O 1
ATOM 5627 N N . LYS B 1 174 ? 4.738 26.234 -12.383 1 40.12 174 LYS B N 1
ATOM 5628 C CA . LYS B 1 174 ? 5.836 26.969 -11.758 1 40.12 174 LYS B CA 1
ATOM 5629 C C . LYS B 1 174 ? 6.074 26.5 -10.328 1 40.12 174 LYS B C 1
ATOM 5631 O O . LYS B 1 174 ? 7.148 26.719 -9.766 1 40.12 174 LYS B O 1
ATOM 5636 N N . TYR B 1 175 ? 5.039 26.312 -9.672 1 40.09 175 TYR B N 1
ATOM 5637 C CA . TYR B 1 175 ? 5.227 25.891 -8.289 1 40.09 175 TYR B CA 1
ATOM 5638 C C . TYR B 1 175 ? 5.648 24.438 -8.203 1 40.09 175 TYR B C 1
ATOM 5640 O O . TYR B 1 175 ? 4.867 23.578 -7.773 1 40.09 175 TYR B O 1
ATOM 5648 N N . GLY B 1 176 ? 6.164 24.031 -9.336 1 40.56 176 GLY B N 1
ATOM 5649 C CA . GLY B 1 176 ? 6.77 22.781 -8.914 1 40.56 176 GLY B CA 1
ATOM 5650 C C . GLY B 1 176 ? 7.137 22.75 -7.445 1 40.56 176 GLY B C 1
ATOM 5651 O O . GLY B 1 176 ? 6.32 23.109 -6.59 1 40.56 176 GLY B O 1
ATOM 5652 N N . SER B 1 177 ? 8.633 22.844 -7.238 1 45.22 177 SER B N 1
ATOM 5653 C CA . SER B 1 177 ? 9.422 22.438 -6.078 1 45.22 177 SER B CA 1
ATOM 5654 C C . SER B 1 177 ? 9.039 23.234 -4.84 1 45.22 177 SER B C 1
ATOM 5656 O O . SER B 1 177 ? 8.609 24.391 -4.949 1 45.22 177 SER B O 1
ATOM 5658 N N . PRO B 1 178 ? 9.289 22.734 -3.633 1 52.47 178 PRO B N 1
ATOM 5659 C CA . PRO B 1 178 ? 8.812 22.844 -2.252 1 52.47 178 PRO B CA 1
ATOM 5660 C C . PRO B 1 178 ? 9.117 24.203 -1.63 1 52.47 178 PRO B C 1
ATOM 5662 O O . PRO B 1 178 ? 10.289 24.547 -1.43 1 52.47 178 PRO B O 1
ATOM 5665 N N . PRO B 1 179 ? 8.25 25.266 -1.88 1 57.25 179 PRO B N 1
ATOM 5666 C CA . PRO B 1 179 ? 8.258 26.5 -1.099 1 57.25 179 PRO B CA 1
ATOM 5667 C C . PRO B 1 179 ? 8.344 26.25 0.406 1 57.25 179 PRO B C 1
ATOM 5669 O O . PRO B 1 179 ? 7.852 27.062 1.198 1 57.25 179 PRO B O 1
ATOM 5672 N N . SER B 1 180 ? 9.219 25.5 0.715 1 72.62 180 SER B N 1
ATOM 5673 C CA . SER B 1 180 ? 9.219 25.109 2.121 1 72.62 180 SER B CA 1
ATOM 5674 C C . SER B 1 180 ? 9.328 26.312 3.035 1 72.62 180 SER B C 1
ATOM 5676 O O . SER B 1 180 ? 8.758 26.344 4.125 1 72.62 180 SER B O 1
ATOM 5678 N N . ASP B 1 181 ? 9.891 27.359 2.502 1 75.31 181 ASP B N 1
ATOM 5679 C CA . ASP B 1 181 ? 10.047 28.562 3.32 1 75.31 181 ASP B CA 1
ATOM 5680 C C . ASP B 1 181 ? 8.695 29.25 3.535 1 75.31 181 ASP B C 1
ATOM 5682 O O . ASP B 1 181 ? 8.406 29.719 4.637 1 75.31 181 ASP B O 1
ATOM 5686 N N . GLU B 1 182 ? 7.934 29.25 2.535 1 73.94 182 GLU B N 1
ATOM 5687 C CA . GLU B 1 182 ? 6.621 29.891 2.645 1 73.94 182 GLU B CA 1
ATOM 5688 C C . GLU B 1 182 ? 5.715 29.109 3.602 1 73.94 182 GLU B C 1
ATOM 5690 O O . GLU B 1 182 ? 5.059 29.719 4.457 1 73.94 182 GLU B O 1
ATOM 5695 N N . TYR B 1 183 ? 5.711 27.828 3.484 1 78.5 183 TYR B N 1
ATOM 5696 C CA . TYR B 1 183 ? 4.906 27 4.379 1 78.5 183 TYR B CA 1
ATOM 5697 C C . TYR B 1 183 ? 5.348 27.188 5.828 1 78.5 183 TYR B C 1
ATOM 5699 O O . TYR B 1 183 ? 4.516 27.375 6.719 1 78.5 183 TYR B O 1
ATOM 5707 N N . MET B 1 184 ? 6.566 27.188 5.918 1 82.5 184 MET B N 1
ATOM 5708 C CA . MET B 1 184 ? 7.109 27.344 7.262 1 82.5 184 MET B CA 1
ATOM 5709 C C . MET B 1 184 ? 6.742 28.719 7.836 1 82.5 184 MET B C 1
ATOM 5711 O O . MET B 1 184 ? 6.301 28.812 8.984 1 82.5 184 MET B O 1
ATOM 5715 N N . GLY B 1 185 ? 6.945 29.734 7.035 1 82.75 185 GLY B N 1
ATOM 5716 C CA . GLY B 1 185 ? 6.602 31.078 7.484 1 82.75 185 GLY B CA 1
ATOM 5717 C C . GLY B 1 185 ? 5.156 31.203 7.934 1 82.75 185 GLY B C 1
ATOM 5718 O O . GLY B 1 185 ? 4.875 31.797 8.977 1 82.75 185 GLY B O 1
ATOM 5719 N N . HIS B 1 186 ? 4.281 30.609 7.199 1 84 186 HIS B N 1
ATOM 5720 C CA . HIS B 1 186 ? 2.863 30.656 7.531 1 84 186 HIS B CA 1
ATOM 5721 C C . HIS B 1 186 ? 2.566 29.859 8.797 1 84 186 HIS B C 1
ATOM 5723 O O . HIS B 1 186 ? 1.779 30.297 9.641 1 84 186 HIS B O 1
ATOM 5729 N N . LEU B 1 187 ? 3.17 28.812 8.891 1 87.25 187 LEU B N 1
ATOM 5730 C CA . LEU B 1 187 ? 2.959 27.984 10.078 1 87.25 187 LEU B CA 1
ATOM 5731 C C . LEU B 1 187 ? 3.422 28.719 11.336 1 87.25 187 LEU B C 1
ATOM 5733 O O . LEU B 1 187 ? 2.736 28.703 12.359 1 87.25 187 LEU B O 1
ATOM 5737 N N . VAL B 1 188 ? 4.543 29.297 11.18 1 89.25 188 VAL B N 1
ATOM 5738 C CA . VAL B 1 188 ? 5.09 29.984 12.336 1 89.25 188 VAL B CA 1
ATOM 5739 C C . VAL B 1 188 ? 4.168 31.141 12.734 1 89.25 188 VAL B C 1
ATOM 5741 O O . VAL B 1 188 ? 3.729 31.219 13.891 1 89.25 188 VAL B O 1
ATOM 5744 N N . LYS B 1 189 ? 3.828 31.875 11.805 1 87.81 189 LYS B N 1
ATOM 5745 C CA . LYS B 1 189 ? 3.094 33.094 12.07 1 87.81 189 LYS B CA 1
ATOM 5746 C C . LYS B 1 189 ? 1.632 32.812 12.398 1 87.81 189 LYS B C 1
ATOM 5748 O O . LYS B 1 189 ? 1.084 33.375 13.359 1 87.81 189 LYS B O 1
ATOM 5753 N N . LEU B 1 190 ? 1.038 31.984 11.594 1 88.44 190 LEU B N 1
ATOM 5754 C CA . LEU B 1 190 ? -0.411 31.828 11.648 1 88.44 190 LEU B CA 1
ATOM 5755 C C . LEU B 1 190 ? -0.794 30.578 12.422 1 88.44 190 LEU B C 1
ATOM 5757 O O . LEU B 1 190 ? -1.97 30.359 12.727 1 88.44 190 LEU B O 1
ATOM 5761 N N . GLY B 1 191 ? 0.132 29.797 12.75 1 90.44 191 GLY B N 1
ATOM 5762 C CA . GLY B 1 191 ? -0.095 28.578 13.516 1 90.44 191 GLY B CA 1
ATOM 5763 C C . GLY B 1 191 ? 0.485 28.641 14.922 1 90.44 191 GLY B C 1
ATOM 5764 O O . GLY B 1 191 ? -0.233 28.922 15.883 1 90.44 191 GLY B O 1
ATOM 5765 N N . LEU B 1 192 ? 1.766 28.672 14.992 1 92.06 192 LEU B N 1
ATOM 5766 C CA . LEU B 1 192 ? 2.459 28.547 16.266 1 92.06 192 LEU B CA 1
ATOM 5767 C C . LEU B 1 192 ? 2.303 29.812 17.109 1 92.06 192 LEU B C 1
ATOM 5769 O O . LEU B 1 192 ? 1.82 29.766 18.234 1 92.06 192 LEU B O 1
ATOM 5773 N N . MET B 1 193 ? 2.562 30.922 16.531 1 88.75 193 MET B N 1
ATOM 5774 C CA . MET B 1 193 ? 2.561 32.188 17.266 1 88.75 193 MET B CA 1
ATOM 5775 C C . MET B 1 193 ? 1.137 32.656 17.531 1 88.75 193 MET B C 1
ATOM 5777 O O . MET B 1 193 ? 0.911 33.469 18.422 1 88.75 193 MET B O 1
ATOM 5781 N N . ALA B 1 194 ? 0.229 32.125 16.797 1 87.5 194 ALA B N 1
ATOM 5782 C CA . ALA B 1 194 ? -1.166 32.5 16.969 1 87.5 194 ALA B CA 1
ATOM 5783 C C . ALA B 1 194 ? -1.928 31.5 17.828 1 87.5 194 ALA B C 1
ATOM 5785 O O . ALA B 1 194 ? -3.08 31.734 18.188 1 87.5 194 ALA B O 1
ATOM 5786 N N . HIS B 1 195 ? -1.298 30.469 18.172 1 91.19 195 HIS B N 1
ATOM 5787 C CA . HIS B 1 195 ? -1.997 29.406 18.875 1 91.19 195 HIS B CA 1
ATOM 5788 C C . HIS B 1 195 ? -2.189 29.766 20.359 1 91.19 195 HIS B C 1
ATOM 5790 O O . HIS B 1 195 ? -1.22 30.047 21.062 1 91.19 195 HIS B O 1
ATOM 5796 N N . PRO B 1 196 ? -3.338 29.641 20.891 1 86.5 196 PRO B N 1
ATOM 5797 C CA . PRO B 1 196 ? -3.588 30.109 22.266 1 86.5 196 PRO B CA 1
ATOM 5798 C C . PRO B 1 196 ? -2.832 29.297 23.312 1 86.5 196 PRO B C 1
ATOM 5800 O O . PRO B 1 196 ? -2.396 29.844 24.328 1 86.5 196 PRO B O 1
ATOM 5803 N N . GLN B 1 197 ? -2.635 28.016 23.109 1 88.38 197 GLN B N 1
ATOM 5804 C CA . GLN B 1 197 ? -1.981 27.156 24.094 1 88.38 197 GLN B CA 1
ATOM 5805 C C . GLN B 1 197 ? -0.463 27.297 24.016 1 88.38 197 GLN B C 1
ATOM 5807 O O . GLN B 1 197 ? 0.246 26.953 24.969 1 88.38 197 GLN B O 1
ATOM 5812 N N . LEU B 1 198 ? -0.013 27.703 22.859 1 92 198 LEU B N 1
ATOM 5813 C CA . LEU B 1 198 ? 1.433 27.719 22.672 1 92 198 LEU B CA 1
ATOM 5814 C C . LEU B 1 198 ? 2.01 29.109 22.984 1 92 198 LEU B C 1
ATOM 5816 O O . LEU B 1 198 ? 3.219 29.234 23.188 1 92 198 LEU B O 1
ATOM 5820 N N . MET B 1 199 ? 1.192 30.125 22.984 1 83.19 199 MET B N 1
ATOM 5821 C CA . MET B 1 199 ? 1.63 31.469 23.344 1 83.19 199 MET B CA 1
ATOM 5822 C C . MET B 1 199 ? 1.103 31.859 24.719 1 83.19 199 MET B C 1
ATOM 5824 O O . MET B 1 199 ? 1.223 33 25.125 1 83.19 199 MET B O 1
ATOM 5828 N N . ALA B 1 200 ? 0.58 31.078 25.422 1 70.56 200 ALA B N 1
ATOM 5829 C CA . ALA B 1 200 ? -0.079 31.609 26.625 1 70.56 200 ALA B CA 1
ATOM 5830 C C . ALA B 1 200 ? 0.163 30.703 27.828 1 70.56 200 ALA B C 1
ATOM 5832 O O . ALA B 1 200 ? -0.737 29.969 28.25 1 70.56 200 ALA B O 1
ATOM 5833 N N . ASP B 1 201 ? 1.476 30.672 28.078 1 63.31 201 ASP B N 1
ATOM 5834 C CA . ASP B 1 201 ? 1.52 30.141 29.438 1 63.31 201 ASP B CA 1
ATOM 5835 C C . ASP B 1 201 ? 0.951 31.156 30.438 1 63.31 201 ASP B C 1
ATOM 5837 O O . ASP B 1 201 ? 0.341 32.156 30.047 1 63.31 201 ASP B O 1
ATOM 5841 N N . SER B 1 202 ? 0.79 30.781 31.609 1 60.66 202 SER B N 1
ATOM 5842 C CA . SER B 1 202 ? 0.178 31.625 32.625 1 60.66 202 SER B CA 1
ATOM 5843 C C . SER B 1 202 ? 0.764 33.031 32.625 1 60.66 202 SER B C 1
ATOM 5845 O O . SER B 1 202 ? 0.111 34 33.031 1 60.66 202 SER B O 1
ATOM 5847 N N . GLN B 1 203 ? 1.932 33.188 31.938 1 66.38 203 GLN B N 1
ATOM 5848 C CA . GLN B 1 203 ? 2.623 34.469 31.938 1 66.38 203 GLN B CA 1
ATOM 5849 C C . GLN B 1 203 ? 2.691 35.031 30.531 1 66.38 203 GLN B C 1
ATOM 5851 O O . GLN B 1 203 ? 3.377 36.031 30.297 1 66.38 203 GLN B O 1
ATOM 5856 N N . GLY B 1 204 ? 2.053 34.312 29.609 1 75.56 204 GLY B N 1
ATOM 5857 C CA . GLY B 1 204 ? 2.025 34.781 28.234 1 75.56 204 GLY B CA 1
ATOM 5858 C C . GLY B 1 204 ? 3.283 34.469 27.453 1 75.56 204 GLY B C 1
ATOM 5859 O O . GLY B 1 204 ? 3.658 35.188 26.531 1 75.56 204 GLY B O 1
ATOM 5860 N N . HIS B 1 205 ? 4.016 33.5 27.906 1 86.06 205 HIS B N 1
ATOM 5861 C CA . HIS B 1 205 ? 5.266 33.125 27.266 1 86.06 205 HIS B CA 1
ATOM 5862 C C . HIS B 1 205 ? 5.051 31.953 26.281 1 86.06 205 HIS B C 1
ATOM 5864 O O . HIS B 1 205 ? 4.23 31.078 26.531 1 86.06 205 HIS B O 1
ATOM 5870 N N . PRO B 1 206 ? 5.816 32.031 25.172 1 91.25 206 PRO B N 1
ATOM 5871 C CA . PRO B 1 206 ? 5.754 30.906 24.25 1 91.25 206 PRO B CA 1
ATOM 5872 C C . PRO B 1 206 ? 6.18 29.594 24.906 1 91.25 206 PRO B C 1
ATOM 5874 O O . PRO B 1 206 ? 7.105 29.578 25.719 1 91.25 206 PRO B O 1
ATOM 5877 N N . THR B 1 207 ? 5.504 28.562 24.594 1 93.94 207 THR B N 1
ATOM 5878 C CA . THR B 1 207 ? 5.785 27.25 25.172 1 93.94 207 THR B CA 1
ATOM 5879 C C . THR B 1 207 ? 6.145 26.25 24.078 1 93.94 207 THR B C 1
ATOM 5881 O O . THR B 1 207 ? 5.73 25.094 24.125 1 93.94 207 THR B O 1
ATOM 5884 N N . PHE B 1 208 ? 6.777 26.734 23.047 1 95.12 208 PHE B N 1
ATOM 5885 C CA . PHE B 1 208 ? 7.219 25.859 21.969 1 95.12 208 PHE B CA 1
ATOM 5886 C C . PHE B 1 208 ? 8.648 26.188 21.562 1 95.12 208 PHE B C 1
ATOM 5888 O O . PHE B 1 208 ? 9.211 27.188 22 1 95.12 208 PHE B O 1
ATOM 5895 N N . GLU B 1 209 ? 9.312 25.297 20.906 1 95.94 209 GLU B N 1
ATOM 5896 C CA . GLU B 1 209 ? 10.578 25.516 20.203 1 95.94 209 GLU B CA 1
ATOM 5897 C C . GLU B 1 209 ? 10.523 24.984 18.781 1 95.94 209 GLU B C 1
ATOM 5899 O O . GLU B 1 209 ? 9.719 24.109 18.469 1 95.94 209 GLU B O 1
ATOM 5904 N N . LEU B 1 210 ? 11.336 25.609 17.953 1 96.25 210 LEU B N 1
ATOM 5905 C CA . LEU B 1 210 ? 11.344 25.25 16.547 1 96.25 210 LEU B CA 1
ATOM 5906 C C . LEU B 1 210 ? 12.742 24.844 16.094 1 96.25 210 LEU B C 1
ATOM 5908 O O . LEU B 1 210 ? 13.695 25.609 16.25 1 96.25 210 LEU B O 1
ATOM 5912 N N . LEU B 1 211 ? 12.758 23.656 15.555 1 94.5 211 LEU B N 1
ATOM 5913 C CA . LEU B 1 211 ? 14.008 23.125 15.039 1 94.5 211 LEU B CA 1
ATOM 5914 C C . LEU B 1 211 ? 13.914 22.875 13.539 1 94.5 211 LEU B C 1
ATOM 5916 O O . LEU B 1 211 ? 12.82 22.672 13.008 1 94.5 211 LEU B O 1
ATOM 5920 N N . HIS B 1 212 ? 15.109 22.875 12.906 1 91.19 212 HIS B N 1
ATOM 5921 C CA . HIS B 1 212 ? 15.18 22.672 11.469 1 91.19 212 HIS B CA 1
ATOM 5922 C C . HIS B 1 212 ? 16.234 21.609 11.117 1 91.19 212 HIS B C 1
ATOM 5924 O O . HIS B 1 212 ? 17.344 21.656 11.625 1 91.19 212 HIS B O 1
ATOM 5930 N N . TYR B 1 213 ? 15.773 20.75 10.289 1 89.5 213 TYR B N 1
ATOM 5931 C CA . TYR B 1 213 ? 16.672 19.828 9.625 1 89.5 213 TYR B CA 1
ATOM 5932 C C . TYR B 1 213 ? 16.672 20.047 8.117 1 89.5 213 TYR B C 1
ATOM 5934 O O . TYR B 1 213 ? 15.648 19.812 7.453 1 89.5 213 TYR B O 1
ATOM 5942 N N . PHE B 1 214 ? 17.812 20.406 7.617 1 83.88 214 PHE B N 1
ATOM 5943 C CA . PHE B 1 214 ? 17.906 20.734 6.199 1 83.88 214 PHE B CA 1
ATOM 5944 C C . PHE B 1 214 ? 18.391 19.531 5.398 1 83.88 214 PHE B C 1
ATOM 5946 O O . PHE B 1 214 ? 19.516 19.062 5.605 1 83.88 214 PHE B O 1
ATOM 5953 N N . VAL B 1 215 ? 17.516 19.156 4.512 1 83.94 215 VAL B N 1
ATOM 5954 C CA . VAL B 1 215 ? 17.781 18.016 3.635 1 83.94 215 VAL B CA 1
ATOM 5955 C C . VAL B 1 215 ? 18.266 18.516 2.275 1 83.94 215 VAL B C 1
ATOM 5957 O O . VAL B 1 215 ? 17.688 19.453 1.711 1 83.94 215 VAL B O 1
ATOM 5960 N N . THR B 1 216 ? 19.328 17.875 1.727 1 81.19 216 THR B N 1
ATOM 5961 C CA . THR B 1 216 ? 19.844 18.312 0.437 1 81.19 216 THR B CA 1
ATOM 5962 C C . THR B 1 216 ? 19.719 17.219 -0.609 1 81.19 216 THR B C 1
ATOM 5964 O O . THR B 1 216 ? 19.844 17.469 -1.808 1 81.19 216 THR B O 1
ATOM 5967 N N . SER B 1 217 ? 19.484 16.031 -0.163 1 83.31 217 SER B N 1
ATOM 5968 C CA . SER B 1 217 ? 19.312 14.883 -1.05 1 83.31 217 SER B CA 1
ATOM 5969 C C . SER B 1 217 ? 18.609 13.734 -0.337 1 83.31 217 SER B C 1
ATOM 5971 O O . SER B 1 217 ? 18.438 13.766 0.882 1 83.31 217 SER B O 1
ATOM 5973 N N . SER B 1 218 ? 18.234 12.711 -1.067 1 88.06 218 SER B N 1
ATOM 5974 C CA . SER B 1 218 ? 17.625 11.516 -0.508 1 88.06 218 SER B CA 1
ATOM 5975 C C . SER B 1 218 ? 18.547 10.82 0.477 1 88.06 218 SER B C 1
ATOM 5977 O O . SER B 1 218 ? 18.094 10.164 1.415 1 88.06 218 SER B O 1
ATOM 5979 N N . MET B 1 219 ? 19.844 10.992 0.292 1 87 219 MET B N 1
ATOM 5980 C CA . MET B 1 219 ? 20.812 10.359 1.183 1 87 219 MET B CA 1
ATOM 5981 C C . MET B 1 219 ? 20.656 10.875 2.609 1 87 219 MET B C 1
ATOM 5983 O O . MET B 1 219 ? 20.828 10.117 3.568 1 87 219 MET B O 1
ATOM 5987 N N . ASP B 1 220 ? 20.328 12.102 2.742 1 86.31 220 ASP B N 1
ATOM 5988 C CA . ASP B 1 220 ? 20.094 12.664 4.07 1 86.31 220 ASP B CA 1
ATOM 5989 C C . ASP B 1 220 ? 18.922 11.969 4.758 1 86.31 220 ASP B C 1
ATOM 5991 O O . ASP B 1 220 ? 18.953 11.75 5.969 1 86.31 220 ASP B O 1
ATOM 5995 N N . CYS B 1 221 ? 17.906 11.656 3.994 1 90.94 221 CYS B N 1
ATOM 5996 C CA . CYS B 1 221 ? 16.75 10.961 4.531 1 90.94 221 CYS B CA 1
ATOM 5997 C C . CYS B 1 221 ? 17.094 9.523 4.902 1 90.94 221 CYS B C 1
ATOM 5999 O O . CYS B 1 221 ? 16.609 9 5.906 1 90.94 221 CYS B O 1
ATOM 6001 N N . TRP B 1 222 ? 17.969 8.922 4.105 1 90 222 TRP B N 1
ATOM 6002 C CA . TRP B 1 222 ? 18.391 7.555 4.391 1 90 222 TRP B CA 1
ATOM 6003 C C . TRP B 1 222 ? 19.188 7.488 5.691 1 90 222 TRP B C 1
ATOM 6005 O O . TRP B 1 222 ? 19.266 6.43 6.324 1 90 222 TRP B O 1
ATOM 6015 N N . ASN B 1 223 ? 19.688 8.539 6.16 1 89.56 223 ASN B N 1
ATOM 6016 C CA . ASN B 1 223 ? 20.484 8.594 7.383 1 89.56 223 ASN B CA 1
ATOM 6017 C C . ASN B 1 223 ? 19.625 8.875 8.602 1 89.56 223 ASN B C 1
ATOM 6019 O O . ASN B 1 223 ? 20.078 8.766 9.742 1 89.56 223 ASN B O 1
ATOM 6023 N N . MET B 1 224 ? 18.422 9.141 8.398 1 91.19 224 MET B N 1
ATOM 6024 C CA . MET B 1 224 ? 17.547 9.578 9.484 1 91.19 224 MET B CA 1
ATOM 6025 C C . MET B 1 224 ? 17.344 8.469 10.508 1 91.19 224 MET B C 1
ATOM 6027 O O . MET B 1 224 ? 17.297 8.727 11.711 1 91.19 224 MET B O 1
ATOM 6031 N N . PRO B 1 225 ? 17.234 7.223 10.102 1 87.56 225 PRO B N 1
ATOM 6032 C CA . PRO B 1 225 ? 17.062 6.172 11.102 1 87.56 225 PRO B CA 1
ATOM 6033 C C . PRO B 1 225 ? 18.172 6.176 12.156 1 87.56 225 PRO B C 1
ATOM 6035 O O . PRO B 1 225 ? 17.906 5.883 13.328 1 87.56 225 PRO B O 1
ATOM 6038 N N . GLU B 1 226 ? 19.312 6.57 11.812 1 88.06 226 GLU B N 1
ATOM 6039 C CA . GLU B 1 226 ? 20.438 6.66 12.75 1 88.06 226 GLU B CA 1
ATOM 6040 C C . GLU B 1 226 ? 20.375 7.957 13.555 1 88.06 226 GLU B C 1
ATOM 6042 O O . GLU B 1 226 ? 20.812 7.996 14.711 1 88.06 226 GLU B O 1
ATOM 6047 N N . LEU B 1 227 ? 19.828 8.906 12.992 1 88.88 227 LEU B N 1
ATOM 6048 C CA . LEU B 1 227 ? 19.844 10.234 13.586 1 88.88 227 LEU B CA 1
ATOM 6049 C C . LEU B 1 227 ? 18.609 10.453 14.461 1 88.88 227 LEU B C 1
ATOM 6051 O O . LEU B 1 227 ? 18.594 11.344 15.312 1 88.88 227 LEU B O 1
ATOM 6055 N N . ALA B 1 228 ? 17.547 9.719 14.227 1 92.25 228 ALA B N 1
ATOM 6056 C CA . ALA B 1 228 ? 16.234 9.938 14.836 1 92.25 228 ALA B CA 1
ATOM 6057 C C . ALA B 1 228 ? 16.328 9.891 16.359 1 92.25 228 ALA B C 1
ATOM 6059 O O . ALA B 1 228 ? 15.758 10.734 17.047 1 92.25 228 ALA B O 1
ATOM 6060 N N . PRO B 1 229 ? 17.125 8.977 16.953 1 91.5 229 PRO B N 1
ATOM 6061 C CA . PRO B 1 229 ? 17.234 8.984 18.422 1 91.5 229 PRO B CA 1
ATOM 6062 C C . PRO B 1 229 ? 17.844 10.273 18.953 1 91.5 229 PRO B C 1
ATOM 6064 O O . PRO B 1 229 ? 17.406 10.797 19.984 1 91.5 229 PRO B O 1
ATOM 6067 N N . LYS B 1 230 ? 18.828 10.727 18.297 1 90.44 230 LYS B N 1
ATOM 6068 C CA . LYS B 1 230 ? 19.453 11.984 18.703 1 90.44 230 LYS B CA 1
ATOM 6069 C C . LYS B 1 230 ? 18.484 13.156 18.547 1 90.44 230 LYS B C 1
ATOM 6071 O O . LYS B 1 230 ? 18.453 14.055 19.391 1 90.44 230 LYS B O 1
ATOM 6076 N N . LEU B 1 231 ? 17.781 13.172 17.5 1 92.75 231 LEU B N 1
ATOM 6077 C CA . LEU B 1 231 ? 16.781 14.211 17.297 1 92.75 231 LEU B CA 1
ATOM 6078 C C . LEU B 1 231 ? 15.773 14.234 18.438 1 92.75 231 LEU B C 1
ATOM 6080 O O . LEU B 1 231 ? 15.445 15.305 18.969 1 92.75 231 LEU B O 1
ATOM 6084 N N . ARG B 1 232 ? 15.32 13.078 18.812 1 93.62 232 ARG B N 1
ATOM 6085 C CA . ARG B 1 232 ? 14.359 12.984 19.906 1 93.62 232 ARG B CA 1
ATOM 6086 C C . ARG B 1 232 ? 14.938 13.555 21.203 1 93.62 232 ARG B C 1
ATOM 6088 O O . ARG B 1 232 ? 14.234 14.211 21.969 1 93.62 232 ARG B O 1
ATOM 6095 N N . GLU B 1 233 ? 16.203 13.289 21.375 1 93.12 233 GLU B N 1
ATOM 6096 C CA . GLU B 1 233 ? 16.875 13.789 22.578 1 93.12 233 GLU B CA 1
ATOM 6097 C C . GLU B 1 233 ? 16.984 15.312 22.562 1 93.12 233 GLU B C 1
ATOM 6099 O O . GLU B 1 233 ? 16.828 15.961 23.594 1 93.12 233 GLU B O 1
ATOM 6104 N N . ILE B 1 234 ? 17.234 15.812 21.453 1 92.75 234 ILE B N 1
ATOM 6105 C CA . ILE B 1 234 ? 17.453 17.25 21.312 1 92.75 234 ILE B CA 1
ATOM 6106 C C . ILE B 1 234 ? 16.141 18 21.453 1 92.75 234 ILE B C 1
ATOM 6108 O O . ILE B 1 234 ? 16.109 19.109 21.984 1 92.75 234 ILE B O 1
ATOM 6112 N N . MET B 1 235 ? 15.07 17.406 21.016 1 95 235 MET B N 1
ATOM 6113 C CA . MET B 1 235 ? 13.742 17.969 21.188 1 95 235 MET B CA 1
ATOM 6114 C C . MET B 1 235 ? 13.32 17.922 22.656 1 95 235 MET B C 1
ATOM 6116 O O . MET B 1 235 ? 13.078 16.844 23.203 1 95 235 MET B O 1
ATOM 6120 N N . ARG B 1 236 ? 13.062 18.984 23.188 1 94.12 236 ARG B N 1
ATOM 6121 C CA . ARG B 1 236 ? 12.883 19.047 24.641 1 94.12 236 ARG B CA 1
ATOM 6122 C C . ARG B 1 236 ? 11.398 19.062 25 1 94.12 236 ARG B C 1
ATOM 6124 O O . ARG B 1 236 ? 11.039 18.906 26.172 1 94.12 236 ARG B O 1
ATOM 6131 N N . GLY B 1 237 ? 10.594 19.281 24.047 1 94.75 237 GLY B N 1
ATOM 6132 C CA . GLY B 1 237 ? 9.172 19.406 24.328 1 94.75 237 GLY B CA 1
ATOM 6133 C C . GLY B 1 237 ? 8.555 18.141 24.875 1 94.75 237 GLY B C 1
ATOM 6134 O O . GLY B 1 237 ? 8.984 17.031 24.547 1 94.75 237 GLY B O 1
ATOM 6135 N N . THR B 1 238 ? 7.535 18.344 25.719 1 92.75 238 THR B N 1
ATOM 6136 C CA . THR B 1 238 ? 6.773 17.203 26.203 1 92.75 238 THR B CA 1
ATOM 6137 C C . THR B 1 238 ? 6.109 16.453 25.047 1 92.75 238 THR B C 1
ATOM 6139 O O . THR B 1 238 ? 5.953 15.234 25.109 1 92.75 238 THR B O 1
ATOM 6142 N N . ARG B 1 239 ? 5.75 17.219 24.094 1 92.94 239 ARG B N 1
ATOM 6143 C CA . ARG B 1 239 ? 5.281 16.688 22.828 1 92.94 239 ARG B CA 1
ATOM 6144 C C . ARG B 1 239 ? 6.27 17 21.703 1 92.94 239 ARG B C 1
ATOM 6146 O O . ARG B 1 239 ? 6.91 18.047 21.703 1 92.94 239 ARG B O 1
ATOM 6153 N N . LYS B 1 240 ? 6.395 16.109 20.875 1 95.19 240 LYS B N 1
ATOM 6154 C CA . LYS B 1 240 ? 7.34 16.266 19.766 1 95.19 240 LYS B CA 1
ATOM 6155 C C . LYS B 1 240 ? 6.68 15.953 18.422 1 95.19 240 LYS B C 1
ATOM 6157 O O . LYS B 1 240 ? 5.957 14.961 18.297 1 95.19 240 LYS B O 1
ATOM 6162 N N . THR B 1 241 ? 6.867 16.844 17.453 1 95.62 241 THR B N 1
ATOM 6163 C CA . THR B 1 241 ? 6.262 16.609 16.156 1 95.62 241 THR B CA 1
ATOM 6164 C C . THR B 1 241 ? 7.172 17.109 15.039 1 95.62 241 THR B C 1
ATOM 6166 O O . THR B 1 241 ? 8.008 18 15.266 1 95.62 241 THR B O 1
ATOM 6169 N N . LEU B 1 242 ? 7.035 16.484 13.922 1 95.75 242 LEU B N 1
ATOM 6170 C CA . LEU B 1 242 ? 7.773 16.906 12.742 1 95.75 242 LEU B CA 1
ATOM 6171 C C . LEU B 1 242 ? 6.824 17.344 11.633 1 95.75 242 LEU B C 1
ATOM 6173 O O . LEU B 1 242 ? 5.738 16.781 11.484 1 95.75 242 LEU B O 1
ATOM 6177 N N . PHE B 1 243 ? 7.227 18.344 10.922 1 93.25 243 PHE B N 1
ATOM 6178 C CA . PHE B 1 243 ? 6.621 18.812 9.672 1 93.25 243 PHE B CA 1
ATOM 6179 C C . PHE B 1 243 ? 7.547 18.531 8.492 1 93.25 243 PHE B C 1
ATOM 6181 O O . PHE B 1 243 ? 8.641 19.109 8.414 1 93.25 243 PHE B O 1
ATOM 6188 N N . TRP B 1 244 ? 7.051 17.719 7.645 1 91.81 244 TRP B N 1
ATOM 6189 C CA . TRP B 1 244 ? 7.852 17.344 6.48 1 91.81 244 TRP B CA 1
ATOM 6190 C C . TRP B 1 244 ? 7.473 18.188 5.27 1 91.81 244 TRP B C 1
ATOM 6192 O O . TRP B 1 244 ? 6.391 18.016 4.699 1 91.81 244 TRP B O 1
ATOM 6202 N N . MET B 1 245 ? 8.344 19.047 4.906 1 86.88 245 MET B N 1
ATOM 6203 C CA . MET B 1 245 ? 8.141 19.922 3.75 1 86.88 245 MET B CA 1
ATOM 6204 C C . MET B 1 245 ? 8.969 19.438 2.559 1 86.88 245 MET B C 1
ATOM 6206 O O . MET B 1 245 ? 9.727 20.219 1.979 1 86.88 245 MET B O 1
ATOM 6210 N N . LEU B 1 246 ? 8.836 18.219 2.293 1 85.12 246 LEU B N 1
ATOM 6211 C CA . LEU B 1 246 ? 9.492 17.5 1.202 1 85.12 246 LEU B CA 1
ATOM 6212 C C . LEU B 1 246 ? 8.477 16.703 0.393 1 85.12 246 LEU B C 1
ATOM 6214 O O . LEU B 1 246 ? 7.434 16.297 0.917 1 85.12 246 LEU B O 1
ATOM 6218 N N . TRP B 1 247 ? 8.781 16.484 -0.846 1 82.75 247 TRP B N 1
ATOM 6219 C CA . TRP B 1 247 ? 7.832 15.82 -1.738 1 82.75 247 TRP B CA 1
ATOM 6220 C C . TRP B 1 247 ? 8.375 14.469 -2.205 1 82.75 247 TRP B C 1
ATOM 6222 O O . TRP B 1 247 ? 9.461 14.398 -2.793 1 82.75 247 TRP B O 1
ATOM 6232 N N . PRO B 1 248 ? 7.598 13.422 -1.982 1 87.25 248 PRO B N 1
ATOM 6233 C CA . PRO B 1 248 ? 8.055 12.109 -2.439 1 87.25 248 PRO B CA 1
ATOM 6234 C C . PRO B 1 248 ? 7.969 11.945 -3.955 1 87.25 248 PRO B C 1
ATOM 6236 O O . PRO B 1 248 ? 6.996 12.391 -4.574 1 87.25 248 PRO B O 1
ATOM 6239 N N . ALA B 1 249 ? 8.992 11.305 -4.562 1 82.69 249 ALA B N 1
ATOM 6240 C CA . ALA B 1 249 ? 9 11.047 -6.004 1 82.69 249 ALA B CA 1
ATOM 6241 C C . ALA B 1 249 ? 9.508 9.641 -6.309 1 82.69 249 ALA B C 1
ATOM 6243 O O . ALA B 1 249 ? 10.164 9.016 -5.473 1 82.69 249 ALA B O 1
ATOM 6244 N N . GLU B 1 250 ? 9.133 9.164 -7.516 1 83.75 250 GLU B N 1
ATOM 6245 C CA . GLU B 1 250 ? 9.609 7.883 -8.023 1 83.75 250 GLU B CA 1
ATOM 6246 C C . GLU B 1 250 ? 10.859 8.055 -8.883 1 83.75 250 GLU B C 1
ATOM 6248 O O . GLU B 1 250 ? 11 7.398 -9.914 1 83.75 250 GLU B O 1
ATOM 6253 N N . TRP B 1 251 ? 11.641 8.992 -8.539 1 79.19 251 TRP B N 1
ATOM 6254 C CA . TRP B 1 251 ? 12.852 9.258 -9.312 1 79.19 251 TRP B CA 1
ATOM 6255 C C . TRP B 1 251 ? 14.07 9.336 -8.406 1 79.19 251 TRP B C 1
ATOM 6257 O O . TRP B 1 251 ? 13.969 9.75 -7.254 1 79.19 251 TRP B O 1
ATOM 6267 N N . GLU B 1 252 ? 15.109 8.922 -9.078 1 75.69 252 GLU B N 1
ATOM 6268 C CA . GLU B 1 252 ? 16.375 9.086 -8.375 1 75.69 252 GLU B CA 1
ATOM 6269 C C . GLU B 1 252 ? 16.719 10.562 -8.172 1 75.69 252 GLU B C 1
ATOM 6271 O O . GLU B 1 252 ? 16.438 11.391 -9.039 1 75.69 252 GLU B O 1
ATOM 6276 N N . ASP B 1 253 ? 17.031 10.781 -6.914 1 71.88 253 ASP B N 1
ATOM 6277 C CA . ASP B 1 253 ? 17.422 12.141 -6.551 1 71.88 253 ASP B CA 1
ATOM 6278 C C . ASP B 1 253 ? 18.906 12.383 -6.82 1 71.88 253 ASP B C 1
ATOM 6280 O O . ASP B 1 253 ? 19.766 11.914 -6.074 1 71.88 253 ASP B O 1
ATOM 6284 N N . THR B 1 254 ? 19.172 12.938 -7.992 1 62 254 THR B N 1
ATOM 6285 C CA . THR B 1 254 ? 20.562 13.148 -8.336 1 62 254 THR B CA 1
ATOM 6286 C C . THR B 1 254 ? 21.047 14.508 -7.832 1 62 254 THR B C 1
ATOM 6288 O O . THR B 1 254 ? 22.125 14.969 -8.211 1 62 254 THR B O 1
ATOM 6291 N N . GLY B 1 255 ? 20.234 15.07 -7.012 1 58.91 255 GLY B N 1
ATOM 6292 C CA . GLY B 1 255 ? 20.625 16.391 -6.523 1 58.91 255 GLY B CA 1
ATOM 6293 C C . GLY B 1 255 ? 20.469 17.484 -7.559 1 58.91 255 GLY B C 1
ATOM 6294 O O . GLY B 1 255 ? 21.047 18.562 -7.422 1 58.91 255 GLY B O 1
ATOM 6295 N N . ASP B 1 256 ? 19.688 17.125 -8.594 1 62.62 256 ASP B N 1
ATOM 6296 C CA . ASP B 1 256 ? 19.438 18.125 -9.625 1 62.62 256 ASP B CA 1
ATOM 6297 C C . ASP B 1 256 ? 18.594 19.281 -9.078 1 62.62 256 ASP B C 1
ATOM 6299 O O . ASP B 1 256 ? 17.5 19.062 -8.555 1 62.62 256 ASP B O 1
ATOM 6303 N N . PRO B 1 257 ? 19.188 20.484 -9.188 1 63.66 257 PRO B N 1
ATOM 6304 C CA . PRO B 1 257 ? 18.5 21.656 -8.648 1 63.66 257 PRO B CA 1
ATOM 6305 C C . PRO B 1 257 ? 17.094 21.828 -9.219 1 63.66 257 PRO B C 1
ATOM 6307 O O . PRO B 1 257 ? 16.25 22.469 -8.594 1 63.66 257 PRO B O 1
ATOM 6310 N N . ASP B 1 258 ? 16.828 21.203 -10.375 1 63.81 258 ASP B N 1
ATOM 6311 C CA . ASP B 1 258 ? 15.516 21.312 -11 1 63.81 258 ASP B CA 1
ATOM 6312 C C . ASP B 1 258 ? 14.492 20.453 -10.266 1 63.81 258 ASP B C 1
ATOM 6314 O O . ASP B 1 258 ? 13.281 20.656 -10.414 1 63.81 258 ASP B O 1
ATOM 6318 N N . PHE B 1 259 ? 15.07 19.688 -9.375 1 67.69 259 PHE B N 1
ATOM 6319 C CA . PHE B 1 259 ? 14.172 18.797 -8.641 1 67.69 259 PHE B CA 1
ATOM 6320 C C . PHE B 1 259 ? 14.289 19.031 -7.141 1 67.69 259 PHE B C 1
ATOM 6322 O O . PHE B 1 259 ? 14.219 18.078 -6.355 1 67.69 259 PHE B O 1
ATOM 6329 N N . ALA B 1 260 ? 14.398 20.375 -6.926 1 72.88 260 ALA B N 1
ATOM 6330 C CA . ALA B 1 260 ? 14.523 20.75 -5.52 1 72.88 260 ALA B CA 1
ATOM 6331 C C . ALA B 1 260 ? 13.297 20.312 -4.723 1 72.88 260 ALA B C 1
ATOM 6333 O O . ALA B 1 260 ? 12.164 20.453 -5.195 1 72.88 260 ALA B O 1
ATOM 6334 N N . CYS B 1 261 ? 13.469 19.688 -3.523 1 77.44 261 CYS B N 1
ATOM 6335 C CA . CYS B 1 261 ? 12.477 19.281 -2.533 1 77.44 261 CYS B CA 1
ATOM 6336 C C . CYS B 1 261 ? 11.906 17.906 -2.871 1 77.44 261 CYS B C 1
ATOM 6338 O O . CYS B 1 261 ? 11.164 17.328 -2.078 1 77.44 261 CYS B O 1
ATOM 6340 N N . TYR B 1 262 ? 12.273 17.422 -4.082 1 80.5 262 TYR B N 1
ATOM 6341 C CA . TYR B 1 262 ? 11.844 16.062 -4.402 1 80.5 262 TYR B CA 1
ATOM 6342 C C . TYR B 1 262 ? 12.805 15.039 -3.82 1 80.5 262 TYR B C 1
ATOM 6344 O O . TYR B 1 262 ? 14.023 15.148 -3.996 1 80.5 262 TYR B O 1
ATOM 6352 N N . ILE B 1 263 ? 12.211 14.188 -3.109 1 85.75 263 ILE B N 1
ATOM 6353 C CA . ILE B 1 263 ? 12.977 13.141 -2.443 1 85.75 263 ILE B CA 1
ATOM 6354 C C . ILE B 1 263 ? 12.469 11.766 -2.881 1 85.75 263 ILE B C 1
ATOM 6356 O O . ILE B 1 263 ? 11.258 11.57 -3.059 1 85.75 263 ILE B O 1
ATOM 6360 N N . GLU B 1 264 ? 13.445 10.859 -3.064 1 88.56 264 GLU B N 1
ATOM 6361 C CA . GLU B 1 264 ? 13.016 9.484 -3.309 1 88.56 264 GLU B CA 1
ATOM 6362 C C . GLU B 1 264 ? 12.016 9.023 -2.25 1 88.56 264 GLU B C 1
ATOM 6364 O O . GLU B 1 264 ? 12.281 9.141 -1.051 1 88.56 264 GLU B O 1
ATOM 6369 N N . ARG B 1 265 ? 10.906 8.516 -2.707 1 90.5 265 ARG B N 1
ATOM 6370 C CA . ARG B 1 265 ? 9.812 8.195 -1.794 1 90.5 265 ARG B CA 1
ATOM 6371 C C . ARG B 1 265 ? 10.258 7.207 -0.725 1 90.5 265 ARG B C 1
ATOM 6373 O O . ARG B 1 265 ? 9.859 7.312 0.436 1 90.5 265 ARG B O 1
ATOM 6380 N N . GLN B 1 266 ? 11.062 6.191 -1.06 1 89.88 266 GLN B N 1
ATOM 6381 C CA . GLN B 1 266 ? 11.5 5.195 -0.087 1 89.88 266 GLN B CA 1
ATOM 6382 C C . GLN B 1 266 ? 12.328 5.84 1.021 1 89.88 266 GLN B C 1
ATOM 6384 O O . GLN B 1 266 ? 12.156 5.52 2.199 1 89.88 266 GLN B O 1
ATOM 6389 N N . ALA B 1 267 ? 13.188 6.703 0.596 1 92.31 267 ALA B N 1
ATOM 6390 C CA . ALA B 1 267 ? 14.023 7.406 1.564 1 92.31 267 ALA B CA 1
ATOM 6391 C C . ALA B 1 267 ? 13.18 8.273 2.494 1 92.31 267 ALA B C 1
ATOM 6393 O O . ALA B 1 267 ? 13.359 8.242 3.715 1 92.31 267 ALA B O 1
ATOM 6394 N N . LEU B 1 268 ? 12.305 8.992 1.923 1 93.31 268 LEU B N 1
ATOM 6395 C CA . LEU B 1 268 ? 11.461 9.898 2.699 1 93.31 268 LEU B CA 1
ATOM 6396 C C . LEU B 1 268 ? 10.633 9.125 3.725 1 93.31 268 LEU B C 1
ATOM 6398 O O . LEU B 1 268 ? 10.648 9.461 4.91 1 93.31 268 LEU B O 1
ATOM 6402 N N . PHE B 1 269 ? 9.969 8.102 3.328 1 95.06 269 PHE B N 1
ATOM 6403 C CA . PHE B 1 269 ? 9.055 7.398 4.219 1 95.06 269 PHE B CA 1
ATOM 6404 C C . PHE B 1 269 ? 9.828 6.578 5.246 1 95.06 269 PHE B C 1
ATOM 6406 O O . PHE B 1 269 ? 9.375 6.406 6.379 1 95.06 269 PHE B O 1
ATOM 6413 N N . ALA B 1 270 ? 10.977 6.066 4.844 1 94.06 270 ALA B N 1
ATOM 6414 C CA . ALA B 1 270 ? 11.836 5.43 5.844 1 94.06 270 ALA B CA 1
ATOM 6415 C C . ALA B 1 270 ? 12.219 6.418 6.945 1 94.06 270 ALA B C 1
ATOM 6417 O O . ALA B 1 270 ? 12.203 6.074 8.125 1 94.06 270 ALA B O 1
ATOM 6418 N N . ALA B 1 271 ? 12.555 7.582 6.551 1 95.75 271 ALA B N 1
ATOM 6419 C CA . ALA B 1 271 ? 12.906 8.633 7.5 1 95.75 271 ALA B CA 1
ATOM 6420 C C . ALA B 1 271 ? 11.734 8.969 8.414 1 95.75 271 ALA B C 1
ATOM 6422 O O . ALA B 1 271 ? 11.883 9 9.641 1 95.75 271 ALA B O 1
ATOM 6423 N N . MET B 1 272 ? 10.594 9.156 7.859 1 96.56 272 MET B N 1
ATOM 6424 C CA . MET B 1 272 ? 9.398 9.492 8.633 1 96.56 272 MET B CA 1
ATOM 6425 C C . MET B 1 272 ? 9.07 8.398 9.641 1 96.56 272 MET B C 1
ATOM 6427 O O . MET B 1 272 ? 8.859 8.672 10.82 1 96.56 272 MET B O 1
ATOM 6431 N N . ARG B 1 273 ? 9.102 7.195 9.172 1 95.31 273 ARG B N 1
ATOM 6432 C CA . ARG B 1 273 ? 8.742 6.062 10.016 1 95.31 273 ARG B CA 1
ATOM 6433 C C . ARG B 1 273 ? 9.734 5.902 11.164 1 95.31 273 ARG B C 1
ATOM 6435 O O . ARG B 1 273 ? 9.344 5.527 12.273 1 95.31 273 ARG B O 1
ATOM 6442 N N . SER B 1 274 ? 10.969 6.145 10.875 1 94.12 274 SER B N 1
ATOM 6443 C CA . SER B 1 274 ? 11.977 6.031 11.922 1 94.12 274 SER B CA 1
ATOM 6444 C C . SER B 1 274 ? 11.727 7.043 13.039 1 94.12 274 SER B C 1
ATOM 6446 O O . SER B 1 274 ? 11.875 6.719 14.219 1 94.12 274 SER B O 1
ATOM 6448 N N . CYS B 1 275 ? 11.328 8.172 12.688 1 96.19 275 CYS B N 1
ATOM 6449 C CA . CYS B 1 275 ? 11.016 9.195 13.68 1 96.19 275 CYS B CA 1
ATOM 6450 C C . CYS B 1 275 ? 9.734 8.852 14.422 1 96.19 275 CYS B C 1
ATOM 6452 O O . CYS B 1 275 ? 9.68 8.945 15.656 1 96.19 275 CYS B O 1
ATOM 6454 N N . GLU B 1 276 ? 8.781 8.453 13.727 1 94.38 276 GLU B N 1
ATOM 6455 C CA . GLU B 1 276 ? 7.5 8.109 14.336 1 94.38 276 GLU B CA 1
ATOM 6456 C C . GLU B 1 276 ? 7.645 6.934 15.305 1 94.38 276 GLU B C 1
ATOM 6458 O O . GLU B 1 276 ? 7.016 6.91 16.359 1 94.38 276 GLU B O 1
ATOM 6463 N N . ALA B 1 277 ? 8.484 6.02 14.93 1 91.69 277 ALA B N 1
ATOM 6464 C CA . ALA B 1 277 ? 8.711 4.84 15.758 1 91.69 277 ALA B CA 1
ATOM 6465 C C . ALA B 1 277 ? 9.305 5.227 17.109 1 91.69 277 ALA B C 1
ATOM 6467 O O . ALA B 1 277 ? 9.281 4.434 18.047 1 91.69 277 ALA B O 1
ATOM 6468 N N . LEU B 1 278 ? 9.828 6.398 17.219 1 92.19 278 LEU B N 1
ATOM 6469 C CA . LEU B 1 278 ? 10.438 6.871 18.453 1 92.19 278 LEU B CA 1
ATOM 6470 C C . LEU B 1 278 ? 9.492 7.824 19.188 1 92.19 278 LEU B C 1
ATOM 6472 O O . LEU B 1 278 ? 9.906 8.492 20.141 1 92.19 278 LEU B O 1
ATOM 6476 N N . GLY B 1 279 ? 8.336 7.941 18.703 1 89.94 279 GLY B N 1
ATOM 6477 C CA . GLY B 1 279 ? 7.336 8.766 19.375 1 89.94 279 GLY B CA 1
ATOM 6478 C C . GLY B 1 279 ? 7.328 10.203 18.891 1 89.94 279 GLY B C 1
ATOM 6479 O O . GLY B 1 279 ? 6.68 11.062 19.5 1 89.94 279 GLY B O 1
ATOM 6480 N N . ILE B 1 280 ? 8.102 10.492 17.828 1 94.94 280 ILE B N 1
ATOM 6481 C CA . ILE B 1 280 ? 7.996 11.805 17.203 1 94.94 280 ILE B CA 1
ATOM 6482 C C . ILE B 1 280 ? 6.922 11.773 16.125 1 94.94 280 ILE B C 1
ATOM 6484 O O . ILE B 1 280 ? 7.164 11.297 15.016 1 94.94 280 ILE B O 1
ATOM 6488 N N . ARG B 1 281 ? 5.871 12.367 16.328 1 90.81 281 ARG B N 1
ATOM 6489 C CA . ARG B 1 281 ? 4.734 12.273 15.414 1 90.81 281 ARG B CA 1
ATOM 6490 C C . ARG B 1 281 ? 4.938 13.172 14.195 1 90.81 281 ARG B C 1
ATOM 6492 O O . ARG B 1 281 ? 5.723 14.125 14.234 1 90.81 281 ARG B O 1
ATOM 6499 N N . THR B 1 282 ? 4.223 12.828 13.203 1 93.88 282 THR B N 1
ATOM 6500 C CA . THR B 1 282 ? 4.176 13.695 12.031 1 93.88 282 THR B CA 1
ATOM 6501 C C . THR B 1 282 ? 2.865 14.477 11.992 1 93.88 282 THR B C 1
ATOM 6503 O O . THR B 1 282 ? 1.787 13.891 11.883 1 93.88 282 THR B O 1
ATOM 6506 N N . ALA B 1 283 ? 3.037 15.773 11.945 1 91.31 283 ALA B N 1
ATOM 6507 C CA . ALA B 1 283 ? 1.85 16.625 11.953 1 91.31 283 ALA B CA 1
ATOM 6508 C C . ALA B 1 283 ? 1.5 17.094 10.539 1 91.31 283 ALA B C 1
ATOM 6510 O O . ALA B 1 283 ? 0.362 17.484 10.273 1 91.31 283 ALA B O 1
ATOM 6511 N N . PHE B 1 284 ? 2.539 17.109 9.734 1 89.44 284 PHE B N 1
ATOM 6512 C CA . PHE B 1 284 ? 2.355 17.594 8.375 1 89.44 284 PHE B CA 1
ATOM 6513 C C . PHE B 1 284 ? 3.271 16.859 7.406 1 89.44 284 PHE B C 1
ATOM 6515 O O . PHE B 1 284 ? 4.477 16.75 7.648 1 89.44 284 PHE B O 1
ATOM 6522 N N . PRO B 1 285 ? 2.791 16.484 6.289 1 88.56 285 PRO B N 1
ATOM 6523 C CA . PRO B 1 285 ? 1.396 16.547 5.848 1 88.56 285 PRO B CA 1
ATOM 6524 C C . PRO B 1 285 ? 0.513 15.5 6.516 1 88.56 285 PRO B C 1
ATOM 6526 O O . PRO B 1 285 ? -0.644 15.773 6.84 1 88.56 285 PRO B O 1
ATOM 6529 N N . HIS B 1 286 ? 0.902 14.312 6.617 1 91.5 286 HIS B N 1
ATOM 6530 C CA . HIS B 1 286 ? 0.252 13.18 7.27 1 91.5 286 HIS B CA 1
ATOM 6531 C C . HIS B 1 286 ? 1.279 12.195 7.824 1 91.5 286 HIS B C 1
ATOM 6533 O O . HIS B 1 286 ? 2.455 12.25 7.453 1 91.5 286 HIS B O 1
ATOM 6539 N N . PRO B 1 287 ? 0.818 11.383 8.781 1 92.88 287 PRO B N 1
ATOM 6540 C CA . PRO B 1 287 ? 1.735 10.312 9.164 1 92.88 287 PRO B CA 1
ATOM 6541 C C . PRO B 1 287 ? 2.246 9.508 7.969 1 92.88 287 PRO B C 1
ATOM 6543 O O . PRO B 1 287 ? 1.576 9.445 6.938 1 92.88 287 PRO B O 1
ATOM 6546 N N . ALA B 1 288 ? 3.381 8.906 8.164 1 95.19 288 ALA B N 1
ATOM 6547 C CA . ALA B 1 288 ? 4.156 8.32 7.074 1 95.19 288 ALA B CA 1
ATOM 6548 C C . ALA B 1 288 ? 3.297 7.379 6.238 1 95.19 288 ALA B C 1
ATOM 6550 O O . ALA B 1 288 ? 3.23 7.508 5.016 1 95.19 288 ALA B O 1
ATOM 6551 N N . ASP B 1 289 ? 2.654 6.473 6.852 1 93.81 289 ASP B N 1
ATOM 6552 C CA . ASP B 1 289 ? 1.93 5.438 6.121 1 93.81 289 ASP B CA 1
ATOM 6553 C C . ASP B 1 289 ? 0.696 6.016 5.43 1 93.81 289 ASP B C 1
ATOM 6555 O O . ASP B 1 289 ? 0.353 5.609 4.32 1 93.81 289 ASP B O 1
ATOM 6559 N N . GLN B 1 290 ? 0.049 6.883 6.023 1 93.81 290 GLN B N 1
ATOM 6560 C CA . GLN B 1 290 ? -1.103 7.535 5.406 1 93.81 290 GLN B CA 1
ATOM 6561 C C . GLN B 1 290 ? -0.673 8.422 4.242 1 93.81 290 GLN B C 1
ATOM 6563 O O . GLN B 1 290 ? -1.325 8.438 3.195 1 93.81 290 GLN B O 1
ATOM 6568 N N . LEU B 1 291 ? 0.391 9.133 4.5 1 93.56 291 LEU B N 1
ATOM 6569 C CA . LEU B 1 291 ? 0.914 9.961 3.414 1 93.56 291 LEU B CA 1
ATOM 6570 C C . LEU B 1 291 ? 1.301 9.102 2.215 1 93.56 291 LEU B C 1
ATOM 6572 O O . LEU B 1 291 ? 1.009 9.453 1.071 1 93.56 291 LEU B O 1
ATOM 6576 N N . GLU B 1 292 ? 1.963 8.055 2.5 1 94.06 292 GLU B N 1
ATOM 6577 C CA . GLU B 1 292 ? 2.338 7.141 1.43 1 94.06 292 GLU B CA 1
ATOM 6578 C C . GLU B 1 292 ? 1.109 6.641 0.674 1 94.06 292 GLU B C 1
ATOM 6580 O O . GLU B 1 292 ? 1.099 6.621 -0.559 1 94.06 292 GLU B O 1
ATOM 6585 N N . THR B 1 293 ? 0.112 6.297 1.39 1 93.94 293 THR B N 1
ATOM 6586 C CA . THR B 1 293 ? -1.122 5.82 0.774 1 93.94 293 THR B CA 1
ATOM 6587 C C . THR B 1 293 ? -1.735 6.902 -0.111 1 93.94 293 THR B C 1
ATOM 6589 O O . THR B 1 293 ? -2.07 6.648 -1.271 1 93.94 293 THR B O 1
ATOM 6592 N N . ILE B 1 294 ? -1.817 8.062 0.387 1 92.81 294 ILE B N 1
ATOM 6593 C CA . ILE B 1 294 ? -2.486 9.156 -0.312 1 92.81 294 ILE B CA 1
ATOM 6594 C C . ILE B 1 294 ? -1.695 9.531 -1.562 1 92.81 294 ILE B C 1
ATOM 6596 O O . ILE B 1 294 ? -2.258 9.633 -2.654 1 92.81 294 ILE B O 1
ATOM 6600 N N . THR B 1 295 ? -0.428 9.641 -1.462 1 90.81 295 THR B N 1
ATOM 6601 C CA . THR B 1 295 ? 0.38 10.18 -2.547 1 90.81 295 THR B CA 1
ATOM 6602 C C . THR B 1 295 ? 0.677 9.109 -3.592 1 90.81 295 THR B C 1
ATOM 6604 O O . THR B 1 295 ? 0.98 9.422 -4.742 1 90.81 295 THR B O 1
ATOM 6607 N N . SER B 1 296 ? 0.646 7.867 -3.215 1 91.25 296 SER B N 1
ATOM 6608 C CA . SER B 1 296 ? 0.923 6.797 -4.168 1 91.25 296 SER B CA 1
ATOM 6609 C C . SER B 1 296 ? -0.107 6.777 -5.289 1 91.25 296 SER B C 1
ATOM 6611 O O . SER B 1 296 ? 0.19 6.336 -6.402 1 91.25 296 SER B O 1
ATOM 6613 N N . LYS B 1 297 ? -1.342 7.121 -4.945 1 92.31 297 LYS B N 1
ATOM 6614 C CA . LYS B 1 297 ? -2.5 7.164 -5.836 1 92.31 297 LYS B CA 1
ATOM 6615 C C . LYS B 1 297 ? -2.932 5.758 -6.246 1 92.31 297 LYS B C 1
ATOM 6617 O O . LYS B 1 297 ? -3.912 5.594 -6.977 1 92.31 297 LYS B O 1
ATOM 6622 N N . LYS B 1 298 ? -2.291 4.738 -5.727 1 92.75 298 LYS B N 1
ATOM 6623 C CA . LYS B 1 298 ? -2.68 3.363 -6.035 1 92.75 298 LYS B CA 1
ATOM 6624 C C . LYS B 1 298 ? -4.109 3.082 -5.582 1 92.75 298 LYS B C 1
ATOM 6626 O O . LYS B 1 298 ? -4.781 2.209 -6.137 1 92.75 298 LYS B O 1
ATOM 6631 N N . TRP B 1 299 ? -4.488 3.818 -4.574 1 95.62 299 TRP B N 1
ATOM 6632 C CA . TRP B 1 299 ? -5.844 3.67 -4.055 1 95.62 299 TRP B CA 1
ATOM 6633 C C . TRP B 1 299 ? -6.879 3.959 -5.133 1 95.62 299 TRP B C 1
ATOM 6635 O O . TRP B 1 299 ? -8.008 3.473 -5.062 1 95.62 299 TRP B O 1
ATOM 6645 N N . MET B 1 300 ? -6.523 4.742 -6.156 1 95.75 300 MET B N 1
ATOM 6646 C CA . MET B 1 300 ? -7.453 5.031 -7.246 1 95.75 300 MET B CA 1
ATOM 6647 C C . MET B 1 300 ? -7.891 3.748 -7.945 1 95.75 300 MET B C 1
ATOM 6649 O O . MET B 1 300 ? -9.039 3.629 -8.367 1 95.75 300 MET B O 1
ATOM 6653 N N . ALA B 1 301 ? -6.969 2.865 -8.062 1 96.56 301 ALA B N 1
ATOM 6654 C CA . ALA B 1 301 ? -7.281 1.592 -8.703 1 96.56 301 ALA B CA 1
ATOM 6655 C C . ALA B 1 301 ? -8.141 0.72 -7.793 1 96.56 301 ALA B C 1
ATOM 6657 O O . ALA B 1 301 ? -9.25 0.32 -8.172 1 96.56 301 ALA B O 1
ATOM 6658 N N . THR B 1 302 ? -7.809 0.577 -6.59 1 94.5 302 THR B N 1
ATOM 6659 C CA . THR B 1 302 ? -8.484 -0.36 -5.699 1 94.5 302 THR B CA 1
ATOM 6660 C C . THR B 1 302 ? -9.836 0.195 -5.258 1 94.5 302 THR B C 1
ATOM 6662 O O . THR B 1 302 ? -10.805 -0.555 -5.105 1 94.5 302 THR B O 1
ATOM 6665 N N . LEU B 1 303 ? -9.891 1.448 -5.074 1 95.38 303 LEU B N 1
ATOM 6666 C CA . LEU B 1 303 ? -11.133 2.07 -4.637 1 95.38 303 LEU B CA 1
ATOM 6667 C C . LEU B 1 303 ? -12.117 2.195 -5.801 1 95.38 303 LEU B C 1
ATOM 6669 O O . LEU B 1 303 ? -13.305 2.453 -5.59 1 95.38 303 LEU B O 1
ATOM 6673 N N . SER B 1 304 ? -11.672 2.031 -7.004 1 95.38 304 SER B N 1
ATOM 6674 C CA . SER B 1 304 ? -12.547 2.176 -8.164 1 95.38 304 SER B CA 1
ATOM 6675 C C . SER B 1 304 ? -13.594 1.07 -8.219 1 95.38 304 SER B C 1
ATOM 6677 O O . SER B 1 304 ? -14.609 1.201 -8.906 1 95.38 304 SER B O 1
ATOM 6679 N N . VAL B 1 305 ? -13.352 0.052 -7.477 1 94.5 305 VAL B N 1
ATOM 6680 C CA . VAL B 1 305 ? -14.305 -1.052 -7.438 1 94.5 305 VAL B CA 1
ATOM 6681 C C . VAL B 1 305 ? -15.422 -0.732 -6.449 1 94.5 305 VAL B C 1
ATOM 6683 O O . VAL B 1 305 ? -16.453 -1.411 -6.426 1 94.5 305 VAL B O 1
ATOM 6686 N N . HIS B 1 306 ? -15.281 0.209 -5.598 1 95 306 HIS B N 1
ATOM 6687 C CA . HIS B 1 306 ? -16.281 0.576 -4.598 1 95 306 HIS B CA 1
ATOM 6688 C C . HIS B 1 306 ? -17.391 1.423 -5.211 1 95 306 HIS B C 1
ATOM 6690 O O . HIS B 1 306 ? -17.125 2.52 -5.715 1 95 306 HIS B O 1
ATOM 6696 N N . PRO B 1 307 ? -18.594 1.025 -5.086 1 93.62 307 PRO B N 1
ATOM 6697 C CA . PRO B 1 307 ? -19.672 1.758 -5.75 1 93.62 307 PRO B CA 1
ATOM 6698 C C . PRO B 1 307 ? -19.906 3.137 -5.141 1 93.62 307 PRO B C 1
ATOM 6700 O O . PRO B 1 307 ? -20.375 4.047 -5.828 1 93.62 307 PRO B O 1
ATOM 6703 N N . GLY B 1 308 ? -19.578 3.34 -3.941 1 93.69 308 GLY B N 1
ATOM 6704 C CA . GLY B 1 308 ? -19.828 4.605 -3.262 1 93.69 308 GLY B CA 1
ATOM 6705 C C . GLY B 1 308 ? -18.719 5.621 -3.486 1 93.69 308 GLY B C 1
ATOM 6706 O O . GLY B 1 308 ? -18.875 6.797 -3.164 1 93.69 308 GLY B O 1
ATOM 6707 N N . ALA B 1 309 ? -17.641 5.172 -4.07 1 94.88 309 ALA B N 1
ATOM 6708 C CA . ALA B 1 309 ? -16.5 6.066 -4.219 1 94.88 309 ALA B CA 1
ATOM 6709 C C . ALA B 1 309 ? -16.625 6.914 -5.48 1 94.88 309 ALA B C 1
ATOM 6711 O O . ALA B 1 309 ? -15.953 7.941 -5.613 1 94.88 309 ALA B O 1
ATOM 6712 N N . PHE B 1 310 ? -17.422 6.426 -6.453 1 96.25 310 PHE B N 1
ATOM 6713 C CA . PHE B 1 310 ? -17.641 7.117 -7.719 1 96.25 310 PHE B CA 1
ATOM 6714 C C . PHE B 1 310 ? -16.312 7.473 -8.367 1 96.25 310 PHE B C 1
ATOM 6716 O O . PHE B 1 310 ? -16.094 8.609 -8.789 1 96.25 310 PHE B O 1
ATOM 6723 N N . LEU B 1 311 ? -15.406 6.566 -8.391 1 96.5 311 LEU B N 1
ATOM 6724 C CA . LEU B 1 311 ? -14.133 6.652 -9.094 1 96.5 311 LEU B CA 1
ATOM 6725 C C . LEU B 1 311 ? -14.203 5.934 -10.438 1 96.5 311 LEU B C 1
ATOM 6727 O O . LEU B 1 311 ? -14.82 4.871 -10.547 1 96.5 311 LEU B O 1
ATOM 6731 N N . PRO B 1 312 ? -13.617 6.594 -11.445 1 96.44 312 PRO B N 1
ATOM 6732 C CA . PRO B 1 312 ? -13.539 5.832 -12.695 1 96.44 312 PRO B CA 1
ATOM 6733 C C . PRO B 1 312 ? -12.711 4.559 -12.555 1 96.44 312 PRO B C 1
ATOM 6735 O O . PRO B 1 312 ? -11.844 4.473 -11.688 1 96.44 312 PRO B O 1
ATOM 6738 N N . ALA B 1 313 ? -12.969 3.602 -13.469 1 96.94 313 ALA B N 1
ATOM 6739 C CA . ALA B 1 313 ? -12.234 2.34 -13.453 1 96.94 313 ALA B CA 1
ATOM 6740 C C . ALA B 1 313 ? -10.734 2.576 -13.625 1 96.94 313 ALA B C 1
ATOM 6742 O O . ALA B 1 313 ? -10.32 3.408 -14.43 1 96.94 313 ALA B O 1
ATOM 6743 N N . ALA B 1 314 ? -9.969 1.893 -12.867 1 97.56 314 ALA B N 1
ATOM 6744 C CA . ALA B 1 314 ? -8.516 2.012 -12.938 1 97.56 314 ALA B CA 1
ATOM 6745 C C . ALA B 1 314 ? -7.84 0.681 -12.609 1 97.56 314 ALA B C 1
ATOM 6747 O O . ALA B 1 314 ? -8.43 -0.178 -11.953 1 97.56 314 ALA B O 1
ATOM 6748 N N . THR B 1 315 ? -6.648 0.487 -13.094 1 97.81 315 THR B N 1
ATOM 6749 C CA . THR B 1 315 ? -5.82 -0.674 -12.789 1 97.81 315 THR B CA 1
ATOM 6750 C C . THR B 1 315 ? -4.348 -0.286 -12.734 1 97.81 315 THR B C 1
ATOM 6752 O O . THR B 1 315 ? -3.973 0.816 -13.148 1 97.81 315 THR B O 1
ATOM 6755 N N . LEU B 1 316 ? -3.58 -1.121 -12.156 1 97.38 316 LEU B N 1
ATOM 6756 C CA . LEU B 1 316 ? -2.135 -0.922 -12.094 1 97.38 316 LEU B CA 1
ATOM 6757 C C . LEU B 1 316 ? -1.416 -1.832 -13.086 1 97.38 316 LEU B C 1
ATOM 6759 O O . LEU B 1 316 ? -1.734 -3.02 -13.188 1 97.38 316 LEU B O 1
ATOM 6763 N N . VAL B 1 317 ? -0.506 -1.245 -13.805 1 96.69 317 VAL B N 1
ATOM 6764 C CA . VAL B 1 317 ? 0.281 -1.986 -14.781 1 96.69 317 VAL B CA 1
ATOM 6765 C C . VAL B 1 317 ? 1.734 -2.068 -14.32 1 96.69 317 VAL B C 1
ATOM 6767 O O . VAL B 1 317 ? 2.373 -1.043 -14.07 1 96.69 317 VAL B O 1
ATOM 6770 N N . SER B 1 318 ? 2.219 -3.227 -14.273 1 93.69 318 SER B N 1
ATOM 6771 C CA . SER B 1 318 ? 3.572 -3.432 -13.766 1 93.69 318 SER B CA 1
ATOM 6772 C C . SER B 1 318 ? 4.617 -3.115 -14.828 1 93.69 318 SER B C 1
ATOM 6774 O O . SER B 1 318 ? 4.398 -3.365 -16.016 1 93.69 318 SER B O 1
ATOM 6776 N N . LYS B 1 319 ? 5.758 -2.605 -14.375 1 92.31 319 LYS B N 1
ATOM 6777 C CA . LYS B 1 319 ? 6.891 -2.332 -15.25 1 92.31 319 LYS B CA 1
ATOM 6778 C C . LYS B 1 319 ? 7.383 -3.605 -15.93 1 92.31 319 LYS B C 1
ATOM 6780 O O . LYS B 1 319 ? 7.738 -3.588 -17.109 1 92.31 319 LYS B O 1
ATOM 6785 N N . GLY B 1 320 ? 7.359 -4.695 -15.188 1 88.75 320 GLY B N 1
ATOM 6786 C CA . GLY B 1 320 ? 7.758 -5.973 -15.75 1 88.75 320 GLY B CA 1
ATOM 6787 C C . GLY B 1 320 ? 6.938 -6.371 -16.969 1 88.75 320 GLY B C 1
ATOM 6788 O O . GLY B 1 320 ? 7.484 -6.852 -17.953 1 88.75 320 GLY B O 1
ATOM 6789 N N . ALA B 1 321 ? 5.688 -6.195 -16.891 1 91.25 321 ALA B N 1
ATOM 6790 C CA . ALA B 1 321 ? 4.805 -6.527 -18 1 91.25 321 ALA B CA 1
ATOM 6791 C C . ALA B 1 321 ? 5.09 -5.641 -19.219 1 91.25 321 ALA B C 1
ATOM 6793 O O . ALA B 1 321 ? 5.062 -6.105 -20.359 1 91.25 321 ALA B O 1
ATOM 6794 N N . VAL B 1 322 ? 5.324 -4.395 -18.953 1 94 322 VAL B N 1
ATOM 6795 C CA . VAL B 1 322 ? 5.605 -3.438 -20.031 1 94 322 VAL B CA 1
ATOM 6796 C C . VAL B 1 322 ? 6.918 -3.807 -20.719 1 94 322 VAL B C 1
ATOM 6798 O O . VAL B 1 322 ? 6.996 -3.818 -21.938 1 94 322 VAL B O 1
ATOM 6801 N N . MET B 1 323 ? 7.906 -4.117 -19.938 1 89.81 323 MET B N 1
ATOM 6802 C CA . MET B 1 323 ? 9.227 -4.453 -20.469 1 89.81 323 MET B CA 1
ATOM 6803 C C . MET B 1 323 ? 9.188 -5.773 -21.234 1 89.81 323 MET B C 1
ATOM 6805 O O . MET B 1 323 ? 9.945 -5.961 -22.188 1 89.81 323 MET B O 1
ATOM 6809 N N . ASP B 1 324 ? 8.367 -6.637 -20.875 1 85.88 324 ASP B N 1
ATOM 6810 C CA . ASP B 1 324 ? 8.25 -7.941 -21.516 1 85.88 324 ASP B CA 1
ATOM 6811 C C . ASP B 1 324 ? 7.508 -7.828 -22.859 1 85.88 324 ASP B C 1
ATOM 6813 O O . ASP B 1 324 ? 8.008 -8.273 -23.891 1 85.88 324 ASP B O 1
ATOM 6817 N N . ASN B 1 325 ? 6.34 -7.242 -22.781 1 90.44 325 ASN B N 1
ATOM 6818 C CA . ASN B 1 325 ? 5.469 -7.086 -23.938 1 90.44 325 ASN B CA 1
ATOM 6819 C C . ASN B 1 325 ? 4.457 -5.965 -23.734 1 90.44 325 ASN B C 1
ATOM 6821 O O . ASN B 1 325 ? 3.367 -6.195 -23.203 1 90.44 325 ASN B O 1
ATOM 6825 N N . VAL B 1 326 ? 4.781 -4.816 -24.266 1 95 326 VAL B N 1
ATOM 6826 C CA . VAL B 1 326 ? 3.992 -3.621 -23.984 1 95 326 VAL B CA 1
ATOM 6827 C C . VAL B 1 326 ? 2.627 -3.734 -24.656 1 95 326 VAL B C 1
ATOM 6829 O O . VAL B 1 326 ? 1.624 -3.25 -24.125 1 95 326 VAL B O 1
ATOM 6832 N N . ALA B 1 327 ? 2.582 -4.34 -25.844 1 95.69 327 ALA B N 1
ATOM 6833 C CA . ALA B 1 327 ? 1.303 -4.512 -26.531 1 95.69 327 ALA B CA 1
ATOM 6834 C C . ALA B 1 327 ? 0.337 -5.34 -25.688 1 95.69 327 ALA B C 1
ATOM 6836 O O . ALA B 1 327 ? -0.827 -4.969 -25.516 1 95.69 327 ALA B O 1
ATOM 6837 N N . ARG B 1 328 ? 0.833 -6.34 -25.156 1 92.56 328 ARG B N 1
ATOM 6838 C CA . ARG B 1 328 ? 0.013 -7.199 -24.297 1 92.56 328 ARG B CA 1
ATOM 6839 C C . ARG B 1 328 ? -0.359 -6.488 -23 1 92.56 328 ARG B C 1
ATOM 6841 O O . ARG B 1 328 ? -1.479 -6.633 -22.516 1 92.56 328 ARG B O 1
ATOM 6848 N N . ALA B 1 329 ? 0.595 -5.82 -22.438 1 94.5 329 ALA B N 1
ATOM 6849 C CA . ALA B 1 329 ? 0.323 -5.066 -21.219 1 94.5 329 ALA B CA 1
ATOM 6850 C C . ALA B 1 329 ? -0.828 -4.086 -21.422 1 94.5 329 ALA B C 1
ATOM 6852 O O . ALA B 1 329 ? -1.727 -3.986 -20.594 1 94.5 329 ALA B O 1
ATOM 6853 N N . ALA B 1 330 ? -0.8 -3.416 -22.531 1 97.5 330 ALA B N 1
ATOM 6854 C CA . ALA B 1 330 ? -1.85 -2.453 -22.859 1 97.5 330 ALA B CA 1
ATOM 6855 C C . ALA B 1 330 ? -3.193 -3.15 -23.047 1 97.5 330 ALA B C 1
ATOM 6857 O O . ALA B 1 330 ? -4.215 -2.691 -22.531 1 97.5 330 ALA B O 1
ATOM 6858 N N . GLU B 1 331 ? -3.156 -4.23 -23.766 1 95.12 331 GLU B N 1
ATOM 6859 C CA . GLU B 1 331 ? -4.375 -5 -24 1 95.12 331 GLU B CA 1
ATOM 6860 C C . GLU B 1 331 ? -4.977 -5.492 -22.688 1 95.12 331 GLU B C 1
ATOM 6862 O O . GLU B 1 331 ? -6.184 -5.363 -22.469 1 95.12 331 GLU B O 1
ATOM 6867 N N . ASN B 1 332 ? -4.148 -6.016 -21.875 1 93.81 332 ASN B N 1
ATOM 6868 C CA . ASN B 1 332 ? -4.605 -6.508 -20.594 1 93.81 332 ASN B CA 1
ATOM 6869 C C . ASN B 1 332 ? -5.156 -5.379 -19.719 1 93.81 332 ASN B C 1
ATOM 6871 O O . ASN B 1 332 ? -6.125 -5.57 -18.984 1 93.81 332 ASN B O 1
ATOM 6875 N N . ALA B 1 333 ? -4.5 -4.27 -19.781 1 97.12 333 ALA B N 1
ATOM 6876 C CA . ALA B 1 333 ? -4.965 -3.121 -19 1 97.12 333 ALA B CA 1
ATOM 6877 C C . ALA B 1 333 ? -6.371 -2.705 -19.422 1 97.12 333 ALA B C 1
ATOM 6879 O O . ALA B 1 333 ? -7.238 -2.482 -18.578 1 97.12 333 ALA B O 1
ATOM 6880 N N . LEU B 1 334 ? -6.586 -2.646 -20.688 1 96.81 334 LEU B N 1
ATOM 6881 C CA . LEU B 1 334 ? -7.898 -2.27 -21.203 1 96.81 334 LEU B CA 1
ATOM 6882 C C . LEU B 1 334 ? -8.945 -3.318 -20.828 1 96.81 334 LEU B C 1
ATOM 6884 O O . LEU B 1 334 ? -10.062 -2.979 -20.453 1 96.81 334 LEU B O 1
ATOM 6888 N N . ASN B 1 335 ? -8.57 -4.551 -20.922 1 94.31 335 ASN B N 1
ATOM 6889 C CA . ASN B 1 335 ? -9.469 -5.621 -20.516 1 94.31 335 ASN B CA 1
ATOM 6890 C C . ASN B 1 335 ? -9.812 -5.531 -19.031 1 94.31 335 ASN B C 1
ATOM 6892 O O . ASN B 1 335 ? -10.977 -5.707 -18.656 1 94.31 335 ASN B O 1
ATOM 6896 N N . ALA B 1 336 ? -8.828 -5.293 -18.281 1 95.75 336 ALA B N 1
ATOM 6897 C CA . ALA B 1 336 ? -9.047 -5.145 -16.844 1 95.75 336 ALA B CA 1
ATOM 6898 C C . ALA B 1 336 ? -10.023 -4.008 -16.547 1 95.75 336 ALA B C 1
ATOM 6900 O O . ALA B 1 336 ? -10.945 -4.168 -15.734 1 95.75 336 ALA B O 1
ATOM 6901 N N . LEU B 1 337 ? -9.828 -2.883 -17.203 1 96.69 337 LEU B N 1
ATOM 6902 C CA . LEU B 1 337 ? -10.719 -1.744 -17.016 1 96.69 337 LEU B CA 1
ATOM 6903 C C . LEU B 1 337 ? -12.156 -2.113 -17.359 1 96.69 337 LEU B C 1
ATOM 6905 O O . LEU B 1 337 ? -13.086 -1.77 -16.609 1 96.69 337 LEU B O 1
ATOM 6909 N N . ASN B 1 338 ? -12.289 -2.82 -18.391 1 94.81 338 ASN B N 1
ATOM 6910 C CA . ASN B 1 338 ? -13.633 -3.229 -18.797 1 94.81 338 ASN B CA 1
ATOM 6911 C C . ASN B 1 338 ? -14.25 -4.195 -17.797 1 94.81 338 ASN B C 1
ATOM 6913 O O . ASN B 1 338 ? -15.461 -4.148 -17.547 1 94.81 338 ASN B O 1
ATOM 6917 N N . HIS B 1 339 ? -13.445 -4.992 -17.266 1 92.75 339 HIS B N 1
ATOM 6918 C CA . HIS B 1 339 ? -13.922 -5.902 -16.234 1 92.75 339 HIS B CA 1
ATOM 6919 C C . HIS B 1 339 ? -14.352 -5.137 -14.977 1 92.75 339 HIS B C 1
ATOM 6921 O O . HIS B 1 339 ? -15.438 -5.367 -14.445 1 92.75 339 HIS B O 1
ATOM 6927 N N . ILE B 1 340 ? -13.562 -4.246 -14.547 1 93.19 340 ILE B N 1
ATOM 6928 C CA . ILE B 1 340 ? -13.82 -3.461 -13.344 1 93.19 340 ILE B CA 1
ATOM 6929 C C . ILE B 1 340 ? -15.094 -2.639 -13.523 1 93.19 340 ILE B C 1
ATOM 6931 O O . ILE B 1 340 ? -15.953 -2.611 -12.641 1 93.19 340 ILE B O 1
ATOM 6935 N N . ARG B 1 341 ? -15.273 -2.123 -14.672 1 92 341 ARG B N 1
ATOM 6936 C CA . ARG B 1 341 ? -16.469 -1.364 -15.016 1 92 341 ARG B CA 1
ATOM 6937 C C . ARG B 1 341 ? -17.719 -2.236 -14.922 1 92 341 ARG B C 1
ATOM 6939 O O . ARG B 1 341 ? -18.781 -1.763 -14.531 1 92 341 ARG B O 1
ATOM 6946 N N . SER B 1 342 ? -17.547 -3.357 -15.344 1 89.88 342 SER B N 1
ATOM 6947 C CA . SER B 1 342 ? -18.703 -4.25 -15.375 1 89.88 342 SER B CA 1
ATOM 6948 C C . SER B 1 342 ? -19.141 -4.637 -13.961 1 89.88 342 SER B C 1
ATOM 6950 O O . SER B 1 342 ? -20.328 -4.875 -13.711 1 89.88 342 SER B O 1
ATOM 6952 N N . PHE B 1 343 ? -18.219 -4.688 -13.055 1 86.31 343 PHE B N 1
ATOM 6953 C CA . PHE B 1 343 ? -18.516 -5.047 -11.672 1 86.31 343 PHE B CA 1
ATOM 6954 C C . PHE B 1 343 ? -19.062 -3.85 -10.906 1 86.31 343 PHE B C 1
ATOM 6956 O O . PHE B 1 343 ? -19.875 -4.008 -9.984 1 86.31 343 PHE B O 1
ATOM 6963 N N . ASN B 1 344 ? -18.562 -2.742 -11.32 1 87.94 344 ASN B N 1
ATOM 6964 C CA . ASN B 1 344 ? -19 -1.507 -10.672 1 87.94 344 ASN B CA 1
ATOM 6965 C C . ASN B 1 344 ? -19.266 -0.406 -11.695 1 87.94 344 ASN B C 1
ATOM 6967 O O . ASN B 1 344 ? -18.562 0.604 -11.727 1 87.94 344 ASN B O 1
ATOM 6971 N N . PRO B 1 345 ? -20.344 -0.57 -12.344 1 88.56 345 PRO B N 1
ATOM 6972 C CA . PRO B 1 345 ? -20.656 0.482 -13.312 1 88.56 345 PRO B CA 1
ATOM 6973 C C . PRO B 1 345 ? -21.047 1.802 -12.648 1 88.56 345 PRO B C 1
ATOM 6975 O O . PRO B 1 345 ? -21.766 1.806 -11.648 1 88.56 345 PRO B O 1
ATOM 6978 N N . MET B 1 346 ? -20.578 2.824 -13.211 1 90.5 346 MET B N 1
ATOM 6979 C CA . MET B 1 346 ? -21.016 4.125 -12.719 1 90.5 346 MET B CA 1
ATOM 6980 C C . MET B 1 346 ? -22.5 4.348 -13.031 1 90.5 346 MET B C 1
ATOM 6982 O O . MET B 1 346 ? -22.938 4.141 -14.164 1 90.5 346 MET B O 1
ATOM 6986 N N . PRO B 1 347 ? -23.219 4.832 -12.047 1 87.62 347 PRO B N 1
ATOM 6987 C CA . PRO B 1 347 ? -24.656 5.012 -12.273 1 87.62 347 PRO B CA 1
ATOM 6988 C C . PRO B 1 347 ? -24.953 6.113 -13.289 1 87.62 347 PRO B C 1
ATOM 6990 O O . PRO B 1 347 ? -24.266 7.141 -13.312 1 87.62 347 PRO B O 1
ATOM 6993 N N . VAL B 1 348 ? -25.906 5.793 -14.086 1 89.25 348 VAL B N 1
ATOM 6994 C CA . VAL B 1 348 ? -26.406 6.75 -15.062 1 89.25 348 VAL B CA 1
ATOM 6995 C C . VAL B 1 348 ? -27.922 6.887 -14.93 1 89.25 348 VAL B C 1
ATOM 6997 O O . VAL B 1 348 ? -28.656 5.895 -15.008 1 89.25 348 VAL B O 1
ATOM 7000 N N . SER B 1 349 ? -28.312 8.125 -14.68 1 83.5 349 SER B N 1
ATOM 7001 C CA . SER B 1 349 ? -29.75 8.367 -14.633 1 83.5 349 SER B CA 1
ATOM 7002 C C . SER B 1 349 ? -30.359 8.367 -16.031 1 83.5 349 SER B C 1
ATOM 7004 O O . SER B 1 349 ? -29.672 8.68 -17.016 1 83.5 349 SER B O 1
ATOM 7006 N N . PRO B 1 350 ? -31.703 7.984 -16.031 1 84.06 350 PRO B N 1
ATOM 7007 C CA . PRO B 1 350 ? -32.344 8.055 -17.344 1 84.06 350 PRO B CA 1
ATOM 7008 C C . PRO B 1 350 ? -32.219 9.43 -18 1 84.06 350 PRO B C 1
ATOM 7010 O O . PRO B 1 350 ? -32.469 10.453 -17.344 1 84.06 350 PRO B O 1
ATOM 7013 N N . GLY B 1 351 ? -31.781 9.406 -19.219 1 82.62 351 GLY B N 1
ATOM 7014 C CA . GLY B 1 351 ? -31.656 10.656 -19.953 1 82.62 351 GLY B CA 1
ATOM 7015 C C . GLY B 1 351 ? -30.266 11.266 -19.859 1 82.62 351 GLY B C 1
ATOM 7016 O O . GLY B 1 351 ? -29.922 12.164 -20.625 1 82.62 351 GLY B O 1
ATOM 7017 N N . ASP B 1 352 ? -29.453 10.844 -18.906 1 87.44 352 ASP B N 1
ATOM 7018 C CA . ASP B 1 352 ? -28.094 11.352 -18.75 1 87.44 352 ASP B CA 1
ATOM 7019 C C . ASP B 1 352 ? -27.156 10.75 -19.797 1 87.44 352 ASP B C 1
ATOM 7021 O O . ASP B 1 352 ? -27.391 9.641 -20.281 1 87.44 352 ASP B O 1
ATOM 7025 N N . PRO B 1 353 ? -26.203 11.531 -20.125 1 90.5 353 PRO B N 1
ATOM 7026 C CA . PRO B 1 353 ? -25.188 10.945 -20.984 1 90.5 353 PRO B CA 1
ATOM 7027 C C . PRO B 1 353 ? -24.453 9.781 -20.312 1 90.5 353 PRO B C 1
ATOM 7029 O O . PRO B 1 353 ? -24.5 9.633 -19.094 1 90.5 353 PRO B O 1
ATOM 7032 N N . PRO B 1 354 ? -23.766 8.977 -21.156 1 89.56 354 PRO B N 1
ATOM 7033 C CA . PRO B 1 354 ? -22.984 7.867 -20.609 1 89.56 354 PRO B CA 1
ATOM 7034 C C . PRO B 1 354 ? -21.969 8.32 -19.562 1 89.56 354 PRO B C 1
ATOM 7036 O O . PRO B 1 354 ? -21.453 9.445 -19.641 1 89.56 354 PRO B O 1
ATOM 7039 N N . ALA B 1 355 ? -21.75 7.488 -18.609 1 91.56 355 ALA B N 1
ATOM 7040 C CA . ALA B 1 355 ? -20.797 7.766 -17.531 1 91.56 355 ALA B CA 1
ATOM 7041 C C . ALA B 1 355 ? -19.641 6.762 -17.547 1 91.56 355 ALA B C 1
ATOM 7043 O O . ALA B 1 355 ? -19.844 5.586 -17.859 1 91.56 355 ALA B O 1
ATOM 7044 N N . PRO B 1 356 ? -18.391 7.094 -17.219 1 93.5 356 PRO B N 1
ATOM 7045 C CA . PRO B 1 356 ? -18.062 8.469 -16.828 1 93.5 356 PRO B CA 1
ATOM 7046 C C . PRO B 1 356 ? -17.781 9.367 -18.031 1 93.5 356 PRO B C 1
ATOM 7048 O O . PRO B 1 356 ? -17.562 10.57 -17.859 1 93.5 356 PRO B O 1
ATOM 7051 N N . SER B 1 357 ? -17.75 8.719 -19.25 1 95.44 357 SER B N 1
ATOM 7052 C CA . SER B 1 357 ? -17.469 9.508 -20.453 1 95.44 357 SER B CA 1
ATOM 7053 C C . SER B 1 357 ? -18.219 8.945 -21.656 1 95.44 357 SER B C 1
ATOM 7055 O O . SER B 1 357 ? -18.438 7.738 -21.75 1 95.44 357 SER B O 1
ATOM 7057 N N . GLU B 1 358 ? -18.422 9.844 -22.594 1 94.94 358 GLU B N 1
ATOM 7058 C CA . GLU B 1 358 ? -19.078 9.453 -23.828 1 94.94 358 GLU B CA 1
ATOM 7059 C C . GLU B 1 358 ? -18.156 8.617 -24.703 1 94.94 358 GLU B C 1
ATOM 7061 O O . GLU B 1 358 ? -18.594 7.625 -25.312 1 94.94 358 GLU B O 1
ATOM 7066 N N . VAL B 1 359 ? -17 8.945 -24.734 1 95.06 359 VAL B N 1
ATOM 7067 C CA . VAL B 1 359 ? -16.031 8.312 -25.625 1 95.06 359 VAL B CA 1
ATOM 7068 C C . VAL B 1 359 ? -15.844 6.852 -25.234 1 95.06 359 VAL B C 1
ATOM 7070 O O . VAL B 1 359 ? -15.531 6.012 -26.078 1 95.06 359 VAL B O 1
ATOM 7073 N N . ASN B 1 360 ? -16.047 6.492 -23.953 1 95.88 360 ASN B N 1
ATOM 7074 C CA . ASN B 1 360 ? -15.805 5.145 -23.453 1 95.88 360 ASN B CA 1
ATOM 7075 C C . ASN B 1 360 ? -17.109 4.371 -23.281 1 95.88 360 ASN B C 1
ATOM 7077 O O . ASN B 1 360 ? -17.156 3.373 -22.562 1 95.88 360 ASN B O 1
ATOM 7081 N N . LYS B 1 361 ? -18.141 4.773 -23.891 1 93.5 361 LYS B N 1
ATOM 7082 C CA . LYS B 1 361 ? -19.469 4.191 -23.688 1 93.5 361 LYS B CA 1
ATOM 7083 C C . LYS B 1 361 ? -19.484 2.711 -24.062 1 93.5 361 LYS B C 1
ATOM 7085 O O . LYS B 1 361 ? -20.156 1.909 -23.406 1 93.5 361 LYS B O 1
ATOM 7090 N N . ASP B 1 362 ? -18.688 2.26 -25.109 1 92.25 362 ASP B N 1
ATOM 7091 C CA . ASP B 1 362 ? -18.672 0.884 -25.594 1 92.25 362 ASP B CA 1
ATOM 7092 C C . ASP B 1 362 ? -17.375 0.175 -25.203 1 92.25 362 ASP B C 1
ATOM 7094 O O . ASP B 1 362 ? -16.922 -0.713 -25.922 1 92.25 362 ASP B O 1
ATOM 7098 N N . GLY B 1 363 ? -16.797 0.673 -24.203 1 93.38 363 GLY B N 1
ATOM 7099 C CA . GLY B 1 363 ? -15.523 0.137 -23.781 1 93.38 363 GLY B CA 1
ATOM 7100 C C . GLY B 1 363 ? -14.445 1.198 -23.641 1 93.38 363 GLY B C 1
ATOM 7101 O O . GLY B 1 363 ? -14.516 2.244 -24.297 1 93.38 363 GLY B O 1
ATOM 7102 N N . VAL B 1 364 ? -13.562 0.889 -22.922 1 95.94 364 VAL B N 1
ATOM 7103 C CA . VAL B 1 364 ? -12.547 1.89 -22.625 1 95.94 364 VAL B CA 1
ATOM 7104 C C . VAL B 1 364 ? -11.562 1.985 -23.797 1 95.94 364 VAL B C 1
ATOM 7106 O O . VAL B 1 364 ? -10.906 1 -24.156 1 95.94 364 VAL B O 1
ATOM 7109 N N . LYS B 1 365 ? -11.422 3.139 -24.297 1 94.88 365 LYS B N 1
ATOM 7110 C CA . LYS B 1 365 ? -10.484 3.414 -25.391 1 94.88 365 LYS B CA 1
ATOM 7111 C C . LYS B 1 365 ? -9.625 4.633 -25.078 1 94.88 365 LYS B C 1
ATOM 7113 O O . LYS B 1 365 ? -8.555 4.812 -25.656 1 94.88 365 LYS B O 1
ATOM 7118 N N . LYS B 1 366 ? -10.172 5.488 -24.188 1 96.75 366 LYS B N 1
ATOM 7119 C CA . LYS B 1 366 ? -9.484 6.703 -23.75 1 96.75 366 LYS B CA 1
ATOM 7120 C C . LYS B 1 366 ? -9.297 6.719 -22.234 1 96.75 366 LYS B C 1
ATOM 7122 O O . LYS B 1 366 ? -10.164 6.258 -21.5 1 96.75 366 LYS B O 1
ATOM 7127 N N . GLY B 1 367 ? -8.148 7.223 -21.859 1 96.69 367 GLY B N 1
ATOM 7128 C CA . GLY B 1 367 ? -7.871 7.293 -20.438 1 96.69 367 GLY B CA 1
ATOM 7129 C C . GLY B 1 367 ? -6.594 8.047 -20.125 1 96.69 367 GLY B C 1
ATOM 7130 O O . GLY B 1 367 ? -6.152 8.891 -20.891 1 96.69 367 GLY B O 1
ATOM 7131 N N . VAL B 1 368 ? -6.18 7.887 -18.938 1 94.38 368 VAL B N 1
ATOM 7132 C CA . VAL B 1 368 ? -4.973 8.555 -18.453 1 94.38 368 VAL B CA 1
ATOM 7133 C C . VAL B 1 368 ? -4.012 7.52 -17.859 1 94.38 368 VAL B C 1
ATOM 7135 O O . VAL B 1 368 ? -4.441 6.477 -17.359 1 94.38 368 VAL B O 1
ATOM 7138 N N . VAL B 1 369 ? -2.713 7.75 -18.031 1 93.62 369 VAL B N 1
ATOM 7139 C CA . VAL B 1 369 ? -1.639 7.016 -17.375 1 93.62 369 VAL B CA 1
ATOM 7140 C C . VAL B 1 369 ? -0.938 7.926 -16.359 1 93.62 369 VAL B C 1
ATOM 7142 O O . VAL B 1 369 ? -0.539 9.039 -16.703 1 93.62 369 VAL B O 1
ATOM 7145 N N . LYS B 1 370 ? -0.843 7.379 -15.094 1 89.44 370 LYS B N 1
ATOM 7146 C CA . LYS B 1 370 ? -0.267 8.172 -14.016 1 89.44 370 LYS B CA 1
ATOM 7147 C C . LYS B 1 370 ? 0.823 7.398 -13.281 1 89.44 370 LYS B C 1
ATOM 7149 O O . LYS B 1 370 ? 0.695 6.191 -13.07 1 89.44 370 LYS B O 1
ATOM 7154 N N . LEU B 1 371 ? 1.941 7.922 -12.891 1 83.94 371 LEU B N 1
ATOM 7155 C CA . LEU B 1 371 ? 2.951 7.301 -12.039 1 83.94 371 LEU B CA 1
ATOM 7156 C C . LEU B 1 371 ? 2.617 7.5 -10.562 1 83.94 371 LEU B C 1
ATOM 7158 O O . LEU B 1 371 ? 3.037 6.707 -9.719 1 83.94 371 LEU B O 1
ATOM 7162 N N . GLY B 1 372 ? 1.855 8.43 -10.117 1 77.88 372 GLY B N 1
ATOM 7163 C CA . GLY B 1 372 ? 1.638 8.766 -8.719 1 77.88 372 GLY B CA 1
ATOM 7164 C C . GLY B 1 372 ? 2.756 9.602 -8.117 1 77.88 372 GLY B C 1
ATOM 7165 O O . GLY B 1 372 ? 3.689 9.992 -8.82 1 77.88 372 GLY B O 1
ATOM 7166 N N . TRP B 1 373 ? 2.82 9.875 -6.695 1 74.81 373 TRP B N 1
ATOM 7167 C CA . TRP B 1 373 ? 3.816 10.539 -5.859 1 74.81 373 TRP B CA 1
ATOM 7168 C C . TRP B 1 373 ? 4.086 11.953 -6.352 1 74.81 373 TRP B C 1
ATOM 7170 O O . TRP B 1 373 ? 4.418 12.844 -5.562 1 74.81 373 TRP B O 1
ATOM 7180 N N . SER B 1 374 ? 4.504 11.883 -7.832 1 59.31 374 SER B N 1
ATOM 7181 C CA . SER B 1 374 ? 5.066 13.125 -8.352 1 59.31 374 SER B CA 1
ATOM 7182 C C . SER B 1 374 ? 3.982 14.18 -8.555 1 59.31 374 SER B C 1
ATOM 7184 O O . SER B 1 374 ? 2.791 13.867 -8.539 1 59.31 374 SER B O 1
ATOM 7186 N N . TRP B 1 375 ? 4.609 15.336 -8.445 1 55.75 375 TRP B N 1
ATOM 7187 C CA . TRP B 1 375 ? 3.727 16.422 -8.852 1 55.75 375 TRP B CA 1
ATOM 7188 C C . TRP B 1 375 ? 3.035 16.109 -10.172 1 55.75 375 TRP B C 1
ATOM 7190 O O . TRP B 1 375 ? 3.689 15.727 -11.141 1 55.75 375 TRP B O 1
ATOM 7200 N N . GLU B 1 376 ? 1.748 15.789 -10.016 1 54.56 376 GLU B N 1
ATOM 7201 C CA . GLU B 1 376 ? 0.714 15.211 -10.867 1 54.56 376 GLU B CA 1
ATOM 7202 C C . GLU B 1 376 ? 0.957 15.547 -12.336 1 54.56 376 GLU B C 1
ATOM 7204 O O . GLU B 1 376 ? 0.855 14.68 -13.203 1 54.56 376 GLU B O 1
ATOM 7209 N N . ASN B 1 377 ? 1.423 16.688 -12.492 1 54.5 377 ASN B N 1
ATOM 7210 C CA . ASN B 1 377 ? 1.264 17.062 -13.898 1 54.5 377 ASN B CA 1
ATOM 7211 C C . ASN B 1 377 ? 2.41 16.531 -14.75 1 54.5 377 ASN B C 1
ATOM 7213 O O . ASN B 1 377 ? 2.256 16.344 -15.953 1 54.5 377 ASN B O 1
ATOM 7217 N N . ARG B 1 378 ? 3.438 16.188 -14.047 1 61.81 378 ARG B N 1
ATOM 7218 C CA . ARG B 1 378 ? 4.602 15.82 -14.844 1 61.81 378 ARG B CA 1
ATOM 7219 C C . ARG B 1 378 ? 4.508 14.367 -15.305 1 61.81 378 ARG B C 1
ATOM 7221 O O . ARG B 1 378 ? 5.055 14.008 -16.359 1 61.81 378 ARG B O 1
ATOM 7228 N N . PHE B 1 379 ? 3.688 13.734 -14.617 1 75.5 379 PHE B N 1
ATOM 7229 C CA . PHE B 1 379 ? 3.729 12.32 -14.961 1 75.5 379 PHE B CA 1
ATOM 7230 C C . PHE B 1 379 ? 2.32 11.75 -15.07 1 75.5 379 PHE B C 1
ATOM 7232 O O . PHE B 1 379 ? 2.041 10.664 -14.562 1 75.5 379 PHE B O 1
ATOM 7239 N N . VAL B 1 380 ? 1.498 12.586 -15.586 1 81.94 380 VAL B N 1
ATOM 7240 C CA . VAL B 1 380 ? 0.162 12.188 -16 1 81.94 380 VAL B CA 1
ATOM 7241 C C . VAL B 1 380 ? 0.001 12.422 -17.5 1 81.94 380 VAL B C 1
ATOM 7243 O O . VAL B 1 380 ? 0.18 13.547 -17.984 1 81.94 380 VAL B O 1
ATOM 7246 N N . VAL B 1 381 ? -0.317 11.453 -18.281 1 87.5 381 VAL B N 1
ATOM 7247 C CA . VAL B 1 381 ? -0.474 11.57 -19.719 1 87.5 381 VAL B CA 1
ATOM 7248 C C . VAL B 1 381 ? -1.781 10.906 -20.156 1 87.5 381 VAL B C 1
ATOM 7250 O O . VAL B 1 381 ? -2.26 9.977 -19.5 1 87.5 381 VAL B O 1
ATOM 7253 N N . THR B 1 382 ? -2.318 11.43 -21.25 1 92 382 THR B N 1
ATOM 7254 C CA . THR B 1 382 ? -3.564 10.883 -21.781 1 92 382 THR B CA 1
ATOM 7255 C C . THR B 1 382 ? -3.285 9.914 -22.922 1 92 382 THR B C 1
ATOM 7257 O O . THR B 1 382 ? -2.23 9.977 -23.562 1 92 382 THR B O 1
ATOM 7260 N N . PHE B 1 383 ? -4.152 8.984 -23.141 1 95.94 383 PHE B N 1
ATOM 7261 C CA . PHE B 1 383 ? -4.172 8.156 -24.344 1 95.94 383 PHE B CA 1
ATOM 7262 C C . PHE B 1 383 ? -5.57 8.125 -24.953 1 95.94 383 PHE B C 1
ATOM 7264 O O . PHE B 1 383 ? -6.566 8.195 -24.234 1 95.94 383 PHE B O 1
ATOM 7271 N N . ASN B 1 384 ? -5.637 7.977 -26.281 1 96.38 384 ASN B N 1
ATOM 7272 C CA . ASN B 1 384 ? -6.914 8.039 -26.984 1 96.38 384 ASN B CA 1
ATOM 7273 C C . ASN B 1 384 ? -7.211 6.742 -27.734 1 96.38 384 ASN B C 1
ATOM 7275 O O . ASN B 1 384 ? -8.266 6.609 -28.359 1 96.38 384 ASN B O 1
ATOM 7279 N N . ASN B 1 385 ? -6.324 5.863 -27.75 1 95.12 385 ASN B N 1
ATOM 7280 C CA . ASN B 1 385 ? -6.477 4.547 -28.359 1 95.12 385 ASN B CA 1
ATOM 7281 C C . ASN B 1 385 ? -5.449 3.555 -27.812 1 95.12 385 ASN B C 1
ATOM 7283 O O . ASN B 1 385 ? -4.5 3.947 -27.141 1 95.12 385 ASN B O 1
ATOM 7287 N N . PRO B 1 386 ? -5.617 2.281 -28.078 1 95.5 386 PRO B N 1
ATOM 7288 C CA . PRO B 1 386 ? -4.723 1.264 -27.516 1 95.5 386 PRO B CA 1
ATOM 7289 C C . PRO B 1 386 ? -3.266 1.474 -27.922 1 95.5 386 PRO B C 1
ATOM 7291 O O . PRO B 1 386 ? -2.357 1.226 -27.125 1 95.5 386 PRO B O 1
ATOM 7294 N N . LYS B 1 387 ? -3.029 1.858 -29.109 1 97.06 387 LYS B N 1
ATOM 7295 C CA . LYS B 1 387 ? -1.662 2.084 -29.578 1 97.06 387 LYS B CA 1
ATOM 7296 C C . LYS B 1 387 ? -0.992 3.203 -28.781 1 97.06 387 LYS B C 1
ATOM 7298 O O . LYS B 1 387 ? 0.174 3.088 -28.406 1 97.06 387 LYS B O 1
ATOM 7303 N N . GLN B 1 388 ? -1.749 4.238 -28.547 1 97.19 388 GLN B N 1
ATOM 7304 C CA . GLN B 1 388 ? -1.217 5.336 -27.75 1 97.19 388 GLN B CA 1
ATOM 7305 C C . GLN B 1 388 ? -0.964 4.891 -26.312 1 97.19 388 GLN B C 1
ATOM 7307 O O . GLN B 1 388 ? -0.017 5.352 -25.672 1 97.19 388 GLN B O 1
ATOM 7312 N N . LEU B 1 389 ? -1.833 4.074 -25.812 1 97.94 389 LEU B N 1
ATOM 7313 C CA . LEU B 1 389 ? -1.6 3.551 -24.469 1 97.94 389 LEU B CA 1
ATOM 7314 C C . LEU B 1 389 ? -0.269 2.809 -24.406 1 97.94 389 LEU B C 1
ATOM 7316 O O . LEU B 1 389 ? 0.488 2.973 -23.453 1 97.94 389 LEU B O 1
ATOM 7320 N N . GLN B 1 390 ? 0.044 2.023 -25.469 1 97.69 390 GLN B N 1
ATOM 7321 C CA . GLN B 1 390 ? 1.336 1.349 -25.547 1 97.69 390 GLN B CA 1
ATOM 7322 C C . GLN B 1 390 ? 2.484 2.35 -25.453 1 97.69 390 GLN B C 1
ATOM 7324 O O . GLN B 1 390 ? 3.43 2.148 -24.688 1 97.69 390 GLN B O 1
ATOM 7329 N N . GLU B 1 391 ? 2.322 3.373 -26.172 1 96.75 391 GLU B N 1
ATOM 7330 C CA . GLU B 1 391 ? 3.354 4.402 -26.203 1 96.75 391 GLU B CA 1
ATOM 7331 C C . GLU B 1 391 ? 3.514 5.074 -24.844 1 96.75 391 GLU B C 1
ATOM 7333 O O . GLU B 1 391 ? 4.637 5.297 -24.391 1 96.75 391 GLU B O 1
ATOM 7338 N N . ARG B 1 392 ? 2.393 5.367 -24.25 1 95.06 392 ARG B N 1
ATOM 7339 C CA . ARG B 1 392 ? 2.418 6.043 -22.953 1 95.06 392 ARG B CA 1
ATOM 7340 C C . ARG B 1 392 ? 3.023 5.148 -21.875 1 95.06 392 ARG B C 1
ATOM 7342 O O . ARG B 1 392 ? 3.773 5.621 -21.016 1 95.06 392 ARG B O 1
ATOM 7349 N N . LEU B 1 393 ? 2.672 3.902 -21.859 1 95.88 393 LEU B N 1
ATOM 7350 C CA . LEU B 1 393 ? 3.236 2.955 -20.906 1 95.88 393 LEU B CA 1
ATOM 7351 C C . LEU B 1 393 ? 4.754 2.877 -21.047 1 95.88 393 LEU B C 1
ATOM 7353 O O . LEU B 1 393 ? 5.477 2.914 -20.062 1 95.88 393 LEU B O 1
ATOM 7357 N N . THR B 1 394 ? 5.203 2.846 -22.281 1 94.38 394 THR B N 1
ATOM 7358 C CA . THR B 1 394 ? 6.637 2.811 -22.547 1 94.38 394 THR B CA 1
ATOM 7359 C C . THR B 1 394 ? 7.309 4.094 -22.062 1 94.38 394 THR B C 1
ATOM 7361 O O . THR B 1 394 ? 8.352 4.047 -21.406 1 94.38 394 THR B O 1
ATOM 7364 N N . GLU B 1 395 ? 6.695 5.137 -22.391 1 89.81 395 GLU B N 1
ATOM 7365 C CA . GLU B 1 395 ? 7.219 6.445 -22 1 89.81 395 GLU B CA 1
ATOM 7366 C C . GLU B 1 395 ? 7.359 6.566 -20.484 1 89.81 395 GLU B C 1
ATOM 7368 O O . GLU B 1 395 ? 8.398 7.004 -19.984 1 89.81 395 GLU B O 1
ATOM 7373 N N . MET B 1 396 ? 6.379 6.145 -19.797 1 87.5 396 MET B N 1
ATOM 7374 C CA . MET B 1 396 ? 6.332 6.316 -18.359 1 87.5 396 MET B CA 1
ATOM 7375 C C . MET B 1 396 ? 7.281 5.344 -17.656 1 87.5 396 MET B C 1
ATOM 7377 O O . MET B 1 396 ? 7.949 5.707 -16.688 1 87.5 396 MET B O 1
ATOM 7381 N N . MET B 1 397 ? 7.398 4.152 -18.141 1 89.38 397 MET B N 1
ATOM 7382 C CA . MET B 1 397 ? 8.07 3.094 -17.391 1 89.38 397 MET B CA 1
ATOM 7383 C C . MET B 1 397 ? 9.531 2.973 -17.828 1 89.38 397 MET B C 1
ATOM 7385 O O . MET B 1 397 ? 10.328 2.307 -17.156 1 89.38 397 MET B O 1
ATOM 7389 N N . SER B 1 398 ? 9.914 3.672 -18.891 1 85.81 398 SER B N 1
ATOM 7390 C CA . SER B 1 398 ? 11.266 3.504 -19.406 1 85.81 398 SER B CA 1
ATOM 7391 C C . SER B 1 398 ? 12.102 4.762 -19.172 1 85.81 398 SER B C 1
ATOM 7393 O O . SER B 1 398 ? 13.227 4.867 -19.688 1 85.81 398 SER B O 1
ATOM 7395 N N . GLN B 1 399 ? 11.594 5.652 -18.469 1 80.44 399 GLN B N 1
ATOM 7396 C CA . GLN B 1 399 ? 12.352 6.879 -18.219 1 80.44 399 GLN B CA 1
ATOM 7397 C C . GLN B 1 399 ? 13.562 6.605 -17.344 1 80.44 399 GLN B C 1
ATOM 7399 O O . GLN B 1 399 ? 13.461 5.895 -16.328 1 80.44 399 GLN B O 1
ATOM 7404 N N . PRO B 1 400 ? 14.641 7.227 -17.719 1 78.56 400 PRO B N 1
ATOM 7405 C CA . PRO B 1 400 ? 15.828 7.055 -16.891 1 78.56 400 PRO B CA 1
ATOM 7406 C C . PRO B 1 400 ? 15.633 7.594 -15.469 1 78.56 400 PRO B C 1
ATOM 7408 O O . PRO B 1 400 ? 15.031 8.656 -15.289 1 78.56 400 PRO B O 1
ATOM 7411 N N . GLY B 1 401 ? 16.094 6.883 -14.57 1 78.38 401 GLY B N 1
ATOM 7412 C CA . GLY B 1 401 ? 16.016 7.324 -13.188 1 78.38 401 GLY B CA 1
ATOM 7413 C C . GLY B 1 401 ? 14.688 7.027 -12.531 1 78.38 401 GLY B C 1
ATOM 7414 O O . GLY B 1 401 ? 14.539 7.184 -11.32 1 78.38 401 GLY B O 1
ATOM 7415 N N . CYS B 1 402 ? 13.695 6.613 -13.367 1 82.5 402 CYS B N 1
ATOM 7416 C CA . CYS B 1 402 ? 12.391 6.266 -12.812 1 82.5 402 CYS B CA 1
ATOM 7417 C C . CYS B 1 402 ? 12.461 4.949 -12.055 1 82.5 402 CYS B C 1
ATOM 7419 O O . CYS B 1 402 ? 12.867 3.926 -12.602 1 82.5 402 CYS B O 1
ATOM 7421 N N . THR B 1 403 ? 12.047 5.02 -10.836 1 83.75 403 THR B N 1
ATOM 7422 C CA . THR B 1 403 ? 12.133 3.838 -9.992 1 83.75 403 THR B CA 1
ATOM 7423 C C . THR B 1 403 ? 10.758 3.195 -9.812 1 83.75 403 THR B C 1
ATOM 7425 O O . THR B 1 403 ? 10.609 2.252 -9.031 1 83.75 403 THR B O 1
ATOM 7428 N N . ALA B 1 404 ? 9.797 3.654 -10.547 1 89.06 404 ALA B N 1
ATOM 7429 C CA . ALA B 1 404 ? 8.445 3.125 -10.406 1 89.06 404 ALA B CA 1
ATOM 7430 C C . ALA B 1 404 ? 8.367 1.682 -10.898 1 89.06 404 ALA B C 1
ATOM 7432 O O . ALA B 1 404 ? 8.961 1.333 -11.922 1 89.06 404 ALA B O 1
ATOM 7433 N N . SER B 1 405 ? 7.652 0.873 -10.109 1 91.62 405 SER B N 1
ATOM 7434 C CA . SER B 1 405 ? 7.445 -0.515 -10.508 1 91.62 405 SER B CA 1
ATOM 7435 C C . SER B 1 405 ? 6.078 -0.703 -11.164 1 91.62 405 SER B C 1
ATOM 7437 O O . SER B 1 405 ? 5.805 -1.753 -11.742 1 91.62 405 SER B O 1
ATOM 7439 N N . GLN B 1 406 ? 5.234 0.269 -11.016 1 92.88 406 GLN B N 1
ATOM 7440 C CA . GLN B 1 406 ? 3.895 0.243 -11.594 1 92.88 406 GLN B CA 1
ATOM 7441 C C . GLN B 1 406 ? 3.459 1.637 -12.039 1 92.88 406 GLN B C 1
ATOM 7443 O O . GLN B 1 406 ? 4 2.641 -11.57 1 92.88 406 GLN B O 1
ATOM 7448 N N . CYS B 1 407 ? 2.557 1.658 -12.914 1 93.75 407 CYS B N 1
ATOM 7449 C CA . CYS B 1 407 ? 1.83 2.883 -13.227 1 93.75 407 CYS B CA 1
ATOM 7450 C C . CYS B 1 407 ? 0.326 2.637 -13.234 1 93.75 407 CYS B C 1
ATOM 7452 O O . CYS B 1 407 ? -0.12 1.491 -13.32 1 93.75 407 CYS B O 1
ATOM 7454 N N . LEU B 1 408 ? -0.408 3.701 -13.031 1 95.62 408 LEU B N 1
ATOM 7455 C CA . LEU B 1 408 ? -1.866 3.664 -12.992 1 95.62 408 LEU B CA 1
ATOM 7456 C C . LEU B 1 408 ? -2.451 3.957 -14.367 1 95.62 408 LEU B C 1
ATOM 7458 O O . LEU B 1 408 ? -2.053 4.922 -15.023 1 95.62 408 LEU B O 1
ATOM 7462 N N . VAL B 1 409 ? -3.312 3.115 -14.828 1 97.69 409 VAL B N 1
ATOM 7463 C CA . VAL B 1 409 ? -4.125 3.363 -16.016 1 97.69 409 VAL B CA 1
ATOM 7464 C C . VAL B 1 409 ? -5.59 3.521 -15.617 1 97.69 409 VAL B C 1
ATOM 7466 O O . VAL B 1 409 ? -6.168 2.627 -15 1 97.69 409 VAL B O 1
ATOM 7469 N N . GLN B 1 410 ? -6.172 4.594 -15.961 1 97 410 GLN B N 1
ATOM 7470 C CA . GLN B 1 410 ? -7.523 4.938 -15.531 1 97 410 GLN B CA 1
ATOM 7471 C C . GLN B 1 410 ? -8.359 5.445 -16.703 1 97 410 GLN B C 1
ATOM 7473 O O . GLN B 1 410 ? -7.855 6.168 -17.562 1 97 410 GLN B O 1
ATOM 7478 N N . GLU B 1 411 ? -9.648 5.098 -16.766 1 97.06 411 GLU B N 1
ATOM 7479 C CA . GLU B 1 411 ? -10.5 5.562 -17.859 1 97.06 411 GLU B CA 1
ATOM 7480 C C . GLU B 1 411 ? -10.758 7.062 -17.75 1 97.06 411 GLU B C 1
ATOM 7482 O O . GLU B 1 411 ? -10.695 7.637 -16.672 1 97.06 411 GLU B O 1
ATOM 7487 N N . TRP B 1 412 ? -11.047 7.609 -18.828 1 96.44 412 TRP B N 1
ATOM 7488 C CA . TRP B 1 412 ? -11.266 9.047 -18.953 1 96.44 412 TRP B CA 1
ATOM 7489 C C . TRP B 1 412 ? -12.617 9.445 -18.344 1 96.44 412 TRP B C 1
ATOM 7491 O O . TRP B 1 412 ? -13.586 8.688 -18.438 1 96.44 412 TRP B O 1
ATOM 7501 N N . VAL B 1 413 ? -12.641 10.703 -17.797 1 96.12 413 VAL B N 1
ATOM 7502 C CA . VAL B 1 413 ? -13.867 11.281 -17.266 1 96.12 413 VAL B CA 1
ATOM 7503 C C . VAL B 1 413 ? -14.172 12.594 -17.969 1 96.12 413 VAL B C 1
ATOM 7505 O O . VAL B 1 413 ? -13.297 13.453 -18.109 1 96.12 413 VAL B O 1
ATOM 7508 N N . ASP B 1 414 ? -15.453 12.703 -18.469 1 95 414 ASP B N 1
ATOM 7509 C CA . ASP B 1 414 ? -15.922 13.992 -18.969 1 95 414 ASP B CA 1
ATOM 7510 C C . ASP B 1 414 ? -16.297 14.922 -17.812 1 95 414 ASP B C 1
ATOM 7512 O O . ASP B 1 414 ? -17.094 14.547 -16.953 1 95 414 ASP B O 1
ATOM 7516 N N . PHE B 1 415 ? -15.758 16.156 -17.828 1 94.31 415 PHE B N 1
ATOM 7517 C CA . PHE B 1 415 ? -16.109 17.078 -16.766 1 94.31 415 PHE B CA 1
ATOM 7518 C C . PHE B 1 415 ? -16 18.516 -17.234 1 94.31 415 PHE B C 1
ATOM 7520 O O . PHE B 1 415 ? -15.359 18.797 -18.266 1 94.31 415 PHE B O 1
ATOM 7527 N N . ASP B 1 416 ? -16.656 19.438 -16.578 1 94.38 416 ASP B N 1
ATOM 7528 C CA . ASP B 1 416 ? -16.688 20.859 -16.922 1 94.38 416 ASP B CA 1
ATOM 7529 C C . ASP B 1 416 ? -15.656 21.641 -16.109 1 94.38 416 ASP B C 1
ATOM 7531 O O . ASP B 1 416 ? -15.031 22.562 -16.625 1 94.38 416 ASP B O 1
ATOM 7535 N N . PHE B 1 417 ? -15.523 21.281 -14.914 1 93.81 417 PHE B N 1
ATOM 7536 C CA . PHE B 1 417 ? -14.547 21.875 -14.016 1 93.81 417 PHE B CA 1
ATOM 7537 C C . PHE B 1 417 ? -14.281 20.984 -12.812 1 93.81 417 PHE B C 1
ATOM 7539 O O . PHE B 1 417 ? -14.953 19.969 -12.633 1 93.81 417 PHE B O 1
ATOM 7546 N N . GLU B 1 418 ? -13.258 21.328 -12.031 1 93.44 418 GLU B N 1
ATOM 7547 C CA . GLU B 1 418 ? -12.891 20.609 -10.82 1 93.44 418 GLU B CA 1
ATOM 7548 C C . GLU B 1 418 ? -13.359 21.344 -9.57 1 93.44 418 GLU B C 1
ATOM 7550 O O . GLU B 1 418 ? -13.125 22.547 -9.438 1 93.44 418 GLU B O 1
ATOM 7555 N N . MET B 1 419 ? -14.102 20.656 -8.789 1 95.38 419 MET B N 1
ATOM 7556 C CA . MET B 1 419 ? -14.523 21.188 -7.496 1 95.38 419 MET B CA 1
ATOM 7557 C C . MET B 1 419 ? -13.688 20.594 -6.367 1 95.38 419 MET B C 1
ATOM 7559 O O . MET B 1 419 ? -13.57 19.375 -6.258 1 95.38 419 MET B O 1
ATOM 7563 N N . ARG B 1 420 ? -13.141 21.469 -5.508 1 92.81 420 ARG B N 1
ATOM 7564 C CA . ARG B 1 420 ? -12.289 21.062 -4.391 1 92.81 420 ARG B CA 1
ATOM 7565 C C . ARG B 1 420 ? -12.992 21.297 -3.059 1 92.81 420 ARG B C 1
ATOM 7567 O O . ARG B 1 420 ? -13.383 22.422 -2.742 1 92.81 420 ARG B O 1
ATOM 7574 N N . LEU B 1 421 ? -13.18 20.25 -2.348 1 94.88 421 LEU B N 1
ATOM 7575 C CA . LEU B 1 421 ? -13.773 20.328 -1.017 1 94.88 421 LEU B CA 1
ATOM 7576 C C . LEU B 1 421 ? -12.711 20.109 0.062 1 94.88 421 LEU B C 1
ATOM 7578 O O . LEU B 1 421 ? -11.961 19.141 0.021 1 94.88 421 LEU B O 1
ATOM 7582 N N . TYR B 1 422 ? -12.664 21.031 1.028 1 93.12 422 TYR B N 1
ATOM 7583 C CA . TYR B 1 422 ? -11.758 20.922 2.166 1 93.12 422 TYR B CA 1
ATOM 7584 C C . TYR B 1 422 ? -12.492 20.422 3.404 1 93.12 422 TYR B C 1
ATOM 7586 O O . TYR B 1 422 ? -13.445 21.062 3.865 1 93.12 422 TYR B O 1
ATOM 7594 N N . PHE B 1 423 ? -12.078 19.266 3.883 1 93.44 423 PHE B N 1
ATOM 7595 C CA . PHE B 1 423 ? -12.688 18.688 5.07 1 93.44 423 PHE B CA 1
ATOM 7596 C C . PHE B 1 423 ? -11.727 18.734 6.254 1 93.44 423 PHE B C 1
ATOM 7598 O O . PHE B 1 423 ? -10.547 18.438 6.117 1 93.44 423 PHE B O 1
ATOM 7605 N N . LEU B 1 424 ? -12.242 19.156 7.402 1 91.62 424 LEU B N 1
ATOM 7606 C CA . LEU B 1 424 ? -11.508 19.172 8.664 1 91.62 424 LEU B CA 1
ATOM 7607 C C . LEU B 1 424 ? -12.234 18.375 9.734 1 91.62 424 LEU B C 1
ATOM 7609 O O . LEU B 1 424 ? -12.797 18.938 10.672 1 91.62 424 LEU B O 1
ATOM 7613 N N . PRO B 1 425 ? -12.102 17.047 9.625 1 90.25 425 PRO B N 1
ATOM 7614 C CA . PRO B 1 425 ? -12.742 16.266 10.68 1 90.25 425 PRO B CA 1
ATOM 7615 C C . PRO B 1 425 ? -12.164 16.547 12.062 1 90.25 425 PRO B C 1
ATOM 7617 O O . PRO B 1 425 ? -10.953 16.719 12.211 1 90.25 425 PRO B O 1
ATOM 7620 N N . PRO B 1 426 ? -13.086 16.656 13 1 87.06 426 PRO B N 1
ATOM 7621 C CA . PRO B 1 426 ? -12.555 16.812 14.359 1 87.06 426 PRO B CA 1
ATOM 7622 C C . PRO B 1 426 ? -11.812 15.578 14.852 1 87.06 426 PRO B C 1
ATOM 7624 O O . PRO B 1 426 ? -12.078 14.469 14.383 1 87.06 426 PRO B O 1
ATOM 7627 N N . SER B 1 427 ? -10.938 15.766 15.805 1 79.69 427 SER B N 1
ATOM 7628 C CA . SER B 1 427 ? -10.156 14.656 16.344 1 79.69 427 SER B CA 1
ATOM 7629 C C . SER B 1 427 ? -11.039 13.641 17.047 1 79.69 427 SER B C 1
ATOM 7631 O O . SER B 1 427 ? -10.695 12.461 17.125 1 79.69 427 SER B O 1
ATOM 7633 N N . ASP B 1 428 ? -12.156 14.156 17.594 1 80.5 428 ASP B N 1
ATOM 7634 C CA . ASP B 1 428 ? -13.133 13.297 18.266 1 80.5 428 ASP B CA 1
ATOM 7635 C C . ASP B 1 428 ? -14.367 13.094 17.391 1 80.5 428 ASP B C 1
ATOM 7637 O O . ASP B 1 428 ? -15.492 13.117 17.891 1 80.5 428 ASP B O 1
ATOM 7641 N N . TRP B 1 429 ? -14.102 12.922 16.094 1 86.81 429 TRP B N 1
ATOM 7642 C CA . TRP B 1 429 ? -15.188 12.758 15.141 1 86.81 429 TRP B CA 1
ATOM 7643 C C . TRP B 1 429 ? -16.203 11.742 15.633 1 86.81 429 TRP B C 1
ATOM 7645 O O . TRP B 1 429 ? -15.938 10.539 15.656 1 86.81 429 TRP B O 1
ATOM 7655 N N . PRO B 1 430 ? -17.359 12.25 16.078 1 86.5 430 PRO B N 1
ATOM 7656 C CA . PRO B 1 430 ? -18.391 11.328 16.562 1 86.5 430 PRO B CA 1
ATOM 7657 C C . PRO B 1 430 ? -18.906 10.398 15.461 1 86.5 430 PRO B C 1
ATOM 7659 O O . PRO B 1 430 ? -19.062 10.82 14.312 1 86.5 430 PRO B O 1
ATOM 7662 N N . VAL B 1 431 ? -19.297 9.266 15.914 1 86.19 431 VAL B N 1
ATOM 7663 C CA . VAL B 1 431 ? -19.797 8.266 14.984 1 86.19 431 VAL B CA 1
ATOM 7664 C C . VAL B 1 431 ? -21.062 8.781 14.289 1 86.19 431 VAL B C 1
ATOM 7666 O O . VAL B 1 431 ? -21.938 9.359 14.93 1 86.19 431 VAL B O 1
ATOM 7669 N N . LYS B 1 432 ? -21.203 8.672 13.039 1 79.81 432 LYS B N 1
ATOM 7670 C CA . LYS B 1 432 ? -22.359 8.953 12.18 1 79.81 432 LYS B CA 1
ATOM 7671 C C . LYS B 1 432 ? -22.562 10.453 12 1 79.81 432 LYS B C 1
ATOM 7673 O O . LYS B 1 432 ? -23.516 10.883 11.367 1 79.81 432 LYS B O 1
ATOM 7678 N N . ALA B 1 433 ? -21.672 11.234 12.562 1 87.94 433 ALA B N 1
ATOM 7679 C CA . ALA B 1 433 ? -21.797 12.672 12.344 1 87.94 433 ALA B CA 1
ATOM 7680 C C . ALA B 1 433 ? -21.188 13.078 11 1 87.94 433 ALA B C 1
ATOM 7682 O O . ALA B 1 433 ? -20 12.859 10.758 1 87.94 433 ALA B O 1
ATOM 7683 N N . PRO B 1 434 ? -21.969 13.625 10.203 1 91.06 434 PRO B N 1
ATOM 7684 C CA . PRO B 1 434 ? -21.391 14.039 8.922 1 91.06 434 PRO B CA 1
ATOM 7685 C C . PRO B 1 434 ? -20.422 15.203 9.062 1 91.06 434 PRO B C 1
ATOM 7687 O O . PRO B 1 434 ? -20.578 16.031 9.961 1 91.06 434 PRO B O 1
ATOM 7690 N N . ILE B 1 435 ? -19.469 15.258 8.242 1 93.88 435 ILE B N 1
ATOM 7691 C CA . ILE B 1 435 ? -18.547 16.375 8.172 1 93.88 435 ILE B CA 1
ATOM 7692 C C . ILE B 1 435 ? -18.828 17.219 6.938 1 93.88 435 ILE B C 1
ATOM 7694 O O . ILE B 1 435 ? -18.797 16.719 5.809 1 93.88 435 ILE B O 1
ATOM 7698 N N . LEU B 1 436 ? -19.094 18.453 7.18 1 95.56 436 LEU B N 1
ATOM 7699 C CA . LEU B 1 436 ? -19.312 19.375 6.066 1 95.56 436 LEU B CA 1
ATOM 7700 C C . LEU B 1 436 ? -18 20 5.613 1 95.56 436 LEU B C 1
ATOM 7702 O O . LEU B 1 436 ? -17.094 20.219 6.426 1 95.56 436 LEU B O 1
ATOM 7706 N N . PRO B 1 437 ? -17.891 20.281 4.285 1 95.12 437 PRO B N 1
ATOM 7707 C CA . PRO B 1 437 ? -16.672 20.969 3.85 1 95.12 437 PRO B CA 1
ATOM 7708 C C . PRO B 1 437 ? -16.547 22.375 4.434 1 95.12 437 PRO B C 1
ATOM 7710 O O . PRO B 1 437 ? -17.547 23.109 4.496 1 95.12 437 PRO B O 1
ATOM 7713 N N . THR B 1 438 ? -15.398 22.688 4.797 1 92.19 438 THR B N 1
ATOM 7714 C CA . THR B 1 438 ? -15.102 24.016 5.332 1 92.19 438 THR B CA 1
ATOM 7715 C C . THR B 1 438 ? -14.938 25.031 4.207 1 92.19 438 THR B C 1
ATOM 7717 O O . THR B 1 438 ? -15.188 26.219 4.395 1 92.19 438 THR B O 1
ATOM 7720 N N . MET B 1 439 ? -14.547 24.594 3.1 1 91.56 439 MET B N 1
ATOM 7721 C CA . MET B 1 439 ? -14.312 25.422 1.928 1 91.56 439 MET B CA 1
ATOM 7722 C C . MET B 1 439 ? -14.562 24.641 0.642 1 91.56 439 MET B C 1
ATOM 7724 O O . MET B 1 439 ? -14.25 23.453 0.564 1 91.56 439 MET B O 1
ATOM 7728 N N . ILE B 1 440 ? -15.195 25.266 -0.297 1 93.06 440 ILE B N 1
ATOM 7729 C CA . ILE B 1 440 ? -15.375 24.75 -1.646 1 93.06 440 ILE B CA 1
ATOM 7730 C C . ILE B 1 440 ? -14.734 25.688 -2.658 1 93.06 440 ILE B C 1
ATOM 7732 O O . ILE B 1 440 ? -14.992 26.891 -2.646 1 93.06 440 ILE B O 1
ATOM 7736 N N . GLN B 1 441 ? -13.82 25.156 -3.43 1 89.81 441 GLN B N 1
ATOM 7737 C CA . GLN B 1 441 ? -13.188 25.906 -4.516 1 89.81 441 GLN B CA 1
ATOM 7738 C C . GLN B 1 441 ? -13.359 25.172 -5.848 1 89.81 441 GLN B C 1
ATOM 7740 O O . GLN B 1 441 ? -13.461 23.953 -5.891 1 89.81 441 GLN B O 1
ATOM 7745 N N . CYS B 1 442 ? -13.414 25.922 -6.836 1 91.81 442 CYS B N 1
ATOM 7746 C CA . CYS B 1 442 ? -13.523 25.344 -8.164 1 91.81 442 CYS B CA 1
ATOM 7747 C C . CYS B 1 442 ? -12.414 25.844 -9.078 1 91.81 442 CYS B C 1
ATOM 7749 O O . CYS B 1 442 ? -11.977 27 -8.961 1 91.81 442 CYS B O 1
ATOM 7751 N N . ASN B 1 443 ? -11.969 24.906 -9.891 1 86.19 443 ASN B N 1
ATOM 7752 C CA . ASN B 1 443 ? -10.922 25.234 -10.852 1 86.19 443 ASN B CA 1
ATOM 7753 C C . ASN B 1 443 ? -11.258 24.703 -12.242 1 86.19 443 ASN B C 1
ATOM 7755 O O . ASN B 1 443 ? -11.961 23.703 -12.383 1 86.19 443 ASN B O 1
ATOM 7759 N N . ALA B 1 444 ? -10.852 25.531 -13.164 1 82.31 444 ALA B N 1
ATOM 7760 C CA . ALA B 1 444 ? -10.961 25.094 -14.547 1 82.31 444 ALA B CA 1
ATOM 7761 C C . ALA B 1 444 ? -9.586 24.812 -15.148 1 82.31 444 ALA B C 1
ATOM 7763 O O . ALA B 1 444 ? -8.594 25.438 -14.766 1 82.31 444 ALA B O 1
ATOM 7764 N N . TRP B 1 445 ? -9.672 23.766 -15.914 1 69.94 445 TRP B N 1
ATOM 7765 C CA . TRP B 1 445 ? -8.461 23.469 -16.672 1 69.94 445 TRP B CA 1
ATOM 7766 C C . TRP B 1 445 ? -8.469 24.188 -18.016 1 69.94 445 TRP B C 1
ATOM 7768 O O . TRP B 1 445 ? -9.516 24.281 -18.672 1 69.94 445 TRP B O 1
ATOM 7778 N N . GLY B 1 446 ? -7.543 25.062 -18.188 1 58.81 446 GLY B N 1
ATOM 7779 C CA . GLY B 1 446 ? -7.469 25.75 -19.469 1 58.81 446 GLY B CA 1
ATOM 7780 C C . GLY B 1 446 ? -7.207 24.812 -20.641 1 58.81 446 GLY B C 1
ATOM 7781 O O . GLY B 1 446 ? -6.883 23.641 -20.438 1 58.81 446 GLY B O 1
ATOM 7782 N N . PRO B 1 447 ? -7.734 25.203 -21.859 1 52.38 447 PRO B N 1
ATOM 7783 C CA . PRO B 1 447 ? -7.453 24.391 -23.047 1 52.38 447 PRO B CA 1
ATOM 7784 C C . PRO B 1 447 ? -5.992 23.953 -23.125 1 52.38 447 PRO B C 1
ATOM 7786 O O . PRO B 1 447 ? -5.105 24.656 -22.641 1 52.38 447 PRO B O 1
ATOM 7789 N N . PRO B 1 448 ? -5.859 22.562 -23.375 1 45.78 448 PRO B N 1
ATOM 7790 C CA . PRO B 1 448 ? -4.469 22.172 -23.578 1 45.78 448 PRO B CA 1
ATOM 7791 C C . PRO B 1 448 ? -3.709 23.125 -24.5 1 45.78 448 PRO B C 1
ATOM 7793 O O . PRO B 1 448 ? -4.262 23.594 -25.5 1 45.78 448 PRO B O 1
ATOM 7796 N N . ASP B 1 449 ? -2.844 23.891 -24.016 1 41.5 449 ASP B N 1
ATOM 7797 C CA . ASP B 1 449 ? -1.979 24.594 -24.969 1 41.5 449 ASP B CA 1
ATOM 7798 C C . ASP B 1 449 ? -1.131 23.594 -25.766 1 41.5 449 ASP B C 1
ATOM 7800 O O . ASP B 1 449 ? -0.14 23.078 -25.25 1 41.5 449 ASP B O 1
ATOM 7804 N N . ASP B 1 450 ? -1.7 22.969 -26.75 1 42 450 ASP B N 1
ATOM 7805 C CA . ASP B 1 450 ? -1.069 22.031 -27.672 1 42 450 ASP B CA 1
ATOM 7806 C C . ASP B 1 450 ? 0.313 22.516 -28.094 1 42 450 ASP B C 1
ATOM 7808 O O . ASP B 1 450 ? 1.08 21.781 -28.719 1 42 450 ASP B O 1
ATOM 7812 N N . THR B 1 451 ? 0.534 23.719 -28.297 1 42.44 451 THR B N 1
ATOM 7813 C CA . THR B 1 451 ? 1.796 24.203 -28.844 1 42.44 451 THR B CA 1
ATOM 7814 C C . THR B 1 451 ? 2.967 23.781 -27.969 1 42.44 451 THR B C 1
ATOM 7816 O O . THR B 1 451 ? 4.125 23.844 -28.391 1 42.44 451 THR B O 1
ATOM 7819 N N . LYS B 1 452 ? 2.625 23.547 -26.844 1 40.97 452 LYS B N 1
ATOM 7820 C CA . LYS B 1 452 ? 3.775 23.203 -26.016 1 40.97 452 LYS B CA 1
ATOM 7821 C C . LYS B 1 452 ? 3.9 21.703 -25.828 1 40.97 452 LYS B C 1
ATOM 7823 O O . LYS B 1 452 ? 4.762 21.234 -25.094 1 40.97 452 LYS B O 1
ATOM 7828 N N . GLY B 1 453 ? 3.08 20.984 -26.75 1 38.38 453 GLY B N 1
ATOM 7829 C CA . GLY B 1 453 ? 3.217 19.547 -26.891 1 38.38 453 GLY B CA 1
ATOM 7830 C C . GLY B 1 453 ? 2.955 18.797 -25.594 1 38.38 453 GLY B C 1
ATOM 7831 O O . GLY B 1 453 ? 3.301 17.609 -25.469 1 38.38 453 GLY B O 1
ATOM 7832 N N . VAL B 1 454 ? 2.953 19.594 -24.656 1 37.72 454 VAL B N 1
ATOM 7833 C CA . VAL B 1 454 ? 2.727 18.859 -23.422 1 37.72 454 VAL B CA 1
ATOM 7834 C C . VAL B 1 454 ? 1.253 18.469 -23.312 1 37.72 454 VAL B C 1
ATOM 7836 O O . VAL B 1 454 ? 0.377 19.219 -23.766 1 37.72 454 VAL B O 1
ATOM 7839 N N . GLY B 1 455 ? 0.766 17.359 -23.531 1 37.06 455 GLY B N 1
ATOM 7840 C CA . GLY B 1 455 ? -0.605 16.922 -23.328 1 37.06 455 GLY B CA 1
ATOM 7841 C C . GLY B 1 455 ? -1.438 17.922 -22.547 1 37.06 455 GLY B C 1
ATOM 7842 O O . GLY B 1 455 ? -1.086 19.094 -22.469 1 37.06 455 GLY B O 1
ATOM 7843 N N . VAL B 1 456 ? -2.592 17.609 -21.969 1 39.25 456 VAL B N 1
ATOM 7844 C CA . VAL B 1 456 ? -3.383 18.516 -21.141 1 39.25 456 VAL B CA 1
ATOM 7845 C C . VAL B 1 456 ? -2.457 19.359 -20.266 1 39.25 456 VAL B C 1
ATOM 7847 O O . VAL B 1 456 ? -1.759 18.828 -19.406 1 39.25 456 VAL B O 1
ATOM 7850 N N . SER B 1 457 ? -1.742 20.234 -20.906 1 38.66 457 SER B N 1
ATOM 7851 C CA . SER B 1 457 ? -0.942 21.109 -20.047 1 38.66 457 SER B CA 1
ATOM 7852 C C . SER B 1 457 ? -1.741 21.594 -18.844 1 38.66 457 SER B C 1
ATOM 7854 O O . SER B 1 457 ? -2.754 22.281 -19 1 38.66 457 SER B O 1
ATOM 7856 N N . ARG B 1 458 ? -2.027 20.828 -17.984 1 43.91 458 ARG B N 1
ATOM 7857 C CA . ARG B 1 458 ? -2.471 21.266 -16.656 1 43.91 458 ARG B CA 1
ATOM 7858 C C . ARG B 1 458 ? -1.917 22.641 -16.312 1 43.91 458 ARG B C 1
ATOM 7860 O O . ARG B 1 458 ? -2.008 23.078 -15.172 1 43.91 458 ARG B O 1
ATOM 7867 N N . ALA B 1 459 ? -1.182 23.328 -17.188 1 44.28 459 ALA B N 1
ATOM 7868 C CA . ALA B 1 459 ? -0.474 24.609 -17.078 1 44.28 459 ALA B CA 1
ATOM 7869 C C . ALA B 1 459 ? -1.44 25.75 -16.766 1 44.28 459 ALA B C 1
ATOM 7871 O O . ALA B 1 459 ? -1.037 26.781 -16.234 1 44.28 459 ALA B O 1
ATOM 7872 N N . SER B 1 460 ? -2.764 25.531 -17.078 1 52.03 460 SER B N 1
ATOM 7873 C CA . SER B 1 460 ? -3.379 26.797 -16.703 1 52.03 460 SER B CA 1
ATOM 7874 C C . SER B 1 460 ? -4.594 26.578 -15.812 1 52.03 460 SER B C 1
ATOM 7876 O O . SER B 1 460 ? -5.68 26.25 -16.297 1 52.03 460 SER B O 1
ATOM 7878 N N . PHE B 1 461 ? -4.27 26.156 -14.602 1 62.69 461 PHE B N 1
ATOM 7879 C CA . PHE B 1 461 ? -5.332 26.078 -13.609 1 62.69 461 PHE B CA 1
ATOM 7880 C C . PHE B 1 461 ? -5.828 27.484 -13.242 1 62.69 461 PHE B C 1
ATOM 7882 O O . PHE B 1 461 ? -5.023 28.375 -12.992 1 62.69 461 PHE B O 1
ATOM 7889 N N . SER B 1 462 ? -7.137 27.734 -13.648 1 71.81 462 SER B N 1
ATOM 7890 C CA . SER B 1 462 ? -7.738 29 -13.227 1 71.81 462 SER B CA 1
ATOM 7891 C C . SER B 1 462 ? -8.812 28.766 -12.172 1 71.81 462 SER B C 1
ATOM 7893 O O . SER B 1 462 ? -9.617 27.844 -12.281 1 71.81 462 SER B O 1
ATOM 7895 N N . LYS B 1 463 ? -8.742 29.594 -11.203 1 81.19 463 LYS B N 1
ATOM 7896 C CA . LYS B 1 463 ? -9.781 29.547 -10.172 1 81.19 463 LYS B CA 1
ATOM 7897 C C . LYS B 1 463 ? -11.109 30.062 -10.711 1 81.19 463 LYS B C 1
ATOM 7899 O O . LYS B 1 463 ? -11.148 31.062 -11.43 1 81.19 463 LYS B O 1
ATOM 7904 N N . LEU B 1 464 ? -12.133 29.391 -10.281 1 88 464 LEU B N 1
ATOM 7905 C CA . LEU B 1 464 ? -13.484 29.781 -10.672 1 88 464 LEU B CA 1
ATOM 7906 C C . LEU B 1 464 ? -14.289 30.234 -9.461 1 88 464 LEU B C 1
ATOM 7908 O O . LEU B 1 464 ? -14.281 29.578 -8.422 1 88 464 LEU B O 1
ATOM 7912 N N . THR B 1 465 ? -14.93 31.359 -9.648 1 89.06 465 THR B N 1
ATOM 7913 C CA . THR B 1 465 ? -15.945 31.734 -8.672 1 89.06 465 THR B CA 1
ATOM 7914 C C . THR B 1 465 ? -17.203 30.891 -8.859 1 89.06 465 THR B C 1
ATOM 7916 O O . THR B 1 465 ? -17.406 30.281 -9.906 1 89.06 465 THR B O 1
ATOM 7919 N N . GLU B 1 466 ? -17.984 30.922 -7.859 1 92.31 466 GLU B N 1
ATOM 7920 C CA . GLU B 1 466 ? -19.266 30.234 -7.98 1 92.31 466 GLU B CA 1
ATOM 7921 C C . GLU B 1 466 ? -20.078 30.797 -9.148 1 92.31 466 GLU B C 1
ATOM 7923 O O . GLU B 1 466 ? -20.719 30.031 -9.891 1 92.31 466 GLU B O 1
ATOM 7928 N N . ALA B 1 467 ? -20.047 32.062 -9.297 1 94 467 ALA B N 1
ATOM 7929 C CA . ALA B 1 467 ? -20.75 32.719 -10.391 1 94 467 ALA B CA 1
ATOM 7930 C C . ALA B 1 467 ? -20.25 32.219 -11.742 1 94 467 ALA B C 1
ATOM 7932 O O . ALA B 1 467 ? -21.047 31.984 -12.656 1 94 467 ALA B O 1
ATOM 7933 N N . ALA B 1 468 ? -18.953 32.062 -11.836 1 93 468 ALA B N 1
ATOM 7934 C CA . ALA B 1 468 ? -18.375 31.578 -13.086 1 93 468 ALA B CA 1
ATOM 7935 C C . ALA B 1 468 ? -18.781 30.125 -13.359 1 93 468 ALA B C 1
ATOM 7937 O O . ALA B 1 468 ? -19.031 29.75 -14.508 1 93 468 ALA B O 1
ATOM 7938 N N . CYS B 1 469 ? -18.828 29.328 -12.352 1 95.12 469 CYS B N 1
ATOM 7939 C CA . CYS B 1 469 ? -19.297 27.953 -12.484 1 95.12 469 CYS B CA 1
ATOM 7940 C C . CYS B 1 469 ? -20.734 27.922 -12.969 1 95.12 469 CYS B C 1
ATOM 7942 O O . CYS B 1 469 ? -21.078 27.156 -13.883 1 95.12 469 CYS B O 1
ATOM 7944 N N . LEU B 1 470 ? -21.531 28.781 -12.383 1 96.19 470 LEU B N 1
ATOM 7945 C CA . LEU B 1 470 ? -22.938 28.844 -12.75 1 96.19 470 LEU B CA 1
ATOM 7946 C C . LEU B 1 470 ? -23.109 29.344 -14.18 1 96.19 470 LEU B C 1
ATOM 7948 O O . LEU B 1 470 ? -24.016 28.906 -14.898 1 96.19 470 LEU B O 1
ATOM 7952 N N . GLU B 1 471 ? -22.281 30.234 -14.539 1 95.69 471 GLU B N 1
ATOM 7953 C CA . GLU B 1 471 ? -22.328 30.703 -15.93 1 95.69 471 GLU B CA 1
ATOM 7954 C C . GLU B 1 471 ? -22.047 29.547 -16.891 1 95.69 471 GLU B C 1
ATOM 7956 O O . GLU B 1 471 ? -22.75 29.406 -17.906 1 95.69 471 GLU B O 1
ATOM 7961 N N . ARG B 1 472 ? -21.109 28.75 -16.516 1 93.69 472 ARG B N 1
ATOM 7962 C CA . ARG B 1 472 ? -20.766 27.578 -17.328 1 93.69 472 ARG B CA 1
ATOM 7963 C C . ARG B 1 472 ? -21.938 26.594 -17.391 1 93.69 472 ARG B C 1
ATOM 7965 O O . ARG B 1 472 ? -22.094 25.859 -18.359 1 93.69 472 ARG B O 1
ATOM 7972 N N . TRP B 1 473 ? -22.703 26.641 -16.312 1 96.81 473 TRP B N 1
ATOM 7973 C CA . TRP B 1 473 ? -23.844 25.719 -16.203 1 96.81 473 TRP B CA 1
ATOM 7974 C C . TRP B 1 473 ? -25.156 26.438 -16.5 1 96.81 473 TRP B C 1
ATOM 7976 O O . TRP B 1 473 ? -26.203 26.078 -15.945 1 96.81 473 TRP B O 1
ATOM 7986 N N . GLU B 1 474 ? -25.062 27.547 -17.266 1 96.56 474 GLU B N 1
ATOM 7987 C CA . GLU B 1 474 ? -26.234 28.297 -17.719 1 96.56 474 GLU B CA 1
ATOM 7988 C C . GLU B 1 474 ? -27.094 28.734 -16.531 1 96.56 474 GLU B C 1
ATOM 7990 O O . GLU B 1 474 ? -28.312 28.641 -16.578 1 96.56 474 GLU B O 1
ATOM 7995 N N . GLN B 1 475 ? -26.469 29.078 -15.508 1 96.94 475 GLN B N 1
ATOM 7996 C CA . GLN B 1 475 ? -27.094 29.594 -14.297 1 96.94 475 GLN B CA 1
ATOM 7997 C C . GLN B 1 475 ? -28 28.547 -13.648 1 96.94 475 GLN B C 1
ATOM 7999 O O . GLN B 1 475 ? -29.016 28.891 -13.055 1 96.94 475 GLN B O 1
ATOM 8004 N N . ASP B 1 476 ? -27.75 27.312 -13.797 1 97.25 476 ASP B N 1
ATOM 8005 C CA . ASP B 1 476 ? -28.516 26.203 -13.258 1 97.25 476 ASP B CA 1
ATOM 8006 C C . ASP B 1 476 ? -28.188 25.969 -11.781 1 97.25 476 ASP B C 1
ATOM 8008 O O . ASP B 1 476 ? -27.438 25.047 -11.453 1 97.25 476 ASP B O 1
ATOM 8012 N N . THR B 1 477 ? -28.859 26.656 -10.867 1 97.44 477 THR B N 1
ATOM 8013 C CA . THR B 1 477 ? -28.594 26.609 -9.438 1 97.44 477 THR B CA 1
ATOM 8014 C C . THR B 1 477 ? -28.984 25.25 -8.859 1 97.44 477 THR B C 1
ATOM 8016 O O . THR B 1 477 ? -28.344 24.766 -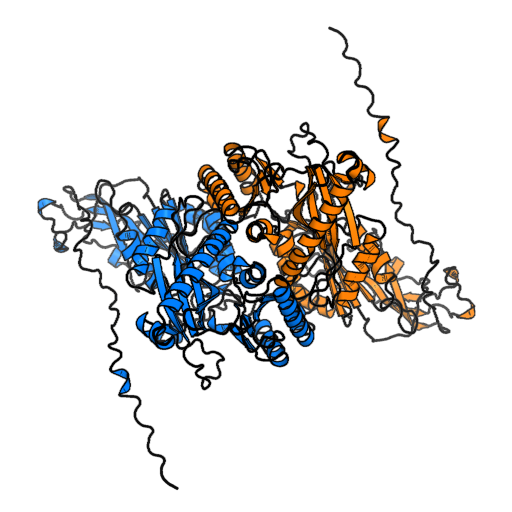7.922 1 97.44 477 THR B O 1
ATOM 8019 N N . ALA B 1 478 ? -29.938 24.719 -9.484 1 97.31 478 ALA B N 1
ATOM 8020 C CA . ALA B 1 478 ? -30.375 23.406 -9.008 1 97.31 478 ALA B CA 1
ATOM 8021 C C . ALA B 1 478 ? -29.297 22.344 -9.258 1 97.31 478 ALA B C 1
ATOM 8023 O O . ALA B 1 478 ? -29.016 21.516 -8.391 1 97.31 478 ALA B O 1
ATOM 8024 N N . ALA B 1 479 ? -28.703 22.328 -10.383 1 96.94 479 ALA B N 1
ATOM 8025 C CA . ALA B 1 479 ? -27.609 21.406 -10.703 1 96.94 479 ALA B CA 1
ATOM 8026 C C . ALA B 1 479 ? -26.406 21.656 -9.789 1 96.94 479 ALA B C 1
ATOM 8028 O O . ALA B 1 479 ? -25.75 20.703 -9.344 1 96.94 479 ALA B O 1
ATOM 8029 N N . TRP B 1 480 ? -26.172 22.891 -9.539 1 97.19 480 TRP B N 1
ATOM 8030 C CA . TRP B 1 480 ? -25.047 23.266 -8.68 1 97.19 480 TRP B CA 1
ATOM 8031 C C . TRP B 1 480 ? -25.234 22.703 -7.277 1 97.19 480 TRP B C 1
ATOM 8033 O O . TRP B 1 480 ? -24.312 22.078 -6.734 1 97.19 480 TRP B O 1
ATOM 8043 N N . GLU B 1 481 ? -26.406 22.875 -6.727 1 97.56 481 GLU B N 1
ATOM 8044 C CA . GLU B 1 481 ? -26.688 22.406 -5.375 1 97.56 481 GLU B CA 1
ATOM 8045 C C . GLU B 1 481 ? -26.641 20.875 -5.312 1 97.56 481 GLU B C 1
ATOM 8047 O O . GLU B 1 481 ? -26.125 20.297 -4.355 1 97.56 481 GLU B O 1
ATOM 8052 N N . MET B 1 482 ? -27.125 20.266 -6.348 1 96.44 482 MET B N 1
ATOM 8053 C CA . MET B 1 482 ? -27.047 18.812 -6.41 1 96.44 482 MET B CA 1
ATOM 8054 C C . MET B 1 482 ? -25.609 18.328 -6.453 1 96.44 482 MET B C 1
ATOM 8056 O O . MET B 1 482 ? -25.25 17.359 -5.785 1 96.44 482 MET B O 1
ATOM 8060 N N . GLY B 1 483 ? -24.844 18.984 -7.301 1 97.19 483 GLY B N 1
ATOM 8061 C CA . GLY B 1 483 ? -23.438 18.641 -7.395 1 97.19 483 GLY B CA 1
ATOM 8062 C C . GLY B 1 483 ? -22.719 18.734 -6.07 1 97.19 483 GLY B C 1
ATOM 8063 O O . GLY B 1 483 ? -21.984 17.828 -5.688 1 97.19 483 GLY B O 1
ATOM 8064 N N . LYS B 1 484 ? -22.953 19.781 -5.359 1 97.38 484 LYS B N 1
ATOM 8065 C CA . LYS B 1 484 ? -22.344 19.984 -4.051 1 97.38 484 LYS B CA 1
ATOM 8066 C C . LYS B 1 484 ? -22.781 18.906 -3.064 1 97.38 484 LYS B C 1
ATOM 8068 O O . LYS B 1 484 ? -21.953 18.359 -2.328 1 97.38 484 LYS B O 1
ATOM 8073 N N . GLU B 1 485 ? -23.984 18.656 -3.119 1 97.44 485 GLU B N 1
ATOM 8074 C CA . GLU B 1 485 ? -24.516 17.641 -2.221 1 97.44 485 GLU B CA 1
ATOM 8075 C C . GLU B 1 485 ? -23.906 16.266 -2.51 1 97.44 485 GLU B C 1
ATOM 8077 O O . GLU B 1 485 ? -23.5 15.562 -1.588 1 97.44 485 GLU B O 1
ATOM 8082 N N . LYS B 1 486 ? -23.875 15.914 -3.744 1 96.75 486 LYS B N 1
ATOM 8083 C CA . LYS B 1 486 ? -23.312 14.625 -4.141 1 96.75 486 LYS B CA 1
ATOM 8084 C C . LYS B 1 486 ? -21.844 14.531 -3.752 1 96.75 486 LYS B C 1
ATOM 8086 O O . LYS B 1 486 ? -21.406 13.523 -3.176 1 96.75 486 LYS B O 1
ATOM 8091 N N . ALA B 1 487 ? -21.109 15.555 -4.074 1 98.31 487 ALA B N 1
ATOM 8092 C CA . ALA B 1 487 ? -19.688 15.57 -3.729 1 98.31 487 ALA B CA 1
ATOM 8093 C C . ALA B 1 487 ? -19.5 15.445 -2.221 1 98.31 487 ALA B C 1
ATOM 8095 O O . ALA B 1 487 ? -18.641 14.688 -1.762 1 98.31 487 ALA B O 1
ATOM 8096 N N . THR B 1 488 ? -20.328 16.109 -1.46 1 97.75 488 THR B N 1
ATOM 8097 C CA . THR B 1 488 ? -20.234 16.078 -0.005 1 97.75 488 THR B CA 1
ATOM 8098 C C . THR B 1 488 ? -20.578 14.688 0.521 1 97.75 488 THR B C 1
ATOM 8100 O O . THR B 1 488 ? -19.922 14.18 1.438 1 97.75 488 THR B O 1
ATOM 8103 N N . LYS B 1 489 ? -21.531 14.133 -0.085 1 95.88 489 LYS B N 1
ATOM 8104 C CA . LYS B 1 489 ? -21.938 12.789 0.32 1 95.88 489 LYS B CA 1
ATOM 8105 C C . LYS B 1 489 ? -20.844 11.773 0.032 1 95.88 489 LYS B C 1
ATOM 8107 O O . LYS B 1 489 ? -20.531 10.922 0.875 1 95.88 489 LYS B O 1
ATOM 8112 N N . ILE B 1 490 ? -20.266 11.812 -1.122 1 96.75 490 ILE B N 1
ATOM 8113 C CA . ILE B 1 490 ? -19.156 10.945 -1.47 1 96.75 490 ILE B CA 1
ATOM 8114 C C . ILE B 1 490 ? -18 11.172 -0.491 1 96.75 490 ILE B C 1
ATOM 8116 O O . ILE B 1 490 ? -17.344 10.219 -0.06 1 96.75 490 ILE B O 1
ATOM 8120 N N . GLY B 1 491 ? -17.812 12.43 -0.136 1 96.81 491 GLY B N 1
ATOM 8121 C CA . GLY B 1 491 ? -16.766 12.797 0.795 1 96.81 491 GLY B CA 1
ATOM 8122 C C . GLY B 1 491 ? -16.875 12.078 2.131 1 96.81 491 GLY B C 1
ATOM 8123 O O . GLY B 1 491 ? -15.852 11.734 2.74 1 96.81 491 GLY B O 1
ATOM 8124 N N . GLN B 1 492 ? -18.094 11.82 2.594 1 94.56 492 GLN B N 1
ATOM 8125 C CA . GLN B 1 492 ? -18.281 11.117 3.859 1 94.56 492 GLN B CA 1
ATOM 8126 C C . GLN B 1 492 ? -17.641 9.727 3.812 1 94.56 492 GLN B C 1
ATOM 8128 O O . GLN B 1 492 ? -16.938 9.336 4.742 1 94.56 492 GLN B O 1
ATOM 8133 N N . LEU B 1 493 ? -17.875 9.039 2.723 1 94.06 493 LEU B N 1
ATOM 8134 C CA . LEU B 1 493 ? -17.312 7.707 2.543 1 94.06 493 LEU B CA 1
ATOM 8135 C C . LEU B 1 493 ? -15.789 7.766 2.459 1 94.06 493 LEU B C 1
ATOM 8137 O O . LEU B 1 493 ? -15.102 6.945 3.062 1 94.06 493 LEU B O 1
ATOM 8141 N N . LEU B 1 494 ? -15.32 8.695 1.726 1 96.31 494 LEU B N 1
ATOM 8142 C CA . LEU B 1 494 ? -13.883 8.828 1.503 1 96.31 494 LEU B CA 1
ATOM 8143 C C . LEU B 1 494 ? -13.164 9.148 2.805 1 96.31 494 LEU B C 1
ATOM 8145 O O . LEU B 1 494 ? -12.047 8.68 3.033 1 96.31 494 LEU B O 1
ATOM 8149 N N . LEU B 1 495 ? -13.797 9.906 3.664 1 94.38 495 LEU B N 1
ATOM 8150 C CA . LEU B 1 495 ? -13.234 10.188 4.98 1 94.38 495 LEU B CA 1
ATOM 8151 C C . LEU B 1 495 ? -13.195 8.93 5.836 1 94.38 495 LEU B C 1
ATOM 8153 O O . LEU B 1 495 ? -12.211 8.68 6.543 1 94.38 495 LEU B O 1
ATOM 8157 N N . ALA B 1 496 ? -14.203 8.18 5.719 1 92.88 496 ALA B N 1
ATOM 8158 C CA . ALA B 1 496 ? -14.227 6.91 6.438 1 92.88 496 ALA B CA 1
ATOM 8159 C C . ALA B 1 496 ? -13.148 5.969 5.922 1 92.88 496 ALA B C 1
ATOM 8161 O O . ALA B 1 496 ? -12.531 5.234 6.695 1 92.88 496 ALA B O 1
ATOM 8162 N N . TRP B 1 497 ? -12.961 5.984 4.641 1 96.38 497 TRP B N 1
ATOM 8163 C CA . TRP B 1 497 ? -11.914 5.16 4.043 1 96.38 497 TRP B CA 1
ATOM 8164 C C . TRP B 1 497 ? -10.547 5.547 4.578 1 96.38 497 TRP B C 1
ATOM 8166 O O . TRP B 1 497 ? -9.719 4.684 4.871 1 96.38 497 TRP B O 1
ATOM 8176 N N . LEU B 1 498 ? -10.312 6.801 4.73 1 95.62 498 LEU B N 1
ATOM 8177 C CA . LEU B 1 498 ? -9.047 7.254 5.289 1 95.62 498 LEU B CA 1
ATOM 8178 C C . LEU B 1 498 ? -8.875 6.766 6.723 1 95.62 498 LEU B C 1
ATOM 8180 O O . LEU B 1 498 ? -7.762 6.469 7.156 1 95.62 498 LEU B O 1
ATOM 8184 N N . LEU B 1 499 ? -9.945 6.703 7.426 1 94.5 499 LEU B N 1
ATOM 8185 C CA . LEU B 1 499 ? -9.914 6.184 8.789 1 94.5 499 LEU B CA 1
ATOM 8186 C C . LEU B 1 499 ? -9.508 4.715 8.805 1 94.5 499 LEU B C 1
ATOM 8188 O O . LEU B 1 499 ? -8.945 4.23 9.789 1 94.5 499 LEU B O 1
ATOM 8192 N N . ALA B 1 500 ? -9.789 4.043 7.746 1 96 500 ALA B N 1
ATOM 8193 C CA . ALA B 1 500 ? -9.383 2.646 7.621 1 96 500 ALA B CA 1
ATOM 8194 C C . ALA B 1 500 ? -7.879 2.535 7.391 1 96 500 ALA B C 1
ATOM 8196 O O . ALA B 1 500 ? -7.258 1.536 7.766 1 96 500 ALA B O 1
ATOM 8197 N N . THR B 1 501 ? -7.293 3.549 6.789 1 95.88 501 THR B N 1
ATOM 8198 C CA . THR B 1 501 ? -5.863 3.527 6.496 1 95.88 501 THR B CA 1
ATOM 8199 C C . THR B 1 501 ? -5.059 3.986 7.707 1 95.88 501 THR B C 1
ATOM 8201 O O . THR B 1 501 ? -3.85 3.758 7.777 1 95.88 501 THR B O 1
ATOM 8204 N N . GLU B 1 502 ? -5.672 4.672 8.555 1 95.12 502 GLU B N 1
ATOM 8205 C CA . GLU B 1 502 ? -5.109 5.199 9.789 1 95.12 502 GLU B CA 1
ATOM 8206 C C . GLU B 1 502 ? -6.195 5.434 10.836 1 95.12 502 GLU B C 1
ATOM 8208 O O . GLU B 1 502 ? -7.195 6.105 10.562 1 95.12 502 GLU B O 1
ATOM 8213 N N . HIS B 1 503 ? -5.953 5.043 12.008 1 94.38 503 HIS B N 1
ATOM 8214 C CA . HIS B 1 503 ? -6.977 4.977 13.047 1 94.38 503 HIS B CA 1
ATOM 8215 C C . HIS B 1 503 ? -7.391 6.371 13.5 1 94.38 503 HIS B C 1
ATOM 8217 O O . HIS B 1 503 ? -8.43 6.531 14.148 1 94.38 503 HIS B O 1
ATOM 8223 N N . GLN B 1 504 ? -6.602 7.352 13.211 1 91.06 504 GLN B N 1
ATOM 8224 C CA . GLN B 1 504 ? -6.934 8.719 13.602 1 91.06 504 GLN B CA 1
ATOM 8225 C C . GLN B 1 504 ? -7.457 9.516 12.414 1 91.06 504 GLN B C 1
ATOM 8227 O O . GLN B 1 504 ? -6.926 9.414 11.305 1 91.06 504 GLN B O 1
ATOM 8232 N N . PRO B 1 505 ? -8.461 10.258 12.688 1 90.75 505 PRO B N 1
ATOM 8233 C CA . PRO B 1 505 ? -8.898 11.133 11.602 1 90.75 505 PRO B CA 1
ATOM 8234 C C . PRO B 1 505 ? -7.809 12.094 11.133 1 90.75 505 PRO B C 1
ATOM 8236 O O . PRO B 1 505 ? -7.031 12.594 11.953 1 90.75 505 PRO B O 1
ATOM 8239 N N . VAL B 1 506 ? -7.793 12.32 9.922 1 91.06 506 VAL B N 1
ATOM 8240 C CA . VAL B 1 506 ? -6.883 13.32 9.383 1 91.06 506 VAL B CA 1
ATOM 8241 C C . VAL B 1 506 ? -7.293 14.711 9.875 1 91.06 506 VAL B C 1
ATOM 8243 O O . VAL B 1 506 ? -8.484 15.016 9.961 1 91.06 506 VAL B O 1
ATOM 8246 N N . PRO B 1 507 ? -6.297 15.539 10.125 1 89.12 507 PRO B N 1
ATOM 8247 C CA . PRO B 1 507 ? -6.676 16.891 10.523 1 89.12 507 PRO B CA 1
ATOM 8248 C C . PRO B 1 507 ? -7.352 17.672 9.398 1 89.12 507 PRO B C 1
ATOM 8250 O O . PRO B 1 507 ? -8.211 18.516 9.664 1 89.12 507 PRO B O 1
ATOM 8253 N N . MET B 1 508 ? -6.914 17.391 8.258 1 90.44 508 MET B N 1
ATOM 8254 C CA . MET B 1 508 ? -7.496 18.016 7.074 1 90.44 508 MET B CA 1
ATOM 8255 C C . MET B 1 508 ? -7.223 17.188 5.828 1 90.44 508 MET B C 1
ATOM 8257 O O . MET B 1 508 ? -6.188 16.516 5.734 1 90.44 508 MET B O 1
ATOM 8261 N N . ILE B 1 509 ? -8.164 17.266 4.926 1 92.56 509 ILE B N 1
ATOM 8262 C CA . ILE B 1 509 ? -7.973 16.641 3.617 1 92.56 509 ILE B CA 1
ATOM 8263 C C . ILE B 1 509 ? -8.766 17.406 2.562 1 92.56 509 ILE B C 1
ATOM 8265 O O . ILE B 1 509 ? -9.844 17.938 2.85 1 92.56 509 ILE B O 1
ATOM 8269 N N . ARG B 1 510 ? -8.141 17.531 1.462 1 92.88 510 ARG B N 1
ATOM 8270 C CA . ARG B 1 510 ? -8.859 18.062 0.311 1 92.88 510 ARG B CA 1
ATOM 8271 C C . ARG B 1 510 ? -9.273 16.938 -0.641 1 92.88 510 ARG B C 1
ATOM 8273 O O . ARG B 1 510 ? -8.477 16.047 -0.949 1 92.88 510 ARG B O 1
ATOM 8280 N N . LEU B 1 511 ? -10.5 17 -1.058 1 95.25 511 LEU B N 1
ATOM 8281 C CA . LEU B 1 511 ? -11.023 16.062 -2.053 1 95.25 511 LEU B CA 1
ATOM 8282 C C . LEU B 1 511 ? -11.406 16.797 -3.334 1 95.25 511 LEU B C 1
ATOM 8284 O O . LEU B 1 511 ? -12.148 17.781 -3.291 1 95.25 511 LEU B O 1
ATOM 8288 N N . ASP B 1 512 ? -10.891 16.328 -4.41 1 93.75 512 ASP B N 1
ATOM 8289 C CA . ASP B 1 512 ? -11.18 16.938 -5.703 1 93.75 512 ASP B CA 1
ATOM 8290 C C . ASP B 1 512 ? -12.195 16.109 -6.488 1 93.75 512 ASP B C 1
ATOM 8292 O O . ASP B 1 512 ? -12.094 14.883 -6.547 1 93.75 512 ASP B O 1
ATOM 8296 N N . PHE B 1 513 ? -13.125 16.812 -7.086 1 96.88 513 PHE B N 1
ATOM 8297 C CA . PHE B 1 513 ? -14.195 16.172 -7.84 1 96.88 513 PHE B CA 1
ATOM 8298 C C . PHE B 1 513 ? -14.281 16.75 -9.25 1 96.88 513 PHE B C 1
ATOM 8300 O O . PHE B 1 513 ? -14.219 17.969 -9.43 1 96.88 513 PHE B O 1
ATOM 8307 N N . MET B 1 514 ? -14.398 15.891 -10.164 1 96.31 514 MET B N 1
ATOM 8308 C CA . MET B 1 514 ? -14.75 16.297 -11.523 1 96.31 514 MET B CA 1
ATOM 8309 C C . MET B 1 514 ? -16.266 16.484 -11.664 1 96.31 514 MET B C 1
ATOM 8311 O O . MET B 1 514 ? -17.016 15.516 -11.555 1 96.31 514 MET B O 1
ATOM 8315 N N . MET B 1 515 ? -16.625 17.719 -12 1 96.75 515 MET B N 1
ATOM 8316 C CA . MET B 1 515 ? -18.031 18.062 -12.023 1 96.75 515 MET B CA 1
ATOM 8317 C C . MET B 1 515 ? -18.547 18.203 -13.453 1 96.75 515 MET B C 1
ATOM 8319 O O . MET B 1 515 ? -17.859 18.781 -14.305 1 96.75 515 MET B O 1
ATOM 8323 N N . ARG B 1 516 ? -19.766 17.641 -13.648 1 96.38 516 ARG B N 1
ATOM 8324 C CA . ARG B 1 516 ? -20.391 17.75 -14.961 1 96.38 516 ARG B CA 1
ATOM 8325 C C . ARG B 1 516 ? -21.906 17.969 -14.836 1 96.38 516 ARG B C 1
ATOM 8327 O O . ARG B 1 516 ? -22.578 17.219 -14.125 1 96.38 516 ARG B O 1
ATOM 8334 N N . ARG B 1 517 ? -22.328 19.016 -15.461 1 96.69 517 ARG B N 1
ATOM 8335 C CA . ARG B 1 517 ? -23.781 19.141 -15.633 1 96.69 517 ARG B CA 1
ATOM 8336 C C . ARG B 1 517 ? -24.281 18.172 -16.703 1 96.69 517 ARG B C 1
ATOM 8338 O O . ARG B 1 517 ? -23.844 18.203 -17.844 1 96.69 517 ARG B O 1
ATOM 8345 N N . THR B 1 518 ? -25.203 17.344 -16.344 1 95.25 518 THR B N 1
ATOM 8346 C CA . THR B 1 518 ? -25.625 16.297 -17.266 1 95.25 518 THR B CA 1
ATOM 8347 C C . THR B 1 518 ? -26.969 16.641 -17.891 1 95.25 518 THR B C 1
ATOM 8349 O O . THR B 1 518 ? -27.266 16.234 -19.016 1 95.25 518 THR B O 1
ATOM 8352 N N . ALA B 1 519 ? -27.859 17.328 -17.219 1 93.5 519 ALA B N 1
ATOM 8353 C CA . ALA B 1 519 ? -29.188 17.812 -17.609 1 93.5 519 ALA B CA 1
ATOM 8354 C C . ALA B 1 519 ? -29.625 18.969 -16.719 1 93.5 519 ALA B C 1
ATOM 8356 O O . ALA B 1 519 ? -28.984 19.266 -15.719 1 93.5 519 ALA B O 1
ATOM 8357 N N . PRO B 1 520 ? -30.703 19.688 -17.219 1 93.44 520 PRO B N 1
ATOM 8358 C CA . PRO B 1 520 ? -31.203 20.75 -16.328 1 93.44 520 PRO B CA 1
ATOM 8359 C C . PRO B 1 520 ? -31.5 20.234 -14.922 1 93.44 520 PRO B C 1
ATOM 8361 O O . PRO B 1 520 ? -32.281 19.281 -14.758 1 93.44 520 PRO B O 1
ATOM 8364 N N . GLY B 1 521 ? -30.891 20.797 -13.984 1 95 521 GLY B N 1
ATOM 8365 C CA . GLY B 1 521 ? -31.094 20.453 -12.594 1 95 521 GLY B CA 1
ATOM 8366 C C . GLY B 1 521 ? -30.312 19.234 -12.156 1 95 521 GLY B C 1
ATOM 8367 O O . GLY B 1 521 ? -30.422 18.781 -11.016 1 95 521 GLY B O 1
ATOM 8368 N N . HIS B 1 522 ? -29.484 18.703 -13.102 1 94.88 522 HIS B N 1
ATOM 8369 C CA . HIS B 1 522 ? -28.781 17.469 -12.789 1 94.88 522 HIS B CA 1
ATOM 8370 C C . HIS B 1 522 ? -27.266 17.641 -12.984 1 94.88 522 HIS B C 1
ATOM 8372 O O . HIS B 1 522 ? -26.828 18.297 -13.93 1 94.88 522 HIS B O 1
ATOM 8378 N N . ALA B 1 523 ? -26.562 17.078 -12.023 1 95.88 523 ALA B N 1
ATOM 8379 C CA . ALA B 1 523 ? -25.109 17.125 -12.078 1 95.88 523 ALA B CA 1
ATOM 8380 C C . ALA B 1 523 ? -24.5 15.789 -11.633 1 95.88 523 ALA B C 1
ATOM 8382 O O . ALA B 1 523 ? -25.141 15.031 -10.891 1 95.88 523 ALA B O 1
ATOM 8383 N N . ARG B 1 524 ? -23.391 15.492 -12.18 1 95.88 524 ARG B N 1
ATOM 8384 C CA . ARG B 1 524 ? -22.594 14.336 -11.797 1 95.88 524 ARG B CA 1
ATOM 8385 C C . ARG B 1 524 ? -21.297 14.773 -11.117 1 95.88 524 ARG B C 1
ATOM 8387 O O . ARG B 1 524 ? -20.641 15.727 -11.57 1 95.88 524 ARG B O 1
ATOM 8394 N N . ALA B 1 525 ? -21.047 14.164 -10.039 1 97.06 525 ALA B N 1
ATOM 8395 C CA . ALA B 1 525 ? -19.766 14.328 -9.344 1 97.06 525 ALA B CA 1
ATOM 8396 C C . ALA B 1 525 ? -18.953 13.039 -9.383 1 97.06 525 ALA B C 1
ATOM 8398 O O . ALA B 1 525 ? -19.438 11.984 -8.961 1 97.06 525 ALA B O 1
ATOM 8399 N N . VAL B 1 526 ? -17.75 13.125 -9.961 1 97.38 526 VAL B N 1
ATOM 8400 C CA . VAL B 1 526 ? -16.812 12 -9.992 1 97.38 526 VAL B CA 1
ATOM 8401 C C . VAL B 1 526 ? -15.578 12.328 -9.156 1 97.38 526 VAL B C 1
ATOM 8403 O O . VAL B 1 526 ? -14.953 13.375 -9.344 1 97.38 526 VAL B O 1
ATOM 8406 N N . PHE B 1 527 ? -15.297 11.461 -8.258 1 97.69 527 PHE B N 1
ATOM 8407 C CA . PHE B 1 527 ? -14.125 11.664 -7.418 1 97.69 527 PHE B CA 1
ATOM 8408 C C . PHE B 1 527 ? -12.844 11.578 -8.242 1 97.69 527 PHE B C 1
ATOM 8410 O O . PHE B 1 527 ? -12.711 10.695 -9.086 1 97.69 527 PHE B O 1
ATOM 8417 N N . GLY B 1 528 ? -11.938 12.516 -7.906 1 93.5 528 GLY B N 1
ATOM 8418 C CA . GLY B 1 528 ? -10.703 12.578 -8.672 1 93.5 528 GLY B CA 1
ATOM 8419 C C . GLY B 1 528 ? -9.477 12.25 -7.844 1 93.5 528 GLY B C 1
ATOM 8420 O O . GLY B 1 528 ? -8.727 11.32 -8.164 1 93.5 528 GLY B O 1
ATOM 8421 N N . GLU B 1 529 ? -9.43 13 -6.746 1 91.38 529 GLU B N 1
ATOM 8422 C CA . GLU B 1 529 ? -8.156 12.844 -6.059 1 91.38 529 GLU B CA 1
ATOM 8423 C C . GLU B 1 529 ? -8.273 13.203 -4.582 1 91.38 529 GLU B C 1
ATOM 8425 O O . GLU B 1 529 ? -9.008 14.133 -4.219 1 91.38 529 GLU B O 1
ATOM 8430 N N . TYR B 1 530 ? -7.52 12.352 -3.766 1 92.38 530 TYR B N 1
ATOM 8431 C CA . TYR B 1 530 ? -7.109 12.828 -2.449 1 92.38 530 TYR B CA 1
ATOM 8432 C C . TYR B 1 530 ? -5.93 13.789 -2.559 1 92.38 530 TYR B C 1
ATOM 8434 O O . TYR B 1 530 ? -4.934 13.484 -3.213 1 92.38 530 TYR B O 1
ATOM 8442 N N . CYS B 1 531 ? -6.117 14.852 -1.964 1 87.88 531 CYS B N 1
ATOM 8443 C CA . CYS B 1 531 ? -4.98 15.766 -1.899 1 87.88 531 CYS B CA 1
ATOM 8444 C C . CYS B 1 531 ? -4.52 15.961 -0.46 1 87.88 531 CYS B C 1
ATOM 8446 O O . CYS B 1 531 ? -5.309 16.359 0.4 1 87.88 531 CYS B O 1
ATOM 8448 N N . GLU B 1 532 ? -3.279 15.742 -0.274 1 80.19 532 GLU B N 1
ATOM 8449 C CA . GLU B 1 532 ? -2.721 15.852 1.07 1 80.19 532 GLU B CA 1
ATOM 8450 C C . GLU B 1 532 ? -2.693 17.297 1.541 1 80.19 532 GLU B C 1
ATOM 8452 O O . GLU B 1 532 ? -2.93 18.219 0.753 1 80.19 532 GLU B O 1
ATOM 8457 N N . MET B 1 533 ? -2.428 17.5 2.82 1 69.06 533 MET B N 1
ATOM 8458 C CA . MET B 1 533 ? -2.426 18.828 3.457 1 69.06 533 MET B CA 1
ATOM 8459 C C . MET B 1 533 ? -1.387 19.734 2.816 1 69.06 533 MET B C 1
ATOM 8461 O O . MET B 1 533 ? -1.542 20.953 2.822 1 69.06 533 MET B O 1
ATOM 8465 N N . GLY B 1 534 ? -0.367 19.203 2.238 1 61.12 534 GLY B N 1
ATOM 8466 C CA . GLY B 1 534 ? 0.718 20.016 1.702 1 61.12 534 GLY B CA 1
ATOM 8467 C C . GLY B 1 534 ? 0.323 20.797 0.465 1 61.12 534 GLY B C 1
ATOM 8468 O O . GLY B 1 534 ? 0.693 21.969 0.319 1 61.12 534 GLY B O 1
ATOM 8469 N N . ALA B 1 535 ? -0.459 20.328 -0.394 1 55.66 535 ALA B N 1
ATOM 8470 C CA . ALA B 1 535 ? -0.679 20.953 -1.695 1 55.66 535 ALA B CA 1
ATOM 8471 C C . ALA B 1 535 ? -1.718 22.062 -1.601 1 55.66 535 ALA B C 1
ATOM 8473 O O . ALA B 1 535 ? -1.702 23.016 -2.396 1 55.66 535 ALA B O 1
ATOM 8474 N N . CYS B 1 536 ? -2.697 22.078 -0.551 1 60.25 536 CYS B N 1
ATOM 8475 C CA . CYS B 1 536 ? -3.893 22.922 -0.597 1 60.25 536 CYS B CA 1
ATOM 8476 C C . CYS B 1 536 ? -3.904 23.922 0.555 1 60.25 536 CYS B C 1
ATOM 8478 O O . CYS B 1 536 ? -4.832 24.719 0.677 1 60.25 536 CYS B O 1
ATOM 8480 N N . CYS B 1 537 ? -2.809 24.031 1.234 1 60.97 537 CYS B N 1
ATOM 8481 C CA . CYS B 1 537 ? -3.012 24.703 2.514 1 60.97 537 CYS B CA 1
ATOM 8482 C C . CYS B 1 537 ? -2.963 26.219 2.346 1 60.97 537 CYS B C 1
ATOM 8484 O O . CYS B 1 537 ? -3.439 26.953 3.209 1 60.97 537 CYS B O 1
ATOM 8486 N N . LEU B 1 538 ? -2.572 26.594 1.184 1 65.44 538 LEU B N 1
ATOM 8487 C CA . LEU B 1 538 ? -2.418 28.031 1.047 1 65.44 538 LEU B CA 1
ATOM 8488 C C . LEU B 1 538 ? -3.355 28.578 -0.022 1 65.44 538 LEU B C 1
ATOM 8490 O O . LEU B 1 538 ? -3.15 29.688 -0.526 1 65.44 538 LEU B O 1
ATOM 8494 N N . GLY B 1 539 ? -4.367 27.828 -0.288 1 65.12 539 GLY B N 1
ATOM 8495 C CA . GLY B 1 539 ? -5.16 28.141 -1.468 1 65.12 539 GLY B CA 1
ATOM 8496 C C . GLY B 1 539 ? -6.195 29.219 -1.227 1 65.12 539 GLY B C 1
ATOM 8497 O O . GLY B 1 539 ? -6.738 29.781 -2.176 1 65.12 539 GLY B O 1
ATOM 8498 N N . TRP B 1 540 ? -6.523 29.531 0.019 1 73 540 TRP B N 1
ATOM 8499 C CA . TRP B 1 540 ? -7.504 30.562 0.346 1 73 540 TRP B CA 1
ATOM 8500 C C . TRP B 1 540 ? -7.113 31.297 1.625 1 73 540 TRP B C 1
ATOM 8502 O O . TRP B 1 540 ? -6.312 30.797 2.418 1 73 540 TRP B O 1
ATOM 8512 N N . LYS B 1 541 ? -7.598 32.438 1.806 1 76.94 541 LYS B N 1
ATOM 8513 C CA . LYS B 1 541 ? -7.137 33.406 2.814 1 76.94 541 LYS B CA 1
ATOM 8514 C C . LYS B 1 541 ? -7.215 32.812 4.215 1 76.94 541 LYS B C 1
ATOM 8516 O O . LYS B 1 541 ? -6.262 32.906 4.992 1 76.94 541 LYS B O 1
ATOM 8521 N N . GLU B 1 542 ? -8.32 32.188 4.57 1 83.44 542 GLU B N 1
ATOM 8522 C CA . GLU B 1 542 ? -8.516 31.625 5.906 1 83.44 542 GLU B CA 1
ATOM 8523 C C . GLU B 1 542 ? -7.977 30.188 6 1 83.44 542 GLU B C 1
ATOM 8525 O O . GLU B 1 542 ? -8.008 29.578 7.066 1 83.44 542 GLU B O 1
ATOM 8530 N N . GLY B 1 543 ? -7.434 29.719 4.93 1 84.12 543 GLY B N 1
ATOM 8531 C CA . GLY B 1 543 ? -6.949 28.344 4.859 1 84.12 543 GLY B CA 1
ATOM 8532 C C . GLY B 1 543 ? -5.812 28.078 5.828 1 84.12 543 GLY B C 1
ATOM 8533 O O . GLY B 1 543 ? -5.957 27.25 6.742 1 84.12 543 GLY B O 1
ATOM 8534 N N . PRO B 1 544 ? -4.773 28.859 5.746 1 83.56 544 PRO B N 1
ATOM 8535 C CA . PRO B 1 544 ? -3.59 28.547 6.555 1 83.56 544 PRO B CA 1
ATOM 8536 C C . PRO B 1 544 ? -3.877 28.578 8.055 1 83.56 544 PRO B C 1
ATOM 8538 O O . PRO B 1 544 ? -3.666 27.578 8.742 1 83.56 544 PRO B O 1
ATOM 8541 N N . PRO B 1 545 ? -4.477 29.656 8.609 1 86.06 545 PRO B N 1
ATOM 8542 C CA . PRO B 1 545 ? -4.723 29.625 10.055 1 86.06 545 PRO B CA 1
ATOM 8543 C C . PRO B 1 545 ? -5.652 28.484 10.469 1 86.06 545 PRO B C 1
ATOM 8545 O O . PRO B 1 545 ? -5.48 27.906 11.539 1 86.06 545 PRO B O 1
ATOM 8548 N N . THR B 1 546 ? -6.594 28.172 9.594 1 87.5 546 THR B N 1
ATOM 8549 C CA . THR B 1 546 ? -7.551 27.125 9.891 1 87.5 546 THR B CA 1
ATOM 8550 C C . THR B 1 546 ? -6.871 25.75 9.875 1 87.5 546 THR B C 1
ATOM 8552 O O . THR B 1 546 ? -7.039 24.953 10.805 1 87.5 546 THR B O 1
ATOM 8555 N N . ILE B 1 547 ? -6.133 25.531 8.922 1 87 547 ILE B N 1
ATOM 8556 C CA . ILE B 1 547 ? -5.496 24.234 8.695 1 87 547 ILE B CA 1
ATOM 8557 C C . ILE B 1 547 ? -4.379 24.031 9.719 1 87 547 ILE B C 1
ATOM 8559 O O . ILE B 1 547 ? -4.273 22.953 10.32 1 87 547 ILE B O 1
ATOM 8563 N N . TRP B 1 548 ? -3.617 25.047 9.953 1 89.44 548 TRP B N 1
ATOM 8564 C CA . TRP B 1 548 ? -2.518 24.922 10.906 1 89.44 548 TRP B CA 1
ATOM 8565 C C . TRP B 1 548 ? -3.041 24.734 12.32 1 89.44 548 TRP B C 1
ATOM 8567 O O . TRP B 1 548 ? -2.477 23.953 13.102 1 89.44 548 TRP B O 1
ATOM 8577 N N . ARG B 1 549 ? -4.09 25.438 12.633 1 89.44 549 ARG B N 1
ATOM 8578 C CA . ARG B 1 549 ? -4.711 25.234 13.938 1 89.44 549 ARG B CA 1
ATOM 8579 C C . ARG B 1 549 ? -5.152 23.797 14.125 1 89.44 549 ARG B C 1
ATOM 8581 O O . ARG B 1 549 ? -4.902 23.188 15.172 1 89.44 549 ARG B O 1
ATOM 8588 N N . ALA B 1 550 ? -5.762 23.266 13.125 1 88.44 550 ALA B N 1
ATOM 8589 C CA . ALA B 1 550 ? -6.23 21.875 13.203 1 88.44 550 ALA B CA 1
ATOM 8590 C C . ALA B 1 550 ? -5.062 20.906 13.367 1 88.44 550 ALA B C 1
ATOM 8592 O O . ALA B 1 550 ? -5.129 19.984 14.172 1 88.44 550 ALA B O 1
ATOM 8593 N N . ALA B 1 551 ? -4.012 21.094 12.641 1 89.75 551 ALA B N 1
ATOM 8594 C CA . ALA B 1 551 ? -2.83 20.234 12.695 1 89.75 551 ALA B CA 1
ATOM 8595 C C . ALA B 1 551 ? -2.176 20.297 14.078 1 89.75 551 ALA B C 1
ATOM 8597 O O . ALA B 1 551 ? -1.809 19.266 14.641 1 89.75 551 ALA B O 1
ATOM 8598 N N . LEU B 1 552 ? -2.078 21.469 14.602 1 91.81 552 LEU B N 1
ATOM 8599 C CA . LEU B 1 552 ? -1.425 21.672 15.891 1 91.81 552 LEU B CA 1
ATOM 8600 C C . LEU B 1 552 ? -2.297 21.141 17.016 1 91.81 552 LEU B C 1
ATOM 8602 O O . LEU B 1 552 ? -1.794 20.516 17.953 1 91.81 552 LEU B O 1
ATOM 8606 N N . ASP B 1 553 ? -3.57 21.375 16.938 1 89.88 553 ASP B N 1
ATOM 8607 C CA . ASP B 1 553 ? -4.484 20.844 17.953 1 89.88 553 ASP B CA 1
ATOM 8608 C C . ASP B 1 553 ? -4.387 19.328 18.047 1 89.88 553 ASP B C 1
ATOM 8610 O O . ASP B 1 553 ? -4.438 18.766 19.141 1 89.88 553 ASP B O 1
ATOM 8614 N N . ALA B 1 554 ? -4.223 18.75 16.953 1 87.06 554 ALA B N 1
ATOM 8615 C CA . ALA B 1 554 ? -4.121 17.297 16.922 1 87.06 554 ALA B CA 1
ATOM 8616 C C . ALA B 1 554 ? -2.857 16.812 17.625 1 87.06 554 ALA B C 1
ATOM 8618 O O . ALA B 1 554 ? -2.828 15.711 18.172 1 87.06 554 ALA B O 1
ATOM 8619 N N . GLN B 1 555 ? -1.852 17.609 17.656 1 88.25 555 GLN B N 1
ATOM 8620 C CA . GLN B 1 555 ? -0.584 17.234 18.281 1 88.25 555 GLN B CA 1
ATOM 8621 C C . GLN B 1 555 ? -0.608 17.516 19.781 1 88.25 555 GLN B C 1
ATOM 8623 O O . GLN B 1 555 ? 0.185 16.953 20.531 1 88.25 555 GLN B O 1
ATOM 8628 N N . LEU B 1 556 ? -1.46 18.391 20.219 1 87.5 556 LEU B N 1
ATOM 8629 C CA . LEU B 1 556 ? -1.475 18.828 21.609 1 87.5 556 LEU B CA 1
ATOM 8630 C C . LEU B 1 556 ? -2.455 18 22.438 1 87.5 556 LEU B C 1
ATOM 8632 O O . LEU B 1 556 ? -2.514 18.125 23.656 1 87.5 556 LEU B O 1
ATOM 8636 N N . ARG B 1 557 ? -3.15 17.141 21.781 1 76.75 557 ARG B N 1
ATOM 8637 C CA . ARG B 1 557 ? -4.062 16.234 22.484 1 76.75 557 ARG B CA 1
ATOM 8638 C C . ARG B 1 557 ? -3.359 14.945 22.875 1 76.75 557 ARG B C 1
ATOM 8640 O O . ARG B 1 557 ? -2.594 14.383 22.078 1 76.75 557 ARG B O 1
#